Protein 9A4U (pdb70)

Structure (mmCIF, N/CA/C/O backbone):
data_9A4U
#
_entry.id   9A4U
#
loop_
_entity.id
_entity.type
_entity.pdbx_description
1 POLYMER PCKA_BACSU
2 POLYMER QOX2_BACSU
#
loop_
_atom_site.group_PDB
_atom_site.id
_atom_site.type_symbol
_atom_site.label_atom_id
_atom_site.label_alt_id
_atom_site.label_comp_id
_atom_site.label_asym_id
_atom_site.label_entity_id
_atom_site.label_seq_id
_atom_site.pdbx_PDB_ins_code
_atom_site.Cartn_x
_atom_site.Cartn_y
_atom_site.Cartn_z
_atom_site.occupancy
_atom_site.B_iso_or_equiv
_atom_site.auth_seq_id
_atom_site.auth_comp_id
_atom_site.auth_asym_id
_atom_site.auth_atom_id
_atom_site.pdbx_PDB_model_num
ATOM 1 N N . MET A 1 1 ? 26.154 -9.921 16.894 1.000 0.430 1 MET A N 1
ATOM 2 C CA . MET A 1 1 ? 25.508 -10.743 17.942 1.000 0.430 1 MET A CA 1
ATOM 3 C C . MET A 1 1 ? 25.625 -12.188 17.485 1.000 0.430 1 MET A C 1
ATOM 4 O O . MET A 1 1 ? 25.499 -12.446 16.299 1.000 0.430 1 MET A O 1
ATOM 20 N N . ASN A 1 2 ? 25.888 -13.166 18.351 1.000 0.550 2 ASN A N 1
ATOM 21 C CA . ASN A 1 2 ? 25.856 -14.552 17.853 1.000 0.550 2 ASN A CA 1
ATOM 22 C C . ASN A 1 2 ? 24.396 -15.016 17.676 1.000 0.550 2 ASN A C 1
ATOM 23 O O . ASN A 1 2 ? 23.500 -14.501 18.339 1.000 0.550 2 ASN A O 1
ATOM 34 N N . SER A 1 3 ? 24.137 -16.010 16.813 1.000 0.590 3 SER A N 1
ATOM 35 C CA . SER A 1 3 ? 22.781 -16.567 16.581 1.000 0.590 3 SER A CA 1
ATOM 36 C C . SER A 1 3 ? 22.075 -17.021 17.868 1.000 0.590 3 SER A C 1
ATOM 37 O O . SER A 1 3 ? 20.847 -16.989 17.965 1.000 0.590 3 SER A O 1
ATOM 45 N N . VAL A 1 4 ? 22.864 -17.399 18.877 1.000 0.620 4 VAL A N 1
ATOM 46 C CA . VAL A 1 4 ? 22.401 -17.782 20.214 1.000 0.620 4 VAL A CA 1
ATOM 47 C C . VAL A 1 4 ? 21.719 -16.617 20.942 1.000 0.620 4 VAL A C 1
ATOM 48 O O . VAL A 1 4 ? 20.674 -16.836 21.549 1.000 0.620 4 VAL A O 1
ATOM 61 N N . ASP A 1 5 ? 22.247 -15.391 20.844 1.000 0.680 5 ASP A N 1
ATOM 62 C CA . ASP A 1 5 ? 21.671 -14.215 21.516 1.000 0.680 5 ASP A CA 1
ATOM 63 C C . ASP A 1 5 ? 20.318 -13.836 20.897 1.000 0.680 5 ASP A C 1
ATOM 64 O O . ASP A 1 5 ? 19.336 -13.651 21.613 1.000 0.680 5 ASP A O 1
ATOM 73 N N . LEU A 1 6 ? 20.233 -13.827 19.559 1.000 0.750 6 LEU A N 1
ATOM 74 C CA . LEU A 1 6 ? 18.992 -13.555 18.815 1.000 0.750 6 LEU A CA 1
ATOM 75 C C . LEU A 1 6 ? 17.873 -14.537 19.192 1.000 0.750 6 LEU A C 1
ATOM 76 O O . LEU A 1 6 ? 16.732 -14.134 19.427 1.000 0.750 6 LEU A O 1
ATOM 92 N N . THR A 1 7 ? 18.219 -15.825 19.295 1.000 0.750 7 THR A N 1
ATOM 93 C CA . THR A 1 7 ? 17.280 -16.891 19.679 1.000 0.750 7 THR A CA 1
ATOM 94 C C . THR A 1 7 ? 16.803 -16.718 21.120 1.000 0.750 7 THR A C 1
ATOM 95 O O . THR A 1 7 ? 15.627 -16.937 21.418 1.000 0.750 7 THR A O 1
ATOM 106 N N . ALA A 1 8 ? 17.703 -16.309 22.019 1.000 0.790 8 ALA A N 1
ATOM 107 C CA . ALA A 1 8 ? 17.358 -16.041 23.408 1.000 0.790 8 ALA A CA 1
ATOM 108 C C . ALA A 1 8 ? 16.388 -14.856 23.524 1.000 0.790 8 ALA A C 1
ATOM 109 O O . ALA A 1 8 ? 15.397 -14.949 24.249 1.000 0.790 8 ALA A O 1
ATOM 116 N N . ASP A 1 9 ? 16.616 -13.780 22.769 1.000 0.830 9 ASP A N 1
ATOM 117 C CA . ASP A 1 9 ? 15.734 -12.614 22.764 1.000 0.830 9 ASP A CA 1
ATOM 118 C C . ASP A 1 9 ? 14.348 -12.915 22.190 1.000 0.830 9 ASP A C 1
ATOM 119 O O . ASP A 1 9 ? 13.341 -12.457 22.741 1.000 0.830 9 ASP A O 1
ATOM 128 N N . LEU A 1 10 ? 14.285 -13.733 21.134 1.000 0.870 10 LEU A N 1
ATOM 129 C CA . LEU A 1 10 ? 13.020 -14.189 20.564 1.000 0.870 10 LEU A CA 1
ATOM 130 C C . LEU A 1 10 ? 12.246 -15.059 21.557 1.000 0.870 10 LEU A C 1
ATOM 131 O O . LEU A 1 10 ? 11.057 -14.843 21.774 1.000 0.870 10 LEU A O 1
ATOM 147 N N . GLN A 1 11 ? 12.902 -16.024 22.204 1.000 0.870 11 GLN A N 1
ATOM 148 C CA . GLN A 1 11 ? 12.232 -16.848 23.211 1.000 0.870 11 GLN A CA 1
ATOM 149 C C . GLN A 1 11 ? 11.773 -16.032 24.418 1.000 0.870 11 GLN A C 1
ATOM 150 O O . GLN A 1 11 ? 10.692 -16.285 24.955 1.000 0.870 11 GLN A O 1
ATOM 164 N N . ALA A 1 12 ? 12.558 -15.035 24.826 1.000 0.880 12 ALA A N 1
ATOM 165 C CA . ALA A 1 12 ? 12.147 -14.105 25.864 1.000 0.880 12 ALA A CA 1
ATOM 166 C C . ALA A 1 12 ? 10.887 -13.335 25.442 1.000 0.880 12 ALA A C 1
ATOM 167 O O . ALA A 1 12 ? 9.950 -13.264 26.230 1.000 0.880 12 ALA A O 1
ATOM 174 N N . LEU A 1 13 ? 10.824 -12.839 24.198 1.000 0.910 13 LEU A N 1
ATOM 175 C CA . LEU A 1 13 ? 9.631 -12.186 23.650 1.000 0.910 13 LEU A CA 1
ATOM 176 C C . LEU A 1 13 ? 8.420 -13.130 23.662 1.000 0.910 13 LEU A C 1
ATOM 177 O O . LEU A 1 13 ? 7.370 -12.760 24.168 1.000 0.910 13 LEU A O 1
ATOM 193 N N . LEU A 1 14 ? 8.562 -14.361 23.163 1.000 0.910 14 LEU A N 1
ATOM 194 C CA . LEU A 1 14 ? 7.452 -15.315 23.012 1.000 0.910 14 LEU A CA 1
ATOM 195 C C . LEU A 1 14 ? 6.896 -15.851 24.342 1.000 0.910 14 LEU A C 1
ATOM 196 O O . LEU A 1 14 ? 5.760 -16.329 24.390 1.000 0.910 14 LEU A O 1
ATOM 212 N N . THR A 1 15 ? 7.682 -15.789 25.416 1.000 0.910 15 THR A N 1
ATOM 213 C CA . THR A 1 15 ? 7.276 -16.246 26.756 1.000 0.910 15 THR A CA 1
ATOM 214 C C . THR A 1 15 ? 6.700 -15.129 27.626 1.000 0.910 15 THR A C 1
ATOM 215 O O . THR A 1 15 ? 6.275 -15.393 28.755 1.000 0.910 15 THR A O 1
ATOM 226 N N . CYS A 1 16 ? 6.634 -13.896 27.113 1.000 0.880 16 CYS A N 1
ATOM 227 C CA . CYS A 1 16 ? 6.021 -12.780 27.819 1.000 0.880 16 CYS A CA 1
ATOM 228 C C . CYS A 1 16 ? 4.516 -13.037 28.098 1.000 0.880 16 CYS A C 1
ATOM 229 O O . CYS A 1 16 ? 3.797 -13.575 27.254 1.000 0.880 16 CYS A O 1
ATOM 237 N N . PRO A 1 17 ? 3.996 -12.649 29.282 1.000 0.900 17 PRO A N 1
ATOM 238 C CA . PRO A 1 17 ? 2.639 -13.002 29.729 1.000 0.900 17 PRO A CA 1
ATOM 239 C C . PRO A 1 17 ? 1.511 -12.308 28.944 1.000 0.900 17 PRO A C 1
ATOM 240 O O . PRO A 1 17 ? 0.359 -12.744 28.983 1.000 0.900 17 PRO A O 1
ATOM 251 N N . ASN A 1 18 ? 1.834 -11.222 28.248 1.000 0.930 18 ASN A N 1
ATOM 252 C CA . ASN A 1 18 ? 0.969 -10.476 27.336 1.000 0.930 18 ASN A CA 1
ATOM 253 C C . ASN A 1 18 ? 0.945 -11.058 25.908 1.000 0.930 18 ASN A C 1
ATOM 254 O O . ASN A 1 18 ? 0.256 -10.518 25.045 1.000 0.930 18 ASN A O 1
ATOM 265 N N . VAL A 1 19 ? 1.651 -12.162 25.645 1.000 0.960 19 VAL A N 1
ATOM 266 C CA . VAL A 1 19 ? 1.647 -12.831 24.338 1.000 0.960 19 VAL A CA 1
ATOM 267 C C . VAL A 1 19 ? 0.516 -13.849 24.259 1.000 0.960 19 VAL A C 1
ATOM 268 O O . VAL A 1 19 ? 0.358 -14.718 25.121 1.000 0.960 19 VAL A O 1
ATOM 281 N N . ARG A 1 20 ? -0.289 -13.754 23.200 1.000 0.970 20 ARG A N 1
ATOM 282 C CA . ARG A 1 20 ? -1.407 -14.654 22.915 1.000 0.970 20 ARG A CA 1
ATOM 283 C C . ARG A 1 20 ? -1.041 -15.588 21.774 1.000 0.970 20 ARG A C 1
ATOM 284 O O . ARG A 1 20 ? -0.853 -15.150 20.646 1.000 0.970 20 ARG A O 1
ATOM 305 N N . HIS A 1 21 ? -0.981 -16.879 22.072 1.000 0.950 21 HIS A N 1
ATOM 306 C CA . HIS A 1 21 ? -0.595 -17.912 21.113 1.000 0.950 21 HIS A CA 1
ATOM 307 C C . HIS A 1 21 ? -1.821 -18.562 20.473 1.000 0.950 21 HIS A C 1
ATOM 308 O O . HIS A 1 21 ? -2.729 -18.998 21.182 1.000 0.950 21 HIS A O 1
ATOM 322 N N . ASN A 1 22 ? -1.818 -18.654 19.142 1.000 0.950 22 ASN A N 1
ATOM 323 C CA . ASN A 1 22 ? -2.770 -19.400 18.318 1.000 0.950 22 ASN A CA 1
ATOM 324 C C . ASN A 1 22 ? -4.243 -19.115 18.636 1.000 0.950 22 ASN A C 1
ATOM 325 O O . ASN A 1 22 ? -5.065 -20.034 18.710 1.000 0.950 22 ASN A O 1
ATOM 336 N N . LEU A 1 23 ? -4.590 -17.835 18.799 1.000 0.960 23 LEU A N 1
ATOM 337 C CA . LEU A 1 23 ? -5.977 -17.433 19.010 1.000 0.960 23 LEU A CA 1
ATOM 338 C C . LEU A 1 23 ? -6.874 -17.920 17.861 1.000 0.960 23 LEU A C 1
ATOM 339 O O . LEU A 1 23 ? -6.483 -17.973 16.689 1.000 0.960 23 LEU A O 1
ATOM 355 N N . SER A 1 24 ? -8.099 -18.312 18.213 1.000 0.970 24 SER A N 1
ATOM 356 C CA . SER A 1 24 ? -9.123 -18.655 17.227 1.000 0.970 24 SER A CA 1
ATOM 357 C C . SER A 1 24 ? -9.544 -17.420 16.428 1.000 0.970 24 SER A C 1
ATOM 358 O O . SER A 1 24 ? -9.398 -16.293 16.899 1.000 0.970 24 SER A O 1
ATOM 366 N N . ALA A 1 25 ? -10.125 -17.627 15.242 1.000 0.970 25 ALA A N 1
ATOM 367 C CA . ALA A 1 25 ? -10.637 -16.524 14.429 1.000 0.970 25 ALA A CA 1
ATOM 368 C C . ALA A 1 25 ? -11.633 -15.651 15.214 1.000 0.970 25 ALA A C 1
ATOM 369 O O . ALA A 1 25 ? -11.524 -14.438 15.165 1.000 0.970 25 ALA A O 1
ATOM 376 N N . ALA A 1 26 ? -12.514 -16.254 16.024 1.000 0.980 26 ALA A N 1
ATOM 377 C CA . ALA A 1 26 ? -13.444 -15.519 16.883 1.000 0.980 26 ALA A CA 1
ATOM 378 C C . ALA A 1 26 ? -12.735 -14.626 17.910 1.000 0.980 26 ALA A C 1
ATOM 379 O O . ALA A 1 26 ? -13.073 -13.454 18.036 1.000 0.980 26 ALA A O 1
ATOM 386 N N . GLN A 1 27 ? -11.717 -15.152 18.595 1.000 0.980 27 GLN A N 1
ATOM 387 C CA . GLN A 1 27 ? -10.942 -14.373 19.566 1.000 0.980 27 GLN A CA 1
ATOM 388 C C . GLN A 1 27 ? -10.150 -13.252 18.892 1.000 0.980 27 GLN A C 1
ATOM 389 O O . GLN A 1 27 ? -10.069 -12.154 19.431 1.000 0.980 27 GLN A O 1
ATOM 403 N N . LEU A 1 28 ? -9.573 -13.510 17.715 1.000 0.980 28 LEU A N 1
ATOM 404 C CA . LEU A 1 28 ? -8.884 -12.477 16.945 1.000 0.980 28 LEU A CA 1
ATOM 405 C C . LEU A 1 28 ? -9.869 -11.404 16.484 1.000 0.980 28 LEU A C 1
ATOM 406 O O . LEU A 1 28 ? -9.585 -10.230 16.662 1.000 0.980 28 LEU A O 1
ATOM 422 N N . THR A 1 29 ? -11.056 -11.776 16.001 1.000 0.980 29 THR A N 1
ATOM 423 C CA . THR A 1 29 ? -12.122 -10.826 15.655 1.000 0.980 29 THR A CA 1
ATOM 424 C C . THR A 1 29 ? -12.532 -9.965 16.855 1.000 0.980 29 THR A C 1
ATOM 425 O O . THR A 1 29 ? -12.575 -8.745 16.727 1.000 0.980 29 THR A O 1
ATOM 436 N N . GLU A 1 30 ? -12.767 -10.549 18.037 1.000 0.980 30 GLU A N 1
ATOM 437 C CA . GLU A 1 30 ? -13.040 -9.780 19.266 1.000 0.980 30 GLU A CA 1
ATOM 438 C C . GLU A 1 30 ? -11.912 -8.782 19.568 1.000 0.980 30 GLU A C 1
ATOM 439 O O . GLU A 1 30 ? -12.170 -7.621 19.895 1.000 0.980 30 GLU A O 1
ATOM 451 N N . LYS A 1 31 ? -10.653 -9.214 19.413 1.000 0.970 31 LYS A N 1
ATOM 452 C CA . LYS A 1 31 ? -9.476 -8.370 19.637 1.000 0.970 31 LYS A CA 1
ATOM 453 C C . LYS A 1 31 ? -9.396 -7.213 18.649 1.000 0.970 31 LYS A C 1
ATOM 454 O O . LYS A 1 31 ? -9.254 -6.084 19.111 1.000 0.970 31 LYS A O 1
ATOM 473 N N . VAL A 1 32 ? -9.568 -7.473 17.353 1.000 0.970 32 VAL A N 1
ATOM 474 C CA . VAL A 1 32 ? -9.587 -6.452 16.290 1.000 0.970 32 VAL A CA 1
ATOM 475 C C . VAL A 1 32 ? -10.588 -5.347 16.603 1.000 0.970 32 VAL A C 1
ATOM 476 O O . VAL A 1 32 ? -10.246 -4.169 16.553 1.000 0.970 32 VAL A O 1
ATOM 489 N N . LEU A 1 33 ? -11.807 -5.724 16.992 1.000 0.960 33 LEU A N 1
ATOM 490 C CA . LEU A 1 33 ? -12.865 -4.768 17.311 1.000 0.960 33 LEU A CA 1
ATOM 491 C C . LEU A 1 33 ? -12.565 -4.001 18.604 1.000 0.960 33 LEU A C 1
ATOM 492 O O . LEU A 1 33 ? -12.655 -2.780 18.628 1.000 0.960 33 LEU A O 1
ATOM 508 N N . SER A 1 34 ? -12.159 -4.694 19.677 1.000 0.960 34 SER A N 1
ATOM 509 C CA . SER A 1 34 ? -11.867 -4.051 20.973 1.000 0.960 34 SER A CA 1
ATOM 510 C C . SER A 1 34 ? -10.687 -3.074 20.928 1.000 0.960 34 SER A C 1
ATOM 511 O O . SER A 1 34 ? -10.592 -2.188 21.775 1.000 0.960 34 SER A O 1
ATOM 519 N N . ARG A 1 35 ? -9.790 -3.245 19.950 1.000 0.930 35 ARG A N 1
ATOM 520 C CA . ARG A 1 35 ? -8.598 -2.421 19.730 1.000 0.930 35 ARG A CA 1
ATOM 521 C C . ARG A 1 35 ? -8.788 -1.371 18.632 1.000 0.930 35 ARG A C 1
ATOM 522 O O . ARG A 1 35 ? -7.840 -0.653 18.346 1.000 0.930 35 ARG A O 1
ATOM 543 N N . ASN A 1 36 ? -9.988 -1.266 18.049 1.000 0.930 36 ASN A N 1
ATOM 544 C CA . ASN A 1 36 ? -10.297 -0.381 16.919 1.000 0.930 36 ASN A CA 1
ATOM 545 C C . ASN A 1 36 ? -9.371 -0.581 15.702 1.000 0.930 36 ASN A C 1
ATOM 546 O O . ASN A 1 36 ? -9.074 0.366 14.984 1.000 0.930 36 ASN A O 1
ATOM 557 N N . GLU A 1 37 ? -8.924 -1.813 15.451 1.000 0.930 37 GLU A N 1
ATOM 558 C CA . GLU A 1 37 ? -8.078 -2.153 14.294 1.000 0.930 37 GLU A CA 1
ATOM 559 C C . GLU A 1 37 ? -8.894 -2.393 13.007 1.000 0.930 37 GLU A C 1
ATOM 560 O O . GLU A 1 37 ? -8.351 -2.476 11.908 1.000 0.930 37 GLU A O 1
ATOM 572 N N . GLY A 1 38 ? -10.211 -2.550 13.133 1.000 0.950 38 GLY A N 1
ATOM 573 C CA . GLY A 1 38 ? -11.115 -2.808 12.020 1.000 0.950 38 GLY A CA 1
ATOM 574 C C . GLY A 1 38 ? -12.573 -2.844 12.465 1.000 0.950 38 GLY A C 1
ATOM 575 O O . GLY A 1 38 ? -12.886 -2.694 13.646 1.000 0.950 38 GLY A O 1
ATOM 579 N N . ILE A 1 39 ? -13.472 -3.063 11.509 1.000 0.970 39 ILE A N 1
ATOM 580 C CA . ILE A 1 39 ? -14.926 -3.143 11.719 1.000 0.970 39 ILE A CA 1
ATOM 581 C C . ILE A 1 39 ? -15.472 -4.479 11.207 1.000 0.970 39 ILE A C 1
ATOM 582 O O . ILE A 1 39 ? -14.832 -5.143 10.397 1.000 0.970 39 ILE A O 1
ATOM 598 N N . LEU A 1 40 ? -16.670 -4.871 11.641 1.000 0.980 40 LEU A N 1
ATOM 599 C CA . LEU A 1 40 ? -17.410 -5.969 11.011 1.000 0.980 40 LEU A CA 1
ATOM 600 C C . LEU A 1 40 ? -18.231 -5.441 9.831 1.000 0.980 40 LEU A C 1
ATOM 601 O O . LEU A 1 40 ? -18.904 -4.415 9.953 1.000 0.980 40 LEU A O 1
ATOM 617 N N . THR A 1 41 ? -18.194 -6.158 8.711 1.000 0.970 41 THR A N 1
ATOM 618 C CA . THR A 1 41 ? -19.116 -5.961 7.586 1.000 0.970 41 THR A CA 1
ATOM 619 C C . THR A 1 41 ? -20.424 -6.725 7.801 1.000 0.970 41 THR A C 1
ATOM 620 O O . THR A 1 41 ? -20.532 -7.561 8.704 1.000 0.970 41 THR A O 1
ATOM 631 N N . SER A 1 42 ? -21.415 -6.486 6.940 1.000 0.970 42 SER A N 1
ATOM 632 C CA . SER A 1 42 ? -22.726 -7.149 6.963 1.000 0.970 42 SER A CA 1
ATOM 633 C C . SER A 1 42 ? -22.651 -8.677 6.822 1.000 0.970 42 SER A C 1
ATOM 634 O O . SER A 1 42 ? -23.499 -9.389 7.358 1.000 0.970 42 SER A O 1
ATOM 642 N N . THR A 1 43 ? -21.613 -9.208 6.167 1.000 0.970 43 THR A N 1
ATOM 643 C CA . THR A 1 43 ? -21.390 -10.659 6.020 1.000 0.970 43 THR A CA 1
ATOM 644 C C . THR A 1 43 ? -20.628 -11.280 7.196 1.000 0.970 43 THR A C 1
ATOM 645 O O . THR A 1 43 ? -20.426 -12.497 7.250 1.000 0.970 43 THR A O 1
ATOM 656 N N . GLY A 1 44 ? -20.190 -10.459 8.152 1.000 0.970 44 GLY A N 1
ATOM 657 C CA . GLY A 1 44 ? -19.376 -10.866 9.293 1.000 0.970 44 GLY A CA 1
ATOM 658 C C . GLY A 1 44 ? -17.873 -10.927 9.011 1.000 0.970 44 GLY A C 1
ATOM 659 O O . GLY A 1 44 ? -17.120 -11.317 9.903 1.000 0.970 44 GLY A O 1
ATOM 663 N N . ALA A 1 45 ? -17.419 -10.559 7.808 1.000 0.980 45 ALA A N 1
ATOM 664 C CA . ALA A 1 45 ? -15.994 -10.388 7.539 1.000 0.980 45 ALA A CA 1
ATOM 665 C C . ALA A 1 45 ? -15.451 -9.177 8.318 1.000 0.980 45 ALA A C 1
ATOM 666 O O . ALA A 1 45 ? -16.145 -8.180 8.520 1.000 0.980 45 ALA A O 1
ATOM 673 N N . VAL A 1 46 ? -14.201 -9.257 8.765 1.000 0.980 46 VAL A N 1
ATOM 674 C CA . VAL A 1 46 ? -13.502 -8.109 9.355 1.000 0.980 46 VAL A CA 1
ATOM 675 C C . VAL A 1 46 ? -13.002 -7.230 8.219 1.000 0.980 46 VAL A C 1
ATOM 676 O O . VAL A 1 46 ? -12.348 -7.744 7.324 1.000 0.980 46 VAL A O 1
ATOM 689 N N . ARG A 1 47 ? -13.243 -5.922 8.254 1.000 0.970 47 ARG A N 1
ATOM 690 C CA . ARG A 1 47 ? -12.640 -4.961 7.326 1.000 0.970 47 ARG A CA 1
ATOM 691 C C . ARG A 1 47 ? -11.611 -4.099 8.049 1.000 0.970 47 ARG A C 1
ATOM 692 O O . ARG A 1 47 ? -11.960 -3.415 9.011 1.000 0.970 47 ARG A O 1
ATOM 713 N N . ALA A 1 48 ? -10.384 -4.093 7.542 1.000 0.950 48 ALA A N 1
ATOM 714 C CA . ALA A 1 48 ? -9.286 -3.240 7.990 1.000 0.950 48 ALA A CA 1
ATOM 715 C C . ALA A 1 48 ? -8.832 -2.304 6.857 1.000 0.950 48 ALA A C 1
ATOM 716 O O . ALA A 1 48 ? -9.084 -2.556 5.675 1.000 0.950 48 ALA A O 1
ATOM 723 N N . THR A 1 49 ? -8.185 -1.205 7.223 1.000 0.900 49 THR A N 1
ATOM 724 C CA . THR A 1 49 ? -7.527 -0.268 6.301 1.000 0.900 49 THR A CA 1
ATOM 725 C C . THR A 1 49 ? -6.046 -0.224 6.622 1.000 0.900 49 THR A C 1
ATOM 726 O O . THR A 1 49 ? -5.691 -0.367 7.784 1.000 0.900 49 THR A O 1
ATOM 737 N N . THR A 1 50 ? -5.200 -0.011 5.618 1.000 0.850 50 THR A N 1
ATOM 738 C CA . THR A 1 50 ? -3.736 -0.130 5.750 1.000 0.850 50 THR A CA 1
ATOM 739 C C . THR A 1 50 ? -2.998 1.204 5.567 1.000 0.850 50 THR A C 1
ATOM 740 O O . THR A 1 50 ? -1.806 1.239 5.253 1.000 0.850 50 THR A O 1
ATOM 751 N N . GLY A 1 51 ? -3.712 2.322 5.726 1.000 0.700 51 GLY A N 1
ATOM 752 C CA . GLY A 1 51 ? -3.158 3.671 5.610 1.000 0.700 51 GLY A CA 1
ATOM 753 C C . GLY A 1 51 ? -2.631 3.980 4.206 1.000 0.700 51 GLY A C 1
ATOM 754 O O . GLY A 1 51 ? -3.311 3.739 3.209 1.000 0.700 51 GLY A O 1
ATOM 758 N N . ALA A 1 52 ? -1.419 4.536 4.132 1.000 0.670 52 ALA A N 1
ATOM 759 C CA . ALA A 1 52 ? -0.774 4.893 2.865 1.000 0.670 52 ALA A CA 1
ATOM 760 C C . ALA A 1 52 ? -0.318 3.665 2.053 1.000 0.670 52 ALA A C 1
ATOM 761 O O . ALA A 1 52 ? -0.284 3.711 0.825 1.000 0.670 52 ALA A O 1
ATOM 768 N N . TYR A 1 53 ? -0.001 2.550 2.719 1.000 0.780 53 TYR A N 1
ATOM 769 C CA . TYR A 1 53 ? 0.513 1.348 2.067 1.000 0.780 53 TYR A CA 1
ATOM 770 C C . TYR A 1 53 ? -0.627 0.381 1.765 1.000 0.780 53 TYR A C 1
ATOM 771 O O . TYR A 1 53 ? -1.007 -0.438 2.595 1.000 0.780 53 TYR A O 1
ATOM 789 N N . THR A 1 54 ? -1.183 0.466 0.558 1.000 0.810 54 THR A N 1
ATOM 790 C CA . THR A 1 54 ? -2.268 -0.423 0.089 1.000 0.810 54 THR A CA 1
ATOM 791 C C . THR A 1 54 ? -1.783 -1.534 -0.847 1.000 0.810 54 THR A C 1
ATOM 792 O O . THR A 1 54 ? -2.576 -2.278 -1.424 1.000 0.810 54 THR A O 1
ATOM 803 N N . GLY A 1 55 ? -0.466 -1.659 -0.982 1.000 0.840 55 GLY A N 1
ATOM 804 C CA . GLY A 1 55 ? 0.230 -2.662 -1.771 1.000 0.840 55 GLY A CA 1
ATOM 805 C C . GLY A 1 55 ? 1.643 -2.868 -1.237 1.000 0.840 55 GLY A C 1
ATOM 806 O O . GLY A 1 55 ? 2.008 -2.337 -0.187 1.000 0.840 55 GLY A O 1
ATOM 810 N N . ARG A 1 56 ? 2.432 -3.661 -1.961 1.000 0.880 56 ARG A N 1
ATOM 811 C CA . ARG A 1 56 ? 3.808 -3.977 -1.568 1.000 0.880 56 ARG A CA 1
ATOM 812 C C . ARG A 1 56 ? 4.751 -2.794 -1.757 1.000 0.880 56 ARG A C 1
ATOM 813 O O . ARG A 1 56 ? 4.553 -1.983 -2.658 1.000 0.880 56 ARG A O 1
ATOM 834 N N . SER A 1 57 ? 5.844 -2.803 -0.999 1.000 0.870 57 SER A N 1
ATOM 835 C CA . SER A 1 57 ? 6.941 -1.835 -1.106 1.000 0.870 57 SER A CA 1
ATOM 836 C C . SER A 1 57 ? 8.223 -2.503 -1.627 1.000 0.870 57 SER A C 1
ATOM 837 O O . SER A 1 57 ? 9.167 -2.719 -0.865 1.000 0.870 57 SER A O 1
ATOM 845 N N . PRO A 1 58 ? 8.316 -2.846 -2.931 1.000 0.890 58 PRO A N 1
ATOM 846 C CA . PRO A 1 58 ? 9.458 -3.590 -3.476 1.000 0.890 58 PRO A CA 1
ATOM 847 C C . PRO A 1 58 ? 10.802 -2.872 -3.288 1.000 0.890 58 PRO A C 1
ATOM 848 O O . PRO A 1 58 ? 11.821 -3.531 -3.104 1.000 0.890 58 PRO A O 1
ATOM 859 N N . LYS A 1 59 ? 10.811 -1.532 -3.261 1.000 0.890 59 LYS A N 1
ATOM 860 C CA . LYS A 1 59 ? 12.019 -0.726 -3.007 1.000 0.890 59 LYS A CA 1
ATOM 861 C C . LYS A 1 59 ? 12.523 -0.807 -1.564 1.000 0.890 59 LYS A C 1
ATOM 862 O O . LYS A 1 59 ? 13.695 -0.514 -1.332 1.000 0.890 59 LYS A O 1
ATOM 881 N N . ASP A 1 60 ? 11.673 -1.227 -0.632 1.000 0.950 60 ASP A N 1
ATOM 882 C CA . ASP A 1 60 ? 11.985 -1.386 0.791 1.000 0.950 60 ASP A CA 1
ATOM 883 C C . ASP A 1 60 ? 12.208 -2.862 1.179 1.000 0.950 60 ASP A C 1
ATOM 884 O O . ASP A 1 60 ? 12.359 -3.186 2.360 1.000 0.950 60 ASP A O 1
ATOM 893 N N . LYS A 1 61 ? 12.251 -3.769 0.190 1.000 0.960 61 LYS A N 1
ATOM 894 C CA . LYS A 1 61 ? 12.603 -5.180 0.376 1.000 0.960 61 LYS A CA 1
ATOM 895 C C . LYS A 1 61 ? 14.120 -5.374 0.314 1.000 0.960 61 LYS A C 1
ATOM 896 O O . LYS A 1 61 ? 14.751 -5.003 -0.678 1.000 0.960 61 LYS A O 1
ATOM 915 N N . PHE A 1 62 ? 14.671 -6.055 1.319 1.000 0.980 62 PHE A N 1
ATOM 916 C CA . PHE A 1 62 ? 16.090 -6.391 1.430 1.000 0.980 62 PHE A CA 1
ATOM 917 C C . PHE A 1 62 ? 16.315 -7.864 1.794 1.000 0.980 62 PHE A C 1
ATOM 918 O O . PHE A 1 62 ? 15.499 -8.495 2.469 1.000 0.980 62 PHE A O 1
ATOM 935 N N . ILE A 1 63 ? 17.465 -8.396 1.390 1.000 0.980 63 ILE A N 1
ATOM 936 C CA . ILE A 1 63 ? 17.999 -9.689 1.823 1.000 0.980 63 ILE A CA 1
ATOM 937 C C . ILE A 1 63 ? 19.341 -9.430 2.508 1.000 0.980 63 ILE A C 1
ATOM 938 O O . ILE A 1 63 ? 20.166 -8.675 1.991 1.000 0.980 63 ILE A O 1
ATOM 954 N N . VAL A 1 64 ? 19.556 -10.027 3.680 1.000 0.980 64 VAL A N 1
ATOM 955 C CA . VAL A 1 64 ? 20.822 -9.886 4.409 1.000 0.980 64 VAL A CA 1
ATOM 956 C C . VAL A 1 64 ? 21.948 -10.571 3.625 1.000 0.980 64 VAL A C 1
ATOM 957 O O . VAL A 1 64 ? 21.796 -11.715 3.194 1.000 0.980 64 VAL A O 1
ATOM 970 N N . GLU A 1 65 ? 23.069 -9.877 3.413 1.000 0.970 65 GLU A N 1
ATOM 971 C CA . GLU A 1 65 ? 24.251 -10.447 2.752 1.000 0.970 65 GLU A CA 1
ATOM 972 C C . GLU A 1 65 ? 24.998 -11.378 3.721 1.000 0.970 65 GLU A C 1
ATOM 973 O O . GLU A 1 65 ? 25.887 -10.959 4.456 1.000 0.970 65 GLU A O 1
ATOM 985 N N . GLU A 1 66 ? 24.595 -12.649 3.726 1.000 0.950 66 GLU A N 1
ATOM 986 C CA . GLU A 1 66 ? 25.102 -13.693 4.626 1.000 0.950 66 GLU A CA 1
ATOM 987 C C . GLU A 1 66 ? 25.989 -14.680 3.848 1.000 0.950 66 GLU A C 1
ATOM 988 O O . GLU A 1 66 ? 25.653 -15.077 2.726 1.000 0.950 66 GLU A O 1
ATOM 1000 N N . GLU A 1 67 ? 27.109 -15.144 4.420 1.000 0.940 67 GLU A N 1
ATOM 1001 C CA . GLU A 1 67 ? 28.043 -16.020 3.680 1.000 0.940 67 GLU A CA 1
ATOM 1002 C C . GLU A 1 67 ? 27.419 -17.342 3.208 1.000 0.940 67 GLU A C 1
ATOM 1003 O O . GLU A 1 67 ? 27.812 -17.897 2.179 1.000 0.940 67 GLU A O 1
ATOM 1015 N N . SER A 1 68 ? 26.425 -17.857 3.931 1.000 0.920 68 SER A N 1
ATOM 1016 C CA . SER A 1 68 ? 25.720 -19.085 3.554 1.000 0.920 68 SER A CA 1
ATOM 1017 C C . SER A 1 68 ? 24.864 -18.948 2.288 1.000 0.920 68 SER A C 1
ATOM 1018 O O . SER A 1 68 ? 24.561 -19.963 1.651 1.000 0.920 68 SER A O 1
ATOM 1026 N N . THR A 1 69 ? 24.496 -17.727 1.886 1.000 0.930 69 THR A N 1
ATOM 1027 C CA . THR A 1 69 ? 23.567 -17.482 0.771 1.000 0.930 69 THR A CA 1
ATOM 1028 C C . THR A 1 69 ? 24.099 -16.532 -0.297 1.000 0.930 69 THR A C 1
ATOM 1029 O O . THR A 1 69 ? 23.622 -16.608 -1.431 1.000 0.930 69 THR A O 1
ATOM 1040 N N . LYS A 1 70 ? 25.120 -15.706 -0.018 1.000 0.930 70 LYS A N 1
ATOM 1041 C CA . LYS A 1 70 ? 25.536 -14.621 -0.927 1.000 0.930 70 LYS A CA 1
ATOM 1042 C C . LYS A 1 70 ? 25.841 -15.061 -2.358 1.000 0.930 70 LYS A C 1
ATOM 1043 O O . LYS A 1 70 ? 25.597 -14.308 -3.290 1.000 0.930 70 LYS A O 1
ATOM 1062 N N . ASN A 1 71 ? 26.377 -16.270 -2.539 1.000 0.950 71 ASN A N 1
ATOM 1063 C CA . ASN A 1 71 ? 26.772 -16.785 -3.855 1.000 0.950 71 ASN A CA 1
ATOM 1064 C C . ASN A 1 71 ? 25.606 -17.441 -4.623 1.000 0.950 71 ASN A C 1
ATOM 1065 O O . ASN A 1 71 ? 25.810 -17.922 -5.733 1.000 0.950 71 ASN A O 1
ATOM 1076 N N . LYS A 1 72 ? 24.414 -17.522 -4.017 1.000 0.960 72 LYS A N 1
ATOM 1077 C CA . LYS A 1 72 ? 23.205 -18.127 -4.597 1.000 0.960 72 LYS A CA 1
ATOM 1078 C C . LYS A 1 72 ? 22.141 -17.093 -4.955 1.000 0.960 72 LYS A C 1
ATOM 1079 O O . LYS A 1 72 ? 21.353 -17.348 -5.857 1.000 0.960 72 LYS A O 1
ATOM 1098 N N . ILE A 1 73 ? 22.093 -15.975 -4.229 1.000 0.970 73 ILE A N 1
ATOM 1099 C CA . ILE A 1 73 ? 21.105 -14.914 -4.442 1.000 0.970 73 ILE A CA 1
ATOM 1100 C C . ILE A 1 73 ? 21.414 -14.156 -5.736 1.000 0.970 73 ILE A C 1
ATOM 1101 O O . ILE A 1 73 ? 22.552 -13.756 -5.982 1.000 0.970 73 ILE A O 1
ATOM 1117 N N . ASP A 1 74 ? 20.384 -13.934 -6.548 1.000 0.960 74 ASP A N 1
ATOM 1118 C CA . ASP A 1 74 ? 20.435 -13.066 -7.722 1.000 0.960 74 ASP A CA 1
ATOM 1119 C C . ASP A 1 74 ? 20.285 -11.606 -7.291 1.000 0.960 74 ASP A C 1
ATOM 1120 O O . ASP A 1 74 ? 19.182 -11.052 -7.249 1.000 0.960 74 ASP A O 1
ATOM 1129 N N . TRP A 1 75 ? 21.397 -11.014 -6.860 1.000 0.960 75 TRP A N 1
ATOM 1130 C CA . TRP A 1 75 ? 21.445 -9.645 -6.353 1.000 0.960 75 TRP A CA 1
ATOM 1131 C C . TRP A 1 75 ? 21.073 -8.619 -7.424 1.000 0.960 75 TRP A C 1
ATOM 1132 O O . TRP A 1 75 ? 21.538 -8.674 -8.562 1.000 0.960 75 TRP A O 1
ATOM 1153 N N . GLY A 1 76 ? 20.283 -7.619 -7.040 1.000 0.920 76 GLY A N 1
ATOM 1154 C CA . GLY A 1 76 ? 19.842 -6.579 -7.961 1.000 0.920 76 GLY A CA 1
ATOM 1155 C C . GLY A 1 76 ? 18.659 -5.777 -7.420 1.000 0.920 76 GLY A C 1
ATOM 1156 O O . GLY A 1 76 ? 18.458 -5.723 -6.209 1.000 0.920 76 GLY A O 1
ATOM 1160 N N . PRO A 1 77 ? 17.839 -5.170 -8.298 1.000 0.890 77 PRO A N 1
ATOM 1161 C CA . PRO A 1 77 ? 16.702 -4.343 -7.883 1.000 0.890 77 PRO A CA 1
ATOM 1162 C C . PRO A 1 77 ? 15.624 -5.102 -7.095 1.000 0.890 77 PRO A C 1
ATOM 1163 O O . PRO A 1 77 ? 14.950 -4.513 -6.259 1.000 0.890 77 PRO A O 1
ATOM 1174 N N . VAL A 1 78 ? 15.454 -6.404 -7.359 1.000 0.910 78 VAL A N 1
ATOM 1175 C CA . VAL A 1 78 ? 14.481 -7.266 -6.660 1.000 0.910 78 VAL A CA 1
ATOM 1176 C C . VAL A 1 78 ? 15.014 -7.761 -5.312 1.000 0.910 78 VAL A C 1
ATOM 1177 O O . VAL A 1 78 ? 14.263 -7.857 -4.338 1.000 0.910 78 VAL A O 1
ATOM 1190 N N . ASN A 1 79 ? 16.299 -8.113 -5.275 1.000 0.960 79 ASN A N 1
ATOM 1191 C CA . ASN A 1 79 ? 16.987 -8.669 -4.116 1.000 0.960 79 ASN A CA 1
ATOM 1192 C C . ASN A 1 79 ? 18.101 -7.702 -3.721 1.000 0.960 79 ASN A C 1
ATOM 1193 O O . ASN A 1 79 ? 19.242 -7.832 -4.168 1.000 0.960 79 ASN A O 1
ATOM 1204 N N . GLN A 1 80 ? 17.738 -6.695 -2.932 1.000 0.960 80 GLN A N 1
ATOM 1205 C CA . GLN A 1 80 ? 18.656 -5.641 -2.514 1.000 0.960 80 GLN A CA 1
ATOM 1206 C C . GLN A 1 80 ? 19.433 -6.095 -1.266 1.000 0.960 80 GLN A C 1
ATOM 1207 O O . GLN A 1 80 ? 18.806 -6.589 -0.326 1.000 0.960 80 GLN A O 1
ATOM 1221 N N . PRO A 1 81 ? 20.769 -5.956 -1.222 1.000 0.970 81 PRO A N 1
ATOM 1222 C CA . PRO A 1 81 ? 21.561 -6.373 -0.070 1.000 0.970 81 PRO A CA 1
ATOM 1223 C C . PRO A 1 81 ? 21.426 -5.396 1.102 1.000 0.970 81 PRO A C 1
ATOM 1224 O O . PRO A 1 81 ? 21.414 -4.179 0.916 1.000 0.970 81 PRO A O 1
ATOM 1235 N N . ILE A 1 82 ? 21.399 -5.932 2.321 1.000 0.970 82 ILE A N 1
ATOM 1236 C CA . ILE A 1 82 ? 21.584 -5.181 3.570 1.000 0.970 82 ILE A CA 1
ATOM 1237 C C . ILE A 1 82 ? 22.612 -5.906 4.450 1.000 0.970 82 ILE A C 1
ATOM 1238 O O . ILE A 1 82 ? 22.689 -7.133 4.425 1.000 0.970 82 ILE A O 1
ATOM 1254 N N . SER A 1 83 ? 23.441 -5.173 5.203 1.000 0.950 83 SER A N 1
ATOM 1255 C CA . SER A 1 83 ? 24.510 -5.802 5.996 1.000 0.950 83 SER A CA 1
ATOM 1256 C C . SER A 1 83 ? 23.969 -6.529 7.230 1.000 0.950 83 SER A C 1
ATOM 1257 O O . SER A 1 83 ? 22.941 -6.139 7.794 1.000 0.950 83 SER A O 1
ATOM 1265 N N . GLU A 1 84 ? 24.699 -7.544 7.702 1.000 0.940 84 GLU A N 1
ATOM 1266 C CA . GLU A 1 84 ? 24.380 -8.228 8.961 1.000 0.940 84 GLU A CA 1
ATOM 1267 C C . GLU A 1 84 ? 24.303 -7.245 10.141 1.000 0.940 84 GLU A C 1
ATOM 1268 O O . GLU A 1 84 ? 23.377 -7.334 10.946 1.000 0.940 84 GLU A O 1
ATOM 1280 N N . GLU A 1 85 ? 25.199 -6.249 10.235 1.000 0.920 85 GLU A N 1
ATOM 1281 C CA . GLU A 1 85 ? 25.144 -5.287 11.347 1.000 0.920 85 GLU A CA 1
ATOM 1282 C C . GLU A 1 85 ? 23.915 -4.376 11.293 1.000 0.920 85 GLU A C 1
ATOM 1283 O O . GLU A 1 85 ? 23.415 -3.959 12.342 1.000 0.920 85 GLU A O 1
ATOM 1295 N N . ALA A 1 86 ? 23.451 -4.018 10.093 1.000 0.940 86 ALA A N 1
ATOM 1296 C CA . ALA A 1 86 ? 22.225 -3.249 9.927 1.000 0.940 86 ALA A CA 1
ATOM 1297 C C . ALA A 1 86 ? 21.011 -4.087 10.350 1.000 0.940 86 ALA A C 1
ATOM 1298 O O . ALA A 1 86 ? 20.227 -3.631 11.183 1.000 0.940 86 ALA A O 1
ATOM 1305 N N . PHE A 1 87 ? 20.923 -5.338 9.885 1.000 0.960 87 PHE A N 1
ATOM 1306 C CA . PHE A 1 87 ? 19.868 -6.267 10.289 1.000 0.960 87 PHE A CA 1
ATOM 1307 C C . PHE A 1 87 ? 19.840 -6.509 11.804 1.000 0.960 87 PHE A C 1
ATOM 1308 O O . PHE A 1 87 ? 18.785 -6.375 12.416 1.000 0.960 87 PHE A O 1
ATOM 1325 N N . GLU A 1 88 ? 20.978 -6.814 12.437 1.000 0.930 88 GLU A N 1
ATOM 1326 C CA . GLU A 1 88 ? 21.044 -7.074 13.885 1.000 0.930 88 GLU A CA 1
ATOM 1327 C C . GLU A 1 88 ? 20.607 -5.867 14.722 1.000 0.930 88 GLU A C 1
ATOM 1328 O O . GLU A 1 88 ? 19.901 -5.998 15.731 1.000 0.930 88 GLU A O 1
ATOM 1340 N N . ARG A 1 89 ? 21.017 -4.668 14.300 1.000 0.920 89 ARG A N 1
ATOM 1341 C CA . ARG A 1 89 ? 20.652 -3.416 14.964 1.000 0.920 89 ARG A CA 1
ATOM 1342 C C . ARG A 1 89 ? 19.147 -3.166 14.857 1.000 0.920 89 ARG A C 1
ATOM 1343 O O . ARG A 1 89 ? 18.521 -2.836 15.865 1.000 0.920 89 ARG A O 1
ATOM 1364 N N . LEU A 1 90 ? 18.562 -3.395 13.683 1.000 0.950 90 LEU A N 1
ATOM 1365 C CA . LEU A 1 90 ? 17.125 -3.251 13.442 1.000 0.950 90 LEU A CA 1
ATOM 1366 C C . LEU A 1 90 ? 16.306 -4.316 14.175 1.000 0.950 90 LEU A C 1
ATOM 1367 O O . LEU A 1 90 ? 15.325 -3.984 14.833 1.000 0.950 90 LEU A O 1
ATOM 1383 N N . TYR A 1 91 ? 16.759 -5.571 14.158 1.000 0.950 91 TYR A N 1
ATOM 1384 C CA . TYR A 1 91 ? 16.166 -6.669 14.919 1.000 0.950 91 TYR A CA 1
ATOM 1385 C C . TYR A 1 91 ? 16.061 -6.310 16.404 1.000 0.950 91 TYR A C 1
ATOM 1386 O O . TYR A 1 91 ? 14.997 -6.443 17.007 1.000 0.950 91 TYR A O 1
ATOM 1404 N N . THR A 1 92 ? 17.144 -5.784 16.986 1.000 0.930 92 THR A N 1
ATOM 1405 C CA . THR A 1 92 ? 17.172 -5.375 18.398 1.000 0.930 92 THR A CA 1
ATOM 1406 C C . THR A 1 92 ? 16.149 -4.272 18.684 1.000 0.930 92 THR A C 1
ATOM 1407 O O . THR A 1 92 ? 15.454 -4.324 19.705 1.000 0.930 92 THR A O 1
ATOM 1418 N N . LYS A 1 93 ? 16.014 -3.288 17.780 1.000 0.930 93 LYS A N 1
ATOM 1419 C CA . LYS A 1 93 ? 15.013 -2.217 17.901 1.000 0.930 93 LYS A CA 1
ATOM 1420 C C . LYS A 1 93 ? 13.582 -2.764 17.807 1.000 0.930 93 LYS A C 1
ATOM 1421 O O . LYS A 1 93 ? 12.765 -2.433 18.662 1.000 0.930 93 LYS A O 1
ATOM 1440 N N . VAL A 1 94 ? 13.300 -3.639 16.840 1.000 0.950 94 VAL A N 1
ATOM 1441 C CA . VAL A 1 94 ? 11.969 -4.239 16.632 1.000 0.950 94 VAL A CA 1
ATOM 1442 C C . VAL A 1 94 ? 11.572 -5.138 17.806 1.000 0.950 94 VAL A C 1
ATOM 1443 O O . VAL A 1 94 ? 10.467 -5.003 18.326 1.000 0.950 94 VAL A O 1
ATOM 1456 N N . VAL A 1 95 ? 12.465 -6.008 18.296 1.000 0.940 95 VAL A N 1
ATOM 1457 C CA . VAL A 1 95 ? 12.179 -6.862 19.466 1.000 0.940 95 VAL A CA 1
ATOM 1458 C C . VAL A 1 95 ? 11.948 -6.022 20.721 1.000 0.940 95 VAL A C 1
ATOM 1459 O O . VAL A 1 95 ? 11.036 -6.323 21.491 1.000 0.940 95 VAL A O 1
ATOM 1472 N N . SER A 1 96 ? 12.730 -4.959 20.926 1.000 0.930 96 SER A N 1
ATOM 1473 C CA . SER A 1 96 ? 12.524 -4.049 22.061 1.000 0.930 96 SER A CA 1
ATOM 1474 C C . SER A 1 96 ? 11.172 -3.343 21.966 1.000 0.930 96 SER A C 1
ATOM 1475 O O . SER A 1 96 ? 10.411 -3.363 22.928 1.000 0.930 96 SER A O 1
ATOM 1483 N N . TYR A 1 97 ? 10.828 -2.815 20.789 1.000 0.940 97 TYR A N 1
ATOM 1484 C CA . TYR A 1 97 ? 9.534 -2.188 20.526 1.000 0.940 97 TYR A CA 1
ATOM 1485 C C . TYR A 1 97 ? 8.352 -3.136 20.791 1.000 0.940 97 TYR A C 1
ATOM 1486 O O . TYR A 1 97 ? 7.383 -2.761 21.455 1.000 0.940 97 TYR A O 1
ATOM 1504 N N . LEU A 1 98 ? 8.444 -4.386 20.325 1.000 0.950 98 LEU A N 1
ATOM 1505 C CA . LEU A 1 98 ? 7.406 -5.398 20.532 1.000 0.950 98 LEU A CA 1
ATOM 1506 C C . LEU A 1 98 ? 7.260 -5.780 22.016 1.000 0.950 98 LEU A C 1
ATOM 1507 O O . LEU A 1 98 ? 6.133 -5.906 22.492 1.000 0.950 98 LEU A O 1
ATOM 1523 N N . LYS A 1 99 ? 8.362 -5.894 22.780 1.000 0.910 99 LYS A N 1
ATOM 1524 C CA . LYS A 1 99 ? 8.322 -6.165 24.237 1.000 0.910 99 LYS A CA 1
ATOM 1525 C C . LYS A 1 99 ? 7.556 -5.088 25.021 1.000 0.910 99 LYS A C 1
ATOM 1526 O O . LYS A 1 99 ? 7.035 -5.388 26.092 1.000 0.910 99 LYS A O 1
ATOM 1545 N N . GLU A 1 100 ? 7.472 -3.865 24.498 1.000 0.920 100 GLU A N 1
ATOM 1546 C CA . GLU A 1 100 ? 6.759 -2.738 25.115 1.000 0.920 100 GLU A CA 1
ATOM 1547 C C . GLU A 1 100 ? 5.266 -2.656 24.745 1.000 0.920 100 GLU A C 1
ATOM 1548 O O . GLU A 1 100 ? 4.576 -1.743 25.198 1.000 0.920 100 GLU A O 1
ATOM 1560 N N . ARG A 1 101 ? 4.738 -3.554 23.903 1.000 0.920 101 ARG A N 1
ATOM 1561 C CA . ARG A 1 101 ? 3.308 -3.555 23.547 1.000 0.920 101 ARG A CA 1
ATOM 1562 C C . ARG A 1 101 ? 2.459 -4.160 24.665 1.000 0.920 101 ARG A C 1
ATOM 1563 O O . ARG A 1 101 ? 2.853 -5.132 25.301 1.000 0.920 101 ARG A O 1
ATOM 1584 N N . ASP A 1 102 ? 1.246 -3.642 24.853 1.000 0.920 102 ASP A N 1
ATOM 1585 C CA . ASP A 1 102 ? 0.312 -4.155 25.869 1.000 0.920 102 ASP A CA 1
ATOM 1586 C C . ASP A 1 102 ? -0.114 -5.606 25.614 1.000 0.920 102 ASP A C 1
ATOM 1587 O O . ASP A 1 102 ? -0.394 -6.355 26.550 1.000 0.920 102 ASP A O 1
ATOM 1596 N N . GLU A 1 103 ? -0.178 -6.014 24.348 1.000 0.950 103 GLU A N 1
ATOM 1597 C CA . GLU A 1 103 ? -0.559 -7.358 23.933 1.000 0.950 103 GLU A CA 1
ATOM 1598 C C . GLU A 1 103 ? 0.063 -7.666 22.568 1.000 0.950 103 GLU A C 1
ATOM 1599 O O . GLU A 1 103 ? 0.153 -6.779 21.719 1.000 0.950 103 GLU A O 1
ATOM 1611 N N . LEU A 1 104 ? 0.489 -8.914 22.374 1.000 0.970 104 LEU A N 1
ATOM 1612 C CA . LEU A 1 104 ? 1.025 -9.419 21.109 1.000 0.970 104 LEU A CA 1
ATOM 1613 C C . LEU A 1 104 ? 0.302 -10.697 20.700 1.000 0.970 104 LEU A C 1
ATOM 1614 O O . LEU A 1 104 ? -0.153 -11.466 21.554 1.000 0.970 104 LEU A O 1
ATOM 1630 N N . PHE A 1 105 ? 0.257 -10.956 19.397 1.000 0.980 105 PHE A N 1
ATOM 1631 C CA . PHE A 1 105 ? -0.429 -12.109 18.823 1.000 0.980 105 PHE A CA 1
ATOM 1632 C C . PHE A 1 105 ? 0.558 -12.979 18.050 1.000 0.980 105 PHE A C 1
ATOM 1633 O O . PHE A 1 105 ? 1.331 -12.476 17.237 1.000 0.980 105 PHE A O 1
ATOM 1650 N N . VAL A 1 106 ? 0.542 -14.284 18.317 1.000 0.980 106 VAL A N 1
ATOM 1651 C CA . VAL A 1 106 ? 1.446 -15.255 17.697 1.000 0.980 106 VAL A CA 1
ATOM 1652 C C . VAL A 1 106 ? 0.639 -16.331 16.997 1.000 0.980 106 VAL A C 1
ATOM 1653 O O . VAL A 1 106 ? -0.213 -16.975 17.606 1.000 0.980 106 VAL A O 1
ATOM 1666 N N . PHE A 1 107 ? 0.929 -16.538 15.718 1.000 0.970 107 PHE A N 1
ATOM 1667 C CA . PHE A 1 107 ? 0.432 -17.666 14.943 1.000 0.970 107 PHE A CA 1
ATOM 1668 C C . PHE A 1 107 ? 1.585 -18.632 14.665 1.000 0.970 107 PHE A C 1
ATOM 1669 O O . PHE A 1 107 ? 2.624 -18.230 14.148 1.000 0.970 107 PHE A O 1
ATOM 1686 N N . GLU A 1 108 ? 1.399 -19.903 14.998 1.000 0.950 108 GLU A N 1
ATOM 1687 C CA . GLU A 1 108 ? 2.305 -20.994 14.651 1.000 0.950 108 GLU A CA 1
ATOM 1688 C C . GLU A 1 108 ? 1.590 -21.913 13.664 1.000 0.950 108 GLU A C 1
ATOM 1689 O O . GLU A 1 108 ? 0.535 -22.476 13.964 1.000 0.950 108 GLU A O 1
ATOM 1701 N N . GLY A 1 109 ? 2.166 -22.062 12.478 1.000 0.950 109 GLY A N 1
ATOM 1702 C CA . GLY A 1 109 ? 1.589 -22.864 11.410 1.000 0.950 109 GLY A CA 1
ATOM 1703 C C . GLY A 1 109 ? 2.635 -23.270 10.391 1.000 0.950 109 GLY A C 1
ATOM 1704 O O . GLY A 1 109 ? 3.814 -23.425 10.722 1.000 0.950 109 GLY A O 1
ATOM 1708 N N . PHE A 1 110 ? 2.198 -23.456 9.149 1.000 0.960 110 PHE A N 1
ATOM 1709 C CA . PHE A 1 110 ? 3.049 -23.996 8.095 1.000 0.960 110 PHE A CA 1
ATOM 1710 C C . PHE A 1 110 ? 2.861 -23.290 6.752 1.000 0.960 110 PHE A C 1
ATOM 1711 O O . PHE A 1 110 ? 1.783 -22.777 6.442 1.000 0.960 110 PHE A O 1
ATOM 1728 N N . ALA A 1 111 ? 3.915 -23.342 5.941 1.000 0.970 111 ALA A N 1
ATOM 1729 C CA . ALA A 1 111 ? 3.877 -23.106 4.504 1.000 0.970 111 ALA A CA 1
ATOM 1730 C C . ALA A 1 111 ? 4.255 -24.408 3.776 1.000 0.970 111 ALA A C 1
ATOM 1731 O O . ALA A 1 111 ? 5.319 -24.968 4.027 1.000 0.970 111 ALA A O 1
ATOM 1738 N N . GLY A 1 112 ? 3.391 -24.910 2.895 1.000 0.970 112 GLY A N 1
ATOM 1739 C CA . GLY A 1 112 ? 3.532 -26.200 2.211 1.000 0.970 112 GLY A CA 1
ATOM 1740 C C . GLY A 1 112 ? 2.575 -27.261 2.753 1.000 0.970 112 GLY A C 1
ATOM 1741 O O . GLY A 1 112 ? 2.701 -27.700 3.892 1.000 0.970 112 GLY A O 1
ATOM 1745 N N . ALA A 1 113 ? 1.619 -27.685 1.926 1.000 0.960 113 ALA A N 1
ATOM 1746 C CA . ALA A 1 113 ? 0.631 -28.706 2.270 1.000 0.960 113 ALA A CA 1
ATOM 1747 C C . ALA A 1 113 ? 1.214 -30.124 2.290 1.000 0.960 113 ALA A C 1
ATOM 1748 O O . ALA A 1 113 ? 0.706 -30.978 3.012 1.000 0.960 113 ALA A O 1
ATOM 1755 N N . ASP A 1 114 ? 2.289 -30.374 1.538 1.000 0.950 114 ASP A N 1
ATOM 1756 C CA . ASP A 1 114 ? 3.033 -31.626 1.643 1.000 0.950 114 ASP A CA 1
ATOM 1757 C C . ASP A 1 114 ? 3.898 -31.606 2.910 1.000 0.950 114 ASP A C 1
ATOM 1758 O O . ASP A 1 114 ? 4.908 -30.902 2.985 1.000 0.950 114 ASP A O 1
ATOM 1767 N N . GLU A 1 115 ? 3.525 -32.408 3.910 1.000 0.910 115 GLU A N 1
ATOM 1768 C CA . GLU A 1 115 ? 4.241 -32.516 5.188 1.000 0.910 115 GLU A CA 1
ATOM 1769 C C . GLU A 1 115 ? 5.735 -32.819 5.042 1.000 0.910 115 GLU A C 1
ATOM 1770 O O . GLU A 1 115 ? 6.527 -32.487 5.925 1.000 0.910 115 GLU A O 1
ATOM 1782 N N . LYS A 1 116 ? 6.138 -33.442 3.931 1.000 0.900 116 LYS A N 1
ATOM 1783 C CA . LYS A 1 116 ? 7.527 -33.805 3.657 1.000 0.900 116 LYS A CA 1
ATOM 1784 C C . LYS A 1 116 ? 8.398 -32.589 3.328 1.000 0.900 116 LYS A C 1
ATOM 1785 O O . LYS A 1 116 ? 9.614 -32.638 3.522 1.000 0.900 116 LYS A O 1
ATOM 1804 N N . TYR A 1 117 ? 7.780 -31.511 2.846 1.000 0.920 117 TYR A N 1
ATOM 1805 C CA . TYR A 1 117 ? 8.447 -30.292 2.384 1.000 0.920 117 TYR A CA 1
ATOM 1806 C C . TYR A 1 117 ? 7.931 -29.022 3.065 1.000 0.920 117 TYR A C 1
ATOM 1807 O O . TYR A 1 117 ? 8.407 -27.931 2.752 1.000 0.920 117 TYR A O 1
ATOM 1825 N N . ARG A 1 118 ? 6.985 -29.156 4.002 1.000 0.920 118 ARG A N 1
ATOM 1826 C CA . ARG A 1 118 ? 6.420 -28.022 4.728 1.000 0.920 118 ARG A CA 1
ATOM 1827 C C . ARG A 1 118 ? 7.467 -27.307 5.577 1.000 0.920 118 ARG A C 1
ATOM 1828 O O . ARG A 1 118 ? 8.270 -27.937 6.266 1.000 0.920 118 ARG A O 1
ATOM 1849 N N . LEU A 1 119 ? 7.393 -25.984 5.584 1.000 0.950 119 LEU A N 1
ATOM 1850 C CA . LEU A 1 119 ? 8.182 -25.093 6.418 1.000 0.950 119 LEU A CA 1
ATOM 1851 C C . LEU A 1 119 ? 7.356 -24.696 7.652 1.000 0.950 119 LEU A C 1
ATOM 1852 O O . LEU A 1 119 ? 6.304 -24.074 7.487 1.000 0.950 119 LEU A O 1
ATOM 1868 N N . PRO A 1 120 ? 7.795 -25.019 8.883 1.000 0.960 120 PRO A N 1
ATOM 1869 C CA . PRO A 1 120 ? 7.200 -24.434 10.078 1.000 0.960 120 PRO A CA 1
ATOM 1870 C C . PRO A 1 120 ? 7.449 -22.924 10.104 1.000 0.960 120 PRO A C 1
ATOM 1871 O O . PRO A 1 120 ? 8.547 -22.461 9.792 1.000 0.960 120 PRO A O 1
ATOM 1882 N N . ILE A 1 121 ? 6.434 -22.155 10.486 1.000 0.960 121 ILE A N 1
ATOM 1883 C CA . ILE A 1 121 ? 6.487 -20.693 10.544 1.000 0.960 121 ILE A CA 1
ATOM 1884 C C . ILE A 1 121 ? 5.872 -20.176 11.839 1.000 0.960 121 ILE A C 1
ATOM 1885 O O . ILE A 1 121 ? 4.865 -20.698 12.322 1.000 0.960 121 ILE A O 1
ATOM 1901 N N . THR A 1 122 ? 6.478 -19.123 12.377 1.000 0.960 122 THR A N 1
ATOM 1902 C CA . THR A 1 122 ? 5.993 -18.392 13.549 1.000 0.960 122 THR A CA 1
ATOM 1903 C C . THR A 1 122 ? 5.799 -16.937 13.155 1.000 0.960 122 THR A C 1
ATOM 1904 O O . THR A 1 122 ? 6.742 -16.268 12.746 1.000 0.960 122 THR A O 1
ATOM 1915 N N . VAL A 1 123 ? 4.581 -16.429 13.274 1.000 0.980 123 VAL A N 1
ATOM 1916 C CA . VAL A 1 123 ? 4.238 -15.054 12.909 1.000 0.980 123 VAL A CA 1
ATOM 1917 C C . VAL A 1 123 ? 3.889 -14.297 14.178 1.000 0.980 123 VAL A C 1
ATOM 1918 O O . VAL A 1 123 ? 2.899 -14.619 14.830 1.000 0.980 123 VAL A O 1
ATOM 1931 N N . VAL A 1 124 ? 4.713 -13.314 14.534 1.000 0.980 124 VAL A N 1
ATOM 1932 C CA . VAL A 1 124 ? 4.499 -12.414 15.671 1.000 0.980 124 VAL A CA 1
ATOM 1933 C C . VAL A 1 124 ? 3.975 -11.089 15.136 1.000 0.980 124 VAL A C 1
ATOM 1934 O O . VAL A 1 124 ? 4.647 -10.430 14.342 1.000 0.980 124 VAL A O 1
ATOM 1947 N N . ASN A 1 125 ? 2.785 -10.692 15.573 1.000 0.980 125 ASN A N 1
ATOM 1948 C CA . ASN A 1 125 ? 2.118 -9.481 15.114 1.000 0.980 125 ASN A CA 1
ATOM 1949 C C . ASN A 1 125 ? 1.802 -8.537 16.275 1.000 0.980 125 ASN A C 1
ATOM 1950 O O . ASN A 1 125 ? 1.299 -8.957 17.322 1.000 0.980 125 ASN A O 1
ATOM 1961 N N . GLU A 1 126 ? 2.024 -7.246 16.036 1.000 0.960 126 GLU A N 1
ATOM 1962 C CA . GLU A 1 126 ? 1.447 -6.164 16.840 1.000 0.960 126 GLU A CA 1
ATOM 1963 C C . GLU A 1 126 ? -0.088 -6.106 16.698 1.000 0.960 126 GLU A C 1
ATOM 1964 O O . GLU A 1 126 ? -0.795 -5.924 17.690 1.000 0.960 126 GLU A O 1
ATOM 1976 N N . PHE A 1 127 ? -0.607 -6.297 15.478 1.000 0.970 127 PHE A N 1
ATOM 1977 C CA . PHE A 1 127 ? -2.041 -6.257 15.188 1.000 0.970 127 PHE A CA 1
ATOM 1978 C C . PHE A 1 127 ? -2.716 -7.625 15.275 1.000 0.970 127 PHE A C 1
ATOM 1979 O O . PHE A 1 127 ? -2.238 -8.625 14.728 1.000 0.970 127 PHE A O 1
ATOM 1996 N N . ALA A 1 128 ? -3.896 -7.650 15.894 1.000 0.980 128 ALA A N 1
ATOM 1997 C CA . ALA A 1 128 ? -4.755 -8.825 15.931 1.000 0.980 128 ALA A CA 1
ATOM 1998 C C . ALA A 1 128 ? -5.264 -9.182 14.530 1.000 0.980 128 ALA A C 1
ATOM 1999 O O . ALA A 1 128 ? -5.350 -10.365 14.196 1.000 0.980 128 ALA A O 1
ATOM 2006 N N . TRP A 1 129 ? -5.566 -8.190 13.687 1.000 0.980 129 TRP A N 1
ATOM 2007 C CA . TRP A 1 129 ? -6.066 -8.461 12.335 1.000 0.980 129 TRP A CA 1
ATOM 2008 C C . TRP A 1 129 ? -4.972 -9.015 11.414 1.000 0.980 129 TRP A C 1
ATOM 2009 O O . TRP A 1 129 ? -5.265 -9.880 10.594 1.000 0.980 129 TRP A O 1
ATOM 2030 N N . HIS A 1 130 ? -3.707 -8.614 11.596 1.000 0.980 130 HIS A N 1
ATOM 2031 C CA . HIS A 1 130 ? -2.565 -9.252 10.925 1.000 0.980 130 HIS A CA 1
ATOM 2032 C C . HIS A 1 130 ? -2.407 -10.711 11.349 1.000 0.980 130 HIS A C 1
ATOM 2033 O O . HIS A 1 130 ? -2.138 -11.573 10.515 1.000 0.980 130 HIS A O 1
ATOM 2047 N N . ASN A 1 131 ? -2.621 -11.016 12.630 1.000 0.990 131 ASN A N 1
ATOM 2048 C CA . ASN A 1 131 ? -2.581 -12.399 13.092 1.000 0.990 131 ASN A CA 1
ATOM 2049 C C . ASN A 1 131 ? -3.772 -13.218 12.571 1.000 0.990 131 ASN A C 1
ATOM 2050 O O . ASN A 1 131 ? -3.613 -14.393 12.234 1.000 0.990 131 ASN A O 1
ATOM 2061 N N . LEU A 1 132 ? -4.948 -12.591 12.431 1.000 0.990 132 LEU A N 1
ATOM 2062 C CA . LEU A 1 132 ? -6.092 -13.182 11.739 1.000 0.990 132 LEU A CA 1
ATOM 2063 C C . LEU A 1 132 ? -5.738 -13.458 10.278 1.000 0.990 132 LEU A C 1
ATOM 2064 O O . LEU A 1 132 ? -5.878 -14.595 9.848 1.000 0.990 132 LEU A O 1
ATOM 2080 N N . PHE A 1 133 ? -5.204 -12.478 9.549 1.000 0.980 133 PHE A N 1
ATOM 2081 C CA . PHE A 1 133 ? -4.723 -12.643 8.178 1.000 0.980 133 PHE A CA 1
ATOM 2082 C C . PHE A 1 133 ? -3.775 -13.843 8.057 1.000 0.980 133 PHE A C 1
ATOM 2083 O O . PHE A 1 133 ? -4.053 -14.763 7.288 1.000 0.980 133 PHE A O 1
ATOM 2100 N N . ALA A 1 134 ? -2.720 -13.896 8.878 1.000 0.980 134 ALA A N 1
ATOM 2101 C CA . ALA A 1 134 ? -1.746 -14.987 8.876 1.000 0.980 134 ALA A CA 1
ATOM 2102 C C . ALA A 1 134 ? -2.406 -16.350 9.141 1.000 0.980 134 ALA A C 1
ATOM 2103 O O . ALA A 1 134 ? -2.158 -17.313 8.415 1.000 0.980 134 ALA A O 1
ATOM 2110 N N . ARG A 1 135 ? -3.309 -16.427 10.127 1.000 0.980 135 ARG A N 1
ATOM 2111 C CA . ARG A 1 135 ? -4.069 -17.644 10.443 1.000 0.980 135 ARG A CA 1
ATOM 2112 C C . ARG A 1 135 ? -4.926 -18.129 9.271 1.000 0.980 135 ARG A C 1
ATOM 2113 O O . ARG A 1 135 ? -5.134 -19.340 9.127 1.000 0.980 135 ARG A O 1
ATOM 2134 N N . GLN A 1 136 ? -5.486 -17.210 8.490 1.000 0.970 136 GLN A N 1
ATOM 2135 C CA . GLN A 1 136 ? -6.357 -17.560 7.373 1.000 0.970 136 GLN A CA 1
ATOM 2136 C C . GLN A 1 136 ? -5.562 -17.957 6.129 1.000 0.970 136 GLN A C 1
ATOM 2137 O O . GLN A 1 136 ? -5.971 -18.911 5.469 1.000 0.970 136 GLN A O 1
ATOM 2151 N N . LEU A 1 137 ? -4.440 -17.282 5.859 1.000 0.970 137 LEU A N 1
ATOM 2152 C CA . LEU A 1 137 ? -3.592 -17.496 4.684 1.000 0.970 137 LEU A CA 1
ATOM 2153 C C . LEU A 1 137 ? -2.662 -18.702 4.804 1.000 0.970 137 LEU A C 1
ATOM 2154 O O . LEU A 1 137 ? -2.538 -19.472 3.857 1.000 0.970 137 LEU A O 1
ATOM 2170 N N . PHE A 1 138 ? -2.025 -18.901 5.953 1.000 0.980 138 PHE A N 1
ATOM 2171 C CA . PHE A 1 138 ? -1.104 -20.018 6.148 1.000 0.980 138 PHE A CA 1
ATOM 2172 C C . PHE A 1 138 ? -1.826 -21.299 6.577 1.000 0.980 138 PHE A C 1
ATOM 2173 O O . PHE A 1 138 ? -2.989 -21.297 7.000 1.000 0.980 138 PHE A O 1
ATOM 2190 N N . ILE A 1 139 ? -1.129 -22.431 6.468 1.000 0.960 139 ILE A N 1
ATOM 2191 C CA . ILE A 1 139 ? -1.674 -23.732 6.851 1.000 0.960 139 ILE A CA 1
ATOM 2192 C C . ILE A 1 139 ? -1.723 -23.809 8.373 1.000 0.960 139 ILE A C 1
ATOM 2193 O O . ILE A 1 139 ? -0.711 -23.693 9.066 1.000 0.960 139 ILE A O 1
ATOM 2209 N N . ARG A 1 140 ? -2.937 -23.990 8.894 1.000 0.940 140 ARG A N 1
ATOM 2210 C CA . ARG A 1 140 ? -3.193 -24.106 10.329 1.000 0.940 140 ARG A CA 1
ATOM 2211 C C . ARG A 1 140 ? -2.788 -25.494 10.823 1.000 0.940 140 ARG A C 1
ATOM 2212 O O . ARG A 1 140 ? -3.077 -26.467 10.129 1.000 0.940 140 ARG A O 1
ATOM 2233 N N . PRO A 1 141 ? -2.206 -25.590 12.026 1.000 0.860 141 PRO A N 1
ATOM 2234 C CA . PRO A 1 141 ? -1.883 -26.874 12.613 1.000 0.860 141 PRO A CA 1
ATOM 2235 C C . PRO A 1 141 ? -3.159 -27.620 13.010 1.000 0.860 141 PRO A C 1
ATOM 2236 O O . PRO A 1 141 ? -4.118 -27.033 13.526 1.000 0.860 141 PRO A O 1
ATOM 2247 N N . GLU A 1 142 ? -3.148 -28.929 12.814 1.000 0.750 142 GLU A N 1
ATOM 2248 C CA . GLU A 1 142 ? -4.138 -29.847 13.353 1.000 0.750 142 GLU A CA 1
ATOM 2249 C C . GLU A 1 142 ? -3.647 -30.414 14.688 1.000 0.750 142 GLU A C 1
ATOM 2250 O O . GLU A 1 142 ? -2.451 -30.558 14.930 1.000 0.750 142 GLU A O 1
ATOM 2262 N N . GLY A 1 143 ? -4.562 -30.782 15.590 1.000 0.670 143 GLY A N 1
ATOM 2263 C CA . GLY A 1 143 ? -4.189 -31.249 16.936 1.000 0.670 143 GLY A CA 1
ATOM 2264 C C . GLY A 1 143 ? -3.264 -32.478 16.966 1.000 0.670 143 GLY A C 1
ATOM 2265 O O . GLY A 1 143 ? -2.641 -32.747 17.991 1.000 0.670 143 GLY A O 1
ATOM 2269 N N . ASN A 1 144 ? -3.159 -33.208 15.854 1.000 0.600 144 ASN A N 1
ATOM 2270 C CA . ASN A 1 144 ? -2.308 -34.388 15.708 1.000 0.600 144 ASN A CA 1
ATOM 2271 C C . ASN A 1 144 ? -0.949 -34.093 15.053 1.000 0.600 144 ASN A C 1
ATOM 2272 O O . ASN A 1 144 ? -0.173 -35.028 14.838 1.000 0.600 144 ASN A O 1
ATOM 2283 N N . ASP A 1 145 ? -0.647 -32.832 14.737 1.000 0.590 145 ASP A N 1
ATOM 2284 C CA . ASP A 1 145 ? 0.617 -32.469 14.115 1.000 0.590 145 ASP A CA 1
ATOM 2285 C C . ASP A 1 145 ? 1.803 -32.834 15.010 1.000 0.590 145 ASP A C 1
ATOM 2286 O O . ASP A 1 145 ? 1.927 -32.409 16.164 1.000 0.590 145 ASP A O 1
ATOM 2295 N N . LYS A 1 146 ? 2.723 -33.634 14.462 1.000 0.520 146 LYS A N 1
ATOM 2296 C CA . LYS A 1 146 ? 3.984 -33.935 15.142 1.000 0.520 146 LYS A CA 1
ATOM 2297 C C . LYS A 1 146 ? 4.805 -32.653 15.238 1.000 0.520 146 LYS A C 1
ATOM 2298 O O . LYS A 1 146 ? 5.003 -31.969 14.235 1.000 0.520 146 LYS A O 1
ATOM 2317 N N . LYS A 1 147 ? 5.353 -32.375 16.427 1.000 0.570 147 LYS A N 1
ATOM 2318 C CA . LYS A 1 147 ? 6.372 -31.330 16.599 1.000 0.570 147 LYS A CA 1
ATOM 2319 C C . LYS A 1 147 ? 7.514 -31.585 15.618 1.000 0.570 147 LYS A C 1
ATOM 2320 O O . LYS A 1 147 ? 8.185 -32.615 15.702 1.000 0.570 147 LYS A O 1
ATOM 2339 N N . THR A 1 148 ? 7.712 -30.661 14.689 1.000 0.610 148 THR A N 1
ATOM 2340 C CA . THR A 1 148 ? 8.830 -30.697 13.752 1.000 0.610 148 THR A CA 1
ATOM 2341 C C . THR A 1 148 ? 10.136 -30.472 14.508 1.000 0.610 148 THR A C 1
ATOM 2342 O O . THR A 1 148 ? 10.196 -29.683 15.449 1.000 0.610 148 THR A O 1
ATOM 2353 N N . VAL A 1 149 ? 11.189 -31.187 14.107 1.000 0.630 149 VAL A N 1
ATOM 2354 C CA . VAL A 1 149 ? 12.549 -30.965 14.634 1.000 0.630 149 VAL A CA 1
ATOM 2355 C C . VAL A 1 149 ? 13.188 -29.729 13.980 1.000 0.630 149 VAL A C 1
ATOM 2356 O O . VAL A 1 149 ? 14.140 -29.167 14.513 1.000 0.630 149 VAL A O 1
ATOM 2369 N N . GLU A 1 150 ? 12.662 -29.298 12.830 1.000 0.760 150 GLU A N 1
ATOM 2370 C CA . GLU A 1 150 ? 13.142 -28.131 12.091 1.000 0.760 150 GLU A CA 1
ATOM 2371 C C . GLU A 1 150 ? 12.742 -26.817 12.779 1.000 0.760 150 GLU A C 1
ATOM 2372 O O . GLU A 1 150 ? 11.604 -26.664 13.231 1.000 0.760 150 GLU A O 1
ATOM 2384 N N . GLN A 1 151 ? 13.685 -25.869 12.840 1.000 0.840 151 GLN A N 1
ATOM 2385 C CA . GLN A 1 151 ? 13.421 -24.529 13.357 1.000 0.840 151 GLN A CA 1
ATOM 2386 C C . GLN A 1 151 ? 12.468 -23.763 12.427 1.000 0.840 151 GLN A C 1
ATOM 2387 O O . GLN A 1 151 ? 12.678 -23.757 11.204 1.000 0.840 151 GLN A O 1
ATOM 2401 N N . PRO A 1 152 ? 11.451 -23.089 12.992 1.000 0.910 152 PRO A N 1
ATOM 2402 C CA . PRO A 1 152 ? 10.531 -22.294 12.205 1.000 0.910 152 PRO A CA 1
ATOM 2403 C C . PRO A 1 152 ? 11.231 -21.091 11.574 1.000 0.910 152 PRO A C 1
ATOM 2404 O O . PRO A 1 152 ? 12.224 -20.590 12.104 1.000 0.910 152 PRO A O 1
ATOM 2415 N N . PHE A 1 153 ? 10.693 -20.612 10.455 1.000 0.950 153 PHE A N 1
ATOM 2416 C CA . PHE A 1 153 ? 10.992 -19.268 9.970 1.000 0.950 153 PHE A CA 1
ATOM 2417 C C . PHE A 1 153 ? 10.097 -18.263 10.699 1.000 0.950 153 PHE A C 1
ATOM 2418 O O . PHE A 1 153 ? 8.886 -18.470 10.794 1.000 0.950 153 PHE A O 1
ATOM 2435 N N . THR A 1 154 ? 10.679 -17.193 11.233 1.000 0.970 154 THR A N 1
ATOM 2436 C CA . THR A 1 154 ? 9.938 -16.245 12.077 1.000 0.970 154 THR A CA 1
ATOM 2437 C C . THR A 1 154 ? 9.674 -14.937 11.349 1.000 0.970 154 THR A C 1
ATOM 2438 O O . THR A 1 154 ? 10.604 -14.333 10.829 1.000 0.970 154 THR A O 1
ATOM 2449 N N . ILE A 1 155 ? 8.431 -14.462 11.358 1.000 0.980 155 ILE A N 1
ATOM 2450 C CA . ILE A 1 155 ? 8.076 -13.101 10.949 1.000 0.980 155 ILE A CA 1
ATOM 2451 C C . ILE A 1 155 ? 7.874 -12.262 12.209 1.000 0.980 155 ILE A C 1
ATOM 2452 O O . ILE A 1 155 ? 7.035 -12.603 13.044 1.000 0.980 155 ILE A O 1
ATOM 2468 N N . LEU A 1 156 ? 8.606 -11.157 12.333 1.000 0.980 156 LEU A N 1
ATOM 2469 C CA . LEU A 1 156 ? 8.346 -10.111 13.319 1.000 0.980 156 LEU A CA 1
ATOM 2470 C C . LEU A 1 156 ? 7.720 -8.918 12.597 1.000 0.980 156 LEU A C 1
ATOM 2471 O O . LEU A 1 156 ? 8.412 -8.176 11.901 1.000 0.980 156 LEU A O 1
ATOM 2487 N N . SER A 1 157 ? 6.406 -8.763 12.754 1.000 0.980 157 SER A N 1
ATOM 2488 C CA . SER A 1 157 ? 5.620 -7.718 12.101 1.000 0.980 157 SER A CA 1
ATOM 2489 C C . SER A 1 157 ? 5.238 -6.632 13.104 1.000 0.980 157 SER A C 1
ATOM 2490 O O . SER A 1 157 ? 4.383 -6.850 13.971 1.000 0.980 157 SER A O 1
ATOM 2498 N N . ALA A 1 158 ? 5.862 -5.463 12.963 1.000 0.970 158 ALA A N 1
ATOM 2499 C CA . ALA A 1 158 ? 5.660 -4.272 13.788 1.000 0.970 158 ALA A CA 1
ATOM 2500 C C . ALA A 1 158 ? 5.290 -3.067 12.894 1.000 0.970 158 ALA A C 1
ATOM 2501 O O . ALA A 1 158 ? 6.145 -2.223 12.622 1.000 0.970 158 ALA A O 1
ATOM 2508 N N . PRO A 1 159 ? 4.042 -2.978 12.398 1.000 0.940 159 PRO A N 1
ATOM 2509 C CA . PRO A 1 159 ? 3.637 -2.002 11.380 1.000 0.940 159 PRO A CA 1
ATOM 2510 C C . PRO A 1 159 ? 3.886 -0.549 11.787 1.000 0.940 159 PRO A C 1
ATOM 2511 O O . PRO A 1 159 ? 4.326 0.259 10.974 1.000 0.940 159 PRO A O 1
ATOM 2522 N N . HIS A 1 160 ? 3.683 -0.227 13.066 1.000 0.930 160 HIS A N 1
ATOM 2523 C CA . HIS A 1 160 ? 3.907 1.114 13.602 1.000 0.930 160 HIS A CA 1
ATOM 2524 C C . HIS A 1 160 ? 5.378 1.430 13.902 1.000 0.930 160 HIS A C 1
ATOM 2525 O O . HIS A 1 160 ? 5.706 2.569 14.248 1.000 0.930 160 HIS A O 1
ATOM 2539 N N . PHE A 1 161 ? 6.279 0.449 13.812 1.000 0.940 161 PHE A N 1
ATOM 2540 C CA . PHE A 1 161 ? 7.702 0.694 13.985 1.000 0.940 161 PHE A CA 1
ATOM 2541 C C . PHE A 1 161 ? 8.302 1.225 12.683 1.000 0.940 161 PHE A C 1
ATOM 2542 O O . PHE A 1 161 ? 8.335 0.527 11.673 1.000 0.940 161 PHE A O 1
ATOM 2559 N N . LYS A 1 162 ? 8.824 2.450 12.733 1.000 0.920 162 LYS A N 1
ATOM 2560 C CA . LYS A 1 162 ? 9.463 3.132 11.604 1.000 0.920 162 LYS A CA 1
ATOM 2561 C C . LYS A 1 162 ? 10.985 3.053 11.719 1.000 0.920 162 LYS A C 1
ATOM 2562 O O . LYS A 1 162 ? 11.535 3.370 12.775 1.000 0.920 162 LYS A O 1
ATOM 2581 N N . ALA A 1 163 ? 11.657 2.648 10.643 1.000 0.940 163 ALA A N 1
ATOM 2582 C CA . ALA A 1 163 ? 13.116 2.694 10.553 1.000 0.940 163 ALA A CA 1
ATOM 2583 C C . ALA A 1 163 ? 13.628 4.130 10.345 1.000 0.940 163 ALA A C 1
ATOM 2584 O O . ALA A 1 163 ? 12.915 4.993 9.834 1.000 0.940 163 ALA A O 1
ATOM 2591 N N . ASP A 1 164 ? 14.885 4.380 10.711 1.000 0.920 164 ASP A N 1
ATOM 2592 C CA . ASP A 1 164 ? 15.599 5.615 10.381 1.000 0.920 164 ASP A CA 1
ATOM 2593 C C . ASP A 1 164 ? 16.644 5.349 9.282 1.000 0.920 164 ASP A C 1
ATOM 2594 O O . ASP A 1 164 ? 17.734 4.855 9.594 1.000 0.920 164 ASP A O 1
ATOM 2603 N N . PRO A 1 165 ? 16.392 5.746 8.018 1.000 0.900 165 PRO A N 1
ATOM 2604 C CA . PRO A 1 165 ? 17.308 5.536 6.893 1.000 0.900 165 PRO A CA 1
ATOM 2605 C C . PRO A 1 165 ? 18.761 5.947 7.162 1.000 0.900 165 PRO A C 1
ATOM 2606 O O . PRO A 1 165 ? 19.693 5.336 6.640 1.000 0.900 165 PRO A O 1
ATOM 2617 N N . LYS A 1 166 ? 18.988 6.970 8.002 1.000 0.890 166 LYS A N 1
ATOM 2618 C CA . LYS A 1 166 ? 20.339 7.470 8.302 1.000 0.890 166 LYS A CA 1
ATOM 2619 C C . LYS A 1 166 ? 21.164 6.506 9.149 1.000 0.890 166 LYS A C 1
ATOM 2620 O O . LYS A 1 166 ? 22.392 6.583 9.118 1.000 0.890 166 LYS A O 1
ATOM 2639 N N . THR A 1 167 ? 20.518 5.653 9.939 1.000 0.900 167 THR A N 1
ATOM 2640 C CA . THR A 1 167 ? 21.187 4.781 10.918 1.000 0.900 167 THR A CA 1
ATOM 2641 C C . THR A 1 167 ? 20.913 3.293 10.695 1.000 0.900 167 THR A C 1
ATOM 2642 O O . THR A 1 167 ? 21.728 2.441 11.072 1.000 0.900 167 THR A O 1
ATOM 2653 N N . ASP A 1 168 ? 19.796 2.981 10.047 1.000 0.920 168 ASP A N 1
ATOM 2654 C CA . ASP A 1 168 ? 19.273 1.631 9.877 1.000 0.920 168 ASP A CA 1
ATOM 2655 C C . ASP A 1 168 ? 19.621 0.994 8.526 1.000 0.920 168 ASP A C 1
ATOM 2656 O O . ASP A 1 168 ? 19.506 -0.218 8.383 1.000 0.920 168 ASP A O 1
ATOM 2665 N N . GLY A 1 169 ? 20.132 1.771 7.564 1.000 0.920 169 GLY A N 1
ATOM 2666 C CA . GLY A 1 169 ? 20.540 1.252 6.252 1.000 0.920 169 GLY A CA 1
ATOM 2667 C C . GLY A 1 169 ? 19.370 0.916 5.322 1.000 0.920 169 GLY A C 1
ATOM 2668 O O . GLY A 1 169 ? 19.567 0.207 4.340 1.000 0.920 169 GLY A O 1
ATOM 2672 N N . THR A 1 170 ? 18.170 1.413 5.630 1.000 0.930 170 THR A N 1
ATOM 2673 C CA . THR A 1 170 ? 16.957 1.298 4.809 1.000 0.930 170 THR A CA 1
ATOM 2674 C C . THR A 1 170 ? 16.834 2.480 3.840 1.000 0.930 170 THR A C 1
ATOM 2675 O O . THR A 1 170 ? 17.516 3.497 3.985 1.000 0.930 170 THR A O 1
ATOM 2686 N N . HIS A 1 171 ? 15.952 2.373 2.842 1.000 0.910 171 HIS A N 1
ATOM 2687 C CA . HIS A 1 171 ? 15.660 3.477 1.917 1.000 0.910 171 HIS A CA 1
ATOM 2688 C C . HIS A 1 171 ? 14.632 4.465 2.469 1.000 0.910 171 HIS A C 1
ATOM 2689 O O . HIS A 1 171 ? 14.690 5.657 2.159 1.000 0.910 171 HIS A O 1
ATOM 2703 N N . SER A 1 172 ? 13.706 3.978 3.292 1.000 0.890 172 SER A N 1
ATOM 2704 C CA . SER A 1 172 ? 12.628 4.762 3.881 1.000 0.890 172 SER A CA 1
ATOM 2705 C C . SER A 1 172 ? 12.353 4.330 5.329 1.000 0.890 172 SER A C 1
ATOM 2706 O O . SER A 1 172 ? 13.118 3.567 5.928 1.000 0.890 172 SER A O 1
ATOM 2714 N N . GLU A 1 173 ? 11.269 4.852 5.904 1.000 0.910 173 GLU A N 1
ATOM 2715 C CA . GLU A 1 173 ? 10.740 4.388 7.190 1.000 0.910 173 GLU A CA 1
ATOM 2716 C C . GLU A 1 173 ? 10.223 2.942 7.147 1.000 0.910 173 GLU A C 1
ATOM 2717 O O . GLU A 1 173 ? 10.116 2.301 8.195 1.000 0.910 173 GLU A O 1
ATOM 2729 N N . THR A 1 174 ? 9.941 2.436 5.945 1.000 0.910 174 THR A N 1
ATOM 2730 C CA . THR A 1 174 ? 9.451 1.084 5.684 1.000 0.910 174 THR A CA 1
ATOM 2731 C C . THR A 1 174 ? 10.605 0.135 5.412 1.000 0.910 174 THR A C 1
ATOM 2732 O O . THR A 1 174 ? 11.630 0.510 4.839 1.000 0.910 174 THR A O 1
ATOM 2743 N N . PHE A 1 175 ? 10.443 -1.116 5.835 1.000 0.960 175 PHE A N 1
ATOM 2744 C CA . PHE A 1 175 ? 11.426 -2.163 5.601 1.000 0.960 175 PHE A CA 1
ATOM 2745 C C . PHE A 1 175 ? 10.793 -3.554 5.641 1.000 0.960 175 PHE A C 1
ATOM 2746 O O . PHE A 1 175 ? 9.963 -3.863 6.498 1.000 0.960 175 PHE A O 1
ATOM 2763 N N . ILE A 1 176 ? 11.249 -4.407 4.725 1.000 0.980 176 ILE A N 1
ATOM 2764 C CA . ILE A 1 176 ? 10.949 -5.837 4.665 1.000 0.980 176 ILE A CA 1
ATOM 2765 C C . ILE A 1 176 ? 12.284 -6.561 4.487 1.000 0.980 176 ILE A C 1
ATOM 2766 O O . ILE A 1 176 ? 12.818 -6.619 3.382 1.000 0.980 176 ILE A O 1
ATOM 2782 N N . ILE A 1 177 ? 12.867 -7.071 5.573 1.000 0.980 177 ILE A N 1
ATOM 2783 C CA . ILE A 1 177 ? 14.233 -7.619 5.563 1.000 0.980 177 ILE A CA 1
ATOM 2784 C C . ILE A 1 177 ? 14.213 -9.119 5.831 1.000 0.980 177 ILE A C 1
ATOM 2785 O O . ILE A 1 177 ? 13.717 -9.555 6.869 1.000 0.980 177 ILE A O 1
ATOM 2801 N N . VAL A 1 178 ? 14.806 -9.898 4.926 1.000 0.970 178 VAL A N 1
ATOM 2802 C CA . VAL A 1 178 ? 14.915 -11.358 5.025 1.000 0.970 178 VAL A CA 1
ATOM 2803 C C . VAL A 1 178 ? 16.336 -11.771 5.400 1.000 0.970 178 VAL A C 1
ATOM 2804 O O . VAL A 1 178 ? 17.276 -11.511 4.653 1.000 0.970 178 VAL A O 1
ATOM 2817 N N . SER A 1 179 ? 16.478 -12.480 6.518 1.000 0.970 179 SER A N 1
ATOM 2818 C CA . SER A 1 179 ? 17.688 -13.219 6.892 1.000 0.970 179 SER A CA 1
ATOM 2819 C C . SER A 1 179 ? 17.421 -14.714 6.747 1.000 0.970 179 SER A C 1
ATOM 2820 O O . SER A 1 179 ? 16.579 -15.283 7.454 1.000 0.970 179 SER A O 1
ATOM 2828 N N . PHE A 1 180 ? 18.139 -15.362 5.830 1.000 0.960 180 PHE A N 1
ATOM 2829 C CA . PHE A 1 180 ? 18.039 -16.804 5.622 1.000 0.960 180 PHE A CA 1
ATOM 2830 C C . PHE A 1 180 ? 18.767 -17.570 6.722 1.000 0.960 180 PHE A C 1
ATOM 2831 O O . PHE A 1 180 ? 18.266 -18.588 7.203 1.000 0.960 180 PHE A O 1
ATOM 2848 N N . GLU A 1 181 ? 19.912 -17.061 7.165 1.000 0.920 181 GLU A N 1
ATOM 2849 C CA . GLU A 1 181 ? 20.771 -17.713 8.145 1.000 0.920 181 GLU A CA 1
ATOM 2850 C C . GLU A 1 181 ? 20.192 -17.636 9.565 1.000 0.920 181 GLU A C 1
ATOM 2851 O O . GLU A 1 181 ? 20.187 -18.635 10.288 1.000 0.920 181 GLU A O 1
ATOM 2863 N N . LYS A 1 182 ? 19.617 -16.489 9.958 1.000 0.920 182 LYS A N 1
ATOM 2864 C CA . LYS A 1 182 ? 18.871 -16.350 11.226 1.000 0.920 182 LYS A CA 1
ATOM 2865 C C . LYS A 1 182 ? 17.404 -16.783 11.110 1.000 0.920 182 LYS A C 1
ATOM 2866 O O . LYS A 1 182 ? 16.662 -16.661 12.086 1.000 0.920 182 LYS A O 1
ATOM 2885 N N . ARG A 1 183 ? 16.970 -17.253 9.933 1.000 0.950 183 ARG A N 1
ATOM 2886 C CA . ARG A 1 183 ? 15.596 -17.693 9.626 1.000 0.950 183 ARG A CA 1
ATOM 2887 C C . ARG A 1 183 ? 14.526 -16.705 10.108 1.000 0.950 183 ARG A C 1
ATOM 2888 O O . ARG A 1 183 ? 13.554 -17.088 10.763 1.000 0.950 183 ARG A O 1
ATOM 2909 N N . THR A 1 184 ? 14.730 -15.420 9.822 1.000 0.960 184 THR A N 1
ATOM 2910 C CA . THR A 1 184 ? 13.882 -14.329 10.318 1.000 0.960 184 THR A CA 1
ATOM 2911 C C . THR A 1 184 ? 13.528 -13.335 9.215 1.000 0.960 184 THR A C 1
ATOM 2912 O O . THR A 1 184 ? 14.361 -12.996 8.379 1.000 0.960 184 THR A O 1
ATOM 2923 N N . ILE A 1 185 ? 12.293 -12.841 9.243 1.000 0.980 185 ILE A N 1
ATOM 2924 C CA . ILE A 1 185 ? 11.783 -11.752 8.416 1.000 0.980 185 ILE A CA 1
ATOM 2925 C C . ILE A 1 185 ? 11.371 -10.608 9.346 1.000 0.980 185 ILE A C 1
ATOM 2926 O O . ILE A 1 185 ? 10.567 -10.810 10.259 1.000 0.980 185 ILE A O 1
ATOM 2942 N N . LEU A 1 186 ? 11.908 -9.412 9.117 1.000 0.980 186 LEU A N 1
ATOM 2943 C CA . LEU A 1 186 ? 11.509 -8.184 9.807 1.000 0.980 186 LEU A CA 1
ATOM 2944 C C . LEU A 1 186 ? 10.600 -7.358 8.897 1.000 0.980 186 LEU A C 1
ATOM 2945 O O . LEU A 1 186 ? 10.995 -7.064 7.771 1.000 0.980 186 LEU A O 1
ATOM 2961 N N . ILE A 1 187 ? 9.425 -6.964 9.392 1.000 0.980 187 ILE A N 1
ATOM 2962 C CA . ILE A 1 187 ? 8.488 -6.080 8.685 1.000 0.980 187 ILE A CA 1
ATOM 2963 C C . ILE A 1 187 ? 8.130 -4.911 9.601 1.000 0.980 187 ILE A C 1
ATOM 2964 O O . ILE A 1 187 ? 7.659 -5.124 10.721 1.000 0.980 187 ILE A O 1
ATOM 2980 N N . GLY A 1 188 ? 8.313 -3.685 9.115 1.000 0.960 188 GLY A N 1
ATOM 2981 C CA . GLY A 1 188 ? 7.855 -2.478 9.797 1.000 0.960 188 GLY A CA 1
ATOM 2982 C C . GLY A 1 188 ? 7.665 -1.301 8.849 1.000 0.960 188 GLY A C 1
ATOM 2983 O O . GLY A 1 188 ? 8.077 -1.340 7.689 1.000 0.960 188 GLY A O 1
ATOM 2987 N N . GLY A 1 189 ? 6.969 -0.279 9.338 1.000 0.910 189 GLY A N 1
ATOM 2988 C CA . GLY A 1 189 ? 6.604 0.929 8.597 1.000 0.910 189 GLY A CA 1
ATOM 2989 C C . GLY A 1 189 ? 5.436 0.759 7.619 1.000 0.910 189 GLY A C 1
ATOM 2990 O O . GLY A 1 189 ? 4.982 1.746 7.052 1.000 0.910 189 GLY A O 1
ATOM 2994 N N . THR A 1 190 ? 4.912 -0.459 7.448 1.000 0.900 190 THR A N 1
ATOM 2995 C CA . THR A 1 190 ? 3.787 -0.764 6.553 1.000 0.900 190 THR A CA 1
ATOM 2996 C C . THR A 1 190 ? 2.729 -1.618 7.242 1.000 0.900 190 THR A C 1
ATOM 2997 O O . THR A 1 190 ? 3.037 -2.586 7.941 1.000 0.900 190 THR A O 1
ATOM 3008 N N . GLU A 1 191 ? 1.463 -1.270 7.017 1.000 0.900 191 GLU A N 1
ATOM 3009 C CA . GLU A 1 191 ? 0.303 -2.024 7.500 1.000 0.900 191 GLU A CA 1
ATOM 3010 C C . GLU A 1 191 ? -0.234 -3.021 6.462 1.000 0.900 191 GLU A C 1
ATOM 3011 O O . GLU A 1 191 ? -1.165 -3.773 6.757 1.000 0.900 191 GLU A O 1
ATOM 3023 N N . TYR A 1 192 ? 0.353 -3.071 5.261 1.000 0.920 192 TYR A N 1
ATOM 3024 C CA . TYR A 1 192 ? -0.066 -3.996 4.212 1.000 0.920 192 TYR A CA 1
ATOM 3025 C C . TYR A 1 192 ? 0.270 -5.449 4.583 1.000 0.920 192 TYR A C 1
ATOM 3026 O O . TYR A 1 192 ? 1.432 -5.863 4.578 1.000 0.920 192 TYR A O 1
ATOM 3044 N N . ALA A 1 193 ? -0.750 -6.262 4.875 1.000 0.940 193 ALA A N 1
ATOM 3045 C CA . ALA A 1 193 ? -0.541 -7.627 5.367 1.000 0.940 193 ALA A CA 1
ATOM 3046 C C . ALA A 1 193 ? 0.038 -8.577 4.304 1.000 0.940 193 ALA A C 1
ATOM 3047 O O . ALA A 1 193 ? 0.679 -9.577 4.646 1.000 0.940 193 ALA A O 1
ATOM 3054 N N . GLY A 1 194 ? -0.123 -8.248 3.017 1.000 0.940 194 GLY A N 1
ATOM 3055 C CA . GLY A 1 194 ? 0.434 -9.020 1.908 1.000 0.940 194 GLY A CA 1
ATOM 3056 C C . GLY A 1 194 ? 1.962 -9.161 1.944 1.000 0.940 194 GLY A C 1
ATOM 3057 O O . GLY A 1 194 ? 2.482 -10.116 1.360 1.000 0.940 194 GLY A O 1
ATOM 3061 N N . GLU A 1 195 ? 2.682 -8.298 2.675 1.000 0.960 195 GLU A N 1
ATOM 3062 C CA . GLU A 1 195 ? 4.125 -8.465 2.895 1.000 0.960 195 GLU A CA 1
ATOM 3063 C C . GLU A 1 195 ? 4.450 -9.755 3.655 1.000 0.960 195 GLU A C 1
ATOM 3064 O O . GLU A 1 195 ? 5.421 -10.433 3.320 1.000 0.960 195 GLU A O 1
ATOM 3076 N N . MET A 1 196 ? 3.615 -10.172 4.615 1.000 0.980 196 MET A N 1
ATOM 3077 C CA . MET A 1 196 ? 3.824 -11.434 5.335 1.000 0.980 196 MET A CA 1
ATOM 3078 C C . MET A 1 196 ? 3.705 -12.642 4.397 1.000 0.980 196 MET A C 1
ATOM 3079 O O . MET A 1 196 ? 4.587 -13.503 4.388 1.000 0.980 196 MET A O 1
ATOM 3093 N N . LYS A 1 197 ? 2.643 -12.685 3.576 1.000 0.980 197 LYS A N 1
ATOM 3094 C CA . LYS A 1 197 ? 2.395 -13.747 2.582 1.000 0.980 197 LYS A CA 1
ATOM 3095 C C . LYS A 1 197 ? 3.571 -13.860 1.611 1.000 0.980 197 LYS A C 1
ATOM 3096 O O . LYS A 1 197 ? 4.208 -14.905 1.506 1.000 0.980 197 LYS A O 1
ATOM 3115 N N . LYS A 1 198 ? 3.901 -12.755 0.935 1.000 0.950 198 LYS A N 1
ATOM 3116 C CA . LYS A 1 198 ? 4.901 -12.748 -0.141 1.000 0.950 198 LYS A CA 1
ATOM 3117 C C . LYS A 1 198 ? 6.340 -12.866 0.347 1.000 0.950 198 LYS A C 1
ATOM 3118 O O . LYS A 1 198 ? 7.183 -13.383 -0.392 1.000 0.950 198 LYS A O 1
ATOM 3137 N N . SER A 1 199 ? 6.626 -12.474 1.587 1.000 0.970 199 SER A N 1
ATOM 3138 C CA . SER A 1 199 ? 7.918 -12.775 2.207 1.000 0.970 199 SER A CA 1
ATOM 3139 C C . SER A 1 199 ? 8.093 -14.282 2.393 1.000 0.970 199 SER A C 1
ATOM 3140 O O . SER A 1 199 ? 9.115 -14.824 1.980 1.000 0.970 199 SER A O 1
ATOM 3148 N N . ILE A 1 200 ? 7.079 -14.985 2.913 1.000 0.980 200 ILE A N 1
ATOM 3149 C CA . ILE A 1 200 ? 7.120 -16.451 3.029 1.000 0.980 200 ILE A CA 1
ATOM 3150 C C . ILE A 1 200 ? 7.195 -17.127 1.661 1.000 0.980 200 ILE A C 1
ATOM 3151 O O . ILE A 1 200 ? 7.988 -18.052 1.493 1.000 0.980 200 ILE A O 1
ATOM 3167 N N . PHE A 1 201 ? 6.472 -16.639 0.654 1.000 0.980 201 PHE A N 1
ATOM 3168 C CA . PHE A 1 201 ? 6.611 -17.170 -0.702 1.000 0.980 201 PHE A CA 1
ATOM 3169 C C . PHE A 1 201 ? 8.038 -17.035 -1.243 1.000 0.980 201 PHE A C 1
ATOM 3170 O O . PHE A 1 201 ? 8.598 -17.992 -1.775 1.000 0.980 201 PHE A O 1
ATOM 3187 N N . SER A 1 202 ? 8.661 -15.869 -1.037 1.000 0.970 202 SER A N 1
ATOM 3188 C CA . SER A 1 202 ? 10.056 -15.629 -1.426 1.000 0.970 202 SER A CA 1
ATOM 3189 C C . SER A 1 202 ? 11.013 -16.613 -0.741 1.000 0.970 202 SER A C 1
ATOM 3190 O O . SER A 1 202 ? 11.983 -17.055 -1.348 1.000 0.970 202 SER A O 1
ATOM 3198 N N . ILE A 1 203 ? 10.723 -17.019 0.498 1.000 0.980 203 ILE A N 1
ATOM 3199 C CA . ILE A 1 203 ? 11.509 -18.018 1.240 1.000 0.980 203 ILE A CA 1
ATOM 3200 C C . ILE A 1 203 ? 11.333 -19.406 0.635 1.000 0.980 203 ILE A C 1
ATOM 3201 O O . ILE A 1 203 ? 12.310 -20.128 0.441 1.000 0.980 203 ILE A O 1
ATOM 3217 N N . MET A 1 204 ? 10.096 -19.782 0.310 1.000 0.980 204 MET A N 1
ATOM 3218 C CA . MET A 1 204 ? 9.808 -21.055 -0.348 1.000 0.980 204 MET A CA 1
ATOM 3219 C C . MET A 1 204 ? 10.463 -21.120 -1.733 1.000 0.980 204 MET A C 1
ATOM 3220 O O . MET A 1 204 ? 10.996 -22.169 -2.089 1.000 0.980 204 MET A O 1
ATOM 3234 N N . ASN A 1 205 ? 10.538 -19.996 -2.458 1.000 0.980 205 ASN A N 1
ATOM 3235 C CA . ASN A 1 205 ? 11.284 -19.888 -3.715 1.000 0.980 205 ASN A CA 1
ATOM 3236 C C . ASN A 1 205 ? 12.806 -20.035 -3.555 1.000 0.980 205 ASN A C 1
ATOM 3237 O O . ASN A 1 205 ? 13.485 -20.322 -4.533 1.000 0.980 205 ASN A O 1
ATOM 3248 N N . PHE A 1 206 ? 13.358 -19.884 -2.348 1.000 0.980 206 PHE A N 1
ATOM 3249 C CA . PHE A 1 206 ? 14.753 -20.238 -2.066 1.000 0.980 206 PHE A CA 1
ATOM 3250 C C . PHE A 1 206 ? 14.895 -21.712 -1.648 1.000 0.980 206 PHE A C 1
ATOM 3251 O O . PHE A 1 206 ? 15.741 -22.431 -2.172 1.000 0.980 206 PHE A O 1
ATOM 3268 N N . LEU A 1 207 ? 14.071 -22.175 -0.699 1.000 0.970 207 LEU A N 1
ATOM 3269 C CA . LEU A 1 207 ? 14.240 -23.472 -0.027 1.000 0.970 207 LEU A CA 1
ATOM 3270 C C . LEU A 1 207 ? 13.745 -24.677 -0.836 1.000 0.970 207 LEU A C 1
ATOM 3271 O O . LEU A 1 207 ? 14.310 -25.764 -0.707 1.000 0.970 207 LEU A O 1
ATOM 3287 N N . LEU A 1 208 ? 12.674 -24.520 -1.620 1.000 0.980 208 LEU A N 1
ATOM 3288 C CA . LEU A 1 208 ? 12.128 -25.617 -2.420 1.000 0.980 208 LEU A CA 1
ATOM 3289 C C . LEU A 1 208 ? 13.088 -26.012 -3.558 1.000 0.980 208 LEU A C 1
ATOM 3290 O O . LEU A 1 208 ? 13.406 -27.204 -3.639 1.000 0.980 208 LEU A O 1
ATOM 3306 N N . PRO A 1 209 ? 13.647 -25.074 -4.354 1.000 0.980 209 PRO A N 1
ATOM 3307 C CA . PRO A 1 209 ? 14.636 -25.425 -5.374 1.000 0.980 209 PRO A CA 1
ATOM 3308 C C . PRO A 1 209 ? 15.894 -26.100 -4.817 1.000 0.980 209 PRO A C 1
ATOM 3309 O O . PRO A 1 209 ? 16.405 -27.033 -5.427 1.000 0.980 209 PRO A O 1
ATOM 3320 N N . GLU A 1 210 ? 16.349 -25.720 -3.616 1.000 0.940 210 GLU A N 1
ATOM 3321 C CA . GLU A 1 210 ? 17.469 -26.384 -2.919 1.000 0.940 210 GLU A CA 1
ATOM 3322 C C . GLU A 1 210 ? 17.203 -27.872 -2.611 1.000 0.940 210 GLU A C 1
ATOM 3323 O O . GLU A 1 210 ? 18.135 -28.632 -2.346 1.000 0.940 210 GLU A O 1
ATOM 3335 N N . ARG A 1 211 ? 15.936 -28.306 -2.642 1.000 0.950 211 ARG A N 1
ATOM 3336 C CA . ARG A 1 211 ? 15.502 -29.704 -2.491 1.000 0.950 211 ARG A CA 1
ATOM 3337 C C . ARG A 1 211 ? 14.976 -30.306 -3.802 1.000 0.950 211 ARG A C 1
ATOM 3338 O O . ARG A 1 211 ? 14.273 -31.312 -3.752 1.000 0.950 211 ARG A O 1
ATOM 3359 N N . ASP A 1 212 ? 15.322 -29.708 -4.944 1.000 0.960 212 ASP A N 1
ATOM 3360 C CA . ASP A 1 212 ? 14.939 -30.147 -6.295 1.000 0.960 212 ASP A CA 1
ATOM 3361 C C . ASP A 1 212 ? 13.412 -30.072 -6.560 1.000 0.960 212 ASP A C 1
ATOM 3362 O O . ASP A 1 212 ? 12.857 -30.801 -7.382 1.000 0.960 212 ASP A O 1
ATOM 3371 N N . ILE A 1 213 ? 12.710 -29.164 -5.863 1.000 0.980 213 ILE A N 1
ATOM 3372 C CA . ILE A 1 213 ? 11.267 -28.910 -6.011 1.000 0.980 213 ILE A CA 1
ATOM 3373 C C . ILE A 1 213 ? 11.062 -27.575 -6.715 1.000 0.980 213 ILE A C 1
ATOM 3374 O O . ILE A 1 213 ? 11.512 -26.534 -6.234 1.000 0.980 213 ILE A O 1
ATOM 3390 N N . LEU A 1 214 ? 10.337 -27.586 -7.831 1.000 0.990 214 LEU A N 1
ATOM 3391 C CA . LEU A 1 214 ? 10.027 -26.359 -8.556 1.000 0.990 214 LEU A CA 1
ATOM 3392 C C . LEU A 1 214 ? 8.952 -25.574 -7.799 1.000 0.990 214 LEU A C 1
ATOM 3393 O O . LEU A 1 214 ? 7.806 -26.013 -7.714 1.000 0.990 214 LEU A O 1
ATOM 3409 N N . SER A 1 215 ? 9.308 -24.414 -7.261 1.000 0.980 215 SER A N 1
ATOM 3410 C CA . SER A 1 215 ? 8.349 -23.458 -6.710 1.000 0.980 215 SER A CA 1
ATOM 3411 C C . SER A 1 215 ? 7.746 -22.597 -7.823 1.000 0.980 215 SER A C 1
ATOM 3412 O O . SER A 1 215 ? 8.415 -22.249 -8.796 1.000 0.980 215 SER A O 1
ATOM 3420 N N . MET A 1 216 ? 6.455 -22.290 -7.717 1.000 0.980 216 MET A N 1
ATOM 3421 C CA . MET A 1 216 ? 5.672 -21.738 -8.821 1.000 0.980 216 MET A CA 1
ATOM 3422 C C . MET A 1 216 ? 4.677 -20.693 -8.326 1.000 0.980 216 MET A C 1
ATOM 3423 O O . MET A 1 216 ? 3.949 -20.924 -7.361 1.000 0.980 216 MET A O 1
ATOM 3437 N N . HIS A 1 217 ? 4.615 -19.562 -9.031 1.000 0.950 217 HIS A N 1
ATOM 3438 C CA . HIS A 1 217 ? 3.602 -18.528 -8.828 1.000 0.950 217 HIS A CA 1
ATOM 3439 C C . HIS A 1 217 ? 2.420 -18.765 -9.777 1.000 0.950 217 HIS A C 1
ATOM 3440 O O . HIS A 1 217 ? 2.306 -18.151 -10.843 1.000 0.950 217 HIS A O 1
ATOM 3454 N N . CYS A 1 218 ? 1.563 -19.715 -9.423 1.000 0.950 218 CYS A N 1
ATOM 3455 C CA . CYS A 1 218 ? 0.462 -20.165 -10.264 1.000 0.950 218 CYS A CA 1
ATOM 3456 C C . CYS A 1 218 ? -0.780 -20.485 -9.439 1.000 0.950 218 CYS A C 1
ATOM 3457 O O . CYS A 1 218 ? -0.700 -20.724 -8.246 1.000 0.950 218 CYS A O 1
ATOM 3465 N N . SER A 1 219 ? -1.932 -20.562 -10.098 1.000 0.950 219 SER A N 1
ATOM 3466 C CA . SER A 1 219 ? -3.067 -21.299 -9.527 1.000 0.950 219 SER A CA 1
ATOM 3467 C C . SER A 1 219 ? -3.053 -22.740 -10.028 1.000 0.950 219 SER A C 1
ATOM 3468 O O . SER A 1 219 ? -2.492 -23.023 -11.091 1.000 0.950 219 SER A O 1
ATOM 3476 N N . ALA A 1 220 ? -3.684 -23.645 -9.284 1.000 0.960 220 ALA A N 1
ATOM 3477 C CA . ALA A 1 220 ? -3.750 -25.056 -9.632 1.000 0.960 220 ALA A CA 1
ATOM 3478 C C . ALA A 1 220 ? -5.103 -25.675 -9.269 1.000 0.960 220 ALA A C 1
ATOM 3479 O O . ALA A 1 220 ? -5.680 -25.398 -8.211 1.000 0.960 220 ALA A O 1
ATOM 3486 N N . ASN A 1 221 ? -5.589 -26.568 -10.127 1.000 0.960 221 ASN A N 1
ATOM 3487 C CA . ASN A 1 221 ? -6.809 -27.340 -9.899 1.000 0.960 221 ASN A CA 1
ATOM 3488 C C . ASN A 1 221 ? -6.688 -28.762 -10.475 1.000 0.960 221 ASN A C 1
ATOM 3489 O O . ASN A 1 221 ? -5.762 -29.072 -11.226 1.000 0.960 221 ASN A O 1
ATOM 3500 N N . VAL A 1 222 ? -7.631 -29.635 -10.125 1.000 0.960 222 VAL A N 1
ATOM 3501 C CA . VAL A 1 222 ? -7.653 -31.035 -10.570 1.000 0.960 222 VAL A CA 1
ATOM 3502 C C . VAL A 1 222 ? -9.052 -31.463 -11.006 1.000 0.960 222 VAL A C 1
ATOM 3503 O O . VAL A 1 222 ? -10.046 -31.116 -10.363 1.000 0.960 222 VAL A O 1
ATOM 3516 N N . GLY A 1 223 ? -9.134 -32.200 -12.113 1.000 0.940 223 GLY A N 1
ATOM 3517 C CA . GLY A 1 223 ? -10.382 -32.768 -12.621 1.000 0.940 223 GLY A CA 1
ATOM 3518 C C . GLY A 1 223 ? -10.787 -34.047 -11.889 1.000 0.940 223 GLY A C 1
ATOM 3519 O O . GLY A 1 223 ? -10.018 -34.614 -11.111 1.000 0.940 223 GLY A O 1
ATOM 3523 N N . GLU A 1 224 ? -11.997 -34.550 -12.156 1.000 0.910 224 GLU A N 1
ATOM 3524 C CA . GLU A 1 224 ? -12.463 -35.824 -11.580 1.000 0.910 224 GLU A CA 1
ATOM 3525 C C . GLU A 1 224 ? -11.554 -37.014 -11.920 1.000 0.910 224 GLU A C 1
ATOM 3526 O O . GLU A 1 224 ? -11.465 -37.960 -11.137 1.000 0.910 224 GLU A O 1
ATOM 3538 N N . LYS A 1 225 ? -10.863 -36.977 -13.067 1.000 0.910 225 LYS A N 1
ATOM 3539 C CA . LYS A 1 225 ? -9.942 -38.043 -13.484 1.000 0.910 225 LYS A CA 1
ATOM 3540 C C . LYS A 1 225 ? -8.556 -37.920 -12.842 1.000 0.910 225 LYS A C 1
ATOM 3541 O O . LYS A 1 225 ? -7.713 -38.777 -13.088 1.000 0.910 225 LYS A O 1
ATOM 3560 N N . GLY A 1 226 ? -8.316 -36.894 -12.024 1.000 0.920 226 GLY A N 1
ATOM 3561 C CA . GLY A 1 226 ? -7.008 -36.630 -11.422 1.000 0.920 226 GLY A CA 1
ATOM 3562 C C . GLY A 1 226 ? -6.041 -35.871 -12.335 1.000 0.920 226 GLY A C 1
ATOM 3563 O O . GLY A 1 226 ? -4.882 -35.703 -11.974 1.000 0.920 226 GLY A O 1
ATOM 3567 N N . ASP A 1 227 ? -6.506 -35.407 -13.493 1.000 0.940 227 ASP A N 1
ATOM 3568 C CA . ASP A 1 227 ? -5.776 -34.544 -14.417 1.000 0.940 227 ASP A CA 1
ATOM 3569 C C . ASP A 1 227 ? -5.555 -33.167 -13.775 1.000 0.940 227 ASP A C 1
ATOM 3570 O O . ASP A 1 227 ? -6.513 -32.436 -13.522 1.000 0.940 227 ASP A O 1
ATOM 3579 N N . VAL A 1 228 ? -4.307 -32.821 -13.451 1.000 0.970 228 VAL A N 1
ATOM 3580 C CA . VAL A 1 228 ? -3.944 -31.556 -12.788 1.000 0.970 228 VAL A CA 1
ATOM 3581 C C . VAL A 1 228 ? -3.609 -30.498 -13.837 1.000 0.970 228 VAL A C 1
ATOM 3582 O O . VAL A 1 228 ? -2.920 -30.787 -14.816 1.000 0.970 228 VAL A O 1
ATOM 3595 N N . ALA A 1 229 ? -4.073 -29.267 -13.615 1.000 0.970 229 ALA A N 1
ATOM 3596 C CA . ALA A 1 229 ? -3.756 -28.124 -14.464 1.000 0.970 229 ALA A CA 1
ATOM 3597 C C . ALA A 1 229 ? -3.143 -26.977 -13.654 1.000 0.970 229 ALA A C 1
ATOM 3598 O O . ALA A 1 229 ? -3.614 -26.673 -12.554 1.000 0.970 229 ALA A O 1
ATOM 3605 N N . LEU A 1 230 ? -2.114 -26.338 -14.220 1.000 0.980 230 LEU A N 1
ATOM 3606 C CA . LEU A 1 230 ? -1.452 -25.151 -13.671 1.000 0.980 230 LEU A CA 1
ATOM 3607 C C . LEU A 1 230 ? -1.740 -23.925 -14.534 1.000 0.980 230 LEU A C 1
ATOM 3608 O O . LEU A 1 230 ? -1.721 -24.013 -15.760 1.000 0.980 230 LEU A O 1
ATOM 3624 N N . PHE A 1 231 ? -1.934 -22.772 -13.898 1.000 0.970 231 PHE A N 1
ATOM 3625 C CA . PHE A 1 231 ? -2.173 -21.506 -14.588 1.000 0.970 231 PHE A CA 1
ATOM 3626 C C . PHE A 1 231 ? -1.202 -20.446 -14.101 1.000 0.970 231 PHE A C 1
ATOM 3627 O O . PHE A 1 231 ? -1.306 -19.966 -12.967 1.000 0.970 231 PHE A O 1
ATOM 3644 N N . PHE A 1 232 ? -0.300 -20.046 -14.988 1.000 0.970 232 PHE A N 1
ATOM 3645 C CA . PHE A 1 232 ? 0.567 -18.895 -14.795 1.000 0.970 232 PHE A CA 1
ATOM 3646 C C . PHE A 1 232 ? -0.007 -17.700 -15.536 1.000 0.970 232 PHE A C 1
ATOM 3647 O O . PHE A 1 232 ? -0.647 -17.836 -16.577 1.000 0.970 232 PHE A O 1
ATOM 3664 N N . GLY A 1 233 ? 0.227 -16.517 -14.997 1.000 0.920 233 GLY A N 1
ATOM 3665 C CA . GLY A 1 233 ? -0.263 -15.293 -15.596 1.000 0.920 233 GLY A CA 1
ATOM 3666 C C . GLY A 1 233 ? -0.084 -14.123 -14.655 1.000 0.920 233 GLY A C 1
ATOM 3667 O O . GLY A 1 233 ? -0.218 -14.254 -13.431 1.000 0.920 233 GLY A O 1
ATOM 3671 N N . LEU A 1 234 ? 0.205 -12.978 -15.258 1.000 0.870 234 LEU A N 1
ATOM 3672 C CA . LEU A 1 234 ? 0.205 -11.699 -14.565 1.000 0.870 234 LEU A CA 1
ATOM 3673 C C . LEU A 1 234 ? -1.229 -11.221 -14.330 1.000 0.870 234 LEU A C 1
ATOM 3674 O O . LEU A 1 234 ? -2.200 -11.830 -14.792 1.000 0.870 234 LEU A O 1
ATOM 3690 N N . SER A 1 235 ? -1.383 -10.140 -13.580 1.000 0.760 235 SER A N 1
ATOM 3691 C CA . SER A 1 235 ? -2.699 -9.566 -13.319 1.000 0.760 235 SER A CA 1
ATOM 3692 C C . SER A 1 235 ? -3.393 -9.119 -14.604 1.000 0.760 235 SER A C 1
ATOM 3693 O O . SER A 1 235 ? -2.763 -8.852 -15.626 1.000 0.760 235 SER A O 1
ATOM 3701 N N . GLY A 1 236 ? -4.724 -9.118 -14.589 1.000 0.720 236 GLY A N 1
ATOM 3702 C CA . GLY A 1 236 ? -5.534 -8.781 -15.764 1.000 0.720 236 GLY A CA 1
ATOM 3703 C C . GLY A 1 236 ? -5.556 -9.835 -16.884 1.000 0.720 236 GLY A C 1
ATOM 3704 O O . GLY A 1 236 ? -6.349 -9.697 -17.817 1.000 0.720 236 GLY A O 1
ATOM 3708 N N . THR A 1 237 ? -4.768 -10.915 -16.788 1.000 0.850 237 THR A N 1
ATOM 3709 C CA . THR A 1 237 ? -4.735 -12.005 -17.790 1.000 0.850 237 THR A CA 1
ATOM 3710 C C . THR A 1 237 ? -5.867 -13.028 -17.641 1.000 0.850 237 THR A C 1
ATOM 3711 O O . THR A 1 237 ? -6.080 -13.838 -18.540 1.000 0.850 237 THR A O 1
ATOM 3722 N N . GLY A 1 238 ? -6.622 -12.989 -16.536 1.000 0.770 238 GLY A N 1
ATOM 3723 C CA . GLY A 1 238 ? -7.755 -13.889 -16.279 1.000 0.770 238 GLY A CA 1
ATOM 3724 C C . GLY A 1 238 ? -7.417 -15.153 -15.483 1.000 0.770 238 GLY A C 1
ATOM 3725 O O . GLY A 1 238 ? -8.243 -16.060 -15.442 1.000 0.770 238 GLY A O 1
ATOM 3729 N N . LYS A 1 239 ? -6.243 -15.216 -14.835 1.000 0.810 239 LYS A N 1
ATOM 3730 C CA . LYS A 1 239 ? -5.776 -16.371 -14.041 1.000 0.810 239 LYS A CA 1
ATOM 3731 C C . LYS A 1 239 ? -6.835 -16.900 -13.066 1.000 0.810 239 LYS A C 1
ATOM 3732 O O . LYS A 1 239 ? -7.222 -18.056 -13.186 1.000 0.810 239 LYS A O 1
ATOM 3751 N N . THR A 1 240 ? -7.374 -16.051 -12.189 1.000 0.720 240 THR A N 1
ATOM 3752 C CA . THR A 1 240 ? -8.418 -16.424 -11.214 1.000 0.720 240 THR A CA 1
ATOM 3753 C C . THR A 1 240 ? -9.720 -16.869 -11.889 1.000 0.720 240 THR A C 1
ATOM 3754 O O . THR A 1 240 ? -10.285 -17.903 -11.545 1.000 0.720 240 THR A O 1
ATOM 3765 N N . THR A 1 241 ? -10.183 -16.132 -12.906 1.000 0.710 241 THR A N 1
ATOM 3766 C CA . THR A 1 241 ? -11.436 -16.423 -13.631 1.000 0.710 241 THR A CA 1
ATOM 3767 C C . THR A 1 241 ? -11.386 -17.734 -14.427 1.000 0.710 241 THR A C 1
ATOM 3768 O O . THR A 1 241 ? -12.427 -18.359 -14.658 1.000 0.710 241 THR A O 1
ATOM 3779 N N . LEU A 1 242 ? -10.197 -18.129 -14.895 1.000 0.790 242 LEU A N 1
ATOM 3780 C CA . LEU A 1 242 ? -9.975 -19.327 -15.709 1.000 0.790 242 LEU A CA 1
ATOM 3781 C C . LEU A 1 242 ? -9.604 -20.560 -14.876 1.000 0.790 242 LEU A C 1
ATOM 3782 O O . LEU A 1 242 ? -9.877 -21.672 -15.321 1.000 0.790 242 LEU A O 1
ATOM 3798 N N . SER A 1 243 ? -9.030 -20.386 -13.682 1.000 0.810 243 SER A N 1
ATOM 3799 C CA . SER A 1 243 ? -8.754 -21.496 -12.763 1.000 0.810 243 SER A CA 1
ATOM 3800 C C . SER A 1 243 ? -9.948 -21.862 -11.873 1.000 0.810 243 SER A C 1
ATOM 3801 O O . SER A 1 243 ? -10.045 -23.012 -11.431 1.000 0.810 243 SER A O 1
ATOM 3809 N N . ALA A 1 244 ? -10.884 -20.931 -11.661 1.000 0.750 244 ALA A N 1
ATOM 3810 C CA . ALA A 1 244 ? -12.167 -21.164 -11.001 1.000 0.750 244 ALA A CA 1
ATOM 3811 C C . ALA A 1 244 ? -13.174 -21.862 -11.940 1.000 0.750 244 ALA A C 1
ATOM 3812 O O . ALA A 1 244 ? -14.052 -21.236 -12.542 1.000 0.750 244 ALA A O 1
ATOM 3819 N N . ASP A 1 245 ? -13.048 -23.182 -12.064 1.000 0.780 245 ASP A N 1
ATOM 3820 C CA . ASP A 1 245 ? -13.988 -24.043 -12.787 1.000 0.780 245 ASP A CA 1
ATOM 3821 C C . ASP A 1 245 ? -14.861 -24.827 -11.790 1.000 0.780 245 ASP A C 1
ATOM 3822 O O . ASP A 1 245 ? -14.357 -25.399 -10.826 1.000 0.780 245 ASP A O 1
ATOM 3831 N N . ALA A 1 246 ? -16.179 -24.858 -12.005 1.000 0.770 246 ALA A N 1
ATOM 3832 C CA . ALA A 1 246 ? -17.109 -25.591 -11.145 1.000 0.770 246 ALA A CA 1
ATOM 3833 C C . ALA A 1 246 ? -16.903 -27.114 -11.218 1.000 0.770 246 ALA A C 1
ATOM 3834 O O . ALA A 1 246 ? -17.149 -27.808 -10.231 1.000 0.770 246 ALA A O 1
ATOM 3841 N N . ASP A 1 247 ? -16.403 -27.614 -12.350 1.000 0.850 247 ASP A N 1
ATOM 3842 C CA . ASP A 1 247 ? -16.186 -29.042 -12.597 1.000 0.850 247 ASP A CA 1
ATOM 3843 C C . ASP A 1 247 ? -14.822 -29.529 -12.061 1.000 0.850 247 ASP A C 1
ATOM 3844 O O . ASP A 1 247 ? -14.498 -30.716 -12.151 1.000 0.850 247 ASP A O 1
ATOM 3853 N N . ARG A 1 248 ? -13.996 -28.628 -11.503 1.000 0.920 248 ARG A N 1
ATOM 3854 C CA . ARG A 1 248 ? -12.631 -28.928 -11.043 1.000 0.920 248 ARG A CA 1
ATOM 3855 C C . ARG A 1 248 ? -12.432 -28.513 -9.592 1.000 0.920 248 ARG A C 1
ATOM 3856 O O . ARG A 1 248 ? -12.959 -27.506 -9.133 1.000 0.920 248 ARG A O 1
ATOM 3877 N N . LYS A 1 249 ? -11.652 -29.301 -8.856 1.000 0.950 249 LYS A N 1
ATOM 3878 C CA . LYS A 1 249 ? -11.330 -29.017 -7.456 1.000 0.950 249 LYS A CA 1
ATOM 3879 C C . LYS A 1 249 ? -10.129 -28.093 -7.378 1.000 0.950 249 LYS A C 1
ATOM 3880 O O . LYS A 1 249 ? -9.076 -28.409 -7.932 1.000 0.950 249 LYS A O 1
ATOM 3899 N N . LEU A 1 250 ? -10.270 -26.983 -6.664 1.000 0.940 250 LEU A N 1
ATOM 3900 C CA . LEU A 1 250 ? -9.176 -26.048 -6.421 1.000 0.940 250 LEU A CA 1
ATOM 3901 C C . LEU A 1 250 ? -8.143 -26.680 -5.473 1.000 0.940 250 LEU A C 1
ATOM 3902 O O . LEU A 1 250 ? -8.497 -27.193 -4.410 1.000 0.940 250 LEU A O 1
ATOM 3918 N N . ILE A 1 251 ? -6.867 -26.631 -5.857 1.000 0.960 251 ILE A N 1
ATOM 3919 C CA . ILE A 1 251 ? -5.731 -27.014 -5.002 1.000 0.960 251 ILE A CA 1
ATOM 3920 C C . ILE A 1 251 ? -5.217 -25.767 -4.275 1.000 0.960 251 ILE A C 1
ATOM 3921 O O . ILE A 1 251 ? -4.986 -25.782 -3.068 1.000 0.960 251 ILE A O 1
ATOM 3937 N N . GLY A 1 252 ? -5.058 -24.674 -5.020 1.000 0.950 252 GLY A N 1
ATOM 3938 C CA . GLY A 1 252 ? -4.689 -23.357 -4.511 1.000 0.950 252 GLY A CA 1
ATOM 3939 C C . GLY A 1 252 ? -4.729 -22.315 -5.618 1.000 0.950 252 GLY A C 1
ATOM 3940 O O . GLY A 1 252 ? -4.749 -22.666 -6.800 1.000 0.950 252 GLY A O 1
ATOM 3944 N N . ASP A 1 253 ? -4.741 -21.044 -5.245 1.000 0.920 253 ASP A N 1
ATOM 3945 C CA . ASP A 1 253 ? -4.959 -19.925 -6.160 1.000 0.920 253 ASP A CA 1
ATOM 3946 C C . ASP A 1 253 ? -3.689 -19.159 -6.550 1.000 0.920 253 ASP A C 1
ATOM 3947 O O . ASP A 1 253 ? -3.748 -18.399 -7.518 1.000 0.920 253 ASP A O 1
ATOM 3956 N N . ASP A 1 254 ? -2.557 -19.348 -5.862 1.000 0.940 254 ASP A N 1
ATOM 3957 C CA . ASP A 1 254 ? -1.419 -18.439 -6.067 1.000 0.940 254 ASP A CA 1
ATOM 3958 C C . ASP A 1 254 ? -0.012 -19.053 -5.943 1.000 0.940 254 ASP A C 1
ATOM 3959 O O . ASP A 1 254 ? 0.873 -18.684 -6.719 1.000 0.940 254 ASP A O 1
ATOM 3968 N N . GLU A 1 255 ? 0.229 -19.964 -4.995 1.000 0.970 255 GLU A N 1
ATOM 3969 C CA . GLU A 1 255 ? 1.589 -20.421 -4.673 1.000 0.970 255 GLU A CA 1
ATOM 3970 C C . GLU A 1 255 ? 1.671 -21.943 -4.504 1.000 0.970 255 GLU A C 1
ATOM 3971 O O . GLU A 1 255 ? 1.039 -22.530 -3.623 1.000 0.970 255 GLU A O 1
ATOM 3983 N N . HIS A 1 256 ? 2.504 -22.600 -5.316 1.000 0.980 256 HIS A N 1
ATOM 3984 C CA . HIS A 1 256 ? 2.627 -24.062 -5.318 1.000 0.980 256 HIS A CA 1
ATOM 3985 C C . HIS A 1 256 ? 4.076 -24.531 -5.404 1.000 0.980 256 HIS A C 1
ATOM 3986 O O . HIS A 1 256 ? 4.957 -23.821 -5.887 1.000 0.980 256 HIS A O 1
ATOM 4000 N N . GLY A 1 257 ? 4.314 -25.767 -4.970 1.000 0.990 257 GLY A N 1
ATOM 4001 C CA . GLY A 1 257 ? 5.522 -26.529 -5.278 1.000 0.990 257 GLY A CA 1
ATOM 4002 C C . GLY A 1 257 ? 5.193 -27.758 -6.126 1.000 0.990 257 GLY A C 1
ATOM 4003 O O . GLY A 1 257 ? 4.177 -28.411 -5.893 1.000 0.990 257 GLY A O 1
ATOM 4007 N N . TRP A 1 258 ? 6.049 -28.092 -7.093 1.000 0.990 258 TRP A N 1
ATOM 4008 C CA . TRP A 1 258 ? 5.984 -29.317 -7.897 1.000 0.990 258 TRP A CA 1
ATOM 4009 C C . TRP A 1 258 ? 7.172 -30.224 -7.557 1.000 0.990 258 TRP A C 1
ATOM 4010 O O . TRP A 1 258 ? 8.309 -29.993 -7.976 1.000 0.990 258 TRP A O 1
ATOM 4031 N N . SER A 1 259 ? 6.895 -31.251 -6.755 1.000 0.980 259 SER A N 1
ATOM 4032 C CA . SER A 1 259 ? 7.851 -32.258 -6.293 1.000 0.980 259 SER A CA 1
ATOM 4033 C C . SER A 1 259 ? 7.831 -33.509 -7.179 1.000 0.980 259 SER A C 1
ATOM 4034 O O . SER A 1 259 ? 7.175 -33.567 -8.220 1.000 0.980 259 SER A O 1
ATOM 4042 N N . ASP A 1 260 ? 8.545 -34.548 -6.759 1.000 0.950 260 ASP A N 1
ATOM 4043 C CA . ASP A 1 260 ? 8.585 -35.842 -7.450 1.000 0.950 260 ASP A CA 1
ATOM 4044 C C . ASP A 1 260 ? 7.304 -36.669 -7.266 1.000 0.950 260 ASP A C 1
ATOM 4045 O O . ASP A 1 260 ? 7.121 -37.673 -7.945 1.000 0.950 260 ASP A O 1
ATOM 4054 N N . THR A 1 261 ? 6.416 -36.273 -6.347 1.000 0.950 261 THR A N 1
ATOM 4055 C CA . THR A 1 261 ? 5.124 -36.939 -6.108 1.000 0.950 261 THR A CA 1
ATOM 4056 C C . THR A 1 261 ? 3.932 -36.190 -6.699 1.000 0.950 261 THR A C 1
ATOM 4057 O O . THR A 1 261 ? 2.854 -36.776 -6.799 1.000 0.950 261 THR A O 1
ATOM 4068 N N . GLY A 1 262 ? 4.092 -34.916 -7.076 1.000 0.980 262 GLY A N 1
ATOM 4069 C CA . GLY A 1 262 ? 3.014 -34.102 -7.635 1.000 0.980 262 GLY A CA 1
ATOM 4070 C C . GLY A 1 262 ? 3.115 -32.626 -7.269 1.000 0.980 262 GLY A C 1
ATOM 4071 O O . GLY A 1 262 ? 4.203 -32.110 -7.014 1.000 0.980 262 GLY A O 1
ATOM 4075 N N . VAL A 1 263 ? 1.969 -31.949 -7.249 1.000 0.980 263 VAL A N 1
ATOM 4076 C CA . VAL A 1 263 ? 1.856 -30.523 -6.918 1.000 0.980 263 VAL A CA 1
ATOM 4077 C C . VAL A 1 263 ? 1.190 -30.350 -5.558 1.000 0.980 263 VAL A C 1
ATOM 4078 O O . VAL A 1 263 ? 0.205 -31.021 -5.250 1.000 0.980 263 VAL A O 1
ATOM 4091 N N . PHE A 1 264 ? 1.684 -29.413 -4.755 1.000 0.980 264 PHE A N 1
ATOM 4092 C CA . PHE A 1 264 ? 1.093 -29.047 -3.470 1.000 0.980 264 PHE A CA 1
ATOM 4093 C C . PHE A 1 264 ? 0.986 -27.531 -3.320 1.000 0.980 264 PHE A C 1
ATOM 4094 O O . PHE A 1 264 ? 1.842 -26.785 -3.791 1.000 0.980 264 PHE A O 1
ATOM 4111 N N . ASN A 1 265 ? -0.075 -27.077 -2.656 1.000 0.980 265 ASN A N 1
ATOM 4112 C CA . ASN A 1 265 ? -0.256 -25.675 -2.295 1.000 0.980 265 ASN A CA 1
ATOM 4113 C C . ASN A 1 265 ? 0.719 -25.296 -1.173 1.000 0.980 265 ASN A C 1
ATOM 4114 O O . ASN A 1 265 ? 0.927 -26.070 -0.238 1.000 0.980 265 ASN A O 1
ATOM 4125 N N . ILE A 1 266 ? 1.314 -24.113 -1.251 1.000 0.980 266 ILE A N 1
ATOM 4126 C CA . ILE A 1 266 ? 2.124 -23.546 -0.169 1.000 0.980 266 ILE A CA 1
ATOM 4127 C C . ILE A 1 266 ? 1.220 -22.991 0.947 1.000 0.980 266 ILE A C 1
ATOM 4128 O O . ILE A 1 266 ? 1.616 -22.934 2.109 1.000 0.980 266 ILE A O 1
ATOM 4144 N N . GLU A 1 267 ? -0.024 -22.664 0.627 1.000 0.970 267 GLU A N 1
ATOM 4145 C CA . GLU A 1 267 ? -0.920 -21.877 1.464 1.000 0.970 267 GLU A CA 1
ATOM 4146 C C . GLU A 1 267 ? -2.089 -22.695 2.039 1.000 0.970 267 GLU A C 1
ATOM 4147 O O . GLU A 1 267 ? -2.398 -23.811 1.614 1.000 0.970 267 GLU A O 1
ATOM 4159 N N . GLY A 1 268 ? -2.753 -22.115 3.042 1.000 0.960 268 GLY A N 1
ATOM 4160 C CA . GLY A 1 268 ? -3.981 -22.615 3.673 1.000 0.960 268 GLY A CA 1
ATOM 4161 C C . GLY A 1 268 ? -5.213 -21.727 3.437 1.000 0.960 268 GLY A C 1
ATOM 4162 O O . GLY A 1 268 ? -6.296 -22.003 3.980 1.000 0.960 268 GLY A O 1
ATOM 4166 N N . GLY A 1 269 ? -5.053 -20.671 2.642 1.000 0.960 269 GLY A N 1
ATOM 4167 C CA . GLY A 1 269 ? -6.054 -19.668 2.306 1.000 0.960 269 GLY A CA 1
ATOM 4168 C C . GLY A 1 269 ? -5.860 -19.112 0.905 1.000 0.960 269 GLY A C 1
ATOM 4169 O O . GLY A 1 269 ? -4.980 -19.558 0.179 1.000 0.960 269 GLY A O 1
ATOM 4173 N N . CYS A 1 270 ? -6.705 -18.151 0.558 1.000 0.930 270 CYS A N 1
ATOM 4174 C CA . CYS A 1 270 ? -6.669 -17.411 -0.698 1.000 0.930 270 CYS A CA 1
ATOM 4175 C C . CYS A 1 270 ? -6.647 -15.910 -0.396 1.000 0.930 270 CYS A C 1
ATOM 4176 O O . CYS A 1 270 ? -7.171 -15.477 0.638 1.000 0.930 270 CYS A O 1
ATOM 4184 N N . TYR A 1 271 ? -6.076 -15.119 -1.308 1.000 0.930 271 TYR A N 1
ATOM 4185 C CA . TYR A 1 271 ? -5.953 -13.662 -1.163 1.000 0.930 271 TYR A CA 1
ATOM 4186 C C . TYR A 1 271 ? -6.425 -12.920 -2.421 1.000 0.930 271 TYR A C 1
ATOM 4187 O O . TYR A 1 271 ? -5.644 -12.352 -3.195 1.000 0.930 271 TYR A O 1
ATOM 4205 N N . ALA A 1 272 ? -7.740 -12.949 -2.625 1.000 0.870 272 ALA A N 1
ATOM 4206 C CA . ALA A 1 272 ? -8.400 -12.461 -3.828 1.000 0.870 272 ALA A CA 1
ATOM 4207 C C . ALA A 1 272 ? -8.469 -10.928 -3.892 1.000 0.870 272 ALA A C 1
ATOM 4208 O O . ALA A 1 272 ? -8.609 -10.255 -2.871 1.000 0.870 272 ALA A O 1
ATOM 4215 N N . LYS A 1 273 ? -8.423 -10.372 -5.107 1.000 0.840 273 LYS A N 1
ATOM 4216 C CA . LYS A 1 273 ? -8.756 -8.964 -5.374 1.000 0.840 273 LYS A CA 1
ATOM 4217 C C . LYS A 1 273 ? -10.276 -8.772 -5.308 1.000 0.840 273 LYS A C 1
ATOM 4218 O O . LYS A 1 273 ? -11.015 -9.667 -5.703 1.000 0.840 273 LYS A O 1
ATOM 4237 N N . CYS A 1 274 ? -10.724 -7.629 -4.794 1.000 0.860 274 CYS A N 1
ATOM 4238 C CA . CYS A 1 274 ? -12.143 -7.354 -4.537 1.000 0.860 274 CYS A CA 1
ATOM 4239 C C . CYS A 1 274 ? -12.720 -6.196 -5.347 1.000 0.860 274 CYS A C 1
ATOM 4240 O O . CYS A 1 274 ? -13.932 -5.997 -5.316 1.000 0.860 274 CYS A O 1
ATOM 4248 N N . ILE A 1 275 ? -11.893 -5.419 -6.045 1.000 0.840 275 ILE A N 1
ATOM 4249 C CA . ILE A 1 275 ? -12.400 -4.314 -6.852 1.000 0.840 275 ILE A CA 1
ATOM 4250 C C . ILE A 1 275 ? -13.297 -4.865 -7.969 1.000 0.840 275 ILE A C 1
ATOM 4251 O O . ILE A 1 275 ? -12.933 -5.822 -8.653 1.000 0.840 275 ILE A O 1
ATOM 4267 N N . HIS A 1 276 ? -14.493 -4.298 -8.113 1.000 0.840 276 HIS A N 1
ATOM 4268 C CA . HIS A 1 276 ? -15.552 -4.755 -9.022 1.000 0.840 276 HIS A CA 1
ATOM 4269 C C . HIS A 1 276 ? -16.034 -6.197 -8.799 1.000 0.840 276 HIS A C 1
ATOM 4270 O O . HIS A 1 276 ? -16.593 -6.825 -9.710 1.000 0.840 276 HIS A O 1
ATOM 4284 N N . LEU A 1 277 ? -15.832 -6.735 -7.592 1.000 0.890 277 LEU A N 1
ATOM 4285 C CA . LEU A 1 277 ? -16.340 -8.049 -7.227 1.000 0.890 277 LEU A CA 1
ATOM 4286 C C . LEU A 1 277 ? -17.873 -8.048 -7.242 1.000 0.890 277 LEU A C 1
ATOM 4287 O O . LEU A 1 277 ? -18.527 -7.182 -6.667 1.000 0.890 277 LEU A O 1
ATOM 4303 N N . SER A 1 278 ? -18.452 -9.072 -7.865 1.000 0.900 278 SER A N 1
ATOM 4304 C CA . SER A 1 278 ? -19.901 -9.277 -7.891 1.000 0.900 278 SER A CA 1
ATOM 4305 C C . SER A 1 278 ? -20.238 -10.753 -7.759 1.000 0.900 278 SER A C 1
ATOM 4306 O O . SER A 1 278 ? -19.513 -11.618 -8.260 1.000 0.900 278 SER A O 1
ATOM 4314 N N . GLU A 1 279 ? -21.375 -11.034 -7.128 1.000 0.900 279 GLU A N 1
ATOM 4315 C CA . GLU A 1 279 ? -21.875 -12.398 -6.960 1.000 0.900 279 GLU A CA 1
ATOM 4316 C C . GLU A 1 279 ? -22.114 -13.098 -8.306 1.000 0.900 279 GLU A C 1
ATOM 4317 O O . GLU A 1 279 ? -21.879 -14.294 -8.436 1.000 0.900 279 GLU A O 1
ATOM 4329 N N . GLU A 1 280 ? -22.522 -12.352 -9.334 1.000 0.850 280 GLU A N 1
ATOM 4330 C CA . GLU A 1 280 ? -22.819 -12.897 -10.661 1.000 0.850 280 GLU A CA 1
ATOM 4331 C C . GLU A 1 280 ? -21.569 -13.396 -11.399 1.000 0.850 280 GLU A C 1
ATOM 4332 O O . GLU A 1 280 ? -21.610 -14.434 -12.062 1.000 0.850 280 GLU A O 1
ATOM 4344 N N . LYS A 1 281 ? -20.448 -12.669 -11.294 1.000 0.750 281 LYS A N 1
ATOM 4345 C CA . LYS A 1 281 ? -19.208 -13.004 -12.013 1.000 0.750 281 LYS A CA 1
ATOM 4346 C C . LYS A 1 281 ? -18.331 -13.978 -11.239 1.000 0.750 281 LYS A C 1
ATOM 4347 O O . LYS A 1 281 ? -17.762 -14.890 -11.835 1.000 0.750 281 LYS A O 1
ATOM 4366 N N . GLU A 1 282 ? -18.211 -13.777 -9.929 1.000 0.820 282 GLU A N 1
ATOM 4367 C CA . GLU A 1 282 ? -17.279 -14.508 -9.065 1.000 0.820 282 GLU A CA 1
ATOM 4368 C C . GLU A 1 282 ? -17.984 -15.027 -7.798 1.000 0.820 282 GLU A C 1
ATOM 4369 O O . GLU A 1 282 ? -17.577 -14.719 -6.673 1.000 0.820 282 GLU A O 1
ATOM 4381 N N . PRO A 1 283 ? -19.029 -15.867 -7.948 1.000 0.860 283 PRO A N 1
ATOM 4382 C CA . PRO A 1 283 ? -19.875 -16.298 -6.834 1.000 0.860 283 PRO A CA 1
ATOM 4383 C C . PRO A 1 283 ? -19.098 -17.024 -5.734 1.000 0.860 283 PRO A C 1
ATOM 4384 O O . PRO A 1 283 ? -19.462 -16.941 -4.567 1.000 0.860 283 PRO A O 1
ATOM 4395 N N . GLN A 1 284 ? -18.035 -17.758 -6.071 1.000 0.870 284 GLN A N 1
ATOM 4396 C CA . GLN A 1 284 ? -17.248 -18.520 -5.094 1.000 0.870 284 GLN A CA 1
ATOM 4397 C C . GLN A 1 284 ? -16.464 -17.601 -4.151 1.000 0.870 284 GLN A C 1
ATOM 4398 O O . GLN A 1 284 ? -16.456 -17.834 -2.946 1.000 0.870 284 GLN A O 1
ATOM 4412 N N . ILE A 1 285 ? -15.848 -16.548 -4.695 1.000 0.890 285 ILE A N 1
ATOM 4413 C CA . ILE A 1 285 ? -15.100 -15.551 -3.922 1.000 0.890 285 ILE A CA 1
ATOM 4414 C C . ILE A 1 285 ? -16.080 -14.700 -3.121 1.000 0.890 285 ILE A C 1
ATOM 4415 O O . ILE A 1 285 ? -15.921 -14.565 -1.911 1.000 0.890 285 ILE A O 1
ATOM 4431 N N . PHE A 1 286 ? -17.144 -14.213 -3.767 1.000 0.920 286 PHE A N 1
ATOM 4432 C CA . PHE A 1 286 ? -18.186 -13.426 -3.108 1.000 0.920 286 PHE A CA 1
ATOM 4433 C C . PHE A 1 286 ? -18.776 -14.163 -1.892 1.000 0.920 286 PHE A C 1
ATOM 4434 O O . PHE A 1 286 ? -18.836 -13.610 -0.797 1.000 0.920 286 PHE A O 1
ATOM 4451 N N . ASN A 1 287 ? -19.110 -15.452 -2.039 1.000 0.940 287 ASN A N 1
ATOM 4452 C CA . ASN A 1 287 ? -19.637 -16.282 -0.947 1.000 0.940 287 ASN A CA 1
ATOM 4453 C C . ASN A 1 287 ? -18.592 -16.683 0.114 1.000 0.940 287 ASN A C 1
ATOM 4454 O O . ASN A 1 287 ? -18.965 -17.114 1.212 1.000 0.940 287 ASN A O 1
ATOM 4465 N N . ALA A 1 288 ? -17.296 -16.561 -0.189 1.000 0.940 288 ALA A N 1
ATOM 4466 C CA . ALA A 1 288 ? -16.216 -16.794 0.767 1.000 0.940 288 ALA A CA 1
ATOM 4467 C C . ALA A 1 288 ? -15.965 -15.588 1.693 1.000 0.940 288 ALA A C 1
ATOM 4468 O O . ALA A 1 288 ? -15.289 -15.739 2.711 1.000 0.940 288 ALA A O 1
ATOM 4475 N N . ILE A 1 289 ? -16.515 -14.403 1.396 1.000 0.970 289 ILE A N 1
ATOM 4476 C CA . ILE A 1 289 ? -16.380 -13.196 2.228 1.000 0.970 289 ILE A CA 1
ATOM 4477 C C . ILE A 1 289 ? -17.443 -13.210 3.333 1.000 0.970 289 ILE A C 1
ATOM 4478 O O . ILE A 1 289 ? -18.542 -12.682 3.178 1.000 0.970 289 ILE A O 1
ATOM 4494 N N . ARG A 1 290 ? -17.120 -13.826 4.474 1.000 0.970 290 ARG A N 1
ATOM 4495 C CA . ARG A 1 290 ? -18.020 -13.993 5.628 1.000 0.970 290 ARG A CA 1
ATOM 4496 C C . ARG A 1 290 ? -17.236 -14.044 6.941 1.000 0.970 290 ARG A C 1
ATOM 4497 O O . ARG A 1 290 ? -16.050 -13.730 6.964 1.000 0.970 290 ARG A O 1
ATOM 4518 N N . PHE A 1 291 ? -17.869 -14.444 8.047 1.000 0.970 291 PHE A N 1
ATOM 4519 C CA . PHE A 1 291 ? -17.177 -14.594 9.333 1.000 0.970 291 PHE A CA 1
ATOM 4520 C C . PHE A 1 291 ? -15.896 -15.434 9.229 1.000 0.970 291 PHE A C 1
ATOM 4521 O O . PHE A 1 291 ? -15.930 -16.598 8.827 1.000 0.970 291 PHE A O 1
ATOM 4538 N N . GLY A 1 292 ? -14.777 -14.836 9.645 1.000 0.960 292 GLY A N 1
ATOM 4539 C CA . GLY A 1 292 ? -13.430 -15.390 9.533 1.000 0.960 292 GLY A CA 1
ATOM 4540 C C . GLY A 1 292 ? -12.629 -14.840 8.349 1.000 0.960 292 GLY A C 1
ATOM 4541 O O . GLY A 1 292 ? -11.418 -15.013 8.336 1.000 0.960 292 GLY A O 1
ATOM 4545 N N . SER A 1 293 ? -13.251 -14.175 7.382 1.000 0.980 293 SER A N 1
ATOM 4546 C CA . SER A 1 293 ? -12.563 -13.504 6.274 1.000 0.980 293 SER A CA 1
ATOM 4547 C C . SER A 1 293 ? -12.097 -12.104 6.694 1.000 0.980 293 SER A C 1
ATOM 4548 O O . SER A 1 293 ? -12.705 -11.481 7.570 1.000 0.980 293 SER A O 1
ATOM 4556 N N . VAL A 1 294 ? -11.033 -11.604 6.066 1.000 0.980 294 VAL A N 1
ATOM 4557 C CA . VAL A 1 294 ? -10.504 -10.245 6.247 1.000 0.980 294 VAL A CA 1
ATOM 4558 C C . VAL A 1 294 ? -10.584 -9.504 4.919 1.000 0.980 294 VAL A C 1
ATOM 4559 O O . VAL A 1 294 ? -10.019 -9.958 3.931 1.000 0.980 294 VAL A O 1
ATOM 4572 N N . LEU A 1 295 ? -11.276 -8.372 4.897 1.000 0.980 295 LEU A N 1
ATOM 4573 C CA . LEU A 1 295 ? -11.293 -7.414 3.803 1.000 0.980 295 LEU A CA 1
ATOM 4574 C C . LEU A 1 295 ? -10.280 -6.306 4.081 1.000 0.980 295 LEU A C 1
ATOM 4575 O O . LEU A 1 295 ? -10.306 -5.678 5.138 1.000 0.980 295 LEU A O 1
ATOM 4591 N N . GLU A 1 296 ? -9.424 -6.030 3.113 1.000 0.950 296 GLU A N 1
ATOM 4592 C CA . GLU A 1 296 ? -8.448 -4.948 3.168 1.000 0.950 296 GLU A CA 1
ATOM 4593 C C . GLU A 1 296 ? -8.859 -3.824 2.229 1.000 0.950 296 GLU A C 1
ATOM 4594 O O . GLU A 1 296 ? -9.068 -4.034 1.032 1.000 0.950 296 GLU A O 1
ATOM 4606 N N . ASN A 1 297 ? -8.944 -2.617 2.791 1.000 0.890 297 ASN A N 1
ATOM 4607 C CA . ASN A 1 297 ? -9.171 -1.363 2.076 1.000 0.890 297 ASN A CA 1
ATOM 4608 C C . ASN A 1 297 ? -10.481 -1.295 1.268 1.000 0.890 297 ASN A C 1
ATOM 4609 O O . ASN A 1 297 ? -10.636 -0.427 0.415 1.000 0.890 297 ASN A O 1
ATOM 4620 N N . VAL A 1 298 ? -11.446 -2.175 1.551 1.000 0.930 298 VAL A N 1
ATOM 4621 C CA . VAL A 1 298 ? -12.784 -2.142 0.942 1.000 0.930 298 VAL A CA 1
ATOM 4622 C C . VAL A 1 298 ? -13.627 -1.049 1.597 1.000 0.930 298 VAL A C 1
ATOM 4623 O O . VAL A 1 298 ? -13.697 -0.951 2.829 1.000 0.930 298 VAL A O 1
ATOM 4636 N N . VAL A 1 299 ? -14.288 -0.222 0.788 1.000 0.900 299 VAL A N 1
ATOM 4637 C CA . VAL A 1 299 ? -15.254 0.762 1.287 1.000 0.900 299 VAL A CA 1
ATOM 4638 C C . VAL A 1 299 ? -16.475 0.031 1.832 1.000 0.900 299 VAL A C 1
ATOM 4639 O O . VAL A 1 299 ? -16.961 -0.931 1.245 1.000 0.900 299 VAL A O 1
ATOM 4652 N N . VAL A 1 300 ? -16.950 0.465 2.994 1.000 0.930 300 VAL A N 1
ATOM 4653 C CA . VAL A 1 300 ? -18.084 -0.144 3.691 1.000 0.930 300 VAL A CA 1
ATOM 4654 C C . VAL A 1 300 ? -19.021 0.980 4.099 1.000 0.930 300 VAL A C 1
ATOM 4655 O O . VAL A 1 300 ? -18.560 1.978 4.651 1.000 0.930 300 VAL A O 1
ATOM 4668 N N . ASP A 1 301 ? -20.311 0.816 3.823 1.000 0.940 301 ASP A N 1
ATOM 4669 C CA . ASP A 1 301 ? -21.355 1.756 4.224 1.000 0.940 301 ASP A CA 1
ATOM 4670 C C . ASP A 1 301 ? -21.477 1.817 5.758 1.000 0.940 301 ASP A C 1
ATOM 4671 O O . ASP A 1 301 ? -21.456 0.786 6.437 1.000 0.940 301 ASP A O 1
ATOM 4680 N N . GLU A 1 302 ? -21.566 3.017 6.335 1.000 0.900 302 GLU A N 1
ATOM 4681 C CA . GLU A 1 302 ? -21.497 3.169 7.796 1.000 0.900 302 GLU A CA 1
ATOM 4682 C C . GLU A 1 302 ? -22.731 2.630 8.531 1.000 0.900 302 GLU A C 1
ATOM 4683 O O . GLU A 1 302 ? -22.591 2.088 9.636 1.000 0.900 302 GLU A O 1
ATOM 4695 N N . ASP A 1 303 ? -23.910 2.733 7.912 1.000 0.910 303 ASP A N 1
ATOM 4696 C CA . ASP A 1 303 ? -25.191 2.365 8.516 1.000 0.910 303 ASP A CA 1
ATOM 4697 C C . ASP A 1 303 ? -25.510 0.881 8.299 1.000 0.910 303 ASP A C 1
ATOM 4698 O O . ASP A 1 303 ? -25.816 0.146 9.239 1.000 0.910 303 ASP A O 1
ATOM 4707 N N . THR A 1 304 ? -25.422 0.421 7.052 1.000 0.950 304 THR A N 1
ATOM 4708 C CA . THR A 1 304 ? -25.772 -0.951 6.653 1.000 0.950 304 THR A CA 1
ATOM 4709 C C . THR A 1 304 ? -24.620 -1.937 6.833 1.000 0.950 304 THR A C 1
ATOM 4710 O O . THR A 1 304 ? -24.856 -3.143 6.929 1.000 0.950 304 THR A O 1
ATOM 4721 N N . ARG A 1 305 ? -23.372 -1.443 6.896 1.000 0.960 305 ARG A N 1
ATOM 4722 C CA . ARG A 1 305 ? -22.135 -2.245 6.881 1.000 0.960 305 ARG A CA 1
ATOM 4723 C C . ARG A 1 305 ? -21.964 -3.095 5.622 1.000 0.960 305 ARG A C 1
ATOM 4724 O O . ARG A 1 305 ? -21.147 -4.020 5.619 1.000 0.960 305 ARG A O 1
ATOM 4745 N N . GLU A 1 306 ? -22.694 -2.786 4.552 1.000 0.970 306 GLU A N 1
ATOM 4746 C CA . GLU A 1 306 ? -22.513 -3.426 3.252 1.000 0.970 306 GLU A CA 1
ATOM 4747 C C . GLU A 1 306 ? -21.214 -2.954 2.590 1.000 0.970 306 GLU A C 1
ATOM 4748 O O . GLU A 1 306 ? -20.860 -1.775 2.624 1.000 0.970 306 GLU A O 1
ATOM 4760 N N . ALA A 1 307 ? -20.472 -3.902 2.018 1.000 0.970 307 ALA A N 1
ATOM 4761 C CA . ALA A 1 307 ? -19.244 -3.619 1.290 1.000 0.970 307 ALA A CA 1
ATOM 4762 C C . ALA A 1 307 ? -19.569 -3.076 -0.107 1.000 0.970 307 ALA A C 1
ATOM 4763 O O . ALA A 1 307 ? -20.322 -3.699 -0.856 1.000 0.970 307 ALA A O 1
ATOM 4770 N N . ASN A 1 308 ? -18.961 -1.950 -0.472 1.000 0.950 308 ASN A N 1
ATOM 4771 C CA . ASN A 1 308 ? -19.023 -1.401 -1.817 1.000 0.950 308 ASN A CA 1
ATOM 4772 C C . ASN A 1 308 ? -17.764 -1.804 -2.593 1.000 0.950 308 ASN A C 1
ATOM 4773 O O . ASN A 1 308 ? -16.717 -1.167 -2.489 1.000 0.950 308 ASN A O 1
ATOM 4784 N N . TYR A 1 309 ? -17.876 -2.887 -3.360 1.000 0.940 309 TYR A N 1
ATOM 4785 C CA . TYR A 1 309 ? -16.772 -3.435 -4.149 1.000 0.940 309 TYR A CA 1
ATOM 4786 C C . TYR A 1 309 ? -16.416 -2.594 -5.382 1.000 0.940 309 TYR A C 1
ATOM 4787 O O . TYR A 1 309 ? -15.335 -2.773 -5.933 1.000 0.940 309 TYR A O 1
ATOM 4805 N N . ASP A 1 310 ? -17.285 -1.677 -5.811 1.000 0.910 310 ASP A N 1
ATOM 4806 C CA . ASP A 1 310 ? -17.024 -0.789 -6.951 1.000 0.910 310 ASP A CA 1
ATOM 4807 C C . ASP A 1 310 ? -16.303 0.510 -6.555 1.000 0.910 310 ASP A C 1
ATOM 4808 O O . ASP A 1 310 ? -15.850 1.251 -7.427 1.000 0.910 310 ASP A O 1
ATOM 4817 N N . ASP A 1 311 ? -16.189 0.800 -5.255 1.000 0.860 311 ASP A N 1
ATOM 4818 C CA . ASP A 1 311 ? -15.572 2.026 -4.755 1.000 0.860 311 ASP A CA 1
ATOM 4819 C C . ASP A 1 311 ? -14.085 1.822 -4.422 1.000 0.860 311 ASP A C 1
ATOM 4820 O O . ASP A 1 311 ? -13.716 1.182 -3.434 1.000 0.860 311 ASP A O 1
ATOM 4829 N N . SER A 1 312 ? -13.223 2.415 -5.250 1.000 0.790 312 SER A N 1
ATOM 4830 C CA . SER A 1 312 ? -11.766 2.436 -5.088 1.000 0.790 312 SER A CA 1
ATOM 4831 C C . SER A 1 312 ? -11.254 3.618 -4.250 1.000 0.790 312 SER A C 1
ATOM 4832 O O . SER A 1 312 ? -10.090 4.008 -4.378 1.000 0.790 312 SER A O 1
ATOM 4840 N N . PHE A 1 313 ? -12.082 4.216 -3.375 1.000 0.780 313 PHE A N 1
ATOM 4841 C CA . PHE A 1 313 ? -11.713 5.392 -2.572 1.000 0.780 313 PHE A CA 1
ATOM 4842 C C . PHE A 1 313 ? -10.349 5.254 -1.884 1.000 0.780 313 PHE A C 1
ATOM 4843 O O . PHE A 1 313 ? -9.538 6.182 -1.972 1.000 0.780 313 PHE A O 1
ATOM 4860 N N . TYR A 1 314 ? -10.088 4.116 -1.232 1.000 0.760 314 TYR A N 1
ATOM 4861 C CA . TYR A 1 314 ? -8.799 3.839 -0.590 1.000 0.760 314 TYR A CA 1
ATOM 4862 C C . TYR A 1 314 ? -7.751 3.346 -1.591 1.000 0.760 314 TYR A C 1
ATOM 4863 O O . TYR A 1 314 ? -6.613 3.805 -1.562 1.000 0.760 314 TYR A O 1
ATOM 4881 N N . THR A 1 315 ? -8.121 2.403 -2.459 1.000 0.770 315 THR A N 1
ATOM 4882 C CA . THR A 1 315 ? -7.219 1.779 -3.433 1.000 0.770 315 THR A CA 1
ATOM 4883 C C . THR A 1 315 ? -8.002 0.963 -4.462 1.000 0.770 315 THR A C 1
ATOM 4884 O O . THR A 1 315 ? -9.122 0.534 -4.199 1.000 0.770 315 THR A O 1
ATOM 4895 N N . GLU A 1 316 ? -7.383 0.681 -5.607 1.000 0.790 316 GLU A N 1
ATOM 4896 C CA . GLU A 1 316 ? -7.827 -0.362 -6.547 1.000 0.790 316 GLU A CA 1
ATOM 4897 C C . GLU A 1 316 ? -7.388 -1.768 -6.095 1.000 0.790 316 GLU A C 1
ATOM 4898 O O . GLU A 1 316 ? -7.971 -2.778 -6.486 1.000 0.790 316 GLU A O 1
ATOM 4910 N N . ASN A 1 317 ? -6.357 -1.870 -5.248 1.000 0.820 317 ASN A N 1
ATOM 4911 C CA . ASN A 1 317 ? -5.867 -3.140 -4.712 1.000 0.820 317 ASN A CA 1
ATOM 4912 C C . ASN A 1 317 ? -6.644 -3.560 -3.451 1.000 0.820 317 ASN A C 1
ATOM 4913 O O . ASN A 1 317 ? -6.052 -3.963 -2.451 1.000 0.820 317 ASN A O 1
ATOM 4924 N N . THR A 1 318 ? -7.974 -3.451 -3.476 1.000 0.890 318 THR A N 1
ATOM 4925 C CA . THR A 1 318 ? -8.806 -3.981 -2.390 1.000 0.890 318 THR A CA 1
ATOM 4926 C C . THR A 1 318 ? -8.740 -5.504 -2.401 1.000 0.890 318 THR A C 1
ATOM 4927 O O . THR A 1 318 ? -8.692 -6.132 -3.467 1.000 0.890 318 THR A O 1
ATOM 4938 N N . ARG A 1 319 ? -8.688 -6.123 -1.220 1.000 0.920 319 ARG A N 1
ATOM 4939 C CA . ARG A 1 319 ? -8.405 -7.561 -1.093 1.000 0.920 319 ARG A CA 1
ATOM 4940 C C . ARG A 1 319 ? -9.334 -8.255 -0.107 1.000 0.920 319 ARG A C 1
ATOM 4941 O O . ARG A 1 319 ? -9.839 -7.631 0.820 1.000 0.920 319 ARG A O 1
ATOM 4962 N N . ALA A 1 320 ? -9.492 -9.562 -0.286 1.000 0.950 320 ALA A N 1
ATOM 4963 C CA . ALA A 1 320 ? -10.122 -10.470 0.660 1.000 0.950 320 ALA A CA 1
ATOM 4964 C C . ALA A 1 320 ? -9.184 -11.644 0.947 1.000 0.950 320 ALA A C 1
ATOM 4965 O O . ALA A 1 320 ? -8.851 -12.422 0.054 1.000 0.950 320 ALA A O 1
ATOM 4972 N N . ALA A 1 321 ? -8.798 -11.790 2.208 1.000 0.970 321 ALA A N 1
ATOM 4973 C CA . ALA A 1 321 ? -8.121 -12.957 2.742 1.000 0.970 321 ALA A CA 1
ATOM 4974 C C . ALA A 1 321 ? -9.141 -13.878 3.413 1.000 0.970 321 ALA A C 1
ATOM 4975 O O . ALA A 1 321 ? -9.893 -13.461 4.296 1.000 0.970 321 ALA A O 1
ATOM 4982 N N . TYR A 1 322 ? -9.168 -15.146 3.030 1.000 0.970 322 TYR A N 1
ATOM 4983 C CA . TYR A 1 322 ? -10.047 -16.138 3.644 1.000 0.970 322 TYR A CA 1
ATOM 4984 C C . TYR A 1 322 ? -9.416 -17.527 3.570 1.000 0.970 322 TYR A C 1
ATOM 4985 O O . TYR A 1 322 ? -8.600 -17.803 2.691 1.000 0.970 322 TYR A O 1
ATOM 5003 N N . PRO A 1 323 ? -9.768 -18.432 4.493 1.000 0.970 323 PRO A N 1
ATOM 5004 C CA . PRO A 1 323 ? -9.211 -19.770 4.498 1.000 0.970 323 PRO A CA 1
ATOM 5005 C C . PRO A 1 323 ? -9.808 -20.595 3.353 1.000 0.970 323 PRO A C 1
ATOM 5006 O O . PRO A 1 323 ? -10.989 -20.464 3.030 1.000 0.970 323 PRO A O 1
ATOM 5017 N N . ILE A 1 324 ? -9.013 -21.493 2.769 1.000 0.940 324 ILE A N 1
ATOM 5018 C CA . ILE A 1 324 ? -9.347 -22.130 1.485 1.000 0.940 324 ILE A CA 1
ATOM 5019 C C . ILE A 1 324 ? -10.636 -22.967 1.539 1.000 0.940 324 ILE A C 1
ATOM 5020 O O . ILE A 1 324 ? -11.383 -23.008 0.570 1.000 0.940 324 ILE A O 1
ATOM 5036 N N . HIS A 1 325 ? -10.969 -23.549 2.700 1.000 0.940 325 HIS A N 1
ATOM 5037 C CA . HIS A 1 325 ? -12.209 -24.309 2.932 1.000 0.940 325 HIS A CA 1
ATOM 5038 C C . HIS A 1 325 ? -13.494 -23.462 2.881 1.000 0.940 325 HIS A C 1
ATOM 5039 O O . HIS A 1 325 ? -14.589 -24.002 3.028 1.000 0.940 325 HIS A O 1
ATOM 5053 N N . MET A 1 326 ? -13.385 -22.139 2.719 1.000 0.940 326 MET A N 1
ATOM 5054 C CA . MET A 1 326 ? -14.531 -21.294 2.380 1.000 0.940 326 MET A CA 1
ATOM 5055 C C . MET A 1 326 ? -14.951 -21.439 0.916 1.000 0.940 326 MET A C 1
ATOM 5056 O O . MET A 1 326 ? -16.107 -21.172 0.596 1.000 0.940 326 MET A O 1
ATOM 5070 N N . ILE A 1 327 ? -14.048 -21.907 0.053 1.000 0.900 327 ILE A N 1
ATOM 5071 C CA . ILE A 1 327 ? -14.378 -22.370 -1.291 1.000 0.900 327 ILE A CA 1
ATOM 5072 C C . ILE A 1 327 ? -14.927 -23.795 -1.180 1.000 0.900 327 ILE A C 1
ATOM 5073 O O . ILE A 1 327 ? -14.338 -24.656 -0.531 1.000 0.900 327 ILE A O 1
ATOM 5089 N N . ASN A 1 328 ? -16.068 -24.053 -1.819 1.000 0.880 328 ASN A N 1
ATOM 5090 C CA . ASN A 1 328 ? -16.778 -25.324 -1.652 1.000 0.880 328 ASN A CA 1
ATOM 5091 C C . ASN A 1 328 ? -16.076 -26.520 -2.328 1.000 0.880 328 ASN A C 1
ATOM 5092 O O . ASN A 1 328 ? -16.044 -27.606 -1.755 1.000 0.880 328 ASN A O 1
ATOM 5103 N N . ASN A 1 329 ? -15.549 -26.360 -3.549 1.000 0.900 329 ASN A N 1
ATOM 5104 C CA . ASN A 1 329 ? -14.988 -27.466 -4.340 1.000 0.900 329 ASN A CA 1
ATOM 5105 C C . ASN A 1 329 ? -13.452 -27.449 -4.303 1.000 0.900 329 ASN A C 1
ATOM 5106 O O . ASN A 1 329 ? -12.808 -26.936 -5.217 1.000 0.900 329 ASN A O 1
ATOM 5117 N N . ILE A 1 330 ? -12.867 -27.985 -3.228 1.000 0.920 330 ILE A N 1
ATOM 5118 C CA . ILE A 1 330 ? -11.413 -27.988 -2.991 1.000 0.920 330 ILE A CA 1
ATOM 5119 C C . ILE A 1 330 ? -10.850 -29.404 -2.847 1.000 0.920 330 ILE A C 1
ATOM 5120 O O . ILE A 1 330 ? -11.584 -30.369 -2.616 1.000 0.920 330 ILE A O 1
ATOM 5136 N N . VAL A 1 331 ? -9.529 -29.528 -2.957 1.000 0.930 331 VAL A N 1
ATOM 5137 C CA . VAL A 1 331 ? -8.797 -30.741 -2.572 1.000 0.930 331 VAL A CA 1
ATOM 5138 C C . VAL A 1 331 ? -8.355 -30.624 -1.112 1.000 0.930 331 VAL A C 1
ATOM 5139 O O . VAL A 1 331 ? -7.945 -29.559 -0.658 1.000 0.930 331 VAL A O 1
ATOM 5152 N N . THR A 1 332 ? -8.465 -31.706 -0.343 1.000 0.910 332 THR A N 1
ATOM 5153 C CA . THR A 1 332 ? -7.987 -31.764 1.046 1.000 0.910 332 THR A CA 1
ATOM 5154 C C . THR A 1 332 ? -7.271 -33.100 1.274 1.000 0.910 332 THR A C 1
ATOM 5155 O O . THR A 1 332 ? -7.914 -34.138 1.097 1.000 0.910 332 THR A O 1
ATOM 5166 N N . PRO A 1 333 ? -5.977 -33.107 1.656 1.000 0.900 333 PRO A N 1
ATOM 5167 C CA . PRO A 1 333 ? -5.082 -31.944 1.757 1.000 0.900 333 PRO A CA 1
ATOM 5168 C C . PRO A 1 333 ? -4.882 -31.263 0.394 1.000 0.900 333 PRO A C 1
ATOM 5169 O O . PRO A 1 333 ? -5.188 -31.856 -0.636 1.000 0.900 333 PRO A O 1
ATOM 5180 N N . SER A 1 334 ? -4.395 -30.021 0.379 1.000 0.960 334 SER A N 1
ATOM 5181 C CA . SER A 1 334 ? -4.221 -29.207 -0.836 1.000 0.960 334 SER A CA 1
ATOM 5182 C C . SER A 1 334 ? -3.065 -29.706 -1.720 1.000 0.960 334 SER A C 1
ATOM 5183 O O . SER A 1 334 ? -2.050 -29.031 -1.890 1.000 0.960 334 SER A O 1
ATOM 5191 N N . MET A 1 335 ? -3.200 -30.921 -2.249 1.000 0.970 335 MET A N 1
ATOM 5192 C CA . MET A 1 335 ? -2.183 -31.667 -2.985 1.000 0.970 335 MET A CA 1
ATOM 5193 C C . MET A 1 335 ? -2.835 -32.499 -4.088 1.000 0.970 335 MET A C 1
ATOM 5194 O O . MET A 1 335 ? -3.919 -33.046 -3.896 1.000 0.970 335 MET A O 1
ATOM 5208 N N . ALA A 1 336 ? -2.161 -32.648 -5.221 1.000 0.980 336 ALA A N 1
ATOM 5209 C CA . ALA A 1 336 ? -2.593 -33.520 -6.306 1.000 0.980 336 ALA A CA 1
ATOM 5210 C C . ALA A 1 336 ? -1.384 -34.132 -7.031 1.000 0.980 336 ALA A C 1
ATOM 5211 O O . ALA A 1 336 ? -0.239 -33.914 -6.638 1.000 0.980 336 ALA A O 1
ATOM 5218 N N . GLY A 1 337 ? -1.645 -34.930 -8.069 1.000 0.970 337 GLY A N 1
ATOM 5219 C CA . GLY A 1 337 ? -0.604 -35.558 -8.882 1.000 0.970 337 GLY A CA 1
ATOM 5220 C C . GLY A 1 337 ? 0.181 -34.568 -9.749 1.000 0.970 337 GLY A C 1
ATOM 5221 O O . GLY A 1 337 ? 0.163 -33.354 -9.536 1.000 0.970 337 GLY A O 1
ATOM 5225 N N . HIS A 1 338 ? 0.889 -35.104 -10.740 1.000 0.980 338 HIS A N 1
ATOM 5226 C CA . HIS A 1 338 ? 1.618 -34.289 -11.706 1.000 0.980 338 HIS A CA 1
ATOM 5227 C C . HIS A 1 338 ? 0.665 -33.577 -12.675 1.000 0.980 338 HIS A C 1
ATOM 5228 O O . HIS A 1 338 ? -0.357 -34.150 -13.062 1.000 0.980 338 HIS A O 1
ATOM 5242 N N . PRO A 1 339 ? 0.990 -32.340 -13.073 1.000 0.980 339 PRO A N 1
ATOM 5243 C CA . PRO A 1 339 ? 0.221 -31.600 -14.053 1.000 0.980 339 PRO A CA 1
ATOM 5244 C C . PRO A 1 339 ? 0.338 -32.254 -15.426 1.000 0.980 339 PRO A C 1
ATOM 5245 O O . PRO A 1 339 ? 1.435 -32.513 -15.910 1.000 0.980 339 PRO A O 1
ATOM 5256 N N . SER A 1 340 ? -0.810 -32.492 -16.054 1.000 0.960 340 SER A N 1
ATOM 5257 C CA . SER A 1 340 ? -0.899 -32.888 -17.461 1.000 0.960 340 SER A CA 1
ATOM 5258 C C . SER A 1 340 ? -0.906 -31.675 -18.384 1.000 0.960 340 SER A C 1
ATOM 5259 O O . SER A 1 340 ? -0.474 -31.768 -19.526 1.000 0.960 340 SER A O 1
ATOM 5267 N N . ALA A 1 341 ? -1.398 -30.538 -17.887 1.000 0.970 341 ALA A N 1
ATOM 5268 C CA . ALA A 1 341 ? -1.512 -29.310 -18.655 1.000 0.970 341 ALA A CA 1
ATOM 5269 C C . ALA A 1 341 ? -0.986 -28.109 -17.863 1.000 0.970 341 ALA A C 1
ATOM 5270 O O . ALA A 1 341 ? -1.307 -27.915 -16.687 1.000 0.970 341 ALA A O 1
ATOM 5277 N N . ILE A 1 342 ? -0.207 -27.270 -18.533 1.000 0.980 342 ILE A N 1
ATOM 5278 C CA . ILE A 1 342 ? 0.315 -26.011 -18.009 1.000 0.980 342 ILE A CA 1
ATOM 5279 C C . ILE A 1 342 ? -0.135 -24.897 -18.952 1.000 0.980 342 ILE A C 1
ATOM 5280 O O . ILE A 1 342 ? 0.119 -24.955 -20.151 1.000 0.980 342 ILE A O 1
ATOM 5296 N N . VAL A 1 343 ? -0.807 -23.876 -18.423 1.000 0.980 343 VAL A N 1
ATOM 5297 C CA . VAL A 1 343 ? -1.357 -22.765 -19.207 1.000 0.980 343 VAL A CA 1
ATOM 5298 C C . VAL A 1 343 ? -0.671 -21.463 -18.817 1.000 0.980 343 VAL A C 1
ATOM 5299 O O . VAL A 1 343 ? -0.760 -21.007 -17.676 1.000 0.980 343 VAL A O 1
ATOM 5312 N N . PHE A 1 344 ? -0.010 -20.842 -19.785 1.000 0.980 344 PHE A N 1
ATOM 5313 C CA . PHE A 1 344 ? 0.547 -19.503 -19.683 1.000 0.980 344 PHE A CA 1
ATOM 5314 C C . PHE A 1 344 ? -0.452 -18.498 -20.246 1.000 0.980 344 PHE A C 1
ATOM 5315 O O . PHE A 1 344 ? -0.739 -18.494 -21.441 1.000 0.980 344 PHE A O 1
ATOM 5332 N N . LEU A 1 345 ? -0.991 -17.648 -19.377 1.000 0.960 345 LEU A N 1
ATOM 5333 C CA . LEU A 1 345 ? -1.963 -16.622 -19.729 1.000 0.960 345 LEU A CA 1
ATOM 5334 C C . LEU A 1 345 ? -1.259 -15.290 -19.977 1.000 0.960 345 LEU A C 1
ATOM 5335 O O . LEU A 1 345 ? -0.501 -14.801 -19.137 1.000 0.960 345 LEU A O 1
ATOM 5351 N N . THR A 1 346 ? -1.566 -14.679 -21.114 1.000 0.950 346 THR A N 1
ATOM 5352 C CA . THR A 1 346 ? -1.080 -13.352 -21.494 1.000 0.950 346 THR A CA 1
ATOM 5353 C C . THR A 1 346 ? -2.225 -12.526 -22.065 1.000 0.950 346 THR A C 1
ATOM 5354 O O . THR A 1 346 ? -3.098 -13.071 -22.734 1.000 0.950 346 THR A O 1
ATOM 5365 N N . ALA A 1 347 ? -2.259 -11.222 -21.799 1.000 0.930 347 ALA A N 1
ATOM 5366 C CA . ALA A 1 347 ? -3.210 -10.312 -22.427 1.000 0.930 347 ALA A CA 1
ATOM 5367 C C . ALA A 1 347 ? -2.468 -9.448 -23.450 1.000 0.930 347 ALA A C 1
ATOM 5368 O O . ALA A 1 347 ? -2.039 -8.338 -23.1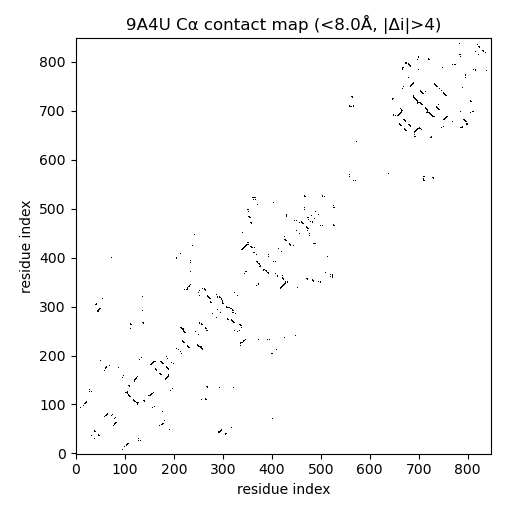40 1.000 0.930 347 ALA A O 1
ATOM 5375 N N . ASP A 1 348 ? -2.293 -9.968 -24.664 1.000 0.950 348 ASP A N 1
ATOM 5376 C CA . ASP A 1 348 ? -1.625 -9.236 -25.736 1.000 0.950 348 ASP A CA 1
ATOM 5377 C C . ASP A 1 348 ? -2.551 -8.154 -26.304 1.000 0.950 348 ASP A C 1
ATOM 5378 O O . ASP A 1 348 ? -3.529 -8.440 -26.996 1.000 0.950 348 ASP A O 1
ATOM 5387 N N . ALA A 1 349 ? -2.242 -6.895 -26.002 1.000 0.920 349 ALA A N 1
ATOM 5388 C CA . ALA A 1 349 ? -2.968 -5.738 -26.514 1.000 0.920 349 ALA A CA 1
ATOM 5389 C C . ALA A 1 349 ? -2.475 -5.281 -27.895 1.000 0.920 349 ALA A C 1
ATOM 5390 O O . ALA A 1 349 ? -3.104 -4.415 -28.505 1.000 0.920 349 ALA A O 1
ATOM 5397 N N . PHE A 1 350 ? -1.388 -5.857 -28.415 1.000 0.940 350 PHE A N 1
ATOM 5398 C CA . PHE A 1 350 ? -0.950 -5.648 -29.792 1.000 0.940 350 PHE A CA 1
ATOM 5399 C C . PHE A 1 350 ? -1.761 -6.492 -30.775 1.000 0.940 350 PHE A C 1
ATOM 5400 O O . PHE A 1 350 ? -1.830 -6.118 -31.940 1.000 0.940 350 PHE A O 1
ATOM 5417 N N . GLY A 1 351 ? -2.428 -7.555 -30.309 1.000 0.940 351 GLY A N 1
ATOM 5418 C CA . GLY A 1 351 ? -3.373 -8.352 -31.096 1.000 0.940 351 GLY A CA 1
ATOM 5419 C C . GLY A 1 351 ? -2.705 -9.281 -32.110 1.000 0.940 351 GLY A C 1
ATOM 5420 O O . GLY A 1 351 ? -3.265 -9.520 -33.181 1.000 0.940 351 GLY A O 1
ATOM 5424 N N . VAL A 1 352 ? -1.502 -9.762 -31.797 1.000 0.940 352 VAL A N 1
ATOM 5425 C CA . VAL A 1 352 ? -0.641 -10.562 -32.677 1.000 0.940 352 VAL A CA 1
ATOM 5426 C C . VAL A 1 352 ? -0.415 -11.983 -32.167 1.000 0.940 352 VAL A C 1
ATOM 5427 O O . VAL A 1 352 ? -0.287 -12.886 -32.988 1.000 0.940 352 VAL A O 1
ATOM 5440 N N . LEU A 1 353 ? -0.410 -12.218 -30.848 1.000 0.970 353 LEU A N 1
ATOM 5441 C CA . LEU A 1 353 ? -0.291 -13.569 -30.301 1.000 0.970 353 LEU A CA 1
ATOM 5442 C C . LEU A 1 353 ? -1.553 -14.398 -30.603 1.000 0.970 353 LEU A C 1
ATOM 5443 O O . LEU A 1 353 ? -2.672 -13.914 -30.377 1.000 0.970 353 LEU A O 1
ATOM 5459 N N . PRO A 1 354 ? -1.402 -15.658 -31.061 1.000 0.970 354 PRO A N 1
ATOM 5460 C CA . PRO A 1 354 ? -2.529 -16.548 -31.312 1.000 0.970 354 PRO A CA 1
ATOM 5461 C C . PRO A 1 354 ? -3.390 -16.741 -30.058 1.000 0.970 354 PRO A C 1
ATOM 5462 O O . PRO A 1 354 ? -2.857 -16.733 -28.946 1.000 0.970 354 PRO A O 1
ATOM 5473 N N . PRO A 1 355 ? -4.707 -16.977 -30.201 1.000 0.970 355 PRO A N 1
ATOM 5474 C CA . PRO A 1 355 ? -5.595 -17.207 -29.060 1.000 0.970 355 PRO A CA 1
ATOM 5475 C C . PRO A 1 355 ? -5.138 -18.367 -28.168 1.000 0.970 355 PRO A C 1
ATOM 5476 O O . PRO A 1 355 ? -5.271 -18.305 -26.945 1.000 0.970 355 PRO A O 1
ATOM 5487 N N . ILE A 1 356 ? -4.585 -19.412 -28.787 1.000 0.980 356 ILE A N 1
ATOM 5488 C CA . ILE A 1 356 ? -3.929 -20.529 -28.119 1.000 0.980 356 ILE A CA 1
ATOM 5489 C C . ILE A 1 356 ? -2.836 -21.110 -29.019 1.000 0.980 356 ILE A C 1
ATOM 5490 O O . ILE A 1 356 ? -3.008 -21.204 -30.236 1.000 0.980 356 ILE A O 1
ATOM 5506 N N . SER A 1 357 ? -1.737 -21.544 -28.418 1.000 0.980 357 SER A N 1
ATOM 5507 C CA . SER A 1 357 ? -0.665 -22.280 -29.085 1.000 0.980 357 SER A CA 1
ATOM 5508 C C . SER A 1 357 ? -0.043 -23.312 -28.147 1.000 0.980 357 SER A C 1
ATOM 5509 O O . SER A 1 357 ? 0.103 -23.066 -26.951 1.000 0.980 357 SER A O 1
ATOM 5517 N N . LYS A 1 358 ? 0.315 -24.480 -28.691 1.000 0.970 358 LYS A N 1
ATOM 5518 C CA . LYS A 1 358 ? 1.068 -25.529 -27.993 1.000 0.970 358 LYS A CA 1
ATOM 5519 C C . LYS A 1 358 ? 2.561 -25.217 -28.100 1.000 0.970 358 LYS A C 1
ATOM 5520 O O . LYS A 1 358 ? 3.066 -24.934 -29.187 1.000 0.970 358 LYS A O 1
ATOM 5539 N N . LEU A 1 359 ? 3.257 -25.228 -26.971 1.000 0.980 359 LEU A N 1
ATOM 5540 C CA . LEU A 1 359 ? 4.671 -24.872 -26.887 1.000 0.980 359 LEU A CA 1
ATOM 5541 C C . LEU A 1 359 ? 5.548 -26.123 -26.896 1.000 0.980 359 LEU A C 1
ATOM 5542 O O . LEU A 1 359 ? 5.216 -27.128 -26.267 1.000 0.980 359 LEU A O 1
ATOM 5558 N N . THR A 1 360 ? 6.708 -26.039 -27.550 1.000 0.960 360 THR A N 1
ATOM 5559 C CA . THR A 1 360 ? 7.816 -26.963 -27.264 1.000 0.960 360 THR A CA 1
ATOM 5560 C C . THR A 1 360 ? 8.371 -26.705 -25.859 1.000 0.960 360 THR A C 1
ATOM 5561 O O . THR A 1 360 ? 8.119 -25.650 -25.270 1.000 0.960 360 THR A O 1
ATOM 5572 N N . LYS A 1 361 ? 9.169 -27.632 -25.311 1.000 0.960 361 LYS A N 1
ATOM 5573 C CA . LYS A 1 361 ? 9.845 -27.431 -24.017 1.000 0.960 361 LYS A CA 1
ATOM 5574 C C . LYS A 1 361 ? 10.655 -26.131 -23.999 1.000 0.960 361 LYS A C 1
ATOM 5575 O O . LYS A 1 361 ? 10.560 -25.351 -23.055 1.000 0.960 361 LYS A O 1
ATOM 5594 N N . GLU A 1 362 ? 11.427 -25.877 -25.050 1.000 0.970 362 GLU A N 1
ATOM 5595 C CA . GLU A 1 362 ? 12.271 -24.688 -25.167 1.000 0.970 362 GLU A CA 1
ATOM 5596 C C . GLU A 1 362 ? 11.426 -23.410 -25.283 1.000 0.970 362 GLU A C 1
ATOM 5597 O O . GLU A 1 362 ? 11.742 -22.412 -24.634 1.000 0.970 362 GLU A O 1
ATOM 5609 N N . GLN A 1 363 ? 10.310 -23.447 -26.025 1.000 0.970 363 GLN A N 1
ATOM 5610 C CA . GLN A 1 363 ? 9.338 -22.347 -26.063 1.000 0.970 363 GLN A CA 1
ATOM 5611 C C . GLN A 1 363 ? 8.677 -22.124 -24.692 1.000 0.970 363 GLN A C 1
ATOM 5612 O O . GLN A 1 363 ? 8.496 -20.977 -24.283 1.000 0.970 363 GLN A O 1
ATOM 5626 N N . ALA A 1 364 ? 8.362 -23.185 -23.939 1.000 0.980 364 ALA A N 1
ATOM 5627 C CA . ALA A 1 364 ? 7.825 -23.075 -22.583 1.000 0.980 364 ALA A CA 1
ATOM 5628 C C . ALA A 1 364 ? 8.819 -22.37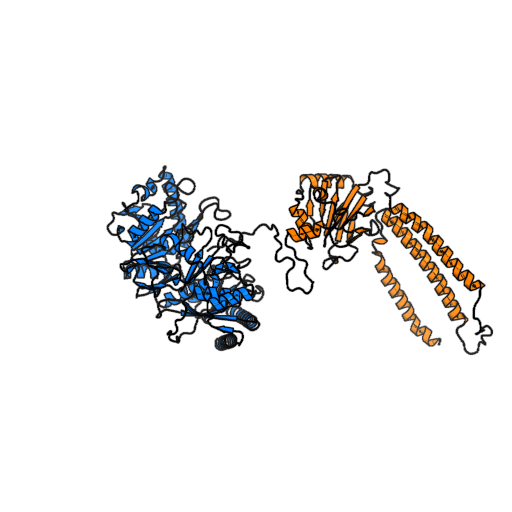6 -21.644 1.000 0.980 364 ALA A C 1
ATOM 5629 O O . ALA A 1 364 ? 8.447 -21.442 -20.936 1.000 0.980 364 ALA A O 1
ATOM 5636 N N . MET A 1 365 ? 10.100 -22.748 -21.695 1.000 0.980 365 MET A N 1
ATOM 5637 C CA . MET A 1 365 ? 11.154 -22.075 -20.930 1.000 0.980 365 MET A CA 1
ATOM 5638 C C . MET A 1 365 ? 11.309 -20.604 -21.342 1.000 0.980 365 MET A C 1
ATOM 5639 O O . MET A 1 365 ? 11.433 -19.732 -20.480 1.000 0.980 365 MET A O 1
ATOM 5653 N N . TYR A 1 366 ? 11.246 -20.311 -22.644 1.000 0.980 366 TYR A N 1
ATOM 5654 C CA . TYR A 1 366 ? 11.343 -18.949 -23.167 1.000 0.980 366 TYR A CA 1
ATOM 5655 C C . TYR A 1 366 ? 10.189 -18.059 -22.684 1.000 0.980 366 TYR A C 1
ATOM 5656 O O . TYR A 1 366 ? 10.407 -16.964 -22.154 1.000 0.980 366 TYR A O 1
ATOM 5674 N N . HIS A 1 367 ? 8.948 -18.530 -22.815 1.000 0.970 367 HIS A N 1
ATOM 5675 C CA . HIS A 1 367 ? 7.769 -17.783 -22.383 1.000 0.970 367 HIS A CA 1
ATOM 5676 C C . HIS A 1 367 ? 7.660 -17.675 -20.859 1.000 0.970 367 HIS A C 1
ATOM 5677 O O . HIS A 1 367 ? 7.222 -16.634 -20.370 1.000 0.970 367 HIS A O 1
ATOM 5691 N N . PHE A 1 368 ? 8.112 -18.685 -20.110 1.000 0.970 368 PHE A N 1
ATOM 5692 C CA . PHE A 1 368 ? 8.180 -18.637 -18.650 1.000 0.970 368 PHE A CA 1
ATOM 5693 C C . PHE A 1 368 ? 9.179 -17.585 -18.162 1.000 0.970 368 PHE A C 1
ATOM 5694 O O . PHE A 1 368 ? 8.828 -16.738 -17.344 1.000 0.970 368 PHE A O 1
ATOM 5711 N N . LEU A 1 369 ? 10.394 -17.568 -18.723 1.000 0.960 369 LEU A N 1
ATOM 5712 C CA . LEU A 1 369 ? 11.387 -16.531 -18.430 1.000 0.960 369 LEU A CA 1
ATOM 5713 C C . LEU A 1 369 ? 10.902 -15.142 -18.841 1.000 0.960 369 LEU A C 1
ATOM 5714 O O . LEU A 1 369 ? 11.167 -14.170 -18.145 1.000 0.960 369 LEU A O 1
ATOM 5730 N N . SER A 1 370 ? 10.165 -15.036 -19.942 1.000 0.960 370 SER A N 1
ATOM 5731 C CA . SER A 1 370 ? 9.640 -13.752 -20.401 1.000 0.960 370 SER A CA 1
ATOM 5732 C C . SER A 1 370 ? 8.532 -13.222 -19.489 1.000 0.960 370 SER A C 1
ATOM 5733 O O . SER A 1 370 ? 8.552 -12.045 -19.135 1.000 0.960 370 SER A O 1
ATOM 5741 N N . GLY A 1 371 ? 7.566 -14.076 -19.132 1.000 0.950 371 GLY A N 1
ATOM 5742 C CA . GLY A 1 371 ? 6.388 -13.707 -18.348 1.000 0.950 371 GLY A CA 1
ATOM 5743 C C . GLY A 1 371 ? 5.668 -12.480 -18.913 1.000 0.950 371 GLY A C 1
ATOM 5744 O O . GLY A 1 371 ? 5.560 -11.454 -18.247 1.000 0.950 371 GLY A O 1
ATOM 5748 N N . TYR A 1 372 ? 5.254 -12.564 -20.178 1.000 0.940 372 TYR A N 1
ATOM 5749 C CA . TYR A 1 372 ? 4.759 -11.429 -20.958 1.000 0.940 372 TYR A CA 1
ATOM 5750 C C . TYR A 1 372 ? 3.265 -11.141 -20.755 1.000 0.940 372 TYR A C 1
ATOM 5751 O O . TYR A 1 372 ? 2.438 -12.054 -20.737 1.000 0.940 372 TYR A O 1
ATOM 5769 N N . THR A 1 373 ? 2.909 -9.858 -20.725 1.000 0.900 373 THR A N 1
ATOM 5770 C CA . THR A 1 373 ? 1.557 -9.330 -20.962 1.000 0.900 373 THR A CA 1
ATOM 5771 C C . THR A 1 373 ? 1.638 -7.902 -21.518 1.000 0.900 373 THR A C 1
ATOM 5772 O O . THR A 1 373 ? 2.729 -7.352 -21.669 1.000 0.900 373 THR A O 1
ATOM 5783 N N . SER A 1 374 ? 0.501 -7.268 -21.807 1.000 0.870 374 SER A N 1
ATOM 5784 C CA . SER A 1 374 ? 0.437 -5.830 -22.099 1.000 0.870 374 SER A CA 1
ATOM 5785 C C . SER A 1 374 ? -0.287 -5.044 -21.007 1.000 0.870 374 SER A C 1
ATOM 5786 O O . SER A 1 374 ? -1.281 -5.515 -20.451 1.000 0.870 374 SER A O 1
ATOM 5794 N N . LYS A 1 375 ? 0.174 -3.816 -20.761 1.000 0.730 375 LYS A N 1
ATOM 5795 C CA . LYS A 1 375 ? -0.554 -2.780 -20.018 1.000 0.730 375 LYS A CA 1
ATOM 5796 C C . LYS A 1 375 ? -1.384 -1.934 -20.981 1.000 0.730 375 LYS A C 1
ATOM 5797 O O . LYS A 1 375 ? -1.005 -1.742 -22.138 1.000 0.730 375 LYS A O 1
ATOM 5816 N N . LEU A 1 376 ? -2.531 -1.444 -20.514 1.000 0.630 376 LEU A N 1
ATOM 5817 C CA . LEU A 1 376 ? -3.490 -0.691 -21.325 1.000 0.630 376 LEU A CA 1
ATOM 5818 C C . LEU A 1 376 ? -3.567 0.775 -20.912 1.000 0.630 376 LEU A C 1
ATOM 5819 O O . LEU A 1 376 ? -3.430 1.126 -19.738 1.000 0.630 376 LEU A O 1
ATOM 5835 N N . ALA A 1 377 ? -3.881 1.612 -21.899 1.000 0.490 377 ALA A N 1
ATOM 5836 C CA . ALA A 1 377 ? -4.143 3.024 -21.693 1.000 0.490 377 ALA A CA 1
ATOM 5837 C C . ALA A 1 377 ? -5.433 3.247 -20.885 1.000 0.490 377 ALA A C 1
ATOM 5838 O O . ALA A 1 377 ? -6.474 2.663 -21.188 1.000 0.490 377 ALA A O 1
ATOM 5845 N N . GLY A 1 378 ? -5.371 4.125 -19.881 1.000 0.400 378 GLY A N 1
ATOM 5846 C CA . GLY A 1 378 ? -6.518 4.523 -19.053 1.000 0.400 378 GLY A CA 1
ATOM 5847 C C . GLY A 1 378 ? -6.768 3.663 -17.809 1.000 0.400 378 GLY A C 1
ATOM 5848 O O . GLY A 1 378 ? -7.439 4.136 -16.898 1.000 0.400 378 GLY A O 1
ATOM 5852 N N . THR A 1 379 ? -6.207 2.454 -17.735 1.000 0.430 379 THR A N 1
ATOM 5853 C CA . THR A 1 379 ? -6.160 1.649 -16.497 1.000 0.430 379 THR A CA 1
ATOM 5854 C C . THR A 1 379 ? -4.949 1.983 -15.632 1.000 0.430 379 THR A C 1
ATOM 5855 O O . THR A 1 379 ? -5.041 1.944 -14.413 1.000 0.430 379 THR A O 1
ATOM 5866 N N . GLU A 1 380 ? -3.829 2.359 -16.253 1.000 0.430 380 GLU A N 1
ATOM 5867 C CA . GLU A 1 380 ? -2.643 2.861 -15.556 1.000 0.430 380 GLU A CA 1
ATOM 5868 C C . GLU A 1 380 ? -2.340 4.301 -15.992 1.000 0.430 380 GLU A C 1
ATOM 5869 O O . GLU A 1 380 ? -2.595 4.696 -17.136 1.000 0.430 380 GLU A O 1
ATOM 5881 N N . ARG A 1 381 ? -1.828 5.121 -15.065 1.000 0.400 381 ARG A N 1
ATOM 5882 C CA . ARG A 1 381 ? -1.529 6.537 -15.324 1.000 0.400 381 ARG A CA 1
ATOM 5883 C C . ARG A 1 381 ? -0.388 6.677 -16.334 1.000 0.400 381 ARG A C 1
ATOM 5884 O O . ARG A 1 381 ? 0.598 5.960 -16.282 1.000 0.400 381 ARG A O 1
ATOM 5905 N N . GLY A 1 382 ? -0.513 7.650 -17.238 1.000 0.420 382 GLY A N 1
ATOM 5906 C CA . GLY A 1 382 ? 0.530 8.000 -18.214 1.000 0.420 382 GLY A CA 1
ATOM 5907 C C . GLY A 1 382 ? 0.571 7.122 -19.469 1.000 0.420 382 GLY A C 1
ATOM 5908 O O . GLY A 1 382 ? 1.077 7.570 -20.496 1.000 0.420 382 GLY A O 1
ATOM 5912 N N . VAL A 1 383 ? -0.031 5.931 -19.434 1.000 0.470 383 VAL A N 1
ATOM 5913 C CA . VAL A 1 383 ? -0.084 5.029 -20.587 1.000 0.470 383 VAL A CA 1
ATOM 5914 C C . VAL A 1 383 ? -1.133 5.534 -21.581 1.000 0.470 383 VAL A C 1
ATOM 5915 O O . VAL A 1 383 ? -2.321 5.626 -21.267 1.000 0.470 383 VAL A O 1
ATOM 5928 N N . THR A 1 384 ? -0.696 5.885 -22.793 1.000 0.540 384 THR A N 1
ATOM 5929 C CA . THR A 1 384 ? -1.569 6.382 -23.883 1.000 0.540 384 THR A CA 1
ATOM 5930 C C . THR A 1 384 ? -1.729 5.385 -25.030 1.000 0.540 384 THR A C 1
ATOM 5931 O O . THR A 1 384 ? -2.718 5.430 -25.760 1.000 0.540 384 THR A O 1
ATOM 5942 N N . SER A 1 385 ? -0.796 4.444 -25.152 1.000 0.690 385 SER A N 1
ATOM 5943 C CA . SER A 1 385 ? -0.805 3.321 -26.090 1.000 0.690 385 SER A CA 1
ATOM 5944 C C . SER A 1 385 ? -0.405 2.041 -25.353 1.000 0.690 385 SER A C 1
ATOM 5945 O O . SER A 1 385 ? 0.224 2.152 -24.307 1.000 0.690 385 SER A O 1
ATOM 5953 N N . PRO A 1 386 ? -0.728 0.840 -25.862 1.000 0.780 386 PRO A N 1
ATOM 5954 C CA . PRO A 1 386 ? -0.290 -0.407 -25.242 1.000 0.780 386 PRO A CA 1
ATOM 5955 C C . PRO A 1 386 ? 1.219 -0.453 -25.011 1.000 0.780 386 PRO A C 1
ATOM 5956 O O . PRO A 1 386 ? 1.991 -0.127 -25.913 1.000 0.780 386 PRO A O 1
ATOM 5967 N N . GLU A 1 387 ? 1.622 -0.904 -23.830 1.000 0.830 387 GLU A N 1
ATOM 5968 C CA . GLU A 1 387 ? 3.025 -1.100 -23.468 1.000 0.830 387 GLU A CA 1
ATOM 5969 C C . GLU A 1 387 ? 3.259 -2.556 -23.080 1.000 0.830 387 GLU A C 1
ATOM 5970 O O . GLU A 1 387 ? 2.439 -3.187 -22.405 1.000 0.830 387 GLU A O 1
ATOM 5982 N N . THR A 1 388 ? 4.382 -3.113 -23.520 1.000 0.880 388 THR A N 1
ATOM 5983 C CA . THR A 1 388 ? 4.789 -4.469 -23.159 1.000 0.880 388 THR A CA 1
ATOM 5984 C C . THR A 1 388 ? 5.248 -4.521 -21.707 1.000 0.880 388 THR A C 1
ATOM 5985 O O . THR A 1 388 ? 5.991 -3.660 -21.245 1.000 0.880 388 THR A O 1
ATOM 5996 N N . THR A 1 389 ? 4.853 -5.561 -20.981 1.000 0.860 389 THR A N 1
ATOM 5997 C CA . THR A 1 389 ? 5.319 -5.827 -19.617 1.000 0.860 389 THR A CA 1
ATOM 5998 C C . THR A 1 389 ? 5.828 -7.255 -19.525 1.000 0.860 389 THR A C 1
ATOM 5999 O O . THR A 1 389 ? 5.147 -8.196 -19.929 1.000 0.860 389 THR A O 1
ATOM 6010 N N . PHE A 1 390 ? 7.029 -7.413 -18.975 1.000 0.910 390 PHE A N 1
ATOM 6011 C CA . PHE A 1 390 ? 7.698 -8.698 -18.804 1.000 0.910 390 PHE A CA 1
ATOM 6012 C C . PHE A 1 390 ? 8.073 -8.888 -17.334 1.000 0.910 390 PHE A C 1
ATOM 6013 O O . PHE A 1 390 ? 8.931 -8.170 -16.820 1.000 0.910 390 PHE A O 1
ATOM 6030 N N . SER A 1 391 ? 7.468 -9.868 -16.663 1.000 0.900 391 SER A N 1
ATOM 6031 C CA . SER A 1 391 ? 7.812 -10.241 -15.285 1.000 0.900 391 SER A CA 1
ATOM 6032 C C . SER A 1 391 ? 8.247 -11.696 -15.238 1.000 0.900 391 SER A C 1
ATOM 6033 O O . SER A 1 391 ? 7.445 -12.621 -15.352 1.000 0.900 391 SER A O 1
ATOM 6041 N N . THR A 1 392 ? 9.553 -11.881 -15.081 1.000 0.910 392 THR A N 1
ATOM 6042 C CA . THR A 1 392 ? 10.244 -13.168 -15.106 1.000 0.910 392 THR A CA 1
ATOM 6043 C C . THR A 1 392 ? 9.547 -14.247 -14.276 1.000 0.910 392 THR A C 1
ATOM 6044 O O . THR A 1 392 ? 9.182 -14.007 -13.126 1.000 0.910 392 THR A O 1
ATOM 6055 N N . CYS A 1 393 ? 9.366 -15.441 -14.848 1.000 0.920 393 CYS A N 1
ATOM 6056 C CA . CYS A 1 393 ? 8.673 -16.582 -14.229 1.000 0.920 393 CYS A CA 1
ATOM 6057 C C . CYS A 1 393 ? 7.247 -16.260 -13.745 1.000 0.920 393 CYS A C 1
ATOM 6058 O O . CYS A 1 393 ? 6.734 -16.918 -12.840 1.000 0.920 393 CYS A O 1
ATOM 6066 N N . PHE A 1 394 ? 6.618 -15.223 -14.307 1.000 0.910 394 PHE A N 1
ATOM 6067 C CA . PHE A 1 394 ? 5.337 -14.664 -13.864 1.000 0.910 394 PHE A CA 1
ATOM 6068 C C . PHE A 1 394 ? 5.313 -14.220 -12.392 1.000 0.910 394 PHE A C 1
ATOM 6069 O O . PHE A 1 394 ? 4.245 -14.116 -11.791 1.000 0.910 394 PHE A O 1
ATOM 6086 N N . GLY A 1 395 ? 6.474 -13.973 -11.786 1.000 0.900 395 GLY A N 1
ATOM 6087 C CA . GLY A 1 395 ? 6.594 -13.734 -10.350 1.000 0.900 395 GLY A CA 1
ATOM 6088 C C . GLY A 1 395 ? 7.955 -13.187 -9.946 1.000 0.900 395 GLY A C 1
ATOM 6089 O O . GLY A 1 395 ? 8.432 -13.506 -8.858 1.000 0.900 395 GLY A O 1
ATOM 6093 N N . SER A 1 396 ? 8.584 -12.375 -10.806 1.000 0.910 396 SER A N 1
ATOM 6094 C CA . SER A 1 396 ? 9.961 -11.904 -10.612 1.000 0.910 396 SER A CA 1
ATOM 6095 C C . SER A 1 396 ? 10.234 -11.288 -9.239 1.000 0.910 396 SER A C 1
ATOM 6096 O O . SER A 1 396 ? 11.303 -11.572 -8.703 1.000 0.910 396 SER A O 1
ATOM 6104 N N . PRO A 1 397 ? 9.315 -10.520 -8.609 1.000 0.910 397 PRO A N 1
ATOM 6105 C CA . PRO A 1 397 ? 9.589 -9.885 -7.320 1.000 0.910 397 PRO A CA 1
ATOM 6106 C C . PRO A 1 397 ? 9.821 -10.868 -6.159 1.000 0.910 397 PRO A C 1
ATOM 6107 O O . PRO A 1 397 ? 10.254 -10.459 -5.077 1.000 0.910 397 PRO A O 1
ATOM 6118 N N . PHE A 1 398 ? 9.514 -12.152 -6.360 1.000 0.950 398 PHE A N 1
ATOM 6119 C CA . PHE A 1 398 ? 9.571 -13.199 -5.342 1.000 0.950 398 PHE A CA 1
ATOM 6120 C C . PHE A 1 398 ? 10.702 -14.203 -5.569 1.000 0.950 398 PHE A C 1
ATOM 6121 O O . PHE A 1 398 ? 10.775 -15.181 -4.830 1.000 0.950 398 PHE A O 1
ATOM 6138 N N . LEU A 1 399 ? 11.551 -14.004 -6.583 1.000 0.960 399 LEU A N 1
ATOM 6139 C CA . LEU A 1 399 ? 12.612 -14.945 -6.950 1.000 0.960 399 LEU A CA 1
ATOM 6140 C C . LEU A 1 399 ? 13.945 -14.544 -6.295 1.000 0.960 399 LEU A C 1
ATOM 6141 O O . LEU A 1 399 ? 14.553 -13.562 -6.718 1.000 0.960 399 LEU A O 1
ATOM 6157 N N . PRO A 1 400 ? 14.428 -15.276 -5.278 1.000 0.970 400 PRO A N 1
ATOM 6158 C CA . PRO A 1 400 ? 15.746 -15.040 -4.689 1.000 0.970 400 PRO A CA 1
ATOM 6159 C C . PRO A 1 400 ? 16.888 -15.617 -5.536 1.000 0.970 400 PRO A C 1
ATOM 6160 O O . PRO A 1 400 ? 17.964 -15.035 -5.573 1.000 0.970 400 PRO A O 1
ATOM 6171 N N . LEU A 1 401 ? 16.674 -16.760 -6.195 1.000 0.970 401 LEU A N 1
ATOM 6172 C CA . LEU A 1 401 ? 17.654 -17.400 -7.084 1.000 0.970 401 LEU A CA 1
ATOM 6173 C C . LEU A 1 401 ? 17.612 -16.809 -8.509 1.000 0.970 401 LEU A C 1
ATOM 6174 O O . LEU A 1 401 ? 16.583 -16.249 -8.895 1.000 0.970 401 LEU A O 1
ATOM 6190 N N . PRO A 1 402 ? 18.669 -16.988 -9.326 1.000 0.950 402 PRO A N 1
ATOM 6191 C CA . PRO A 1 402 ? 18.664 -16.573 -10.724 1.000 0.950 402 PRO A CA 1
ATOM 6192 C C . PRO A 1 402 ? 17.547 -17.240 -11.527 1.000 0.950 402 PRO A C 1
ATOM 6193 O O . PRO A 1 402 ? 17.262 -18.426 -11.369 1.000 0.950 402 PRO A O 1
ATOM 6204 N N . ALA A 1 403 ? 16.959 -16.496 -12.459 1.000 0.920 403 ALA A N 1
ATOM 6205 C CA . ALA A 1 403 ? 15.783 -16.932 -13.213 1.000 0.920 403 ALA A CA 1
ATOM 6206 C C . ALA A 1 403 ? 15.947 -18.267 -13.969 1.000 0.920 403 ALA A C 1
ATOM 6207 O O . ALA A 1 403 ? 15.010 -19.068 -14.015 1.000 0.920 403 ALA A O 1
ATOM 6214 N N . HIS A 1 404 ? 17.130 -18.520 -14.546 1.000 0.930 404 HIS A N 1
ATOM 6215 C CA . HIS A 1 404 ? 17.395 -19.740 -15.319 1.000 0.930 404 HIS A CA 1
ATOM 6216 C C . HIS A 1 404 ? 17.218 -21.011 -14.481 1.000 0.930 404 HIS A C 1
ATOM 6217 O O . HIS A 1 404 ? 16.773 -22.014 -15.027 1.000 0.930 404 HIS A O 1
ATOM 6231 N N . VAL A 1 405 ? 17.465 -20.951 -13.164 1.000 0.960 405 VAL A N 1
ATOM 6232 C CA . VAL A 1 405 ? 17.289 -22.089 -12.250 1.000 0.960 405 VAL A CA 1
ATOM 6233 C C . VAL A 1 405 ? 15.844 -22.590 -12.306 1.000 0.960 405 VAL A C 1
ATOM 6234 O O . VAL A 1 405 ? 15.607 -23.768 -12.557 1.000 0.960 405 VAL A O 1
ATOM 6247 N N . TYR A 1 406 ? 14.857 -21.699 -12.172 1.000 0.970 406 TYR A N 1
ATOM 6248 C CA . TYR A 1 406 ? 13.440 -22.084 -12.223 1.000 0.970 406 TYR A CA 1
ATOM 6249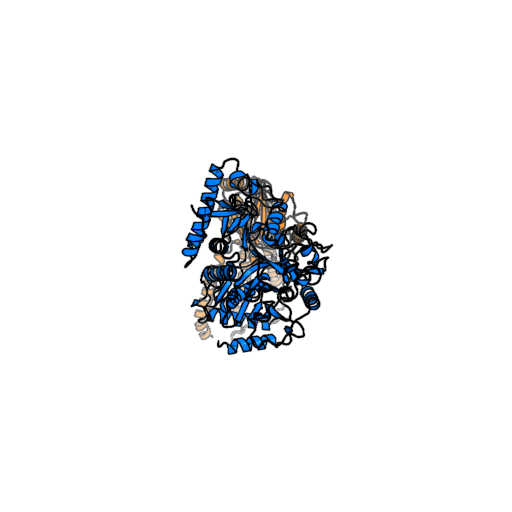 C C . TYR A 1 406 ? 13.016 -22.563 -13.614 1.000 0.970 406 TYR A C 1
ATOM 6250 O O . TYR A 1 406 ? 12.206 -23.479 -13.731 1.000 0.970 406 TYR A O 1
ATOM 6268 N N . ALA A 1 407 ? 13.554 -21.958 -14.676 1.000 0.960 407 ALA A N 1
ATOM 6269 C CA . ALA A 1 407 ? 13.234 -22.350 -16.044 1.000 0.960 407 ALA A CA 1
ATOM 6270 C C . ALA A 1 407 ? 13.796 -23.735 -16.394 1.000 0.960 407 ALA A C 1
ATOM 6271 O O . ALA A 1 407 ? 13.089 -24.547 -16.986 1.000 0.960 407 ALA A O 1
ATOM 6278 N N . GLU A 1 408 ? 15.037 -24.032 -16.005 1.000 0.950 408 GLU A N 1
ATOM 6279 C CA . GLU A 1 408 ? 15.646 -25.357 -16.163 1.000 0.950 408 GLU A CA 1
ATOM 6280 C C . GLU A 1 408 ? 14.885 -26.419 -15.375 1.000 0.950 408 GLU A C 1
ATOM 6281 O O . GLU A 1 408 ? 14.603 -27.497 -15.903 1.000 0.950 408 GLU A O 1
ATOM 6293 N N . MET A 1 409 ? 14.477 -26.094 -14.146 1.000 0.980 409 MET A N 1
ATOM 6294 C CA . MET A 1 409 ? 13.624 -26.970 -13.349 1.000 0.980 409 MET A CA 1
ATOM 6295 C C . MET A 1 409 ? 12.265 -27.215 -14.017 1.000 0.980 409 MET A C 1
ATOM 6296 O O . MET A 1 409 ? 11.831 -28.364 -14.087 1.000 0.980 409 MET A O 1
ATOM 6310 N N . LEU A 1 410 ? 11.615 -26.179 -14.563 1.000 0.980 410 LEU A N 1
ATOM 6311 C CA . LEU A 1 410 ? 10.380 -26.326 -15.341 1.000 0.980 410 LEU A CA 1
ATOM 6312 C C . LEU A 1 410 ? 10.591 -27.233 -16.561 1.000 0.980 410 LEU A C 1
ATOM 6313 O O . LEU A 1 410 ? 9.813 -28.160 -16.767 1.000 0.980 410 LEU A O 1
ATOM 6329 N N . GLY A 1 411 ? 11.658 -27.012 -17.334 1.000 0.970 411 GLY A N 1
ATOM 6330 C CA . GLY A 1 411 ? 12.003 -27.847 -18.485 1.000 0.970 411 GLY A CA 1
ATOM 6331 C C . GLY A 1 411 ? 12.219 -29.319 -18.110 1.000 0.970 411 GLY A C 1
ATOM 6332 O O . GLY A 1 411 ? 11.666 -30.202 -18.764 1.000 0.970 411 GLY A O 1
ATOM 6336 N N . LYS A 1 412 ? 12.966 -29.596 -17.029 1.000 0.970 412 LYS A N 1
ATOM 6337 C CA . LYS A 1 412 ? 13.188 -30.956 -16.502 1.000 0.970 412 LYS A CA 1
ATOM 6338 C C . LYS A 1 412 ? 11.869 -31.620 -16.094 1.000 0.970 412 LYS A C 1
ATOM 6339 O O . LYS A 1 412 ? 11.627 -32.759 -16.480 1.000 0.970 412 LYS A O 1
ATOM 6358 N N . LYS A 1 413 ? 10.992 -30.899 -15.383 1.000 0.980 413 LYS A N 1
ATOM 6359 C CA . LYS A 1 413 ? 9.677 -31.407 -14.959 1.000 0.980 413 LYS A CA 1
ATOM 6360 C C . LYS A 1 413 ? 8.740 -31.695 -16.140 1.000 0.980 413 LYS A C 1
ATOM 6361 O O . LYS A 1 413 ? 8.009 -32.682 -16.093 1.000 0.980 413 LYS A O 1
ATOM 6380 N N . ILE A 1 414 ? 8.789 -30.890 -17.204 1.000 0.970 414 ILE A N 1
ATOM 6381 C CA . ILE A 1 414 ? 8.041 -31.146 -18.447 1.000 0.970 414 ILE A CA 1
ATOM 6382 C C . ILE A 1 414 ? 8.491 -32.464 -19.095 1.000 0.970 414 ILE A C 1
ATOM 6383 O O . ILE A 1 414 ? 7.640 -33.306 -19.369 1.000 0.970 414 ILE A O 1
ATOM 6399 N N . ASP A 1 415 ? 9.798 -32.681 -19.285 1.000 0.960 415 ASP A N 1
ATOM 6400 C CA . ASP A 1 415 ? 10.327 -33.924 -19.880 1.000 0.960 415 ASP A CA 1
ATOM 6401 C C . ASP A 1 415 ? 10.039 -35.155 -19.004 1.000 0.960 415 ASP A C 1
ATOM 6402 O O . ASP A 1 415 ? 9.680 -36.217 -19.513 1.000 0.960 415 ASP A O 1
ATOM 6411 N N . GLU A 1 416 ? 10.192 -35.021 -17.683 1.000 0.960 416 GLU A N 1
ATOM 6412 C CA . GLU A 1 416 ? 9.989 -36.123 -16.734 1.000 0.960 416 GLU A CA 1
ATOM 6413 C C . GLU A 1 416 ? 8.533 -36.599 -16.676 1.000 0.960 416 GLU A C 1
ATOM 6414 O O . GLU A 1 416 ? 8.287 -37.792 -16.482 1.000 0.960 416 GLU A O 1
ATOM 6426 N N . HIS A 1 417 ? 7.569 -35.689 -16.831 1.000 0.960 417 HIS A N 1
ATOM 6427 C CA . HIS A 1 417 ? 6.151 -35.983 -16.606 1.000 0.960 417 HIS A CA 1
ATOM 6428 C C . HIS A 1 417 ? 5.262 -35.839 -17.849 1.000 0.960 417 HIS A C 1
ATOM 6429 O O . HIS A 1 417 ? 4.080 -36.165 -17.772 1.000 0.960 417 HIS A O 1
ATOM 6443 N N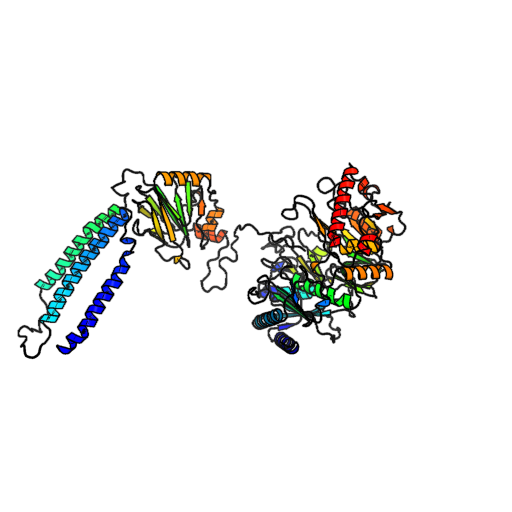 . GLY A 1 418 ? 5.808 -35.399 -18.987 1.000 0.950 418 GLY A N 1
ATOM 6444 C CA . GLY A 1 418 ? 5.077 -35.270 -20.250 1.000 0.950 418 GLY A CA 1
ATOM 6445 C C . GLY A 1 418 ? 3.960 -34.223 -20.216 1.000 0.950 418 GLY A C 1
ATOM 6446 O O . GLY A 1 418 ? 2.908 -34.445 -20.805 1.000 0.950 418 GLY A O 1
ATOM 6450 N N . ALA A 1 419 ? 4.156 -33.118 -19.489 1.000 0.960 419 ALA A N 1
ATOM 6451 C CA . ALA A 1 419 ? 3.151 -32.064 -19.367 1.000 0.960 419 ALA A CA 1
ATOM 6452 C C . ALA A 1 419 ? 3.051 -31.236 -20.660 1.000 0.960 419 ALA A C 1
ATOM 6453 O O . ALA A 1 419 ? 4.050 -30.682 -21.120 1.000 0.960 419 ALA A O 1
ATOM 6460 N N . ASP A 1 420 ? 1.844 -31.089 -21.208 1.000 0.970 420 ASP A N 1
ATOM 6461 C CA . ASP A 1 420 ? 1.597 -30.202 -22.343 1.000 0.970 420 ASP A CA 1
ATOM 6462 C C . ASP A 1 420 ? 1.543 -28.740 -21.878 1.000 0.970 420 ASP A C 1
ATOM 6463 O O . ASP A 1 420 ? 0.842 -28.396 -20.921 1.000 0.970 420 ASP A O 1
ATOM 6472 N N . VAL A 1 421 ? 2.259 -27.855 -22.577 1.000 0.980 421 VAL A N 1
ATOM 6473 C CA . VAL A 1 421 ? 2.304 -26.424 -22.252 1.000 0.980 421 VAL A CA 1
ATOM 6474 C C . VAL A 1 421 ? 1.614 -25.610 -23.335 1.000 0.980 421 VAL A C 1
ATOM 6475 O O . VAL A 1 421 ? 1.910 -25.755 -24.522 1.000 0.980 421 VAL A O 1
ATOM 6488 N N . PHE A 1 422 ? 0.719 -24.719 -22.920 1.000 0.980 422 PHE A N 1
ATOM 6489 C CA . PHE A 1 422 ? -0.044 -23.858 -23.812 1.000 0.980 422 PHE A CA 1
ATOM 6490 C C . PHE A 1 422 ? 0.172 -22.387 -23.476 1.000 0.980 422 PHE A C 1
ATOM 6491 O O . PHE A 1 422 ? 0.056 -21.992 -22.317 1.000 0.980 422 PHE A O 1
ATOM 6508 N N . LEU A 1 423 ? 0.419 -21.563 -24.492 1.000 0.980 423 LEU A N 1
ATOM 6509 C CA . LEU A 1 423 ? 0.318 -20.110 -24.392 1.000 0.980 423 LEU A CA 1
ATOM 6510 C C . LEU A 1 423 ? -1.079 -19.694 -24.849 1.000 0.980 423 LEU A C 1
ATOM 6511 O O . LEU A 1 423 ? -1.511 -20.071 -25.934 1.000 0.980 423 LEU A O 1
ATOM 6527 N N . VAL A 1 424 ? -1.793 -18.937 -24.022 1.000 0.980 424 VAL A N 1
ATOM 6528 C CA . VAL A 1 424 ? -3.169 -18.507 -24.286 1.000 0.980 424 VAL A CA 1
ATOM 6529 C C . VAL A 1 424 ? -3.243 -16.990 -24.209 1.000 0.980 424 VAL A C 1
ATOM 6530 O O . VAL A 1 424 ? -3.028 -16.394 -23.150 1.000 0.980 424 VAL A O 1
ATOM 6543 N N . ASN A 1 425 ? -3.591 -16.368 -25.333 1.000 0.970 425 ASN A N 1
ATOM 6544 C CA . ASN A 1 425 ? -3.846 -14.939 -25.403 1.000 0.970 425 ASN A CA 1
ATOM 6545 C C . ASN A 1 425 ? -5.301 -14.635 -25.009 1.000 0.970 425 ASN A C 1
ATOM 6546 O O . ASN A 1 425 ? -6.254 -14.962 -25.717 1.000 0.970 425 ASN A O 1
ATOM 6557 N N . THR A 1 426 ? -5.475 -13.969 -23.875 1.000 0.940 426 THR A N 1
ATOM 6558 C CA . THR A 1 426 ? -6.762 -13.475 -23.361 1.000 0.940 426 THR A CA 1
ATOM 6559 C C . THR A 1 426 ? -6.987 -11.985 -23.661 1.000 0.940 426 THR A C 1
ATOM 6560 O O . THR A 1 426 ? -7.957 -11.376 -23.191 1.000 0.940 426 THR A O 1
ATOM 6571 N N . GLY A 1 427 ? -6.065 -11.386 -24.418 1.000 0.930 427 GLY A N 1
ATOM 6572 C CA . GLY A 1 427 ? -6.065 -10.008 -24.886 1.000 0.930 427 GLY A CA 1
ATOM 6573 C C . GLY A 1 427 ? -6.854 -9.840 -26.180 1.000 0.930 427 GLY A C 1
ATOM 6574 O O . GLY A 1 427 ? -7.998 -10.282 -26.276 1.000 0.930 427 GLY A O 1
ATOM 6578 N N . TRP A 1 428 ? -6.271 -9.144 -27.150 1.000 0.940 428 TRP A N 1
ATOM 6579 C CA . TRP A 1 428 ? -6.945 -8.650 -28.349 1.000 0.940 428 TRP A CA 1
ATOM 6580 C C . TRP A 1 428 ? -6.793 -9.564 -29.566 1.000 0.940 428 TRP A C 1
ATOM 6581 O O . TRP A 1 428 ? -5.854 -10.348 -29.679 1.000 0.940 428 TRP A O 1
ATOM 6602 N N . THR A 1 429 ? -7.745 -9.435 -30.490 1.000 0.940 429 THR A N 1
ATOM 6603 C CA . THR A 1 429 ? -7.758 -10.055 -31.819 1.000 0.940 429 THR A CA 1
ATOM 6604 C C . THR A 1 429 ? -8.441 -9.121 -32.827 1.000 0.940 429 THR A C 1
ATOM 6605 O O . THR A 1 429 ? -9.187 -8.221 -32.438 1.000 0.940 429 THR A O 1
ATOM 6616 N N . GLY A 1 430 ? -8.190 -9.305 -34.126 1.000 0.930 430 GLY A N 1
ATOM 6617 C CA . GLY A 1 430 ? -8.720 -8.434 -35.184 1.000 0.930 430 GLY A CA 1
ATOM 6618 C C . GLY A 1 430 ? -8.018 -7.080 -35.324 1.000 0.930 430 GLY A C 1
ATOM 6619 O O . GLY A 1 430 ? -8.523 -6.188 -35.999 1.000 0.930 430 GLY A O 1
ATOM 6623 N N . GLY A 1 431 ? -6.875 -6.911 -34.664 1.000 0.910 431 GLY A N 1
ATOM 6624 C CA . GLY A 1 431 ? -6.182 -5.639 -34.501 1.000 0.910 431 GLY A CA 1
ATOM 6625 C C . GLY A 1 431 ? -5.683 -5.472 -33.069 1.000 0.910 431 GLY A C 1
ATOM 6626 O O . GLY A 1 431 ? -6.134 -6.163 -32.154 1.000 0.910 431 GLY A O 1
ATOM 6630 N N . GLY A 1 432 ? -4.774 -4.523 -32.861 1.000 0.890 432 GLY A N 1
ATOM 6631 C CA . GLY A 1 432 ? -4.395 -4.100 -31.513 1.000 0.890 432 GLY A CA 1
ATOM 6632 C C . GLY A 1 432 ? -5.516 -3.337 -30.798 1.000 0.890 432 GLY A C 1
ATOM 6633 O O . GLY A 1 432 ? -6.579 -3.058 -31.365 1.000 0.890 432 GLY A O 1
ATOM 6637 N N . TYR A 1 433 ? -5.266 -2.955 -29.549 1.000 0.860 433 TYR A N 1
ATOM 6638 C CA . TYR A 1 433 ? -6.180 -2.155 -28.738 1.000 0.860 433 TYR A CA 1
ATOM 6639 C C . TYR A 1 433 ? -6.726 -0.929 -29.491 1.000 0.860 433 TYR A C 1
ATOM 6640 O O . TYR A 1 433 ? -5.991 -0.215 -30.174 1.000 0.860 433 TYR A O 1
ATOM 6658 N N . GLY A 1 434 ? -8.032 -0.687 -29.359 1.000 0.830 434 GLY A N 1
ATOM 6659 C CA . GLY A 1 434 ? -8.746 0.406 -30.026 1.000 0.830 434 GLY A CA 1
ATOM 6660 C C . GLY A 1 434 ? -9.189 0.107 -31.464 1.000 0.830 434 GLY A C 1
ATOM 6661 O O . GLY A 1 434 ? -10.088 0.783 -31.953 1.000 0.830 434 GLY A O 1
ATOM 6665 N N . THR A 1 435 ? -8.613 -0.909 -32.117 1.000 0.870 435 THR A N 1
ATOM 6666 C CA . THR A 1 435 ? -9.014 -1.344 -33.472 1.000 0.870 435 THR A CA 1
ATOM 6667 C C . THR A 1 435 ? -9.633 -2.738 -33.447 1.000 0.870 435 THR A C 1
ATOM 6668 O O . THR A 1 435 ? -10.674 -2.962 -34.060 1.000 0.870 435 THR A O 1
ATOM 6679 N N . GLY A 1 436 ? -9.002 -3.658 -32.714 1.000 0.910 436 GLY A N 1
ATOM 6680 C CA . GLY A 1 436 ? -9.500 -5.003 -32.469 1.000 0.910 436 GLY A CA 1
ATOM 6681 C C . GLY A 1 436 ? -10.412 -5.089 -31.250 1.000 0.910 436 GLY A C 1
ATOM 6682 O O . GLY A 1 436 ? -10.619 -4.128 -30.501 1.000 0.910 436 GLY A O 1
ATOM 6686 N N . GLU A 1 437 ? -10.904 -6.296 -31.007 1.000 0.920 437 GLU A N 1
ATOM 6687 C CA . GLU A 1 437 ? -11.733 -6.617 -29.852 1.000 0.920 437 GLU A CA 1
ATOM 6688 C C . GLU A 1 437 ? -10.995 -7.574 -28.920 1.000 0.920 437 GLU A C 1
ATOM 6689 O O . GLU A 1 437 ? -10.213 -8.425 -29.350 1.000 0.920 437 GLU A O 1
ATOM 6701 N N . ARG A 1 438 ? -11.260 -7.454 -27.619 1.000 0.910 438 ARG A N 1
ATOM 6702 C CA . ARG A 1 438 ? -10.758 -8.421 -26.647 1.000 0.910 438 ARG A CA 1
ATOM 6703 C C . ARG A 1 438 ? -11.439 -9.775 -26.862 1.000 0.910 438 ARG A C 1
ATOM 6704 O O . ARG A 1 438 ? -12.636 -9.836 -27.147 1.000 0.910 438 ARG A O 1
ATOM 6725 N N . MET A 1 439 ? -10.692 -10.860 -26.686 1.000 0.930 439 MET A N 1
ATOM 6726 C CA . MET A 1 439 ? -11.182 -12.223 -26.852 1.000 0.930 439 MET A CA 1
ATOM 6727 C C . MET A 1 439 ? -12.420 -12.474 -25.983 1.000 0.930 439 MET A C 1
ATOM 6728 O O . MET A 1 439 ? -12.449 -12.153 -24.792 1.000 0.930 439 MET A O 1
ATOM 6742 N N . LYS A 1 440 ? -13.456 -13.091 -26.562 1.000 0.900 440 LYS A N 1
ATOM 6743 C CA . LYS A 1 440 ? -14.641 -13.481 -25.790 1.000 0.900 440 LYS A CA 1
ATOM 6744 C C . LYS A 1 440 ? -14.263 -14.552 -24.776 1.000 0.900 440 LYS A C 1
ATOM 6745 O O . LYS A 1 440 ? -13.738 -15.601 -25.147 1.000 0.900 440 LYS A O 1
ATOM 6764 N N . LEU A 1 441 ? -14.653 -14.343 -23.519 1.000 0.870 441 LEU A N 1
ATOM 6765 C CA . LEU A 1 441 ? -14.391 -15.284 -22.427 1.000 0.870 441 LEU A CA 1
ATOM 6766 C C . LEU A 1 441 ? -14.897 -16.705 -22.729 1.000 0.870 441 LEU A C 1
ATOM 6767 O O . LEU A 1 441 ? -14.260 -17.678 -22.338 1.000 0.870 441 LEU A O 1
ATOM 6783 N N . SER A 1 442 ? -16.009 -16.841 -23.460 1.000 0.900 442 SER A N 1
ATOM 6784 C CA . SER A 1 442 ? -16.530 -18.143 -23.897 1.000 0.900 442 SER A CA 1
ATOM 6785 C C . SER A 1 442 ? -15.546 -18.903 -24.789 1.000 0.900 442 SER A C 1
ATOM 6786 O O . SER A 1 442 ? -15.421 -20.116 -24.650 1.000 0.900 442 SER A O 1
ATOM 6794 N N . TYR A 1 443 ? -14.831 -18.203 -25.675 1.000 0.940 443 TYR A N 1
ATOM 6795 C CA . TYR A 1 443 ? -13.808 -18.808 -26.526 1.000 0.940 443 TYR A CA 1
ATOM 6796 C C . TYR A 1 443 ? -12.566 -19.148 -25.710 1.000 0.940 443 TYR A C 1
ATOM 6797 O O . TYR A 1 443 ? -12.076 -20.265 -25.809 1.000 0.940 443 TYR A O 1
ATOM 6815 N N . THR A 1 444 ? -12.109 -18.246 -24.835 1.000 0.940 444 THR A N 1
ATOM 6816 C CA . THR A 1 444 ? -10.975 -18.520 -23.940 1.000 0.940 444 THR A CA 1
ATOM 6817 C C . THR A 1 444 ? -11.228 -19.744 -23.058 1.000 0.940 444 THR A C 1
ATOM 6818 O O . THR A 1 444 ? -10.383 -20.633 -22.993 1.000 0.940 444 THR A O 1
ATOM 6829 N N . ARG A 1 445 ? -12.419 -19.862 -22.453 1.000 0.900 445 ARG A N 1
ATOM 6830 C CA . ARG A 1 445 ? -12.817 -21.050 -21.678 1.000 0.900 445 ARG A CA 1
ATOM 6831 C C . ARG A 1 445 ? -12.865 -22.309 -22.531 1.000 0.900 445 ARG A C 1
ATOM 6832 O O . ARG A 1 445 ? -12.412 -23.350 -22.073 1.000 0.900 445 ARG A O 1
ATOM 6853 N N . ALA A 1 446 ? -13.387 -22.223 -23.753 1.000 0.940 446 ALA A N 1
ATOM 6854 C CA . ALA A 1 446 ? -13.410 -23.361 -24.664 1.000 0.940 446 ALA A CA 1
ATOM 6855 C C . ALA A 1 446 ? -11.991 -23.838 -25.024 1.000 0.940 446 ALA A C 1
ATOM 6856 O O . ALA A 1 446 ? -11.733 -25.038 -24.973 1.000 0.940 446 ALA A O 1
ATOM 6863 N N . MET A 1 447 ? -11.059 -22.919 -25.309 1.000 0.960 447 MET A N 1
ATOM 6864 C CA . MET A 1 447 ? -9.656 -23.246 -25.606 1.000 0.960 447 MET A CA 1
ATOM 6865 C C . MET A 1 447 ? -8.939 -23.874 -24.411 1.000 0.960 447 MET A C 1
ATOM 6866 O O . MET A 1 447 ? -8.344 -24.939 -24.551 1.000 0.960 447 MET A O 1
ATOM 6880 N N . VAL A 1 448 ? -9.049 -23.263 -23.226 1.000 0.940 448 VAL A N 1
ATOM 6881 C CA . VAL A 1 448 ? -8.467 -23.788 -21.978 1.000 0.940 448 VAL A CA 1
ATOM 6882 C C . VAL A 1 448 ? -9.043 -25.162 -21.646 1.000 0.940 448 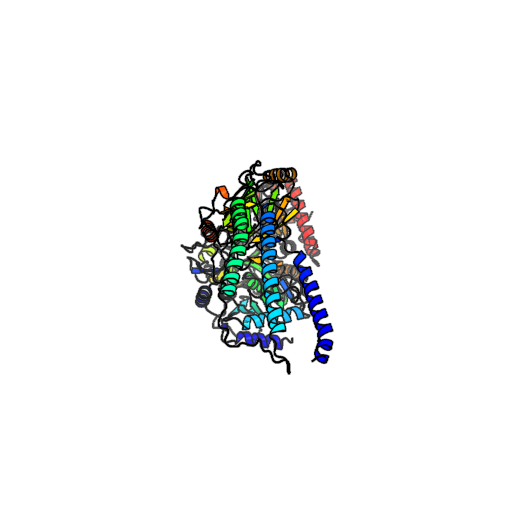VAL A C 1
ATOM 6883 O O . VAL A 1 448 ? -8.298 -26.085 -21.328 1.000 0.940 448 VAL A O 1
ATOM 6896 N N . LYS A 1 449 ? -10.363 -25.333 -21.777 1.000 0.920 449 LYS A N 1
ATOM 6897 C CA . LYS A 1 449 ? -11.017 -26.625 -21.565 1.000 0.920 449 LYS A CA 1
ATOM 6898 C C . LYS A 1 449 ? -10.515 -27.675 -22.558 1.000 0.920 449 LYS A C 1
ATOM 6899 O O . LYS A 1 449 ? -10.185 -28.775 -22.138 1.000 0.920 449 LYS A O 1
ATOM 6918 N N . ALA A 1 450 ? -10.403 -27.348 -23.848 1.000 0.940 450 ALA A N 1
ATOM 6919 C CA . ALA A 1 450 ? -9.879 -28.268 -24.859 1.000 0.940 450 ALA A CA 1
ATOM 6920 C C . ALA A 1 450 ? -8.419 -28.681 -24.593 1.000 0.940 450 ALA A C 1
ATOM 6921 O O . ALA A 1 450 ? -8.080 -29.846 -24.793 1.000 0.940 450 ALA A O 1
ATOM 6928 N N . ALA A 1 451 ? -7.587 -27.754 -24.112 1.000 0.950 451 ALA A N 1
ATOM 6929 C CA . ALA A 1 451 ? -6.208 -28.017 -23.714 1.000 0.950 451 ALA A CA 1
ATOM 6930 C C . ALA A 1 451 ? -6.119 -28.949 -22.492 1.000 0.950 451 ALA A C 1
ATOM 6931 O O . ALA A 1 451 ? -5.462 -29.983 -22.557 1.000 0.950 451 ALA A O 1
ATOM 6938 N N . ILE A 1 452 ? -6.834 -28.631 -21.403 1.000 0.940 452 ILE A N 1
ATOM 6939 C CA . ILE A 1 452 ? -6.819 -29.420 -20.157 1.000 0.940 452 ILE A CA 1
ATOM 6940 C C . ILE A 1 452 ? -7.403 -30.823 -20.370 1.000 0.940 452 ILE A C 1
ATOM 6941 O O . ILE A 1 452 ? -6.905 -31.790 -19.805 1.000 0.940 452 ILE A O 1
ATOM 6957 N N . GLU A 1 453 ? -8.437 -30.953 -21.207 1.000 0.900 453 GLU A N 1
ATOM 6958 C CA . GLU A 1 453 ? -9.058 -32.244 -21.535 1.000 0.900 453 GLU A CA 1
ATOM 6959 C C . GLU A 1 453 ? -8.256 -33.084 -22.549 1.000 0.900 453 GLU A C 1
ATOM 6960 O O . GLU A 1 453 ? -8.720 -34.161 -22.926 1.000 0.900 453 GLU A O 1
ATOM 6972 N N . GLY A 1 454 ? -7.101 -32.604 -23.026 1.000 0.910 454 GLY A N 1
ATOM 6973 C CA . GLY A 1 454 ? -6.250 -33.325 -23.982 1.000 0.910 454 GLY A CA 1
ATOM 6974 C C . GLY A 1 454 ? -6.800 -33.398 -25.414 1.000 0.910 454 GLY A C 1
ATOM 6975 O O . GLY A 1 454 ? -6.323 -34.176 -26.228 1.000 0.910 454 GLY A O 1
ATOM 6979 N N . LYS A 1 455 ? -7.801 -32.593 -25.790 1.000 0.920 455 LYS A N 1
ATOM 6980 C CA . LYS A 1 455 ? -8.396 -32.631 -27.148 1.000 0.920 455 LYS A CA 1
ATOM 6981 C C . LYS A 1 455 ? -7.488 -32.063 -28.240 1.000 0.920 455 LYS A C 1
ATOM 6982 O O . LYS A 1 455 ? -7.775 -32.256 -29.418 1.000 0.920 455 LYS A O 1
ATOM 7001 N N . LEU A 1 456 ? -6.453 -31.323 -27.851 1.000 0.940 456 LEU A N 1
ATOM 7002 C CA . LEU A 1 456 ? -5.498 -30.687 -28.763 1.000 0.940 456 LEU A CA 1
ATOM 7003 C C . LEU A 1 456 ? -4.249 -31.540 -29.014 1.000 0.940 456 LEU A C 1
ATOM 7004 O O . LEU A 1 456 ? -3.366 -31.113 -29.749 1.000 0.940 456 LEU A O 1
ATOM 7020 N N . GLU A 1 457 ? -4.163 -32.721 -28.407 1.000 0.880 457 GLU A N 1
ATOM 7021 C CA . GLU A 1 457 ? -2.970 -33.569 -28.434 1.000 0.880 457 GLU A CA 1
ATOM 7022 C C . GLU A 1 457 ? -2.660 -34.092 -29.849 1.000 0.880 457 GLU A C 1
ATOM 7023 O O . GLU A 1 457 ? -1.544 -33.911 -30.331 1.000 0.880 457 GLU A O 1
ATOM 7035 N N . ASP A 1 458 ? -3.680 -34.614 -30.544 1.000 0.870 458 ASP A N 1
ATOM 7036 C CA . ASP A 1 458 ? -3.621 -35.088 -31.939 1.000 0.870 458 ASP A CA 1
ATOM 7037 C C . ASP A 1 458 ? -4.185 -34.063 -32.950 1.000 0.870 458 ASP A C 1
ATOM 7038 O O . ASP A 1 458 ? -4.504 -34.405 -34.094 1.000 0.870 458 ASP A O 1
ATOM 7047 N N . ALA A 1 459 ? -4.387 -32.806 -32.537 1.000 0.910 459 ALA A N 1
ATOM 7048 C CA . ALA A 1 459 ? -4.927 -31.784 -33.430 1.000 0.910 459 ALA A CA 1
ATOM 7049 C C . ALA A 1 459 ? -3.913 -31.418 -34.522 1.000 0.910 459 ALA A C 1
ATOM 7050 O O . ALA A 1 459 ? -2.710 -31.333 -34.277 1.000 0.910 459 ALA A O 1
ATOM 7057 N N . GLU A 1 460 ? -4.405 -31.154 -35.733 1.000 0.940 460 GLU A N 1
ATOM 7058 C CA . GLU A 1 460 ? -3.575 -30.589 -36.794 1.000 0.940 460 GLU A CA 1
ATOM 7059 C C . GLU A 1 460 ? -3.057 -29.211 -36.356 1.000 0.940 460 GLU A C 1
ATOM 7060 O O . GLU A 1 460 ? -3.840 -28.357 -35.932 1.000 0.940 460 GLU A O 1
ATOM 7072 N N . MET A 1 461 ? -1.742 -29.005 -36.445 1.000 0.960 461 MET A N 1
ATOM 7073 C CA . MET A 1 461 ? -1.070 -27.777 -36.019 1.000 0.960 461 MET A CA 1
ATOM 7074 C C . MET A 1 461 ? -0.532 -27.007 -37.224 1.000 0.960 461 MET A C 1
ATOM 7075 O O . MET A 1 461 ? 0.030 -27.589 -38.151 1.000 0.960 461 MET A O 1
ATOM 7089 N N . ILE A 1 462 ? -0.650 -25.686 -37.165 1.000 0.950 462 ILE A N 1
ATOM 7090 C CA . ILE A 1 462 ? -0.063 -24.733 -38.104 1.000 0.950 462 ILE A CA 1
ATOM 7091 C C . ILE A 1 462 ? 1.012 -23.958 -37.343 1.000 0.950 462 ILE A C 1
ATOM 7092 O O . ILE A 1 462 ? 0.721 -23.329 -36.325 1.000 0.950 462 ILE A O 1
ATOM 7108 N N . THR A 1 463 ? 2.253 -24.017 -37.816 1.000 0.950 463 THR A N 1
ATOM 7109 C CA . THR A 1 463 ? 3.361 -23.266 -37.217 1.000 0.950 463 THR A CA 1
ATOM 7110 C C . THR A 1 463 ? 3.334 -21.817 -37.698 1.000 0.950 463 THR A C 1
ATOM 7111 O O . THR A 1 463 ? 3.273 -21.569 -38.898 1.000 0.950 463 THR A O 1
ATOM 7122 N N . ASP A 1 464 ? 3.383 -20.873 -36.764 1.000 0.890 464 ASP A N 1
ATOM 7123 C CA . ASP A 1 464 ? 3.479 -19.440 -37.047 1.000 0.890 464 ASP A CA 1
ATOM 7124 C C . ASP A 1 464 ? 4.869 -19.038 -37.579 1.000 0.890 464 ASP A C 1
ATOM 7125 O O . ASP A 1 464 ? 5.894 -19.484 -37.063 1.000 0.890 464 ASP A O 1
ATOM 7134 N N . ASP A 1 465 ? 4.908 -18.144 -38.571 1.000 0.900 465 ASP A N 1
ATOM 7135 C CA . ASP A 1 465 ? 6.138 -17.739 -39.272 1.000 0.900 465 ASP A CA 1
ATOM 7136 C C . ASP A 1 465 ? 7.046 -16.794 -38.453 1.000 0.900 465 ASP A C 1
ATOM 7137 O O . ASP A 1 465 ? 8.207 -16.589 -38.816 1.000 0.900 465 ASP A O 1
ATOM 7146 N N . ILE A 1 466 ? 6.527 -16.166 -37.390 1.000 0.950 466 ILE A N 1
ATOM 7147 C CA . ILE A 1 466 ? 7.191 -15.063 -36.672 1.000 0.950 466 ILE A CA 1
ATOM 7148 C C . ILE A 1 466 ? 7.700 -15.521 -35.306 1.000 0.950 466 ILE A C 1
ATOM 7149 O O . ILE A 1 466 ? 8.875 -15.354 -34.990 1.000 0.950 466 ILE A O 1
ATOM 7165 N N . PHE A 1 467 ? 6.827 -16.112 -34.500 1.000 0.960 467 PHE A N 1
ATOM 7166 C CA . PHE A 1 467 ? 7.087 -16.656 -33.173 1.000 0.960 467 PHE A CA 1
ATOM 7167 C C . PHE A 1 467 ? 7.393 -18.163 -33.202 1.000 0.960 467 PHE A C 1
ATOM 7168 O O . PHE A 1 467 ? 7.854 -18.700 -32.198 1.000 0.960 467 PHE A O 1
ATOM 7185 N N . GLY A 1 468 ? 7.136 -18.869 -34.313 1.000 0.960 468 GLY A N 1
ATOM 7186 C CA . GLY A 1 468 ? 7.367 -20.319 -34.413 1.000 0.960 468 GLY A CA 1
ATOM 7187 C C . GLY A 1 468 ? 6.381 -21.175 -33.606 1.000 0.960 468 GLY A C 1
ATOM 7188 O O . GLY A 1 468 ? 6.639 -22.354 -33.364 1.000 0.960 468 GLY A O 1
ATOM 7192 N N . LEU A 1 469 ? 5.281 -20.590 -33.129 1.000 0.970 469 LEU A N 1
ATOM 7193 C CA . LEU A 1 469 ? 4.302 -21.231 -32.246 1.000 0.970 469 LEU A CA 1
ATOM 7194 C C . LEU A 1 469 ? 3.433 -22.248 -33.002 1.000 0.970 469 LEU A C 1
ATOM 7195 O O . LEU A 1 469 ? 3.043 -21.992 -34.137 1.000 0.970 469 LEU A O 1
ATOM 7211 N N . HIS A 1 470 ? 3.072 -23.367 -32.366 1.000 0.970 470 HIS A N 1
ATOM 7212 C CA . HIS A 1 470 ? 2.205 -24.387 -32.971 1.000 0.970 470 HIS A CA 1
ATOM 7213 C C . HIS A 1 470 ? 0.738 -24.103 -32.638 1.000 0.970 470 HIS A C 1
ATOM 7214 O O . HIS A 1 470 ? 0.296 -24.289 -31.504 1.000 0.970 470 HIS A O 1
ATOM 7228 N N . ILE A 1 471 ? -0.019 -23.622 -33.618 1.000 0.980 471 ILE A N 1
ATOM 7229 C CA . ILE A 1 471 ? -1.408 -23.190 -33.458 1.000 0.980 471 ILE A CA 1
ATOM 7230 C C . ILE A 1 471 ? -2.342 -24.320 -33.916 1.000 0.980 471 ILE A C 1
ATOM 7231 O O . ILE A 1 471 ? -2.225 -24.749 -35.065 1.000 0.980 471 ILE A O 1
ATOM 7247 N N . PRO A 1 472 ? -3.298 -24.790 -33.096 1.000 0.970 472 PRO A N 1
ATOM 7248 C CA . PRO A 1 472 ? -4.265 -25.787 -33.549 1.000 0.970 472 PRO A CA 1
ATOM 7249 C C . PRO A 1 472 ? -5.141 -25.216 -34.674 1.000 0.970 472 PRO A C 1
ATOM 7250 O O . PRO A 1 472 ? -5.684 -24.121 -34.542 1.000 0.970 472 PRO A O 1
ATOM 7261 N N . ALA A 1 473 ? -5.310 -25.959 -35.773 1.000 0.960 473 ALA A N 1
ATOM 7262 C CA . ALA A 1 473 ? -6.145 -25.559 -36.912 1.000 0.960 473 ALA A CA 1
ATOM 7263 C C . ALA A 1 473 ? -7.643 -25.507 -36.559 1.000 0.960 473 ALA A C 1
ATOM 7264 O O . ALA A 1 473 ? -8.402 -24.753 -37.165 1.000 0.960 473 ALA A O 1
ATOM 7271 N N . HIS A 1 474 ? -8.059 -26.296 -35.563 1.000 0.960 474 HIS A N 1
ATOM 7272 C CA . HIS A 1 474 ? -9.423 -26.345 -35.054 1.000 0.960 474 HIS A CA 1
ATOM 7273 C C . HIS A 1 474 ? -9.432 -26.541 -33.535 1.000 0.960 474 HIS A C 1
ATOM 7274 O O . HIS A 1 474 ? -8.681 -27.356 -32.999 1.000 0.960 474 HIS A O 1
ATOM 7288 N N . VAL A 1 475 ? -10.338 -25.843 -32.845 1.000 0.960 475 VAL A N 1
ATOM 7289 C CA . VAL A 1 475 ? -10.625 -26.044 -31.420 1.000 0.960 475 VAL A CA 1
ATOM 7290 C C . VAL A 1 475 ? -12.142 -26.149 -31.234 1.000 0.960 475 VAL A C 1
ATOM 7291 O O . VAL A 1 475 ? -12.866 -25.238 -31.647 1.000 0.960 475 VAL A O 1
ATOM 7304 N N . PRO A 1 476 ? -12.667 -27.207 -30.586 1.000 0.940 476 PRO A N 1
ATOM 7305 C CA . PRO A 1 476 ? -14.108 -27.383 -30.427 1.000 0.940 476 PRO A CA 1
ATOM 7306 C C . PRO A 1 476 ? -14.786 -26.178 -29.756 1.000 0.940 476 PRO A C 1
ATOM 7307 O O . PRO A 1 476 ? -14.467 -25.819 -28.625 1.000 0.940 476 PRO A O 1
ATOM 7318 N N . GLY A 1 477 ? -15.764 -25.575 -30.439 1.000 0.930 477 GLY A N 1
ATOM 7319 C CA . GLY A 1 477 ? -16.531 -24.429 -29.932 1.000 0.930 477 GLY A CA 1
ATOM 7320 C C . GLY A 1 477 ? -15.907 -23.051 -30.189 1.000 0.930 477 GLY A C 1
ATOM 7321 O O . GLY A 1 477 ? -16.496 -22.046 -29.789 1.000 0.930 477 GLY A O 1
ATOM 7325 N N . VAL A 1 478 ? -14.765 -22.982 -30.876 1.000 0.960 478 VAL A N 1
ATOM 7326 C CA . VAL A 1 478 ? -14.092 -21.729 -31.248 1.000 0.960 478 VAL A CA 1
ATOM 7327 C C . VAL A 1 478 ? -14.073 -21.603 -32.776 1.000 0.960 478 VAL A C 1
ATOM 7328 O O . VAL A 1 478 ? -13.746 -22.576 -33.448 1.000 0.960 478 VAL A O 1
ATOM 7341 N N . PRO A 1 479 ? -14.428 -20.444 -33.359 1.000 0.950 479 PRO A N 1
ATOM 7342 C CA . PRO A 1 479 ? -14.348 -20.257 -34.808 1.000 0.950 479 PRO A CA 1
ATOM 7343 C C . PRO A 1 479 ? -12.906 -20.324 -35.348 1.000 0.950 479 PRO A C 1
ATOM 7344 O O . PRO A 1 479 ? -12.059 -19.536 -34.928 1.000 0.950 479 PRO A O 1
ATOM 7355 N N . ASP A 1 480 ? -12.663 -21.179 -36.349 1.000 0.950 480 ASP A N 1
ATOM 7356 C CA . ASP A 1 480 ? -11.321 -21.479 -36.894 1.000 0.950 480 ASP A CA 1
ATOM 7357 C C . ASP A 1 480 ? -10.539 -20.238 -37.366 1.000 0.950 480 ASP A C 1
ATOM 7358 O O . ASP A 1 480 ? -9.335 -20.135 -37.153 1.000 0.950 480 ASP A O 1
ATOM 7367 N N . HIS A 1 481 ? -11.214 -19.248 -37.964 1.000 0.910 481 HIS A N 1
ATOM 7368 C CA . HIS A 1 481 ? -10.552 -18.037 -38.473 1.000 0.910 481 HIS A CA 1
ATOM 7369 C C . HIS A 1 481 ? -9.906 -17.172 -37.377 1.000 0.910 481 HIS A C 1
ATOM 7370 O O . HIS A 1 481 ? -8.999 -16.406 -37.686 1.000 0.910 481 HIS A O 1
ATOM 7384 N N . ILE A 1 482 ? -10.366 -17.286 -36.123 1.000 0.940 482 ILE A N 1
ATOM 7385 C CA . ILE A 1 482 ? -9.843 -16.508 -34.989 1.000 0.940 482 ILE A CA 1
ATOM 7386 C C . ILE A 1 482 ? -8.525 -17.110 -34.493 1.000 0.940 482 ILE A C 1
ATOM 7387 O O . ILE A 1 482 ? -7.669 -16.382 -34.001 1.000 0.940 482 ILE A O 1
ATOM 7403 N N . LEU A 1 483 ? -8.340 -18.428 -34.654 1.000 0.960 483 LEU A N 1
ATOM 7404 C CA . LEU A 1 483 ? -7.135 -19.143 -34.220 1.000 0.960 483 LEU A CA 1
ATOM 7405 C C . LEU A 1 483 ? -5.881 -18.646 -34.951 1.000 0.960 483 LEU A C 1
ATOM 7406 O O . LEU A 1 483 ? -4.800 -18.662 -34.377 1.000 0.960 483 LEU A O 1
ATOM 7422 N N . GLN A 1 484 ? -6.035 -18.156 -36.184 1.000 0.950 484 GLN A N 1
ATOM 7423 C CA . GLN A 1 484 ? -4.960 -17.575 -36.985 1.000 0.950 484 GLN A CA 1
ATOM 7424 C C . GLN A 1 484 ? -5.026 -16.040 -36.933 1.000 0.950 484 GLN A C 1
ATOM 7425 O O . GLN A 1 484 ? -5.770 -15.448 -37.720 1.000 0.950 484 GLN A O 1
ATOM 7439 N N . PRO A 1 485 ? -4.274 -15.366 -36.040 1.000 0.940 485 PRO A N 1
ATOM 7440 C CA . PRO A 1 485 ? -4.433 -13.932 -35.796 1.000 0.940 485 PRO A CA 1
ATOM 7441 C C . PRO A 1 485 ? -4.199 -13.076 -37.051 1.000 0.940 485 PRO A C 1
ATOM 7442 O O . PRO A 1 485 ? -4.957 -12.130 -37.262 1.000 0.940 485 PRO A O 1
ATOM 7453 N N . GLU A 1 486 ? -3.283 -13.453 -37.955 1.000 0.920 486 GLU A N 1
ATOM 7454 C CA . GLU A 1 486 ? -3.086 -12.783 -39.258 1.000 0.920 486 GLU A CA 1
ATOM 7455 C C . GLU A 1 486 ? -4.393 -12.685 -40.075 1.000 0.920 486 GLU A C 1
ATOM 7456 O O . GLU A 1 486 ? -4.624 -11.710 -40.788 1.000 0.920 486 GLU A O 1
ATOM 7468 N N . ASN A 1 487 ? -5.283 -13.678 -39.959 1.000 0.930 487 ASN A N 1
ATOM 7469 C CA . ASN A 1 487 ? -6.551 -13.727 -40.694 1.000 0.930 487 ASN A CA 1
ATOM 7470 C C . ASN A 1 487 ? -7.660 -12.876 -40.069 1.000 0.930 487 ASN A C 1
ATOM 7471 O O . ASN A 1 487 ? -8.713 -12.702 -40.681 1.000 0.930 487 ASN A O 1
ATOM 7482 N N . THR A 1 488 ? -7.438 -12.357 -38.864 1.000 0.950 488 THR A N 1
ATOM 7483 C CA . THR A 1 488 ? -8.403 -11.493 -38.176 1.000 0.950 488 THR A CA 1
ATOM 7484 C C . THR A 1 488 ? -8.190 -10.017 -38.506 1.000 0.950 488 THR A C 1
ATOM 7485 O O . THR A 1 488 ? -9.130 -9.230 -38.422 1.000 0.950 488 THR A O 1
ATOM 7496 N N . TRP A 1 489 ? -6.980 -9.636 -38.921 1.000 0.950 489 TRP A N 1
ATOM 7497 C CA . TRP A 1 489 ? -6.645 -8.265 -39.296 1.000 0.950 489 TRP A CA 1
ATOM 7498 C C . TRP A 1 489 ? -7.124 -7.935 -40.712 1.000 0.950 489 TRP A C 1
ATOM 7499 O O . TRP A 1 489 ? -6.974 -8.722 -41.646 1.000 0.950 489 TRP A O 1
ATOM 7520 N N . THR A 1 490 ? -7.634 -6.718 -40.905 1.000 0.940 490 THR A N 1
ATOM 7521 C CA . THR A 1 490 ? -8.053 -6.229 -42.232 1.000 0.940 490 THR A CA 1
ATOM 7522 C C . THR A 1 490 ? -6.874 -6.046 -43.190 1.000 0.940 490 THR A C 1
ATOM 7523 O O . THR A 1 490 ? -7.008 -6.266 -44.394 1.000 0.940 490 THR A O 1
ATOM 7534 N N . ASN A 1 491 ? -5.722 -5.630 -42.658 1.000 0.930 491 ASN A N 1
ATOM 7535 C CA . ASN A 1 491 ? -4.478 -5.439 -43.392 1.000 0.930 491 ASN A CA 1
ATOM 7536 C C . ASN A 1 491 ? -3.383 -6.338 -42.795 1.000 0.930 491 ASN A C 1
ATOM 7537 O O . ASN A 1 491 ? -2.895 -6.095 -41.693 1.000 0.930 491 ASN A O 1
ATOM 7548 N N . LYS A 1 492 ? -2.981 -7.374 -43.534 1.000 0.920 492 LYS A N 1
ATOM 7549 C CA . LYS A 1 492 ? -1.964 -8.344 -43.097 1.000 0.920 492 LYS A CA 1
ATOM 7550 C C . LYS A 1 492 ? -0.556 -7.757 -42.985 1.000 0.920 492 LYS A C 1
ATOM 7551 O O . LYS A 1 492 ? 0.238 -8.232 -42.176 1.000 0.920 492 LYS A O 1
ATOM 7570 N N . GLU A 1 493 ? -0.232 -6.736 -43.780 1.000 0.940 493 GLU A N 1
ATOM 7571 C CA . GLU A 1 493 ? 1.075 -6.068 -43.704 1.000 0.940 493 GLU A CA 1
ATOM 7572 C C . GLU A 1 493 ? 1.228 -5.329 -42.368 1.000 0.940 493 GLU A C 1
ATOM 7573 O O . GLU A 1 493 ? 2.297 -5.381 -41.766 1.000 0.940 493 GLU A O 1
ATOM 7585 N N . GLU A 1 494 ? 0.136 -4.760 -41.847 1.000 0.940 494 GLU A N 1
ATOM 7586 C CA . GLU A 1 494 ? 0.096 -4.088 -40.543 1.000 0.940 494 GLU A CA 1
ATOM 7587 C C . GLU A 1 494 ? 0.219 -5.086 -39.375 1.000 0.940 494 GLU A C 1
ATOM 7588 O O . GLU A 1 494 ? 0.976 -4.839 -38.435 1.000 0.940 494 GLU A O 1
ATOM 7600 N N . TYR A 1 495 ? -0.430 -6.259 -39.473 1.000 0.950 495 TYR A N 1
ATOM 7601 C CA . TYR A 1 495 ? -0.204 -7.384 -38.550 1.000 0.950 495 TYR A CA 1
ATOM 7602 C C . TYR A 1 495 ? 1.278 -7.768 -38.511 1.000 0.950 495 TYR A C 1
ATOM 7603 O O . TYR A 1 495 ? 1.854 -7.877 -37.432 1.000 0.950 495 TYR A O 1
ATOM 7621 N N . LYS A 1 496 ? 1.915 -7.935 -39.681 1.000 0.950 496 LYS A N 1
ATOM 7622 C CA . LYS A 1 496 ? 3.329 -8.326 -39.782 1.000 0.950 496 LYS A CA 1
ATOM 7623 C C . LYS A 1 496 ? 4.251 -7.308 -39.123 1.000 0.950 496 LYS A C 1
ATOM 7624 O O . LYS A 1 496 ? 5.135 -7.699 -38.366 1.000 0.950 496 LYS A O 1
ATOM 7643 N N . GLU A 1 497 ? 4.025 -6.020 -39.366 1.000 0.950 497 GLU A N 1
ATOM 7644 C CA . GLU A 1 497 ? 4.778 -4.946 -38.711 1.000 0.950 497 GLU A CA 1
ATOM 7645 C C . GLU A 1 497 ? 4.638 -5.014 -37.183 1.000 0.950 497 GLU A C 1
ATOM 7646 O O . GLU A 1 497 ? 5.636 -4.951 -36.462 1.000 0.950 497 GLU A O 1
ATOM 7658 N N . LYS A 1 498 ? 3.412 -5.215 -36.677 1.000 0.940 498 LYS A N 1
ATOM 7659 C CA . LYS A 1 498 ? 3.144 -5.309 -35.234 1.000 0.940 498 LYS A CA 1
ATOM 7660 C C . LYS A 1 498 ? 3.702 -6.581 -34.599 1.000 0.940 498 LYS A C 1
ATOM 7661 O O . LYS A 1 498 ? 4.174 -6.543 -33.464 1.000 0.940 498 LYS A O 1
ATOM 7680 N N . ALA A 1 499 ? 3.689 -7.684 -35.338 1.000 0.960 499 ALA A N 1
ATOM 7681 C CA . ALA A 1 499 ? 4.205 -8.968 -34.890 1.000 0.960 499 ALA A CA 1
ATOM 7682 C C . ALA A 1 499 ? 5.738 -8.946 -34.822 1.000 0.960 499 ALA A C 1
ATOM 7683 O O . ALA A 1 499 ? 6.305 -9.393 -33.829 1.000 0.960 499 ALA A O 1
ATOM 7690 N N . VAL A 1 500 ? 6.411 -8.339 -35.809 1.000 0.950 500 VAL A N 1
ATOM 7691 C CA . VAL A 1 500 ? 7.866 -8.102 -35.779 1.000 0.950 500 VAL A CA 1
ATOM 7692 C C . VAL A 1 500 ? 8.250 -7.139 -34.654 1.000 0.950 500 VAL A C 1
ATOM 7693 O O . VAL A 1 500 ? 9.267 -7.342 -33.992 1.000 0.950 500 VAL A O 1
ATOM 7706 N N . TYR A 1 501 ? 7.444 -6.105 -34.403 1.000 0.950 501 TYR A N 1
ATOM 7707 C CA . TYR A 1 501 ? 7.653 -5.219 -33.258 1.000 0.950 501 TYR A CA 1
ATOM 7708 C C . TYR A 1 501 ? 7.614 -6.001 -31.938 1.000 0.950 501 TYR A C 1
ATOM 7709 O O . TYR A 1 501 ? 8.585 -5.974 -31.182 1.000 0.950 501 TYR A O 1
ATOM 7727 N N . LEU A 1 502 ? 6.545 -6.768 -31.697 1.000 0.960 502 LEU A N 1
ATOM 7728 C CA . LEU A 1 502 ? 6.422 -7.544 -30.465 1.000 0.960 502 LEU A CA 1
ATOM 7729 C C . LEU A 1 502 ? 7.522 -8.613 -30.348 1.000 0.960 502 LEU A C 1
ATOM 7730 O O . LEU A 1 502 ? 8.095 -8.787 -29.275 1.000 0.960 502 LEU A O 1
ATOM 7746 N N . ALA A 1 503 ? 7.873 -9.293 -31.443 1.000 0.960 503 ALA A N 1
ATOM 7747 C CA . ALA A 1 503 ? 8.979 -10.249 -31.472 1.000 0.960 503 ALA A CA 1
ATOM 7748 C C . ALA A 1 503 ? 10.322 -9.613 -31.054 1.000 0.960 503 ALA A C 1
ATOM 7749 O O . ALA A 1 503 ? 11.089 -10.230 -30.311 1.000 0.960 503 ALA A O 1
ATOM 7756 N N . ASN A 1 504 ? 10.595 -8.370 -31.473 1.000 0.960 504 ASN A N 1
ATOM 7757 C CA . ASN A 1 504 ? 11.784 -7.627 -31.047 1.000 0.960 504 ASN A CA 1
ATOM 7758 C C . ASN A 1 504 ? 11.739 -7.227 -29.563 1.000 0.960 504 ASN A C 1
ATOM 7759 O O . ASN A 1 504 ? 12.767 -7.342 -28.898 1.000 0.960 504 ASN A O 1
ATOM 7770 N N . GLU A 1 505 ? 10.579 -6.834 -29.022 1.000 0.950 505 GLU A N 1
ATOM 7771 C CA . GLU A 1 505 ? 10.415 -6.555 -27.582 1.000 0.950 505 GLU A CA 1
ATOM 7772 C C . GLU A 1 505 ? 10.709 -7.799 -26.728 1.000 0.950 505 GLU A C 1
ATOM 7773 O O . GLU A 1 505 ? 11.433 -7.724 -25.733 1.000 0.950 505 GLU A O 1
ATOM 7785 N N . PHE A 1 506 ? 10.229 -8.975 -27.154 1.000 0.960 506 PHE A N 1
ATOM 7786 C CA . PHE A 1 506 ? 10.576 -10.252 -26.521 1.000 0.960 506 PHE A CA 1
ATOM 7787 C C . PHE A 1 506 ? 12.088 -10.502 -26.539 1.000 0.960 506 PHE A C 1
ATOM 7788 O O . PHE A 1 506 ? 12.668 -10.819 -25.499 1.000 0.960 506 PHE A O 1
ATOM 7805 N N . LYS A 1 507 ? 12.742 -10.334 -27.698 1.000 0.950 507 LYS A N 1
ATOM 7806 C CA . LYS A 1 507 ? 14.192 -10.537 -27.839 1.000 0.950 507 LYS A CA 1
ATOM 7807 C C . LYS A 1 507 ? 15.003 -9.564 -27.000 1.000 0.950 507 LYS A C 1
ATOM 7808 O O . LYS A 1 507 ? 15.961 -10.006 -26.369 1.000 0.950 507 LYS A O 1
ATOM 7827 N N . GLU A 1 508 ? 14.642 -8.282 -26.972 1.000 0.940 508 GLU A N 1
ATOM 7828 C CA . GLU A 1 508 ? 15.348 -7.314 -26.132 1.000 0.940 508 GLU A CA 1
ATOM 7829 C C . GLU A 1 508 ? 15.202 -7.638 -24.655 1.000 0.940 508 GLU A C 1
ATOM 7830 O O . GLU A 1 508 ? 16.203 -7.718 -23.941 1.000 0.940 508 GLU A O 1
ATOM 7842 N N . ASN A 1 509 ? 13.978 -7.924 -24.209 1.000 0.930 509 ASN A N 1
ATOM 7843 C CA . ASN A 1 509 ? 13.749 -8.363 -22.841 1.000 0.930 509 ASN A CA 1
ATOM 7844 C C . ASN A 1 509 ? 14.591 -9.602 -22.498 1.000 0.930 509 ASN A C 1
ATOM 7845 O O . ASN A 1 509 ? 15.161 -9.673 -21.410 1.000 0.930 509 ASN A O 1
ATOM 7856 N N . PHE A 1 510 ? 14.709 -10.564 -23.416 1.000 0.940 510 PHE A N 1
ATOM 7857 C CA . PHE A 1 510 ? 15.407 -11.820 -23.151 1.000 0.940 510 PHE A CA 1
ATOM 7858 C C . PHE A 1 510 ? 16.925 -11.662 -22.955 1.000 0.940 510 PHE A C 1
ATOM 7859 O O . PHE A 1 510 ? 17.535 -12.481 -22.271 1.000 0.940 510 PHE A O 1
ATOM 7876 N N . LYS A 1 511 ? 17.554 -10.592 -23.470 1.000 0.910 511 LYS A N 1
ATOM 7877 C CA . LYS A 1 511 ? 19.009 -10.359 -23.320 1.000 0.910 511 LYS A CA 1
ATOM 7878 C C . LYS A 1 511 ? 19.460 -10.174 -21.877 1.000 0.910 511 LYS A C 1
ATOM 7879 O O . LYS A 1 511 ? 20.643 -10.333 -21.582 1.000 0.910 511 LYS A O 1
ATOM 7898 N N . LYS A 1 512 ? 18.538 -9.822 -20.979 1.000 0.890 512 LYS A N 1
ATOM 7899 C CA . LYS A 1 512 ? 18.852 -9.661 -19.556 1.000 0.890 512 LYS A CA 1
ATOM 7900 C C . LYS A 1 512 ? 19.180 -10.991 -18.865 1.000 0.890 512 LYS A C 1
ATOM 7901 O O . LYS A 1 512 ? 19.751 -10.975 -17.780 1.000 0.890 512 LYS A O 1
ATOM 7920 N N . PHE A 1 513 ? 18.827 -12.134 -19.462 1.000 0.890 513 PHE A N 1
ATOM 7921 C CA . PHE A 1 513 ? 19.011 -13.449 -18.852 1.000 0.890 513 PHE A CA 1
ATOM 7922 C C . PHE A 1 513 ? 20.371 -14.066 -19.199 1.000 0.890 513 PHE A C 1
ATOM 7923 O O . PHE A 1 513 ? 20.608 -14.523 -20.316 1.000 0.890 513 PHE A O 1
ATOM 7940 N N . ALA A 1 514 ? 21.254 -14.161 -18.206 1.000 0.820 514 ALA A N 1
ATOM 7941 C CA . ALA A 1 514 ? 22.502 -14.909 -18.338 1.000 0.820 514 ALA A CA 1
ATOM 7942 C C . ALA A 1 514 ? 22.249 -16.426 -18.444 1.000 0.820 514 ALA A C 1
ATOM 7943 O O . ALA A 1 514 ? 21.307 -16.942 -17.849 1.000 0.820 514 ALA A O 1
ATOM 7950 N N . HIS A 1 515 ? 23.129 -17.141 -19.154 1.000 0.850 515 HIS A N 1
ATOM 7951 C CA . HIS A 1 515 ? 23.098 -18.608 -19.304 1.000 0.850 515 HIS A CA 1
ATOM 7952 C C . HIS A 1 515 ? 21.855 -19.172 -20.016 1.000 0.850 515 HIS A C 1
ATOM 7953 O O . HIS A 1 515 ? 21.504 -20.329 -19.819 1.000 0.850 515 HIS A O 1
ATOM 7967 N N . THR A 1 516 ? 21.204 -18.388 -20.880 1.000 0.870 516 THR A N 1
ATOM 7968 C CA . THR A 1 516 ? 19.954 -18.798 -21.550 1.000 0.870 516 THR A CA 1
ATOM 7969 C C . THR A 1 516 ? 20.027 -18.823 -23.081 1.000 0.870 516 THR A C 1
ATOM 7970 O O . THR A 1 516 ? 18.996 -18.959 -23.735 1.000 0.870 516 THR A O 1
ATOM 7981 N N . ASP A 1 517 ? 21.221 -18.765 -23.683 1.000 0.910 517 ASP A N 1
ATOM 7982 C CA . ASP A 1 517 ? 21.390 -18.691 -25.147 1.000 0.910 517 ASP A CA 1
ATOM 7983 C C . ASP A 1 517 ? 20.704 -19.841 -25.899 1.000 0.910 517 ASP A C 1
ATOM 7984 O O . ASP A 1 517 ? 20.016 -19.616 -26.893 1.000 0.910 517 ASP A O 1
ATOM 7993 N N . ALA A 1 518 ? 20.840 -21.076 -25.405 1.000 0.920 518 ALA A N 1
ATOM 7994 C CA . ALA A 1 518 ? 20.198 -22.242 -26.014 1.000 0.920 518 ALA A CA 1
ATOM 7995 C C . ALA A 1 518 ? 18.661 -22.135 -25.988 1.000 0.920 518 ALA A C 1
ATOM 7996 O O . ALA A 1 518 ? 18.001 -22.498 -26.960 1.000 0.920 518 ALA A O 1
ATOM 8003 N N . ILE A 1 519 ? 18.100 -21.582 -24.904 1.000 0.930 519 ILE A N 1
ATOM 8004 C CA . ILE A 1 519 ? 16.659 -21.338 -24.756 1.000 0.930 519 ILE A CA 1
ATOM 8005 C C . ILE A 1 519 ? 16.222 -20.228 -25.718 1.000 0.930 519 ILE A C 1
ATOM 8006 O O . ILE A 1 519 ? 15.213 -20.370 -26.401 1.000 0.930 519 ILE A O 1
ATOM 8022 N N . ALA A 1 520 ? 17.000 -19.145 -25.823 1.000 0.940 520 ALA A N 1
ATOM 8023 C CA . ALA A 1 520 ? 16.720 -18.045 -26.743 1.000 0.940 520 ALA A CA 1
ATOM 8024 C C . ALA A 1 520 ? 16.690 -18.514 -28.205 1.000 0.940 520 ALA A C 1
ATOM 8025 O O . ALA A 1 520 ? 15.816 -18.113 -28.970 1.000 0.940 520 ALA A O 1
ATOM 8032 N N . GLN A 1 521 ? 17.634 -19.377 -28.587 1.000 0.940 521 GLN A N 1
ATOM 8033 C CA . GLN A 1 521 ? 17.809 -19.821 -29.967 1.000 0.940 521 GLN A CA 1
ATOM 8034 C C . GLN A 1 521 ? 16.771 -20.865 -30.403 1.000 0.940 521 GLN A C 1
ATOM 8035 O O . GLN A 1 521 ? 16.394 -20.890 -31.572 1.000 0.940 521 GLN A O 1
ATOM 8049 N N . ALA A 1 522 ? 16.316 -21.719 -29.482 1.000 0.940 522 ALA A N 1
ATOM 8050 C CA . ALA A 1 522 ? 15.355 -22.785 -29.771 1.000 0.940 522 ALA A CA 1
ATOM 8051 C C . ALA A 1 522 ? 13.898 -22.427 -29.427 1.000 0.940 522 ALA A C 1
ATOM 8052 O O . ALA A 1 522 ? 12.982 -23.018 -29.995 1.000 0.940 522 ALA A O 1
ATOM 8059 N N . GLY A 1 523 ? 13.680 -21.499 -28.490 1.000 0.940 523 GLY A N 1
ATOM 8060 C CA . GLY A 1 523 ? 12.356 -21.140 -27.977 1.000 0.940 523 GLY A CA 1
ATOM 8061 C C . GLY A 1 523 ? 11.886 -19.719 -28.292 1.000 0.940 523 GLY A C 1
ATOM 8062 O O . GLY A 1 523 ? 10.702 -19.441 -28.127 1.000 0.940 523 GLY A O 1
ATOM 8066 N N . GLY A 1 524 ? 12.781 -18.819 -28.714 1.000 0.950 524 GLY A N 1
ATOM 8067 C CA . GLY A 1 524 ? 12.437 -17.429 -29.017 1.000 0.950 524 GLY A CA 1
ATOM 8068 C C . GLY A 1 524 ? 11.838 -17.214 -30.415 1.000 0.950 524 GLY A C 1
ATOM 8069 O O . GLY A 1 524 ? 11.824 -18.132 -31.235 1.000 0.950 524 GLY A O 1
ATOM 8073 N N . PRO A 1 525 ? 11.377 -15.984 -30.724 1.000 0.960 525 PRO A N 1
ATOM 8074 C CA . PRO A 1 525 ? 10.861 -15.642 -32.048 1.000 0.960 525 PRO A CA 1
ATOM 8075 C C . PRO A 1 525 ? 11.894 -15.852 -33.167 1.000 0.960 525 PRO A C 1
ATOM 8076 O O . PRO A 1 525 ? 13.092 -15.613 -32.983 1.000 0.960 525 PRO A O 1
ATOM 8087 N N . LEU A 1 526 ? 11.419 -16.237 -34.351 1.000 0.940 526 LEU A N 1
ATOM 8088 C CA . LEU A 1 526 ? 12.230 -16.642 -35.503 1.000 0.940 526 LEU A CA 1
ATOM 8089 C C . LEU A 1 526 ? 12.808 -15.466 -36.307 1.000 0.940 526 LEU A C 1
ATOM 8090 O O . LEU A 1 526 ? 13.848 -15.630 -36.946 1.000 0.940 526 LEU A O 1
ATOM 8106 N N . VAL A 1 527 ? 12.149 -14.302 -36.282 1.000 0.900 527 VAL A N 1
ATOM 8107 C CA . VAL A 1 527 ? 12.479 -13.121 -37.114 1.000 0.900 527 VAL A CA 1
ATOM 8108 C C . VAL A 1 527 ? 13.486 -12.166 -36.517 1.000 0.900 527 VAL A C 1
ATOM 8109 O O . VAL A 1 527 ? 13.501 -12.002 -35.279 1.000 0.900 527 VAL A O 1
ATOM 8123 N N . MET B 2 1 ? 34.201 57.255 56.509 1.000 0.280 1 MET B N 1
ATOM 8124 C CA . MET B 2 1 ? 33.142 57.704 55.570 1.000 0.280 1 MET B CA 1
ATOM 8125 C C . MET B 2 1 ? 33.693 58.176 54.230 1.000 0.280 1 MET B C 1
ATOM 8126 O O . MET B 2 1 ? 33.243 57.674 53.212 1.000 0.280 1 MET B O 1
ATOM 8142 N N . ILE B 2 2 ? 34.684 59.077 54.214 1.000 0.320 2 ILE B N 1
ATOM 8143 C CA . ILE B 2 2 ? 35.325 59.541 52.966 1.000 0.320 2 ILE B CA 1
ATOM 8144 C C . ILE B 2 2 ? 36.039 58.392 52.228 1.000 0.320 2 ILE B C 1
ATOM 8145 O O . ILE B 2 2 ? 36.000 58.341 51.003 1.000 0.320 2 ILE B O 1
ATOM 8161 N N . PHE B 2 3 ? 36.617 57.428 52.961 1.000 0.370 3 PHE B N 1
ATOM 8162 C CA . PHE B 2 3 ? 37.242 56.238 52.365 1.000 0.370 3 PHE B CA 1
ATOM 8163 C C . PHE B 2 3 ? 36.263 55.374 51.546 1.000 0.370 3 PHE B C 1
ATOM 8164 O O . PHE B 2 3 ? 36.650 54.882 50.492 1.000 0.370 3 PHE B O 1
ATOM 8181 N N . LEU B 2 4 ? 34.989 55.252 51.955 1.000 0.360 4 LEU B N 1
ATOM 8182 C CA . LEU B 2 4 ? 33.984 54.487 51.196 1.000 0.360 4 LEU B CA 1
ATOM 8183 C C . LEU B 2 4 ? 33.602 55.171 49.873 1.000 0.360 4 LEU B C 1
ATOM 8184 O O . LEU B 2 4 ? 33.288 54.500 48.896 1.000 0.360 4 LEU B O 1
ATOM 8200 N N . PHE B 2 5 ? 33.657 56.505 49.818 1.000 0.440 5 PHE B N 1
ATOM 8201 C CA . PHE B 2 5 ? 33.275 57.263 48.622 1.000 0.440 5 PHE B CA 1
ATOM 8202 C C . PHE B 2 5 ? 34.256 57.081 47.447 1.000 0.440 5 PHE B C 1
ATOM 8203 O O . PHE B 2 5 ? 33.864 57.233 46.292 1.000 0.440 5 PHE B O 1
ATOM 8220 N N . ARG B 2 6 ? 35.527 56.738 47.709 1.000 0.460 6 ARG B N 1
ATOM 8221 C CA . ARG B 2 6 ? 36.543 56.519 46.660 1.000 0.460 6 ARG B CA 1
ATOM 8222 C C . ARG B 2 6 ? 36.411 55.157 45.977 1.000 0.460 6 ARG B C 1
ATOM 8223 O O . ARG B 2 6 ? 36.615 55.086 44.771 1.000 0.460 6 ARG B O 1
ATOM 8244 N N . ALA B 2 7 ? 36.052 54.121 46.739 1.000 0.510 7 ALA B N 1
ATOM 8245 C CA . ALA B 2 7 ? 35.851 52.769 46.220 1.000 0.510 7 ALA B CA 1
ATOM 8246 C C . ALA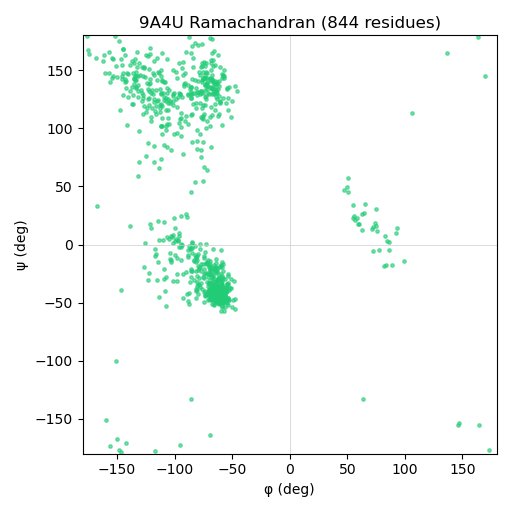 B 2 7 ? 34.535 52.625 45.431 1.000 0.510 7 ALA B C 1
ATOM 8247 O O . ALA B 2 7 ? 34.487 51.839 44.492 1.000 0.510 7 ALA B O 1
ATOM 8254 N N . LEU B 2 8 ? 33.492 53.411 45.756 1.000 0.540 8 LEU B N 1
ATOM 8255 C CA . LEU B 2 8 ? 32.211 53.385 45.027 1.000 0.540 8 LEU B CA 1
ATOM 8256 C C . LEU B 2 8 ? 32.196 54.203 43.729 1.000 0.540 8 LEU B C 1
ATOM 8257 O O . LEU B 2 8 ? 31.392 53.922 42.848 1.000 0.540 8 LEU B O 1
ATOM 8273 N N . LYS B 2 9 ? 33.071 55.202 43.579 1.000 0.570 9 LYS B N 1
ATOM 8274 C CA . LYS B 2 9 ? 33.141 56.030 42.364 1.000 0.570 9 LYS B CA 1
ATOM 8275 C C . LYS B 2 9 ? 33.337 55.234 41.061 1.000 0.570 9 LYS B C 1
ATOM 8276 O O . LYS B 2 9 ? 32.566 55.492 40.140 1.000 0.570 9 LYS B O 1
ATOM 8295 N N . PRO B 2 10 ? 34.307 54.296 40.949 1.000 0.600 10 PRO B N 1
ATOM 8296 C CA . PRO B 2 10 ? 34.471 53.522 39.718 1.000 0.600 10 PRO B CA 1
ATOM 8297 C C . PRO B 2 10 ? 33.229 52.679 39.417 1.000 0.600 10 PRO B C 1
ATOM 8298 O O . PRO B 2 10 ? 32.829 52.596 38.263 1.000 0.600 10 PRO B O 1
ATOM 8309 N N . LEU B 2 11 ? 32.557 52.148 40.445 1.000 0.600 11 LEU B N 1
ATOM 8310 C CA . LEU B 2 11 ? 31.310 51.399 40.278 1.000 0.600 11 LEU B CA 1
ATOM 8311 C C . LEU B 2 11 ? 30.148 52.270 39.785 1.000 0.600 11 LEU B C 1
ATOM 8312 O O . LEU B 2 11 ? 29.370 51.823 38.956 1.000 0.600 11 LEU B O 1
ATOM 8328 N N . LEU B 2 12 ? 30.024 53.504 40.279 1.000 0.600 12 LEU B N 1
ATOM 8329 C CA . LEU B 2 12 ? 28.931 54.413 39.914 1.000 0.600 12 LEU B CA 1
ATOM 8330 C C . LEU B 2 12 ? 29.076 54.916 38.475 1.000 0.600 12 LEU B C 1
ATOM 8331 O O . LEU B 2 12 ? 28.089 55.051 37.761 1.000 0.600 12 LEU B O 1
ATOM 8347 N N . VAL B 2 13 ? 30.318 55.133 38.036 1.000 0.600 13 VAL B N 1
ATOM 8348 C CA . VAL B 2 13 ? 30.627 55.429 36.631 1.000 0.600 13 VAL B CA 1
ATOM 8349 C C . VAL B 2 13 ? 30.314 54.225 35.745 1.000 0.600 13 VAL B C 1
ATOM 8350 O O . VAL B 2 13 ? 29.751 54.385 34.666 1.000 0.600 13 VAL B O 1
ATOM 8363 N N . LEU B 2 14 ? 30.628 53.020 36.214 1.000 0.590 14 LEU B N 1
ATOM 8364 C CA . LEU B 2 14 ? 30.353 51.800 35.467 1.000 0.590 14 LEU B CA 1
ATOM 8365 C C . LEU B 2 14 ? 28.851 51.524 35.337 1.000 0.590 14 LEU B C 1
ATOM 8366 O O . LEU B 2 14 ? 28.382 51.217 34.245 1.000 0.590 14 LEU B O 1
ATOM 8382 N N . ALA B 2 15 ? 28.103 51.680 36.431 1.000 0.590 15 ALA B N 1
ATOM 8383 C CA . ALA B 2 15 ? 26.648 51.578 36.439 1.000 0.590 15 ALA B CA 1
ATOM 8384 C C . ALA B 2 15 ? 26.015 52.601 35.479 1.000 0.590 15 ALA B C 1
ATOM 8385 O O . ALA B 2 15 ? 25.098 52.268 34.736 1.000 0.590 15 ALA B O 1
ATOM 8392 N N . LEU B 2 16 ? 26.544 53.832 35.426 1.000 0.570 16 LEU B N 1
ATOM 8393 C CA . LEU B 2 16 ? 26.073 54.849 34.480 1.000 0.570 16 LEU B CA 1
ATOM 8394 C C . LEU B 2 16 ? 26.311 54.442 33.019 1.000 0.570 16 LEU B C 1
ATOM 8395 O O . LEU B 2 16 ? 25.445 54.631 32.170 1.000 0.570 16 LEU B O 1
ATOM 8411 N N . LEU B 2 17 ? 27.484 53.880 32.728 1.000 0.550 17 LEU B N 1
ATOM 8412 C CA . LEU B 2 17 ? 27.845 53.414 31.389 1.000 0.550 17 LEU B CA 1
ATOM 8413 C C . LEU B 2 17 ? 26.985 52.237 30.928 1.000 0.550 17 LEU B C 1
ATOM 8414 O O . LEU B 2 17 ? 26.605 52.188 29.761 1.000 0.550 17 LEU B O 1
ATOM 8430 N N . THR B 2 18 ? 26.645 51.315 31.833 1.000 0.550 18 THR B N 1
ATOM 8431 C CA . THR B 2 18 ? 25.755 50.190 31.503 1.000 0.550 18 THR B CA 1
ATOM 8432 C C . THR B 2 18 ? 24.369 50.690 31.118 1.000 0.550 18 THR B C 1
ATOM 8433 O O . THR B 2 18 ? 23.809 50.219 30.136 1.000 0.550 18 THR B O 1
ATOM 8444 N N . VAL B 2 19 ? 23.848 51.702 31.816 1.000 0.530 19 VAL B N 1
ATOM 8445 C CA . VAL B 2 19 ? 22.555 52.315 31.478 1.000 0.530 19 VAL B CA 1
ATOM 8446 C C . VAL B 2 19 ? 22.582 52.974 30.097 1.000 0.530 19 VAL B C 1
ATOM 8447 O O . VAL B 2 19 ? 21.667 52.742 29.311 1.000 0.530 19 VAL B O 1
ATOM 8460 N N . VAL B 2 20 ? 23.629 53.747 29.770 1.000 0.500 20 VAL B N 1
ATOM 8461 C CA . VAL B 2 20 ? 23.761 54.375 28.439 1.000 0.500 20 VAL B CA 1
ATOM 8462 C C . VAL B 2 20 ? 23.805 53.319 27.322 1.000 0.500 20 VAL B C 1
ATOM 8463 O O . VAL B 2 20 ? 23.170 53.519 26.290 1.000 0.500 20 VAL B O 1
ATOM 8476 N N . PHE B 2 21 ? 24.487 52.181 27.527 1.000 0.490 21 PHE B N 1
ATOM 8477 C CA . PHE B 2 21 ? 24.527 51.081 26.548 1.000 0.490 21 PHE B CA 1
ATOM 8478 C C . PHE B 2 21 ? 23.180 50.363 26.395 1.000 0.490 21 PHE B C 1
ATOM 8479 O O . PHE B 2 21 ? 22.775 50.061 25.276 1.000 0.490 21 PHE B O 1
ATOM 8496 N N . VAL B 2 22 ? 22.471 50.116 27.501 1.000 0.460 22 VAL B N 1
ATOM 8497 C CA . VAL B 2 22 ? 21.154 49.458 27.462 1.000 0.460 22 VAL B CA 1
ATOM 8498 C C . VAL B 2 22 ? 20.106 50.363 26.805 1.000 0.460 22 VAL B C 1
ATOM 8499 O O . VAL B 2 22 ? 19.304 49.886 26.010 1.000 0.460 22 VAL B O 1
ATOM 8512 N N . LEU B 2 23 ? 20.145 51.676 27.051 1.000 0.420 23 LEU B N 1
ATOM 8513 C CA . LEU B 2 23 ? 19.234 52.637 26.415 1.000 0.420 23 LEU B CA 1
ATOM 8514 C C . LEU B 2 23 ? 19.407 52.722 24.894 1.000 0.420 23 LEU B C 1
ATOM 8515 O O . LEU B 2 23 ? 18.432 52.974 24.190 1.000 0.420 23 LEU B O 1
ATOM 8531 N N . GLY B 2 24 ? 20.620 52.502 24.377 1.000 0.410 24 GLY B N 1
ATOM 8532 C CA . GLY B 2 24 ? 20.879 52.528 22.934 1.000 0.410 24 GLY B CA 1
ATOM 8533 C C . GLY B 2 24 ? 20.114 51.447 22.161 1.000 0.410 24 GLY B C 1
ATOM 8534 O O . GLY B 2 24 ? 19.814 51.631 20.980 1.000 0.410 24 GLY B O 1
ATOM 8538 N N . GLY B 2 25 ? 19.747 50.353 22.837 1.000 0.400 25 GLY B N 1
ATOM 8539 C CA . GLY B 2 25 ? 18.956 49.274 22.248 1.000 0.400 25 GLY B CA 1
ATOM 8540 C C . GLY B 2 25 ? 17.512 49.671 21.936 1.000 0.400 25 GLY B C 1
ATOM 8541 O O . GLY B 2 25 ? 16.917 49.121 21.018 1.000 0.400 25 GLY B O 1
ATOM 8545 N N . CYS B 2 26 ? 16.951 50.665 22.629 1.000 0.410 26 CYS B N 1
ATOM 8546 C CA . CYS B 2 26 ? 15.571 51.100 22.395 1.000 0.410 26 CYS B CA 1
ATOM 8547 C C . CYS B 2 26 ? 15.367 51.873 21.080 1.000 0.410 26 CYS B C 1
ATOM 8548 O O . CYS B 2 26 ? 14.247 52.298 20.806 1.000 0.410 26 CYS B O 1
ATOM 8556 N N . SER B 2 27 ? 16.408 52.074 20.263 1.000 0.450 27 SER B N 1
ATOM 8557 C CA . SER B 2 27 ? 16.291 52.815 18.996 1.000 0.450 27 SER B CA 1
ATOM 8558 C C . SER B 2 27 ? 15.381 52.144 17.960 1.000 0.450 27 SER B C 1
ATOM 8559 O O . SER B 2 27 ? 14.876 52.832 17.082 1.000 0.450 27 SER B O 1
ATOM 8567 N N . ASN B 2 28 ? 15.106 50.844 18.094 1.000 0.510 28 ASN B N 1
ATOM 8568 C CA . ASN B 2 28 ? 14.281 50.082 17.151 1.000 0.510 28 ASN B CA 1
ATOM 8569 C C . ASN B 2 28 ? 12.828 49.862 17.610 1.000 0.510 28 ASN B C 1
ATOM 8570 O O . ASN B 2 28 ? 12.179 48.915 17.172 1.000 0.510 28 ASN B O 1
ATOM 8581 N N . ALA B 2 29 ? 12.283 50.692 18.503 1.000 0.680 29 ALA B N 1
ATOM 8582 C CA . ALA B 2 29 ? 10.863 50.595 18.835 1.000 0.680 29 ALA B CA 1
ATOM 8583 C C . ALA B 2 29 ? 10.013 51.124 17.664 1.000 0.680 29 ALA B C 1
ATOM 8584 O O . ALA B 2 29 ? 9.837 52.331 17.529 1.000 0.680 29 ALA B O 1
ATOM 8591 N N . SER B 2 30 ? 9.458 50.229 16.843 1.000 0.780 30 SER B N 1
ATOM 8592 C CA . SER B 2 30 ? 8.643 50.551 15.654 1.000 0.780 30 SER B CA 1
ATOM 8593 C C . SER B 2 30 ? 7.497 51.543 15.915 1.000 0.780 30 SER B C 1
ATOM 8594 O O . SER B 2 30 ? 7.176 52.353 15.053 1.000 0.780 30 SER B O 1
ATOM 8602 N N . VAL B 2 31 ? 6.944 51.558 17.131 1.000 0.820 31 VAL B N 1
ATOM 8603 C CA . VAL B 2 31 ? 5.907 52.509 17.589 1.000 0.820 31 VAL B CA 1
ATOM 8604 C C . VAL B 2 31 ? 6.388 53.971 17.619 1.000 0.820 31 VAL B C 1
ATOM 8605 O O . VAL B 2 31 ? 5.576 54.888 17.544 1.000 0.820 31 VAL B O 1
ATOM 8618 N N . LEU B 2 32 ? 7.699 54.197 17.734 1.000 0.840 32 LEU B N 1
ATOM 8619 C CA . LEU B 2 32 ? 8.331 55.522 17.734 1.000 0.840 32 LEU B CA 1
ATOM 8620 C C . LEU B 2 32 ? 8.967 55.880 16.380 1.000 0.840 32 LEU B C 1
ATOM 8621 O O . LEU B 2 32 ? 9.540 56.961 16.251 1.000 0.840 32 LEU B O 1
ATOM 8637 N N . ASP B 2 33 ? 8.858 55.002 15.376 1.000 0.880 33 ASP B N 1
ATOM 8638 C CA . ASP B 2 33 ? 9.244 55.273 13.986 1.000 0.880 33 ASP B CA 1
ATOM 8639 C C . ASP B 2 33 ? 8.003 55.275 13.071 1.000 0.880 33 ASP B C 1
ATOM 8640 O O . ASP B 2 33 ? 7.849 54.383 12.226 1.000 0.880 33 ASP B O 1
ATOM 8649 N N . PRO B 2 34 ? 7.088 56.249 13.252 1.000 0.920 34 PRO B N 1
ATOM 8650 C CA . PRO B 2 34 ? 5.841 56.317 12.507 1.000 0.920 34 PRO B CA 1
ATOM 8651 C C . PRO B 2 34 ? 6.097 56.548 11.014 1.000 0.920 34 PRO B C 1
ATOM 8652 O O . PRO B 2 34 ? 6.963 57.328 10.604 1.000 0.920 34 PRO B O 1
ATOM 8663 N N . LYS B 2 35 ? 5.300 55.879 10.184 1.000 0.920 35 LYS B N 1
ATOM 8664 C CA . LYS B 2 35 ? 5.323 55.968 8.716 1.000 0.920 35 LYS B CA 1
ATOM 8665 C C . LYS B 2 35 ? 3.979 56.407 8.141 1.000 0.920 35 LYS B C 1
ATOM 8666 O O . LYS B 2 35 ? 3.736 56.237 6.950 1.000 0.920 35 LYS B O 1
ATOM 8685 N N . GLY B 2 36 ? 3.127 56.976 8.985 1.000 0.910 36 GLY B N 1
ATOM 8686 C CA . GLY B 2 36 ? 1.811 57.466 8.622 1.000 0.910 36 GLY B CA 1
ATOM 8687 C C . GLY B 2 36 ? 1.264 58.446 9.655 1.000 0.910 36 GLY B C 1
ATOM 8688 O O . GLY B 2 36 ? 1.714 58.443 10.807 1.000 0.910 36 GLY B O 1
ATOM 8692 N N . PRO B 2 37 ? 0.235 59.225 9.294 1.000 0.920 37 PRO B N 1
ATOM 8693 C CA . PRO B 2 37 ? -0.275 60.318 10.117 1.000 0.920 37 PRO B CA 1
ATOM 8694 C C . PRO B 2 37 ? -0.958 59.818 11.397 1.000 0.920 37 PRO B C 1
ATOM 8695 O O . PRO B 2 37 ? -1.027 60.534 12.394 1.000 0.920 37 PRO B O 1
ATOM 8706 N N . VAL B 2 38 ? -1.480 58.588 11.379 1.000 0.920 38 VAL B N 1
ATOM 8707 C CA . VAL B 2 38 ? -2.156 57.964 12.525 1.000 0.920 38 VAL B CA 1
ATOM 8708 C C . VAL B 2 38 ? -1.143 57.526 13.584 1.000 0.920 38 VAL B C 1
ATOM 8709 O O . VAL B 2 38 ? -1.290 57.884 14.755 1.000 0.920 38 VAL B O 1
ATOM 8722 N N . ALA B 2 39 ? -0.085 56.817 13.180 1.000 0.920 39 ALA B N 1
ATOM 8723 C CA . ALA B 2 39 ? 1.033 56.504 14.065 1.000 0.920 39 ALA B CA 1
ATOM 8724 C C . ALA B 2 39 ? 1.750 57.768 14.558 1.000 0.920 39 ALA B C 1
ATOM 8725 O O . ALA B 2 39 ? 2.142 57.815 15.719 1.000 0.920 39 ALA B O 1
ATOM 8732 N N . GLU B 2 40 ? 1.893 58.802 13.723 1.000 0.920 40 GLU B N 1
ATOM 8733 C CA . GLU B 2 40 ? 2.542 60.063 14.109 1.000 0.920 40 GLU B CA 1
ATOM 8734 C C . GLU B 2 40 ? 1.778 60.767 15.241 1.000 0.920 40 GLU B C 1
ATOM 8735 O O . GLU B 2 40 ? 2.363 61.047 16.285 1.000 0.920 40 GLU B O 1
ATOM 8747 N N . GLN B 2 41 ? 0.453 60.930 15.113 1.000 0.910 41 GLN B N 1
ATOM 8748 C CA . GLN B 2 41 ? -0.383 61.502 16.180 1.000 0.910 41 GLN B CA 1
ATOM 8749 C C . GLN B 2 41 ? -0.284 60.719 17.499 1.000 0.910 41 GLN B C 1
ATOM 8750 O O . GLN B 2 41 ? -0.276 61.313 18.578 1.000 0.910 41 GLN B O 1
ATOM 8764 N N . GLN B 2 42 ? -0.224 59.386 17.433 1.000 0.910 42 GLN B N 1
ATOM 8765 C CA . GLN B 2 42 ? -0.105 58.532 18.618 1.000 0.910 42 GLN B CA 1
ATOM 8766 C C . GLN B 2 42 ? 1.302 58.585 19.229 1.000 0.910 42 GLN B C 1
ATOM 8767 O O . GLN B 2 42 ? 1.432 58.653 20.452 1.000 0.910 42 GLN B O 1
ATOM 8781 N N . SER B 2 43 ? 2.343 58.607 18.395 1.000 0.900 43 SER B N 1
ATOM 8782 C CA . SER B 2 43 ? 3.741 58.752 18.810 1.000 0.900 43 SER B CA 1
ATOM 8783 C C . SER B 2 43 ? 3.975 60.096 19.504 1.000 0.900 43 SER B C 1
ATOM 8784 O O . SER B 2 43 ? 4.545 60.129 20.597 1.000 0.900 43 SER B O 1
ATOM 8792 N N . ASP B 2 44 ? 3.454 61.192 18.945 1.000 0.910 44 ASP B N 1
ATOM 8793 C CA . ASP B 2 44 ? 3.532 62.529 19.543 1.000 0.910 44 ASP B CA 1
ATOM 8794 C C . ASP B 2 44 ? 2.890 62.568 20.935 1.000 0.910 44 ASP B C 1
ATOM 8795 O O . ASP B 2 44 ? 3.465 63.108 21.885 1.000 0.910 44 ASP B O 1
ATOM 8804 N N . LEU B 2 45 ? 1.722 61.940 21.093 1.000 0.900 45 LEU B N 1
ATOM 8805 C CA . LEU B 2 45 ? 1.036 61.848 22.379 1.000 0.900 45 LEU B CA 1
ATOM 8806 C C . LEU B 2 45 ? 1.814 60.994 23.403 1.000 0.900 45 LEU B C 1
ATOM 8807 O O . LEU B 2 45 ? 1.886 61.352 24.586 1.000 0.900 45 LEU B O 1
ATOM 8823 N N . ILE B 2 46 ? 2.417 59.879 22.959 1.000 0.890 46 ILE B N 1
ATOM 8824 C CA . ILE B 2 46 ? 3.284 59.013 23.779 1.000 0.890 46 ILE B CA 1
ATOM 8825 C C . ILE B 2 46 ? 4.504 59.802 24.262 1.000 0.890 46 ILE B C 1
ATOM 8826 O O . ILE B 2 46 ? 4.783 59.824 25.462 1.000 0.890 46 ILE B O 1
ATOM 8842 N N . LEU B 2 47 ? 5.202 60.493 23.359 1.000 0.900 47 LEU B N 1
ATOM 8843 C CA . LEU B 2 47 ? 6.366 61.318 23.684 1.000 0.900 47 LEU B CA 1
ATOM 8844 C C . LEU B 2 47 ? 6.005 62.459 24.636 1.000 0.900 47 LEU B C 1
ATOM 8845 O O . LEU B 2 47 ? 6.720 62.686 25.616 1.000 0.900 47 LEU B O 1
ATOM 8861 N N . LEU B 2 48 ? 4.876 63.136 24.403 1.000 0.900 48 LEU B N 1
ATOM 8862 C CA . LEU B 2 48 ? 4.363 64.182 25.290 1.000 0.900 48 LEU B CA 1
ATOM 8863 C C . LEU B 2 48 ? 4.155 63.645 26.711 1.000 0.900 48 LEU B C 1
ATOM 8864 O O . LEU B 2 48 ? 4.595 64.251 27.692 1.000 0.900 48 LEU B O 1
ATOM 8880 N N . SER B 2 49 ? 3.526 62.479 26.822 1.000 0.910 49 SER B N 1
ATOM 8881 C CA . SER B 2 49 ? 3.268 61.812 28.097 1.000 0.910 49 SER B CA 1
ATOM 8882 C C . SER B 2 49 ? 4.560 61.379 28.794 1.000 0.910 49 SER B C 1
ATOM 8883 O O . SER B 2 49 ? 4.714 61.618 29.994 1.000 0.910 49 SER B O 1
ATOM 8891 N N . ILE B 2 50 ? 5.519 60.806 28.050 1.000 0.890 50 ILE B N 1
ATOM 8892 C CA . ILE B 2 50 ? 6.870 60.486 28.544 1.000 0.890 50 ILE B CA 1
ATOM 8893 C C . ILE B 2 50 ? 7.539 61.749 29.092 1.000 0.890 50 ILE B C 1
ATOM 8894 O O . ILE B 2 50 ? 8.091 61.716 30.190 1.000 0.890 50 ILE B O 1
ATOM 8910 N N . GLY B 2 51 ? 7.439 62.876 28.386 1.000 0.920 51 GLY B N 1
ATOM 8911 C CA . GLY B 2 51 ? 7.955 64.166 28.841 1.000 0.920 51 GLY B CA 1
ATOM 8912 C C . GLY B 2 51 ? 7.357 64.609 30.180 1.000 0.920 51 GLY B C 1
ATOM 8913 O O . GLY B 2 51 ? 8.100 64.925 31.114 1.000 0.920 51 GLY B O 1
ATOM 8917 N N . PHE B 2 52 ? 6.027 64.581 30.316 1.000 0.890 52 PHE B N 1
ATOM 8918 C CA . PHE B 2 52 ? 5.359 64.903 31.582 1.000 0.890 52 PHE B CA 1
ATOM 8919 C C . PHE B 2 52 ? 5.718 63.910 32.712 1.000 0.890 52 PHE B C 1
ATOM 8920 O O . PHE B 2 52 ? 5.968 64.352 33.836 1.000 0.890 52 PHE B O 1
ATOM 8937 N N . MET B 2 53 ? 5.820 62.597 32.449 1.000 0.910 53 MET B N 1
ATOM 8938 C CA . MET B 2 53 ? 6.263 61.600 33.444 1.000 0.910 53 MET B CA 1
ATOM 8939 C C . MET B 2 53 ? 7.706 61.847 33.903 1.000 0.910 53 MET B C 1
ATOM 8940 O O . MET B 2 53 ? 7.975 61.852 35.107 1.000 0.910 53 MET B O 1
ATOM 8954 N N . LEU B 2 54 ? 8.623 62.112 32.966 1.000 0.900 54 LEU B N 1
ATOM 8955 C CA . LEU B 2 54 ? 10.016 62.456 33.266 1.000 0.900 54 LEU B CA 1
ATOM 8956 C C . LEU B 2 54 ? 10.111 63.729 34.105 1.000 0.900 54 LEU B C 1
ATOM 8957 O O . LEU B 2 54 ? 10.912 63.789 35.038 1.000 0.900 54 LEU B O 1
ATOM 8973 N N . PHE B 2 55 ? 9.273 64.725 33.816 1.000 0.910 55 PHE B N 1
ATOM 8974 C CA . PHE B 2 55 ? 9.184 65.937 34.616 1.000 0.910 55 PHE B CA 1
ATOM 8975 C C . PHE B 2 55 ? 8.744 65.644 36.066 1.000 0.910 55 PHE B C 1
ATOM 8976 O O . PHE B 2 55 ? 9.440 66.056 36.995 1.000 0.910 55 PHE B O 1
ATOM 8993 N N . ILE B 2 56 ? 7.658 64.885 36.292 1.000 0.910 56 ILE B N 1
ATOM 8994 C CA . ILE B 2 56 ? 7.187 64.530 37.651 1.000 0.910 56 ILE B CA 1
ATOM 8995 C C . ILE B 2 56 ? 8.260 63.755 38.415 1.000 0.910 56 ILE B C 1
ATOM 8996 O O . ILE B 2 56 ? 8.586 64.106 39.548 1.000 0.910 56 ILE B O 1
ATOM 9012 N N . VAL B 2 57 ? 8.830 62.720 37.794 1.000 0.920 57 VAL B N 1
ATOM 9013 C CA . VAL B 2 57 ? 9.890 61.897 38.390 1.000 0.920 57 VAL B CA 1
ATOM 9014 C C . VAL B 2 57 ? 11.088 62.773 38.749 1.000 0.920 57 VAL B C 1
ATOM 9015 O O . VAL B 2 57 ? 11.571 62.711 39.880 1.000 0.920 57 VAL B O 1
ATOM 9028 N N . GLY B 2 58 ? 11.516 63.648 37.835 1.000 0.930 58 GLY B N 1
ATOM 9029 C CA . GLY B 2 58 ? 12.576 64.620 38.082 1.000 0.930 58 GLY B CA 1
ATOM 9030 C C . GLY B 2 58 ? 12.298 65.494 39.308 1.000 0.930 58 GLY B C 1
ATOM 9031 O O . GLY B 2 58 ? 13.138 65.578 40.205 1.000 0.930 58 GLY B O 1
ATOM 9035 N N . VAL B 2 59 ? 11.106 66.092 39.404 1.000 0.900 59 VAL B N 1
ATOM 9036 C CA . VAL B 2 59 ? 10.694 66.909 40.561 1.000 0.900 59 VAL B CA 1
ATOM 9037 C C . VAL B 2 59 ? 10.687 66.086 41.858 1.000 0.900 59 VAL B C 1
ATOM 9038 O O . VAL B 2 59 ? 11.256 66.519 42.864 1.000 0.900 59 VAL B O 1
ATOM 9051 N N . VAL B 2 60 ? 10.101 64.883 41.846 1.000 0.910 60 VAL B N 1
ATOM 9052 C CA . VAL B 2 60 ? 9.996 64.000 43.022 1.000 0.910 60 VAL B CA 1
ATOM 9053 C C . VAL B 2 60 ? 11.377 63.556 43.515 1.000 0.910 60 VAL B C 1
ATOM 9054 O O . VAL B 2 60 ? 11.669 63.696 44.703 1.000 0.910 60 VAL B O 1
ATOM 9067 N N . PHE B 2 61 ? 12.262 63.085 42.631 1.000 0.910 61 PHE B N 1
ATOM 9068 C CA . PHE B 2 61 ? 13.613 62.642 43.006 1.000 0.910 61 PHE B CA 1
ATOM 9069 C C . PHE B 2 61 ? 14.475 63.789 43.540 1.000 0.910 61 PHE B C 1
ATOM 9070 O O . PHE B 2 61 ? 15.273 63.595 44.462 1.000 0.910 61 PHE B O 1
ATOM 9087 N N . VAL B 2 62 ? 14.307 64.998 43.009 1.000 0.930 62 VAL B N 1
ATOM 9088 C CA . VAL B 2 62 ? 15.021 66.180 43.499 1.000 0.930 62 VAL B CA 1
ATOM 9089 C C . VAL B 2 62 ? 14.566 66.559 44.910 1.000 0.930 62 VAL B C 1
ATOM 9090 O O . VAL B 2 62 ? 15.408 66.696 45.803 1.000 0.930 62 VAL B O 1
ATOM 9103 N N . LEU B 2 63 ? 13.255 66.684 45.149 1.000 0.890 63 LEU B N 1
ATOM 9104 C CA . LEU B 2 63 ? 12.719 66.976 46.486 1.000 0.890 63 LEU B CA 1
ATOM 9105 C C . LEU B 2 63 ? 13.120 65.892 47.494 1.000 0.890 63 LEU B C 1
ATOM 9106 O O . LEU B 2 63 ? 13.567 66.210 48.600 1.000 0.890 63 LEU B O 1
ATOM 9122 N N . PHE B 2 64 ? 13.049 64.622 47.087 1.000 0.920 64 PHE B N 1
ATOM 9123 C CA . PHE B 2 64 ? 13.471 63.486 47.901 1.000 0.920 64 PHE B CA 1
ATOM 9124 C C . PHE B 2 64 ? 14.959 63.561 48.269 1.000 0.920 64 PHE B C 1
ATOM 9125 O O . PHE B 2 64 ? 15.327 63.425 49.438 1.000 0.920 64 PHE B O 1
ATOM 9142 N N . THR B 2 65 ? 15.821 63.878 47.298 1.000 0.890 65 THR B N 1
ATOM 9143 C CA . THR B 2 65 ? 17.262 64.070 47.523 1.000 0.890 65 THR B CA 1
ATOM 9144 C C . THR B 2 65 ? 17.533 65.191 48.530 1.000 0.890 65 THR B C 1
ATOM 9145 O O . THR B 2 65 ? 18.361 65.019 49.425 1.000 0.890 65 THR B O 1
ATOM 9156 N N . ILE B 2 66 ? 16.823 66.323 48.438 1.000 0.880 66 ILE B N 1
ATOM 9157 C CA . ILE B 2 66 ? 16.966 67.450 49.374 1.000 0.880 66 ILE B CA 1
ATOM 9158 C C . ILE B 2 66 ? 16.597 67.023 50.793 1.000 0.880 66 ILE B C 1
ATOM 9159 O O . ILE B 2 66 ? 17.352 67.304 51.723 1.000 0.880 66 ILE B O 1
ATOM 9175 N N . ILE B 2 67 ? 15.470 66.329 50.967 1.000 0.830 67 ILE B N 1
ATOM 9176 C CA . ILE B 2 67 ? 15.027 65.864 52.285 1.000 0.830 67 ILE B CA 1
ATOM 9177 C C . ILE B 2 67 ? 16.046 64.870 52.869 1.000 0.830 67 ILE B C 1
ATOM 9178 O O . ILE B 2 67 ? 16.496 65.070 54.002 1.000 0.830 67 ILE B O 1
ATOM 9194 N N . LEU B 2 68 ? 16.503 63.878 52.086 1.000 0.840 68 LEU B N 1
ATOM 9195 C CA . LEU B 2 68 ? 17.536 62.923 52.512 1.000 0.840 68 LEU B CA 1
ATOM 9196 C C . LEU B 2 68 ? 18.871 63.605 52.867 1.000 0.840 68 LEU B C 1
ATOM 9197 O O . LEU B 2 68 ? 19.534 63.172 53.804 1.000 0.840 68 LEU B O 1
ATOM 9213 N N . VAL B 2 69 ? 19.301 64.665 52.168 1.000 0.820 69 VAL B N 1
ATOM 9214 C CA . VAL B 2 69 ? 20.574 65.360 52.466 1.000 0.820 69 VAL B CA 1
ATOM 9215 C C . VAL B 2 69 ? 20.442 66.341 53.636 1.000 0.820 69 VAL B C 1
ATOM 9216 O O . VAL B 2 69 ? 21.386 66.483 54.421 1.000 0.820 69 VAL B O 1
ATOM 9229 N N . LYS B 2 70 ? 19.286 67.001 53.767 1.000 0.770 70 LYS B N 1
ATOM 9230 C CA . LYS B 2 70 ? 19.032 68.055 54.757 1.000 0.770 70 LYS B CA 1
ATOM 9231 C C . LYS B 2 70 ? 18.699 67.508 56.142 1.000 0.770 70 LYS B C 1
ATOM 9232 O O . LYS B 2 70 ? 19.172 68.076 57.120 1.000 0.770 70 LYS B O 1
ATOM 9251 N N . TYR B 2 71 ? 17.932 66.422 56.222 1.000 0.760 71 TYR B N 1
ATOM 9252 C CA . TYR B 2 71 ? 17.467 65.842 57.489 1.000 0.760 71 TYR B CA 1
ATOM 9253 C C . TYR B 2 71 ? 18.219 64.557 57.890 1.000 0.760 71 TYR B C 1
ATOM 9254 O O . TYR B 2 71 ? 17.889 63.944 58.902 1.000 0.760 71 TYR B O 1
ATOM 9272 N N . ARG B 2 72 ? 19.260 64.139 57.143 1.000 0.750 72 ARG B N 1
ATOM 9273 C CA . ARG B 2 72 ? 20.148 63.041 57.570 1.000 0.750 72 ARG B CA 1
ATOM 9274 C C . ARG B 2 72 ? 20.877 63.416 58.855 1.000 0.750 72 ARG B C 1
ATOM 9275 O O . ARG B 2 72 ? 21.604 64.408 58.900 1.000 0.750 72 ARG B O 1
ATOM 9296 N N . ASP B 2 73 ? 20.747 62.560 59.855 1.000 0.740 73 ASP B N 1
ATOM 9297 C CA . ASP B 2 73 ? 21.381 62.737 61.154 1.000 0.740 73 ASP B CA 1
ATOM 9298 C C . ASP B 2 73 ? 22.923 62.746 61.053 1.000 0.740 73 ASP B C 1
ATOM 9299 O O . ASP B 2 73 ? 23.533 61.930 60.347 1.000 0.740 73 ASP B O 1
ATOM 9308 N N . ARG B 2 74 ? 23.575 63.706 61.720 1.000 0.740 74 ARG B N 1
ATOM 9309 C CA . ARG B 2 74 ? 25.038 63.892 61.714 1.000 0.740 74 ARG B CA 1
ATOM 9310 C C . ARG B 2 74 ? 25.523 64.180 63.136 1.000 0.740 74 ARG B C 1
ATOM 9311 O O . ARG B 2 74 ? 25.066 65.130 63.759 1.000 0.740 74 ARG B O 1
ATOM 9332 N N . LYS B 2 75 ? 26.531 63.437 63.621 1.000 0.720 75 LYS B N 1
ATOM 9333 C CA . LYS B 2 75 ? 27.152 63.682 64.940 1.000 0.720 75 LYS B CA 1
ATOM 9334 C C . LYS B 2 75 ? 27.625 65.133 65.068 1.000 0.720 75 LYS B C 1
ATOM 9335 O O . LYS B 2 75 ? 28.428 65.593 64.258 1.000 0.720 75 LYS B O 1
ATOM 9354 N N . GLY B 2 76 ? 27.168 65.802 66.124 1.000 0.660 76 GLY B N 1
ATOM 9355 C CA . GLY B 2 76 ? 27.658 67.110 66.559 1.000 0.660 76 GLY B CA 1
ATOM 9356 C C . GLY B 2 76 ? 27.019 68.333 65.896 1.000 0.660 76 GLY B C 1
ATOM 9357 O O . GLY B 2 76 ? 27.333 69.441 66.312 1.000 0.660 76 GLY B O 1
ATOM 9361 N N . LYS B 2 77 ? 26.131 68.189 64.904 1.000 0.580 77 LYS B N 1
ATOM 9362 C CA . LYS B 2 77 ? 25.258 69.293 64.476 1.000 0.580 77 LYS B CA 1
ATOM 9363 C C . LYS B 2 77 ? 23.938 69.111 65.198 1.000 0.580 77 LYS B C 1
ATOM 9364 O O . LYS B 2 77 ? 23.181 68.219 64.842 1.000 0.580 77 LYS B O 1
ATOM 9383 N N . ASP B 2 78 ? 23.705 69.927 66.217 1.000 0.560 78 ASP B N 1
ATOM 9384 C CA . ASP B 2 78 ? 22.409 69.988 66.881 1.000 0.560 78 ASP B CA 1
ATOM 9385 C C . ASP B 2 78 ? 21.370 70.368 65.809 1.000 0.560 78 ASP B C 1
ATOM 9386 O O . ASP B 2 78 ? 21.356 71.502 65.316 1.000 0.560 78 ASP B O 1
ATOM 9395 N N . ASN B 2 79 ? 20.592 69.390 65.324 1.000 0.520 79 ASN B N 1
ATOM 9396 C CA . ASN B 2 79 ? 19.589 69.588 64.278 1.000 0.520 79 ASN B CA 1
ATOM 9397 C C . ASN B 2 79 ? 18.391 70.315 64.908 1.000 0.520 79 ASN B C 1
ATOM 9398 O O . ASN B 2 79 ? 17.309 69.759 64.996 1.000 0.520 79 ASN B O 1
ATOM 9409 N N . GLY B 2 80 ? 18.548 71.576 65.327 1.000 0.560 80 GLY B N 1
ATOM 9410 C CA . GLY B 2 80 ? 17.487 72.365 65.980 1.000 0.560 80 GLY B CA 1
ATOM 9411 C C . GLY B 2 80 ? 16.211 72.576 65.143 1.000 0.560 80 GLY B C 1
ATOM 9412 O O . GLY B 2 80 ? 15.243 73.135 65.643 1.000 0.560 80 GLY B O 1
ATOM 9416 N N . SER B 2 81 ? 16.199 72.131 63.876 1.000 0.590 81 SER B N 1
ATOM 9417 C CA . SER B 2 81 ? 15.010 72.059 63.003 1.000 0.590 81 SER B CA 1
ATOM 9418 C C . SER B 2 81 ? 14.351 70.671 62.960 1.000 0.590 81 SER B C 1
ATOM 9419 O O . SER B 2 81 ? 13.403 70.457 62.203 1.000 0.590 81 SER B O 1
ATOM 9427 N N . TYR B 2 82 ? 14.844 69.719 63.752 1.000 0.640 82 TYR B N 1
ATOM 9428 C CA . TYR B 2 82 ? 14.218 68.422 63.952 1.000 0.640 82 TYR B CA 1
ATOM 9429 C C . TYR B 2 82 ? 13.045 68.588 64.919 1.000 0.640 82 TYR B C 1
ATOM 9430 O O . TYR B 2 82 ? 13.214 68.603 66.136 1.000 0.640 82 TYR B O 1
ATOM 9448 N N . ASN B 2 83 ? 11.854 68.765 64.353 1.000 0.690 83 ASN B N 1
ATOM 9449 C CA . ASN B 2 83 ? 10.603 68.844 65.093 1.000 0.690 83 ASN B CA 1
ATOM 9450 C C . ASN B 2 83 ? 9.769 67.574 64.792 1.000 0.690 83 ASN B C 1
ATOM 9451 O O . ASN B 2 83 ? 9.129 67.538 63.739 1.000 0.690 83 ASN B O 1
ATOM 9462 N N . PRO B 2 84 ? 9.833 66.510 65.635 1.000 0.720 84 PRO B N 1
ATOM 9463 C CA . PRO B 2 84 ? 9.289 65.174 65.336 1.000 0.720 84 PRO B CA 1
ATOM 9464 C C . PRO B 2 84 ? 7.759 65.067 65.398 1.000 0.720 84 PRO B C 1
ATOM 9465 O O . PRO B 2 84 ? 7.210 64.037 65.024 1.000 0.720 84 PRO B O 1
ATOM 9476 N N . GLU B 2 85 ? 7.067 66.114 65.836 1.000 0.770 85 GLU B N 1
ATOM 9477 C CA . GLU B 2 85 ? 5.607 66.120 65.990 1.000 0.770 85 GLU B CA 1
ATOM 9478 C C . GLU B 2 85 ? 4.858 66.723 64.793 1.000 0.770 85 GLU B C 1
ATOM 9479 O O . GLU B 2 85 ? 3.657 66.984 64.867 1.000 0.770 85 GLU B O 1
ATOM 9491 N N . ILE B 2 86 ? 5.544 66.982 63.673 1.000 0.740 86 ILE B N 1
ATOM 9492 C CA . ILE B 2 86 ? 4.887 67.484 62.462 1.000 0.740 86 ILE B CA 1
ATOM 9493 C C . ILE B 2 86 ? 4.002 66.371 61.883 1.000 0.740 86 ILE B C 1
ATOM 9494 O O . ILE B 2 86 ? 4.490 65.470 61.207 1.000 0.740 86 ILE B O 1
ATOM 9510 N N . HIS B 2 87 ? 2.694 66.462 62.121 1.000 0.780 87 HIS B N 1
ATOM 9511 C CA . HIS B 2 87 ? 1.696 65.560 61.539 1.000 0.780 87 HIS B CA 1
ATOM 9512 C C . HIS B 2 87 ? 1.227 65.988 60.138 1.000 0.780 87 HIS B C 1
ATOM 9513 O O . HIS B 2 87 ? 0.760 65.139 59.384 1.000 0.780 87 HIS B O 1
ATOM 9527 N N . GLY B 2 88 ? 1.351 67.272 59.768 1.000 0.770 88 GLY B N 1
ATOM 9528 C CA . GLY B 2 88 ? 0.895 67.752 58.460 1.000 0.770 88 GLY B CA 1
ATOM 9529 C C . GLY B 2 88 ? 1.209 69.217 58.160 1.000 0.770 88 GLY B C 1
ATOM 9530 O O . GLY B 2 88 ? 1.592 69.997 59.035 1.000 0.770 88 GLY B O 1
ATOM 9534 N N . ASN B 2 89 ? 1.044 69.587 56.890 1.000 0.830 89 ASN B N 1
ATOM 9535 C CA . ASN B 2 89 ? 1.090 70.970 56.428 1.000 0.830 89 ASN B CA 1
ATOM 9536 C C . ASN B 2 89 ? 0.018 71.149 55.354 1.000 0.830 89 ASN B C 1
ATOM 9537 O O . ASN B 2 89 ? 0.208 70.756 54.204 1.000 0.830 89 ASN B O 1
ATOM 9548 N N . THR B 2 90 ? -1.089 71.779 55.743 1.000 0.870 90 THR B N 1
ATOM 9549 C CA . THR B 2 90 ? -2.252 72.004 54.878 1.000 0.870 90 THR B CA 1
ATOM 9550 C C . THR B 2 90 ? -1.875 72.717 53.577 1.000 0.870 90 THR B C 1
ATOM 9551 O O . THR B 2 90 ? -2.393 72.369 52.522 1.000 0.870 90 THR B O 1
ATOM 9562 N N . PHE B 2 91 ? -0.935 73.673 53.613 1.000 0.890 91 PHE B N 1
ATOM 9563 C CA . PHE B 2 91 ? -0.457 74.355 52.406 1.000 0.890 91 PHE B CA 1
ATOM 9564 C C . PHE B 2 91 ? 0.285 73.393 51.461 1.000 0.890 91 PHE B C 1
ATOM 9565 O O . PHE B 2 91 ? 0.041 73.425 50.258 1.000 0.890 91 PHE B O 1
ATOM 9582 N N . LEU B 2 92 ? 1.140 72.500 51.984 1.000 0.850 92 LEU B N 1
ATOM 9583 C CA . LEU B 2 92 ? 1.827 71.484 51.169 1.000 0.850 92 LEU B CA 1
ATOM 9584 C C . LEU B 2 92 ? 0.859 70.430 50.606 1.000 0.850 92 LEU B C 1
ATOM 9585 O O . LEU B 2 92 ? 0.977 70.080 49.434 1.000 0.850 92 LEU B O 1
ATOM 9601 N N . GLU B 2 93 ? -0.110 69.966 51.398 1.000 0.890 93 GLU B N 1
ATOM 9602 C CA . GLU B 2 93 ? -1.128 68.994 50.962 1.000 0.890 93 GLU B CA 1
ATOM 9603 C C . GLU B 2 93 ? -2.003 69.542 49.822 1.000 0.890 93 GLU B C 1
ATOM 9604 O O . GLU B 2 93 ? -2.271 68.833 48.851 1.000 0.890 93 GLU B O 1
ATOM 9616 N N . VAL B 2 94 ? -2.379 70.827 49.873 1.000 0.920 94 VAL B N 1
ATOM 9617 C CA . VAL B 2 94 ? -3.101 71.500 48.778 1.000 0.920 94 VAL B CA 1
ATOM 9618 C C . VAL B 2 94 ? -2.241 71.561 47.513 1.000 0.920 94 VAL B C 1
ATOM 9619 O O . VAL B 2 94 ? -2.703 71.188 46.435 1.000 0.920 94 VAL B O 1
ATOM 9632 N N . VAL B 2 95 ? -0.978 71.985 47.625 1.000 0.890 95 VAL B N 1
ATOM 9633 C CA . VAL B 2 95 ? -0.075 72.131 46.468 1.000 0.890 95 VAL B CA 1
ATOM 9634 C C . VAL B 2 95 ? 0.148 70.797 45.759 1.000 0.890 95 VAL B C 1
ATOM 9635 O O . VAL B 2 95 ? 0.053 70.715 44.532 1.000 0.890 95 VAL B O 1
ATOM 9648 N N . TRP B 2 96 ? 0.412 69.739 46.522 1.000 0.860 96 TRP B N 1
ATOM 9649 C CA . TRP B 2 96 ? 0.635 68.410 45.957 1.000 0.860 96 TRP B CA 1
ATOM 9650 C C . TRP B 2 96 ? -0.638 67.728 45.459 1.000 0.860 96 TRP B C 1
ATOM 9651 O O . TRP B 2 96 ? -0.530 66.748 44.735 1.000 0.860 96 TRP B O 1
ATOM 9672 N N . THR B 2 97 ? -1.821 68.272 45.744 1.000 0.920 97 THR B N 1
ATOM 9673 C CA . THR B 2 97 ? -3.080 67.818 45.131 1.000 0.920 97 THR B CA 1
ATOM 9674 C C . THR B 2 97 ? -3.373 68.568 4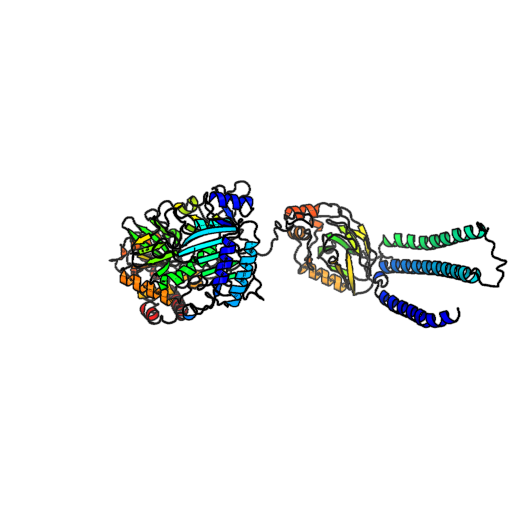3.834 1.000 0.920 97 THR B C 1
ATOM 9675 O O . THR B 2 97 ? -3.766 67.986 42.826 1.000 0.920 97 THR B O 1
ATOM 9686 N N . VAL B 2 98 ? -3.154 69.878 43.828 1.000 0.940 98 VAL B N 1
ATOM 9687 C CA . VAL B 2 98 ? -3.525 70.728 42.693 1.000 0.940 98 VAL B CA 1
ATOM 9688 C C . VAL B 2 98 ? -2.602 70.525 41.490 1.000 0.940 98 VAL B C 1
ATOM 9689 O O . VAL B 2 98 ? -3.090 70.438 40.365 1.000 0.940 98 VAL B O 1
ATOM 9702 N N . ILE B 2 99 ? -1.281 70.434 41.693 1.000 0.900 99 ILE B N 1
ATOM 9703 C CA . ILE B 2 99 ? -0.325 70.300 40.578 1.000 0.900 99 ILE B CA 1
ATOM 9704 C C . ILE B 2 99 ? -0.589 69.030 39.736 1.000 0.900 99 ILE B C 1
ATOM 9705 O O . ILE B 2 99 ? -0.692 69.181 38.519 1.000 0.900 99 ILE B O 1
ATOM 9721 N N . PRO B 2 100 ? -0.758 67.810 40.304 1.000 0.900 100 PRO B N 1
ATOM 9722 C CA . PRO B 2 100 ? -1.077 66.607 39.524 1.000 0.900 100 PRO B CA 1
ATOM 9723 C C . PRO B 2 100 ? -2.381 66.702 38.732 1.000 0.900 100 PRO B C 1
ATOM 9724 O O . PRO B 2 100 ? -2.435 66.230 37.602 1.000 0.900 100 PRO B O 1
ATOM 9735 N N . ILE B 2 101 ? -3.412 67.353 39.279 1.000 0.930 101 ILE B N 1
ATOM 9736 C CA . ILE B 2 101 ? -4.672 67.588 38.561 1.000 0.930 101 ILE B CA 1
ATOM 9737 C C . ILE B 2 101 ? -4.436 68.515 37.363 1.000 0.930 101 ILE B C 1
ATOM 9738 O O . ILE B 2 101 ? -4.913 68.221 36.269 1.000 0.930 101 ILE B O 1
ATOM 9754 N N . LEU B 2 102 ? -3.661 69.597 37.532 1.000 0.920 102 LEU B N 1
ATOM 9755 C CA . LEU B 2 102 ? -3.286 70.472 36.414 1.000 0.920 102 LEU B CA 1
ATOM 9756 C C . LEU B 2 102 ? -2.515 69.701 35.324 1.000 0.920 102 LEU B C 1
ATOM 9757 O O . LEU B 2 102 ? -2.801 69.886 34.145 1.000 0.920 102 LEU B O 1
ATOM 9773 N N . ILE B 2 103 ? -1.599 68.795 35.691 1.000 0.900 103 ILE B N 1
ATOM 9774 C CA . ILE B 2 103 ? -0.872 67.942 34.728 1.000 0.900 103 ILE B CA 1
ATOM 9775 C C . ILE B 2 103 ? -1.823 66.982 33.999 1.000 0.900 103 ILE B C 1
ATOM 9776 O O . ILE B 2 103 ? -1.747 66.844 32.781 1.000 0.900 103 ILE B O 1
ATOM 9792 N N . VAL B 2 104 ? -2.741 66.333 34.717 1.000 0.910 104 VAL B N 1
ATOM 9793 C CA . VAL B 2 104 ? -3.711 65.403 34.120 1.000 0.910 104 VAL B CA 1
ATOM 9794 C C . VAL B 2 104 ? -4.648 66.124 33.165 1.000 0.910 104 VAL B C 1
ATOM 9795 O O . VAL B 2 104 ? -4.898 65.620 32.074 1.000 0.910 104 VAL B O 1
ATOM 9808 N N . ILE B 2 105 ? -5.137 67.308 33.537 1.000 0.930 105 ILE B N 1
ATOM 9809 C CA . ILE B 2 105 ? -5.928 68.159 32.642 1.000 0.930 105 ILE B CA 1
ATOM 9810 C C . ILE B 2 105 ? -5.113 68.484 31.381 1.000 0.930 105 ILE B C 1
ATOM 9811 O O . ILE B 2 105 ? -5.637 68.362 30.275 1.000 0.930 105 ILE B O 1
ATOM 9827 N N . ALA B 2 106 ? -3.828 68.826 31.533 1.000 0.910 106 ALA B N 1
ATOM 9828 C CA . ALA B 2 106 ? -2.942 69.138 30.411 1.000 0.910 106 ALA B CA 1
ATOM 9829 C C . ALA B 2 106 ? -2.704 67.946 29.468 1.000 0.910 106 ALA B C 1
ATOM 9830 O O . ALA B 2 106 ? -2.573 68.155 28.266 1.000 0.910 106 ALA B O 1
ATOM 9837 N N . LEU B 2 107 ? -2.690 66.714 29.988 1.000 0.900 107 LEU B N 1
ATOM 9838 C CA . LEU B 2 107 ? -2.602 65.486 29.191 1.000 0.900 107 LEU B CA 1
ATOM 9839 C C . LEU B 2 107 ? -3.955 65.065 28.600 1.000 0.900 107 LEU B C 1
ATOM 9840 O O . LEU B 2 107 ? -4.011 64.510 27.504 1.000 0.900 107 LEU B O 1
ATOM 9856 N N . SER B 2 108 ? -5.057 65.346 29.294 1.000 0.940 108 SER B N 1
ATOM 9857 C CA . SER B 2 108 ? -6.390 64.872 28.907 1.000 0.940 108 SER B CA 1
ATOM 9858 C C . SER B 2 108 ? -6.903 65.565 27.652 1.000 0.940 108 SER B C 1
ATOM 9859 O O . SER B 2 108 ? -7.482 64.910 26.794 1.000 0.940 108 SER B O 1
ATOM 9867 N N . VAL B 2 109 ? -6.665 66.870 27.508 1.000 0.930 109 VAL B N 1
ATOM 9868 C CA . VAL B 2 109 ? -7.115 67.634 26.335 1.000 0.930 109 VAL B CA 1
ATOM 9869 C C . VAL B 2 109 ? -6.536 67.096 25.016 1.000 0.930 109 VAL B C 1
ATOM 9870 O O . VAL B 2 109 ? -7.339 66.730 24.154 1.000 0.930 109 VAL B O 1
ATOM 9883 N N . PRO B 2 110 ? -5.202 66.994 24.829 1.000 0.920 110 PRO B N 1
ATOM 9884 C CA . PRO B 2 110 ? -4.645 66.442 23.596 1.000 0.920 110 PRO B CA 1
ATOM 9885 C C . PRO B 2 110 ? -5.029 64.969 23.410 1.000 0.920 110 PRO B C 1
ATOM 9886 O O . PRO B 2 110 ? -5.356 64.576 22.298 1.000 0.920 110 PRO B O 1
ATOM 9897 N N . THR B 2 111 ? -5.103 64.172 24.488 1.000 0.910 111 THR B N 1
ATOM 9898 C CA . THR B 2 111 ? -5.528 62.760 24.399 1.000 0.910 111 THR B CA 1
ATOM 9899 C C . THR B 2 111 ? -6.946 62.637 23.841 1.000 0.910 111 THR B C 1
ATOM 9900 O O . THR B 2 111 ? -7.188 61.842 22.937 1.000 0.910 111 THR B O 1
ATOM 9911 N N . VAL B 2 112 ? -7.884 63.456 24.332 1.000 0.930 112 VAL B N 1
ATOM 9912 C CA . VAL B 2 112 ? -9.270 63.486 23.842 1.000 0.930 112 VAL B CA 1
ATOM 9913 C C . VAL B 2 112 ? -9.326 63.958 22.389 1.000 0.930 112 VAL B C 1
ATOM 9914 O O . VAL B 2 112 ? -10.051 63.366 21.595 1.000 0.930 112 VAL B O 1
ATOM 9927 N N . GLN B 2 113 ? -8.554 64.982 22.012 1.000 0.910 113 GLN B N 1
ATOM 9928 C CA . GLN B 2 113 ? -8.495 65.453 20.623 1.000 0.910 113 GLN B CA 1
ATOM 9929 C C . GLN B 2 113 ? -7.967 64.374 19.664 1.000 0.910 113 GLN B C 1
ATOM 9930 O O . GLN B 2 113 ? -8.565 64.184 18.606 1.000 0.910 113 GLN B O 1
ATOM 9944 N N . THR B 2 114 ? -6.920 63.634 20.053 1.000 0.900 114 THR B N 1
ATOM 9945 C CA . THR B 2 114 ? -6.365 62.525 19.261 1.000 0.900 114 THR B CA 1
ATOM 9946 C C . THR B 2 114 ? -7.327 61.342 19.180 1.000 0.900 114 THR B C 1
ATOM 9947 O O . THR B 2 114 ? -7.485 60.750 18.123 1.000 0.900 114 THR B O 1
ATOM 9958 N N . ILE B 2 115 ? -8.038 60.999 20.257 1.000 0.880 115 ILE B N 1
ATOM 9959 C CA . ILE B 2 115 ? -9.014 59.897 20.211 1.000 0.880 115 ILE B CA 1
ATOM 9960 C C . ILE B 2 115 ? -10.083 60.149 19.141 1.000 0.880 115 ILE B C 1
ATOM 9961 O O . ILE B 2 115 ? -10.364 59.267 18.337 1.000 0.880 115 ILE B O 1
ATOM 9977 N N . TYR B 2 116 ? -10.645 61.356 19.086 1.000 0.900 116 TYR B N 1
ATOM 9978 C CA . TYR B 2 116 ? -11.671 61.680 18.094 1.000 0.900 116 TYR B CA 1
ATOM 9979 C C . TYR B 2 116 ? -11.121 61.901 16.680 1.000 0.900 116 TYR B C 1
ATOM 9980 O O . TYR B 2 116 ? -11.857 61.690 15.715 1.000 0.900 116 TYR B O 1
ATOM 9998 N N . SER B 2 117 ? -9.866 62.341 16.522 1.000 0.880 117 SER B N 1
ATOM 9999 C CA . SER B 2 117 ? -9.254 62.442 15.189 1.000 0.880 117 SER B CA 1
ATOM 10000 C C . SER B 2 117 ? -9.021 61.061 14.571 1.000 0.880 117 SER B C 1
ATOM 10001 O O . SER B 2 117 ? -9.175 60.919 13.361 1.000 0.880 117 SER B O 1
ATOM 10009 N N . LEU B 2 118 ? -8.729 60.046 15.393 1.000 0.880 118 LEU B N 1
ATOM 10010 C CA . LEU B 2 118 ? -8.483 58.661 14.972 1.000 0.880 118 LEU B CA 1
ATOM 10011 C C . LEU B 2 118 ? -9.728 57.912 14.465 1.000 0.880 118 LEU B C 1
ATOM 10012 O O . LEU B 2 118 ? -9.592 56.896 13.786 1.000 0.880 118 LEU B O 1
ATOM 10028 N N . GLU B 2 119 ? -10.940 58.383 14.769 1.000 0.870 119 GLU B N 1
ATOM 10029 C CA . GLU B 2 119 ? -12.179 57.798 14.226 1.000 0.870 119 GLU B CA 1
ATOM 10030 C C . GLU B 2 119 ? -12.469 58.227 12.775 1.000 0.870 119 GLU B C 1
ATOM 10031 O O . GLU B 2 119 ? -13.439 57.765 12.176 1.000 0.870 119 GLU B O 1
ATOM 10043 N N . LYS B 2 120 ? -11.657 59.121 12.196 1.000 0.880 120 LYS B N 1
ATOM 10044 C CA . LYS B 2 120 ? -11.858 59.685 10.855 1.000 0.880 120 LYS B CA 1
ATOM 10045 C C . LYS B 2 120 ? -10.633 59.478 9.972 1.000 0.880 120 LYS B C 1
ATOM 10046 O O . LYS B 2 120 ? -9.530 59.233 10.453 1.000 0.880 120 LYS B O 1
ATOM 10065 N N . ALA B 2 121 ? -10.839 59.629 8.664 1.000 0.870 121 ALA B N 1
ATOM 10066 C CA . ALA B 2 121 ? -9.743 59.674 7.710 1.000 0.870 121 ALA B CA 1
ATOM 10067 C C . ALA B 2 121 ? -8.765 60.820 8.053 1.000 0.870 121 ALA B C 1
ATOM 10068 O O . ALA B 2 121 ? -9.213 61.885 8.499 1.000 0.870 121 ALA B O 1
ATOM 10075 N N . PRO B 2 122 ? -7.449 60.634 7.829 1.000 0.870 122 PRO B N 1
ATOM 10076 C CA . PRO B 2 122 ? -6.458 61.673 8.090 1.000 0.870 122 PRO B CA 1
ATOM 10077 C C . PRO B 2 122 ? -6.787 62.999 7.380 1.000 0.870 122 PRO B C 1
ATOM 10078 O O . PRO B 2 122 ? -7.101 63.018 6.194 1.000 0.870 122 PRO B O 1
ATOM 10089 N N . GLU B 2 123 ? -6.671 64.133 8.085 1.000 0.790 123 GLU B N 1
ATOM 10090 C CA . GLU B 2 123 ? -7.025 65.471 7.562 1.000 0.790 123 GLU B CA 1
ATOM 10091 C C . GLU B 2 123 ? -6.239 65.874 6.305 1.000 0.790 123 GLU B C 1
ATOM 10092 O O . GLU B 2 123 ? -6.771 66.596 5.462 1.000 0.790 123 GLU B O 1
ATOM 10104 N N . ALA B 2 124 ? -4.993 65.403 6.170 1.000 0.780 124 ALA B N 1
ATOM 10105 C CA . ALA B 2 124 ? -4.121 65.703 5.031 1.000 0.780 124 ALA B CA 1
ATOM 10106 C C . ALA B 2 124 ? -4.635 65.125 3.704 1.000 0.780 124 ALA B C 1
ATOM 10107 O O . ALA B 2 124 ? -4.231 65.564 2.631 1.000 0.780 124 ALA B O 1
ATOM 10114 N N . THR B 2 125 ? -5.503 64.124 3.787 1.000 0.830 125 THR B N 1
ATOM 10115 C CA . THR B 2 125 ? -5.945 63.302 2.661 1.000 0.830 125 THR B CA 1
ATOM 10116 C C . THR B 2 125 ? -7.444 63.024 2.723 1.000 0.830 125 THR B C 1
ATOM 10117 O O . THR B 2 125 ? -7.935 62.151 2.014 1.000 0.830 125 THR B O 1
ATOM 10128 N N . LYS B 2 126 ? -8.199 63.782 3.527 1.000 0.780 126 LYS B N 1
ATOM 10129 C CA . LYS B 2 126 ? -9.653 63.626 3.708 1.000 0.780 126 LYS B CA 1
ATOM 10130 C C . LYS B 2 126 ? -10.463 63.743 2.414 1.000 0.780 126 LYS B C 1
ATOM 10131 O O . LYS B 2 126 ? -11.594 63.277 2.352 1.000 0.780 126 LYS B O 1
ATOM 10150 N N . ASP B 2 127 ? -9.898 64.404 1.409 1.000 0.830 127 ASP B N 1
ATOM 10151 C CA . ASP B 2 127 ? -10.479 64.611 0.081 1.000 0.830 127 ASP B CA 1
ATOM 10152 C C . ASP B 2 127 ? -10.257 63.419 -0.861 1.000 0.830 127 ASP B C 1
ATOM 10153 O O . ASP B 2 127 ? -10.911 63.327 -1.901 1.000 0.830 127 ASP B O 1
ATOM 10162 N N . LYS B 2 128 ? -9.368 62.490 -0.500 1.000 0.880 128 LYS B N 1
ATOM 10163 C CA . LYS B 2 128 ? -9.210 61.221 -1.205 1.000 0.880 128 LYS B CA 1
ATOM 10164 C C . LYS B 2 128 ? -10.195 60.209 -0.646 1.000 0.880 128 LYS B C 1
ATOM 10165 O O . LYS B 2 128 ? -10.299 60.029 0.565 1.000 0.880 128 LYS B O 1
ATOM 10184 N N . GLU B 2 129 ? -10.872 59.508 -1.546 1.000 0.910 129 GLU B N 1
ATOM 10185 C CA . GLU B 2 129 ? -11.764 58.420 -1.168 1.000 0.910 129 GLU B CA 1
ATOM 10186 C C . GLU B 2 129 ? -10.944 57.280 -0.520 1.000 0.910 129 GLU B C 1
ATOM 10187 O O . GLU B 2 129 ? -10.004 56.763 -1.149 1.000 0.910 129 GLU B O 1
ATOM 10199 N N . PRO B 2 130 ? -11.233 56.904 0.741 1.000 0.950 130 PRO B N 1
ATOM 10200 C CA . PRO B 2 130 ? -10.497 55.845 1.429 1.000 0.950 130 PRO B CA 1
ATOM 10201 C C . PRO B 2 130 ? -10.562 54.509 0.671 1.000 0.950 130 PRO B C 1
ATOM 10202 O O . PRO B 2 130 ? -11.583 54.210 0.066 1.000 0.950 130 PRO B O 1
ATOM 10213 N N . LEU B 2 131 ? -9.502 53.691 0.706 1.000 0.960 131 LEU B N 1
ATOM 10214 C CA . LEU B 2 131 ? -9.546 52.292 0.251 1.000 0.960 131 LEU B CA 1
ATOM 10215 C C . LEU B 2 131 ? -10.127 51.418 1.370 1.000 0.960 131 LEU B C 1
ATOM 10216 O O . LEU B 2 131 ? -9.562 51.376 2.463 1.000 0.960 131 LEU B O 1
ATOM 10232 N N . VAL B 2 132 ? -11.222 50.707 1.107 1.000 0.970 132 VAL B N 1
ATOM 10233 C CA . VAL B 2 132 ? -11.826 49.794 2.092 1.000 0.970 132 VAL B CA 1
ATOM 10234 C C . VAL B 2 132 ? -11.161 48.419 2.020 1.000 0.970 132 VAL B C 1
ATOM 10235 O O . VAL B 2 132 ? -11.131 47.812 0.952 1.000 0.970 132 VAL B O 1
ATOM 10248 N N . VAL B 2 133 ? -10.672 47.911 3.156 1.000 0.970 133 VAL B N 1
ATOM 10249 C CA . VAL B 2 133 ? -10.122 46.549 3.286 1.000 0.970 133 VAL B CA 1
ATOM 10250 C C . VAL B 2 133 ? -10.792 45.844 4.464 1.000 0.970 133 VAL B C 1
ATOM 10251 O O . VAL B 2 133 ? -10.750 46.343 5.589 1.000 0.970 133 VAL B O 1
ATOM 10264 N N . TYR B 2 134 ? -11.404 44.685 4.226 1.000 0.970 134 TYR B N 1
ATOM 10265 C CA . TYR B 2 134 ? -11.909 43.824 5.297 1.000 0.970 134 TYR B CA 1
ATOM 10266 C C . TYR B 2 134 ? -10.763 42.958 5.811 1.000 0.970 134 TYR B C 1
ATOM 10267 O O . TYR B 2 134 ? -10.158 42.228 5.032 1.000 0.970 134 TYR B O 1
ATOM 10285 N N . ALA B 2 135 ? -10.451 43.069 7.100 1.000 0.980 135 ALA B N 1
ATOM 10286 C CA . ALA B 2 135 ? -9.396 42.307 7.756 1.000 0.980 135 ALA B CA 1
ATOM 10287 C C . ALA B 2 135 ? -10.034 41.314 8.727 1.000 0.980 135 ALA B C 1
ATOM 10288 O O . ALA B 2 135 ? -10.560 41.712 9.769 1.000 0.980 135 ALA B O 1
ATOM 10295 N N . THR B 2 136 ? -9.978 40.036 8.374 1.000 0.970 136 THR B N 1
ATOM 10296 C CA . THR B 2 136 ? -10.577 38.947 9.141 1.000 0.970 136 THR B CA 1
ATOM 10297 C C . THR B 2 136 ? -9.469 38.070 9.714 1.000 0.970 136 THR B C 1
ATOM 10298 O O . THR B 2 136 ? -8.704 37.457 8.969 1.000 0.970 136 THR B O 1
ATOM 10309 N N . SER B 2 137 ? -9.381 38.003 11.041 1.000 0.960 137 SER B N 1
ATOM 10310 C CA . SER B 2 137 ? -8.529 37.022 11.722 1.000 0.960 137 SER B CA 1
ATOM 10311 C C . SER B 2 137 ? -9.161 35.634 11.666 1.000 0.960 137 SER B C 1
ATOM 10312 O O . SER B 2 137 ? -10.375 35.501 11.800 1.000 0.960 137 SER B O 1
ATOM 10320 N N . VAL B 2 138 ? -8.331 34.609 11.516 1.000 0.950 138 VAL B N 1
ATOM 10321 C CA . VAL B 2 138 ? -8.692 33.193 11.678 1.000 0.950 138 VAL B CA 1
ATOM 10322 C C . VAL B 2 138 ? -7.512 32.517 12.376 1.000 0.950 138 VAL B C 1
ATOM 10323 O O . VAL B 2 138 ? -6.384 32.919 12.118 1.000 0.950 138 VAL B O 1
ATOM 10336 N N . ASP B 2 139 ? -7.684 31.507 13.223 1.000 0.880 139 ASP B N 1
ATOM 10337 C CA . ASP B 2 139 ? -6.526 30.774 13.772 1.000 0.880 139 ASP B CA 1
ATOM 10338 C C . ASP B 2 139 ? -5.706 30.105 12.630 1.000 0.880 139 ASP B C 1
ATOM 10339 O O . ASP B 2 139 ? -6.254 29.336 11.843 1.000 0.880 139 ASP B O 1
ATOM 10348 N N . TRP B 2 140 ? -4.407 30.353 12.410 1.000 0.870 140 TRP B N 1
ATOM 10349 C CA . TRP B 2 140 ? -3.567 31.489 12.831 1.000 0.870 140 TRP B CA 1
ATOM 10350 C C . TRP B 2 140 ? -3.041 32.244 11.600 1.000 0.870 140 TRP B C 1
ATOM 10351 O O . TRP B 2 140 ? -1.872 32.187 11.237 1.000 0.870 140 TRP B O 1
ATOM 10372 N N . LYS B 2 141 ? -3.941 32.943 10.917 1.000 0.940 141 LYS B N 1
ATOM 10373 C CA . LYS B 2 141 ? -3.713 33.679 9.673 1.000 0.940 141 LYS B CA 1
ATOM 10374 C C . LYS B 2 141 ? -4.552 34.958 9.633 1.000 0.940 141 LYS B C 1
ATOM 10375 O O . LYS B 2 141 ? -5.463 35.158 10.443 1.000 0.940 141 LYS B O 1
ATOM 10394 N N . TRP B 2 142 ? -4.252 35.825 8.678 1.000 0.970 142 TRP B N 1
ATOM 10395 C CA . TRP B 2 142 ? -5.052 37.006 8.368 1.000 0.970 142 TRP B CA 1
ATOM 10396 C C . TRP B 2 142 ? -5.573 36.931 6.942 1.000 0.970 142 TRP B C 1
ATOM 10397 O O . TRP B 2 142 ? -4.804 36.720 6.010 1.000 0.970 142 TRP B O 1
ATOM 10418 N N . VAL B 2 143 ? -6.876 37.131 6.770 1.000 0.970 143 VAL B N 1
ATOM 10419 C CA . VAL B 2 143 ? -7.525 37.229 5.461 1.000 0.970 143 VAL B CA 1
ATOM 10420 C C . VAL B 2 143 ? -7.871 38.690 5.197 1.000 0.970 143 VAL B C 1
ATOM 10421 O O . VAL B 2 143 ? -8.557 39.325 6.000 1.000 0.970 143 VAL B O 1
ATOM 10434 N N . PHE B 2 144 ? -7.412 39.222 4.067 1.000 0.980 144 PHE B N 1
ATOM 10435 C CA . PHE B 2 144 ? -7.615 40.612 3.675 1.000 0.980 144 PHE B CA 1
ATOM 10436 C C . PHE B 2 144 ? -8.379 40.709 2.357 1.000 0.980 144 PHE B C 1
ATOM 10437 O O . PHE B 2 144 ? -7.887 40.293 1.310 1.000 0.980 144 PHE B O 1
ATOM 10454 N N . SER B 2 145 ? -9.567 41.311 2.385 1.000 0.980 145 SER B N 1
ATOM 10455 C CA . SER B 2 145 ? -10.442 41.428 1.213 1.000 0.980 145 SER B CA 1
ATOM 10456 C C . SER B 2 145 ? -10.584 42.880 0.758 1.000 0.980 145 SER B C 1
ATOM 10457 O O . SER B 2 145 ? -10.882 43.769 1.556 1.000 0.980 145 SER B O 1
ATOM 10465 N N . TYR B 2 146 ? -10.452 43.109 -0.548 1.000 0.970 146 TYR B N 1
ATOM 10466 C CA . TYR B 2 146 ? -10.560 44.416 -1.199 1.000 0.970 146 TYR B CA 1
ATOM 10467 C C . TYR B 2 146 ? -11.863 44.475 -2.020 1.000 0.970 146 TYR B C 1
ATOM 10468 O O . TYR B 2 146 ? -11.854 44.155 -3.212 1.000 0.970 146 TYR B O 1
ATOM 10486 N N . PRO B 2 147 ? -13.013 44.838 -1.420 1.000 0.960 147 PRO B N 1
ATOM 10487 C CA . PRO B 2 147 ? -14.327 44.766 -2.069 1.000 0.960 147 PRO B CA 1
ATOM 10488 C C . PRO B 2 147 ? -14.441 45.593 -3.357 1.000 0.960 147 PRO B C 1
ATOM 10489 O O . PRO B 2 147 ? -15.104 45.159 -4.293 1.000 0.960 147 PRO B O 1
ATOM 10500 N N . GLU B 2 148 ? -13.784 46.754 -3.439 1.000 0.960 148 GLU B N 1
ATOM 10501 C CA . GLU B 2 148 ? -13.789 47.597 -4.647 1.000 0.960 148 GLU B CA 1
ATOM 10502 C C . GLU B 2 148 ? -13.065 46.939 -5.832 1.000 0.960 148 GLU B C 1
ATOM 10503 O O . GLU B 2 148 ? -13.420 47.161 -6.989 1.000 0.960 148 GLU B O 1
ATOM 10515 N N . GLN B 2 149 ? -12.033 46.143 -5.551 1.000 0.950 149 GLN B N 1
ATOM 10516 C CA . GLN B 2 149 ? -11.200 45.489 -6.556 1.000 0.950 149 GLN B CA 1
ATOM 10517 C C . GLN B 2 149 ? -11.585 44.015 -6.770 1.000 0.950 149 GLN B C 1
ATOM 10518 O O . GLN B 2 149 ? -11.102 43.402 -7.718 1.000 0.950 149 GLN B O 1
ATOM 10532 N N . ASP B 2 150 ? -12.457 43.461 -5.925 1.000 0.960 150 ASP B N 1
ATOM 10533 C CA . ASP B 2 150 ? -12.851 42.046 -5.890 1.000 0.960 150 ASP B CA 1
ATOM 10534 C C . ASP B 2 150 ? -11.638 41.093 -5.884 1.000 0.960 150 ASP B C 1
ATOM 10535 O O . ASP B 2 150 ? -11.554 40.158 -6.677 1.000 0.960 150 ASP B O 1
ATOM 10544 N N . ILE B 2 151 ? -10.680 41.348 -4.989 1.000 0.960 151 ILE B N 1
ATOM 10545 C CA . ILE B 2 151 ? -9.488 40.514 -4.755 1.000 0.960 151 ILE B CA 1
ATOM 10546 C C . ILE B 2 151 ? -9.311 40.242 -3.259 1.000 0.960 151 ILE B C 1
ATOM 10547 O O . ILE B 2 151 ? -9.782 41.016 -2.422 1.000 0.960 151 ILE B O 1
ATOM 10563 N N . GLU B 2 152 ? -8.623 39.156 -2.923 1.000 0.970 152 GLU B N 1
ATOM 10564 C CA . GLU B 2 152 ? -8.382 38.737 -1.542 1.000 0.970 152 GLU B CA 1
ATOM 10565 C C . GLU B 2 152 ? -6.974 38.159 -1.380 1.000 0.970 152 GLU B C 1
ATOM 10566 O O . GLU B 2 152 ? -6.480 37.456 -2.264 1.000 0.970 152 GLU B O 1
ATOM 10578 N N . THR B 2 153 ? -6.324 38.467 -0.261 1.000 0.970 153 THR B N 1
ATOM 10579 C CA . THR B 2 153 ? -4.989 37.979 0.096 1.000 0.970 153 THR B CA 1
ATOM 10580 C C . THR B 2 153 ? -5.016 37.328 1.472 1.000 0.970 153 THR B C 1
ATOM 10581 O O . THR B 2 153 ? -5.849 37.659 2.315 1.000 0.970 153 THR B O 1
ATOM 10592 N N . VAL B 2 154 ? -4.115 36.377 1.705 1.000 0.970 154 VAL B N 1
ATOM 10593 C CA . VAL B 2 154 ? -3.940 35.727 3.009 1.000 0.970 154 VAL B CA 1
ATOM 10594 C C . VAL B 2 154 ? -2.501 35.934 3.457 1.000 0.970 154 VAL B C 1
ATOM 10595 O O . VAL B 2 154 ? -1.594 35.709 2.662 1.000 0.970 154 VAL B O 1
ATOM 10608 N N . ASN B 2 155 ? -2.307 36.359 4.706 1.000 0.960 155 ASN B N 1
ATOM 10609 C CA . ASN B 2 155 ? -1.009 36.580 5.363 1.000 0.960 155 ASN B CA 1
ATOM 10610 C C . ASN B 2 155 ? -0.098 37.652 4.755 1.000 0.960 155 ASN B C 1
ATOM 10611 O O . ASN B 2 155 ? 1.048 37.796 5.163 1.000 0.960 155 ASN B O 1
ATOM 10622 N N . TYR B 2 156 ? -0.623 38.479 3.859 1.000 0.960 156 TYR B N 1
ATOM 10623 C CA . TYR B 2 156 ? 0.051 39.691 3.415 1.000 0.960 156 TYR B CA 1
ATOM 10624 C C . TYR B 2 156 ? -0.970 40.719 2.942 1.000 0.960 156 TYR B C 1
ATOM 10625 O O . TYR B 2 156 ? -2.105 40.387 2.580 1.000 0.960 156 TYR B O 1
ATOM 10643 N N . LEU B 2 157 ? -0.554 41.977 2.918 1.000 0.960 157 LEU B N 1
ATOM 10644 C CA . LEU B 2 157 ? -1.394 43.105 2.560 1.000 0.960 157 LEU B CA 1
ATOM 10645 C C . LEU B 2 157 ? -0.620 44.086 1.673 1.000 0.960 157 LEU B C 1
ATOM 10646 O O . LEU B 2 157 ? 0.470 44.526 2.022 1.000 0.960 157 LEU B O 1
ATOM 10662 N N . ASN B 2 158 ? -1.222 44.524 0.568 1.000 0.970 158 ASN B N 1
ATOM 10663 C CA . ASN B 2 158 ? -0.676 45.586 -0.285 1.000 0.970 158 ASN B CA 1
ATOM 10664 C C . ASN B 2 158 ? -1.560 46.848 -0.212 1.000 0.970 158 ASN B C 1
ATOM 10665 O O . ASN B 2 158 ? -2.771 46.761 -0.413 1.000 0.970 158 ASN B O 1
ATOM 10676 N N . ILE B 2 159 ? -0.986 48.032 0.035 1.000 0.970 159 ILE B N 1
ATOM 10677 C CA . ILE B 2 159 ? -1.720 49.313 0.100 1.000 0.970 159 ILE B CA 1
ATOM 10678 C C . ILE B 2 159 ? -1.020 50.417 -0.702 1.000 0.970 159 ILE B C 1
ATOM 10679 O O . ILE B 2 159 ? 0.208 50.429 -0.798 1.000 0.970 159 ILE B O 1
ATOM 10695 N N . PRO B 2 160 ? -1.767 51.371 -1.277 1.000 0.970 160 PRO B N 1
ATOM 10696 C CA . PRO B 2 160 ? -1.174 52.564 -1.858 1.000 0.970 160 PRO B CA 1
ATOM 10697 C C . PRO B 2 160 ? -0.744 53.551 -0.761 1.000 0.970 160 PRO B C 1
ATOM 10698 O O . PRO B 2 160 ? -1.470 53.767 0.210 1.000 0.970 160 PRO B O 1
ATOM 10709 N N . VAL B 2 161 ? 0.413 54.186 -0.940 1.000 0.960 161 VAL B N 1
ATOM 10710 C CA . VAL B 2 161 ? 0.852 55.326 -0.115 1.000 0.960 161 VAL B CA 1
ATOM 10711 C C . VAL B 2 161 ? -0.011 56.570 -0.357 1.000 0.960 161 VAL B C 1
ATOM 10712 O O . VAL B 2 161 ? -0.657 56.699 -1.399 1.000 0.960 161 VAL B O 1
ATOM 10725 N N . ASP B 2 162 ? -0.009 57.503 0.598 1.000 0.930 162 ASP B N 1
ATOM 10726 C CA . ASP B 2 162 ? -0.726 58.785 0.559 1.000 0.930 162 ASP B CA 1
ATOM 10727 C C . ASP B 2 162 ? -2.242 58.651 0.313 1.000 0.930 162 ASP B C 1
ATOM 10728 O O . ASP B 2 162 ? -2.883 59.571 -0.212 1.000 0.930 162 ASP B O 1
ATOM 10737 N N . ARG B 2 163 ? -2.837 57.503 0.655 1.000 0.950 163 ARG B N 1
ATOM 10738 C CA . ARG B 2 163 ? -4.281 57.250 0.577 1.000 0.950 163 ARG B CA 1
ATOM 10739 C C . ARG B 2 163 ? -4.776 56.689 1.915 1.000 0.950 163 ARG B C 1
ATOM 10740 O O . ARG B 2 163 ? -4.163 55.752 2.429 1.000 0.950 163 ARG B O 1
ATOM 10761 N N . PRO B 2 164 ? -5.887 57.208 2.467 1.000 0.960 164 PRO B N 1
ATOM 10762 C CA . PRO B 2 164 ? -6.501 56.625 3.650 1.000 0.960 164 PRO B CA 1
ATOM 10763 C C . PRO B 2 164 ? -6.942 55.192 3.375 1.000 0.960 164 PRO B C 1
ATOM 10764 O O . PRO B 2 164 ? -7.549 54.909 2.343 1.000 0.960 164 PRO B O 1
ATOM 10775 N N . ILE B 2 165 ? -6.683 54.304 4.320 1.000 0.960 165 ILE B N 1
ATOM 10776 C CA . ILE B 2 165 ? -7.168 52.931 4.316 1.000 0.960 165 ILE B CA 1
ATOM 10777 C C . ILE B 2 165 ? -8.182 52.823 5.446 1.000 0.960 165 ILE B C 1
ATOM 10778 O O . ILE B 2 165 ? -7.853 53.076 6.606 1.000 0.960 165 ILE B O 1
ATOM 10794 N N . LEU B 2 166 ? -9.421 52.485 5.106 1.000 0.970 166 LEU B N 1
ATOM 10795 C CA . LEU B 2 166 ? -10.445 52.158 6.086 1.000 0.970 166 LEU B CA 1
ATOM 10796 C C . LEU B 2 166 ? -10.452 50.643 6.274 1.000 0.970 166 LEU B C 1
ATOM 10797 O O . LEU B 2 166 ? -11.010 49.911 5.454 1.000 0.970 166 LEU B O 1
ATOM 10813 N N . PHE B 2 167 ? -9.839 50.180 7.359 1.000 0.970 167 PHE B N 1
ATOM 10814 C CA . PHE B 2 167 ? -9.933 48.788 7.766 1.000 0.970 167 PHE B CA 1
ATOM 10815 C C . PHE B 2 167 ? -11.279 48.528 8.430 1.000 0.970 167 PHE B C 1
ATOM 10816 O O . PHE B 2 167 ? -11.686 49.245 9.348 1.000 0.970 167 PHE B O 1
ATOM 10833 N N . LYS B 2 168 ? -11.935 47.473 7.962 1.000 0.970 168 LYS B N 1
ATOM 10834 C CA . LYS B 2 168 ? -13.137 46.878 8.535 1.000 0.970 168 LYS B CA 1
ATOM 10835 C C . LYS B 2 168 ? -12.737 45.561 9.189 1.000 0.970 168 LYS B C 1
ATOM 10836 O O . LYS B 2 168 ? -12.517 44.572 8.501 1.000 0.970 168 LYS B O 1
ATOM 10855 N N . ILE B 2 169 ? -12.541 45.584 10.503 1.000 0.970 169 ILE B N 1
ATOM 10856 C CA . ILE B 2 169 ? -11.822 44.541 11.242 1.000 0.970 169 ILE B CA 1
ATOM 10857 C C . ILE B 2 169 ? -12.814 43.608 11.933 1.000 0.970 169 ILE B C 1
ATOM 10858 O O . ILE B 2 169 ? -13.704 44.068 12.650 1.000 0.970 169 ILE B O 1
ATOM 10874 N N . SER B 2 170 ? -12.637 42.304 11.748 1.000 0.970 170 SER B N 1
ATOM 10875 C CA . SER B 2 170 ? -13.450 41.258 12.367 1.000 0.970 170 SER B CA 1
ATOM 10876 C C . SER B 2 170 ? -12.613 40.002 12.630 1.000 0.970 170 SER B C 1
ATOM 10877 O O . SER B 2 170 ? -11.437 39.936 12.269 1.000 0.970 170 SER B O 1
ATOM 10885 N N . SER B 2 171 ? -13.200 39.009 13.288 1.000 0.970 171 SER B N 1
ATOM 10886 C CA . SER B 2 171 ? -12.607 37.679 13.443 1.000 0.970 171 SER B CA 1
ATOM 10887 C C . SER B 2 171 ? -13.604 36.624 12.989 1.000 0.970 171 SER B C 1
ATOM 10888 O O . SER B 2 171 ? -14.801 36.786 13.199 1.000 0.970 171 SER B O 1
ATOM 10896 N N . ALA B 2 172 ? -13.122 35.544 12.390 1.000 0.950 172 ALA B N 1
ATOM 10897 C CA . ALA B 2 172 ? -13.952 34.390 12.083 1.000 0.950 172 ALA B CA 1
ATOM 10898 C C . ALA B 2 172 ? -14.175 33.494 13.316 1.000 0.950 172 ALA B C 1
ATOM 10899 O O . ALA B 2 172 ? -15.081 32.664 13.317 1.000 0.950 172 ALA B O 1
ATOM 10906 N N . ASP B 2 173 ? -13.340 33.625 14.352 1.000 0.920 173 ASP B N 1
ATOM 10907 C CA . ASP B 2 173 ? -13.298 32.714 15.494 1.000 0.920 173 ASP B CA 1
ATOM 10908 C C . ASP B 2 173 ? -12.828 33.396 16.799 1.000 0.920 173 ASP B C 1
ATOM 10909 O O . ASP B 2 173 ? -13.615 34.034 17.504 1.000 0.920 173 ASP B O 1
ATOM 10918 N N . SER B 2 174 ? -11.557 33.222 17.162 1.000 0.900 174 SER B N 1
ATOM 10919 C CA . SER B 2 174 ? -10.950 33.671 18.402 1.000 0.900 174 SER B CA 1
ATOM 10920 C C . SER B 2 174 ? -10.779 35.192 18.383 1.000 0.900 174 SER B C 1
ATOM 10921 O O . SER B 2 174 ? -10.610 35.832 17.343 1.000 0.900 174 SER B O 1
ATOM 10929 N N . MET B 2 175 ? -10.868 35.826 19.552 1.000 0.910 175 MET B N 1
ATOM 10930 C CA . MET B 2 175 ? -10.669 37.270 19.636 1.000 0.910 175 MET B CA 1
ATOM 10931 C C . MET B 2 175 ? -9.204 37.600 19.342 1.000 0.910 175 MET B C 1
ATOM 10932 O O . MET B 2 175 ? -8.315 37.218 20.101 1.000 0.910 175 MET B O 1
ATOM 10946 N N . ALA B 2 176 ? -8.968 38.371 18.289 1.000 0.950 176 ALA B N 1
ATOM 10947 C CA . ALA B 2 176 ? -7.645 38.792 17.849 1.000 0.950 176 ALA B CA 1
ATOM 10948 C C . ALA B 2 176 ? -7.512 40.322 17.928 1.000 0.950 176 ALA B C 1
ATOM 10949 O O . ALA B 2 176 ? -8.416 41.036 18.372 1.000 0.950 176 ALA B O 1
ATOM 10956 N N . SER B 2 177 ? -6.370 40.859 17.512 1.000 0.960 177 SER B N 1
ATOM 10957 C CA . SER B 2 177 ? -6.144 42.302 17.443 1.000 0.960 177 SER B CA 1
ATOM 10958 C C . SER B 2 177 ? -5.220 42.632 16.285 1.000 0.960 177 SER B C 1
ATOM 10959 O O . SER B 2 177 ? -4.061 42.227 16.292 1.000 0.960 177 SER B O 1
ATOM 10967 N N . LEU B 2 178 ? -5.724 43.368 15.297 1.000 0.970 178 LEU B N 1
ATOM 10968 C CA . LEU B 2 178 ? -4.919 43.831 14.173 1.000 0.970 178 LEU B CA 1
ATOM 10969 C C . LEU B 2 178 ? -3.987 44.938 14.662 1.000 0.970 178 LEU B C 1
ATOM 10970 O O . LEU B 2 178 ? -4.460 45.943 15.198 1.000 0.970 178 LEU B O 1
ATOM 10986 N N . TRP B 2 179 ? -2.680 44.804 14.443 1.000 0.960 179 TRP B N 1
ATOM 10987 C CA . TRP B 2 179 ? -1.729 45.863 14.756 1.000 0.960 179 TRP B CA 1
ATOM 10988 C C . TRP B 2 179 ? -0.652 45.992 13.689 1.000 0.960 179 TRP B C 1
ATOM 10989 O O . TRP B 2 179 ? 0.047 45.033 13.384 1.000 0.960 179 TRP B O 1
ATOM 11010 N N . ILE B 2 180 ? -0.484 47.205 13.170 1.000 0.960 180 ILE B N 1
ATOM 11011 C CA . ILE B 2 180 ? 0.587 47.555 12.237 1.000 0.960 180 ILE B CA 1
ATOM 11012 C C . ILE B 2 180 ? 1.353 48.727 12.870 1.000 0.960 180 ILE B C 1
ATOM 11013 O O . ILE B 2 180 ? 0.991 49.883 12.634 1.000 0.960 180 ILE B O 1
ATOM 11029 N N . PRO B 2 181 ? 2.368 48.472 13.722 1.000 0.940 181 PRO B N 1
ATOM 11030 C CA . PRO B 2 181 ? 2.925 49.463 14.648 1.000 0.940 181 PRO B CA 1
ATOM 11031 C C . PRO B 2 181 ? 3.373 50.790 14.028 1.000 0.940 181 PRO B C 1
ATOM 11032 O O . PRO B 2 181 ? 3.215 51.834 14.656 1.000 0.940 181 PRO B O 1
ATOM 11043 N N . GLN B 2 182 ? 3.907 50.766 12.804 1.000 0.950 182 GLN B N 1
ATOM 11044 C CA . GLN B 2 182 ? 4.381 51.970 12.108 1.000 0.950 182 GLN B CA 1
ATOM 11045 C C . GLN B 2 182 ? 3.264 52.762 11.422 1.000 0.950 182 GLN B C 1
ATOM 11046 O O . GLN B 2 182 ? 3.483 53.914 11.046 1.000 0.950 182 GLN B O 1
ATOM 11060 N N . LEU B 2 183 ? 2.082 52.167 11.247 1.000 0.950 183 LEU B N 1
ATOM 11061 C CA . LEU B 2 183 ? 0.921 52.827 10.647 1.000 0.950 183 LEU B CA 1
ATOM 11062 C C . LEU B 2 183 ? -0.088 53.276 11.704 1.000 0.950 183 LEU B C 1
ATOM 11063 O O . LEU B 2 183 ? -0.722 54.317 11.527 1.000 0.950 183 LEU B O 1
ATOM 11079 N N . GLY B 2 184 ? -0.196 52.556 12.824 1.000 0.930 184 GLY B N 1
ATOM 11080 C CA . GLY B 2 184 ? -0.999 52.977 13.966 1.000 0.930 184 GLY B CA 1
ATOM 11081 C C . GLY B 2 184 ? -1.134 51.939 15.076 1.000 0.930 184 GLY B C 1
ATOM 11082 O O . GLY B 2 184 ? -0.556 50.855 15.052 1.000 0.930 184 GLY B O 1
ATOM 11086 N N . GLY B 2 185 ? -1.923 52.301 16.084 1.000 0.910 185 GLY B N 1
ATOM 11087 C CA . GLY B 2 185 ? -2.279 51.458 17.218 1.000 0.910 185 GLY B CA 1
ATOM 11088 C C . GLY B 2 185 ? -3.117 50.250 16.810 1.000 0.910 185 GLY B C 1
ATOM 11089 O O . GLY B 2 185 ? -3.639 50.170 15.701 1.000 0.910 185 GLY B O 1
ATOM 11093 N N . GLN B 2 186 ? -3.244 49.300 17.726 1.000 0.920 186 GLN B N 1
ATOM 11094 C CA . GLN B 2 186 ? -3.997 48.076 17.488 1.000 0.920 186 GLN B CA 1
ATOM 11095 C C . GLN B 2 186 ? -5.513 48.297 17.583 1.000 0.920 186 GLN B C 1
ATOM 11096 O O . GLN B 2 186 ? -5.972 49.161 18.338 1.000 0.920 186 GLN B O 1
ATOM 11110 N N . LYS B 2 187 ? -6.299 47.490 16.875 1.000 0.940 187 LYS B N 1
ATOM 11111 C CA . LYS B 2 187 ? -7.760 47.461 17.001 1.000 0.940 187 LYS B CA 1
ATOM 11112 C C . LYS B 2 187 ? -8.227 46.013 17.091 1.000 0.940 187 LYS B C 1
ATOM 11113 O O . LYS B 2 187 ? -7.784 45.159 16.327 1.000 0.940 187 LYS B O 1
ATOM 11132 N N . TYR B 2 188 ? -9.131 45.748 18.031 1.000 0.950 188 TYR B N 1
ATOM 11133 C CA . TYR B 2 188 ? -9.638 44.399 18.244 1.000 0.950 188 TYR B CA 1
ATOM 11134 C C . TYR B 2 188 ? -10.455 43.887 17.060 1.000 0.950 188 TYR B C 1
ATOM 11135 O O . TYR B 2 188 ? -11.296 44.601 16.515 1.000 0.950 188 TYR B O 1
ATOM 11153 N N . ALA B 2 189 ? -10.223 42.617 16.750 1.000 0.940 189 ALA B N 1
ATOM 11154 C CA . ALA B 2 189 ? -11.002 41.776 15.861 1.000 0.940 189 ALA B CA 1
ATOM 11155 C C . ALA B 2 189 ? -11.843 40.816 16.716 1.000 0.940 189 ALA B C 1
ATOM 11156 O O . ALA B 2 189 ? -11.299 40.064 17.524 1.000 0.940 189 ALA B O 1
ATOM 11163 N N . MET B 2 190 ? -13.165 40.837 16.564 1.000 0.930 190 MET B N 1
ATOM 11164 C CA . MET B 2 190 ? -14.093 39.992 17.324 1.000 0.930 190 MET B CA 1
ATOM 11165 C C . MET B 2 190 ? -15.101 39.356 16.373 1.000 0.930 190 MET B C 1
ATOM 11166 O O . MET B 2 190 ? -15.568 40.022 15.450 1.000 0.930 190 MET B O 1
ATOM 11180 N N . ALA B 2 191 ? -15.455 38.099 16.622 1.000 0.900 191 ALA B N 1
ATOM 11181 C CA . ALA B 2 191 ? -16.480 37.411 15.850 1.000 0.900 191 ALA B CA 1
ATOM 11182 C C . ALA B 2 191 ? -17.861 38.043 16.072 1.000 0.900 191 ALA B C 1
ATOM 11183 O O . ALA B 2 191 ? -18.232 38.365 17.205 1.000 0.900 191 ALA B O 1
ATOM 11190 N N . GLY B 2 192 ? -18.610 38.250 14.985 1.000 0.910 192 GLY B N 1
ATOM 11191 C CA . GLY B 2 192 ? -19.926 38.896 15.013 1.000 0.910 192 GLY B CA 1
ATOM 11192 C C . GLY B 2 192 ? -19.878 40.408 15.231 1.000 0.910 192 GLY B C 1
ATOM 11193 O O . GLY B 2 192 ? -20.869 41.002 15.658 1.000 0.910 192 GLY B O 1
ATOM 11197 N N . MET B 2 193 ? -18.725 41.042 15.001 1.000 0.930 193 MET B N 1
ATOM 11198 C CA . MET B 2 193 ? -18.592 42.492 15.093 1.000 0.930 193 MET B CA 1
ATOM 11199 C C . MET B 2 193 ? -17.620 43.032 14.045 1.000 0.930 193 MET B C 1
ATOM 11200 O O . MET B 2 193 ? -16.641 42.382 13.681 1.000 0.930 193 MET B O 1
ATOM 11214 N N . LEU B 2 194 ? -17.893 44.251 13.581 1.000 0.930 194 LEU B N 1
ATOM 11215 C CA . LEU B 2 194 ? -17.077 44.989 12.621 1.000 0.930 194 LEU B CA 1
ATOM 11216 C C . LEU B 2 194 ? -16.556 46.263 13.281 1.000 0.930 194 LEU B C 1
ATOM 11217 O O . LEU B 2 194 ? -17.332 47.150 13.640 1.000 0.930 194 LEU B O 1
ATOM 11233 N N . MET B 2 195 ? -15.240 46.345 13.449 1.000 0.950 195 MET B N 1
ATOM 11234 C CA . MET B 2 195 ? -14.562 47.495 14.036 1.000 0.950 195 MET B CA 1
ATOM 11235 C C . MET B 2 195 ? -13.879 48.311 12.940 1.000 0.950 195 MET B C 1
ATOM 11236 O O . MET B 2 195 ? -13.018 47.802 12.227 1.000 0.950 195 MET B O 1
ATOM 11250 N N . ASP B 2 196 ? -14.218 49.596 12.841 1.000 0.950 196 ASP B N 1
ATOM 11251 C CA . ASP B 2 196 ? -13.624 50.497 11.850 1.000 0.950 196 ASP B CA 1
ATOM 11252 C C . ASP B 2 196 ? -12.334 51.152 12.387 1.000 0.950 196 ASP B C 1
ATOM 11253 O O . ASP B 2 196 ? -12.257 51.604 13.544 1.000 0.950 196 ASP B O 1
ATOM 11262 N N . GLN B 2 197 ? -11.309 51.230 11.538 1.000 0.950 197 GLN B N 1
ATOM 11263 C CA . GLN B 2 197 ? -10.051 51.918 11.825 1.000 0.950 197 GLN B CA 1
ATOM 11264 C C . GLN B 2 197 ? -9.496 52.582 10.564 1.000 0.950 197 GLN B C 1
ATOM 11265 O O . GLN B 2 197 ? -9.312 51.932 9.539 1.000 0.950 197 GLN B O 1
ATOM 11279 N N . TYR B 2 198 ? -9.165 53.866 10.660 1.000 0.950 198 TYR B N 1
ATOM 11280 C CA . TYR B 2 198 ? -8.407 54.546 9.617 1.000 0.950 198 TYR B CA 1
ATOM 11281 C C . TYR B 2 198 ? -6.911 54.398 9.881 1.000 0.950 198 TYR B C 1
ATOM 11282 O O . TYR B 2 198 ? -6.443 54.686 10.981 1.000 0.950 198 TYR B O 1
ATOM 11300 N N . LEU B 2 199 ? -6.172 53.966 8.863 1.000 0.960 199 LEU B N 1
ATOM 11301 C CA . LEU B 2 199 ? -4.710 53.956 8.810 1.000 0.960 199 LEU B CA 1
ATOM 11302 C C . LEU B 2 199 ? -4.258 54.532 7.466 1.000 0.960 199 LEU B C 1
ATOM 11303 O O . LEU B 2 199 ? -5.052 54.687 6.542 1.000 0.960 199 LEU B O 1
ATOM 11319 N N . GLN B 2 200 ? -2.980 54.867 7.353 1.000 0.960 200 GLN B N 1
ATOM 11320 C CA . GLN B 2 200 ? -2.383 55.342 6.108 1.000 0.960 200 GLN B CA 1
ATOM 11321 C C . GLN B 2 200 ? -0.868 55.174 6.187 1.000 0.960 200 GLN B C 1
ATOM 11322 O O . GLN B 2 200 ? -0.299 55.333 7.264 1.000 0.960 200 GLN B O 1
ATOM 11336 N N . ALA B 2 201 ? -0.238 54.900 5.048 1.000 0.960 201 ALA B N 1
ATOM 11337 C CA . ALA B 2 201 ? 1.206 54.969 4.873 1.000 0.960 201 ALA B CA 1
ATOM 11338 C C . ALA B 2 201 ? 1.581 56.201 4.039 1.000 0.960 201 ALA B C 1
ATOM 11339 O O . ALA B 2 201 ? 0.985 56.434 2.991 1.000 0.960 201 ALA B O 1
ATOM 11346 N N . ASP B 2 202 ? 2.599 56.943 4.463 1.000 0.940 202 ASP B N 1
ATOM 11347 C CA . ASP B 2 202 ? 3.111 58.136 3.765 1.000 0.940 202 ASP B CA 1
ATOM 11348 C C . ASP B 2 202 ? 4.423 57.858 3.022 1.000 0.940 202 ASP B C 1
ATOM 11349 O O . ASP B 2 202 ? 4.977 58.710 2.326 1.000 0.940 202 ASP B O 1
ATOM 11358 N N . LYS B 2 203 ? 4.997 56.669 3.221 1.000 0.950 203 LYS B N 1
ATOM 11359 C CA . LYS B 2 203 ? 6.268 56.267 2.622 1.000 0.950 203 LYS B CA 1
ATOM 11360 C C . LYS B 2 203 ? 6.119 54.907 1.975 1.000 0.950 203 LYS B C 1
ATOM 11361 O O . LYS B 2 203 ? 5.390 54.047 2.452 1.000 0.950 203 LYS B O 1
ATOM 11380 N N . VAL B 2 204 ? 6.838 54.723 0.876 1.000 0.960 204 VAL B N 1
ATOM 11381 C CA . VAL B 2 204 ? 6.970 53.404 0.263 1.000 0.960 204 VAL B CA 1
ATOM 11382 C C . VAL B 2 204 ? 7.850 52.541 1.163 1.000 0.960 204 VAL B C 1
ATOM 11383 O O . VAL B 2 204 ? 8.879 53.011 1.660 1.000 0.960 204 VAL B O 1
ATOM 11396 N N . GLY B 2 205 ? 7.455 51.290 1.368 1.000 0.950 205 GLY B N 1
ATOM 11397 C CA . GLY B 2 205 ? 8.193 50.338 2.186 1.000 0.950 205 GLY B CA 1
ATOM 11398 C C . GLY B 2 205 ? 7.352 49.135 2.579 1.000 0.950 205 GLY B C 1
ATOM 11399 O O . GLY B 2 205 ? 6.168 49.054 2.260 1.000 0.950 205 GLY B O 1
ATOM 11403 N N . THR B 2 206 ? 7.989 48.222 3.294 1.000 0.960 206 THR B N 1
ATOM 11404 C CA . THR B 2 206 ? 7.329 47.068 3.896 1.000 0.960 206 THR B CA 1
ATOM 11405 C C . THR B 2 206 ? 7.312 47.274 5.400 1.000 0.960 206 THR B C 1
ATOM 11406 O O . THR B 2 206 ? 8.336 47.634 5.988 1.000 0.960 206 THR B O 1
ATOM 11417 N N . TYR B 2 207 ? 6.139 47.109 5.998 1.000 0.960 207 TYR B N 1
ATOM 11418 C CA . TYR B 2 207 ? 5.905 47.298 7.422 1.000 0.960 207 TYR B CA 1
ATOM 11419 C C . TYR B 2 207 ? 5.365 46.018 8.026 1.000 0.960 207 TYR B C 1
ATOM 11420 O O . TYR B 2 207 ? 4.523 45.357 7.427 1.000 0.960 207 TYR B O 1
ATOM 11438 N N . GLU B 2 208 ? 5.799 45.718 9.240 1.000 0.940 208 GLU B N 1
ATOM 11439 C CA . GLU B 2 208 ? 5.336 44.529 9.944 1.000 0.940 208 GLU B CA 1
ATOM 11440 C C . GLU B 2 208 ? 3.919 44.732 10.485 1.000 0.940 208 GLU B C 1
ATOM 11441 O O . GLU B 2 208 ? 3.617 45.727 11.157 1.000 0.940 208 GLU B O 1
ATOM 11453 N N . GLY B 2 209 ? 3.056 43.761 10.208 1.000 0.950 209 GLY B N 1
ATOM 11454 C CA . GLY B 2 209 ? 1.748 43.592 10.812 1.000 0.950 209 GLY B CA 1
ATOM 11455 C C . GLY B 2 209 ? 1.692 42.310 11.635 1.000 0.950 209 GLY B C 1
ATOM 11456 O O . GLY B 2 209 ? 2.374 41.332 11.342 1.000 0.950 209 GLY B O 1
ATOM 11460 N N . ARG B 2 210 ? 0.890 42.312 12.702 1.000 0.940 210 ARG B N 1
ATOM 11461 C CA . ARG B 2 210 ? 0.735 41.137 13.568 1.000 0.940 210 ARG B CA 1
ATOM 11462 C C . ARG B 2 210 ? -0.592 41.096 14.300 1.000 0.940 210 ARG B C 1
ATOM 11463 O O . ARG B 2 210 ? -1.232 42.133 14.505 1.000 0.940 210 ARG B O 1
ATOM 11484 N N . ASN B 2 211 ? -0.948 39.901 14.769 1.000 0.940 211 ASN B N 1
ATOM 11485 C CA . ASN B 2 211 ? -1.918 39.760 15.843 1.000 0.940 211 ASN B CA 1
ATOM 11486 C C . ASN B 2 211 ? -1.298 40.199 17.186 1.000 0.940 211 ASN B C 1
ATOM 11487 O O . ASN B 2 211 ? -0.228 39.745 17.583 1.000 0.940 211 ASN B O 1
ATOM 11498 N N . ALA B 2 212 ? -1.976 41.098 17.897 1.000 0.920 212 ALA B N 1
ATOM 11499 C CA . ALA B 2 212 ? -1.551 41.632 19.190 1.000 0.920 212 ALA B CA 1
ATOM 11500 C C . ALA B 2 212 ? -2.360 41.095 20.386 1.000 0.920 212 ALA B C 1
ATOM 11501 O O . ALA B 2 212 ? -2.171 41.566 21.508 1.000 0.920 212 ALA B O 1
ATOM 11508 N N . ASN B 2 213 ? -3.253 40.124 20.168 1.000 0.890 213 ASN B N 1
ATOM 11509 C CA . ASN B 2 213 ? -4.012 39.455 21.222 1.000 0.890 213 ASN B CA 1
ATOM 11510 C C . ASN B 2 213 ? -3.870 37.931 21.105 1.000 0.890 213 ASN B C 1
ATOM 11511 O O . ASN B 2 213 ? -4.102 37.383 20.036 1.000 0.890 213 ASN B O 1
ATOM 11522 N N . PHE B 2 214 ? -3.500 37.254 22.195 1.000 0.820 214 PHE B N 1
ATOM 11523 C CA . PHE B 2 214 ? -3.199 35.817 22.200 1.000 0.820 214 PHE B CA 1
ATOM 11524 C C . PHE B 2 214 ? -4.404 34.959 21.772 1.000 0.820 214 PHE B C 1
ATOM 11525 O O . PHE B 2 214 ? -5.449 35.011 22.422 1.000 0.820 214 PHE B O 1
ATOM 11542 N N . THR B 2 215 ? -4.232 34.147 20.723 1.000 0.850 215 THR B N 1
ATOM 11543 C CA . THR B 2 215 ? -5.284 33.295 20.127 1.000 0.850 215 THR B CA 1
ATOM 11544 C C . THR B 2 215 ? -5.012 31.790 20.222 1.000 0.850 215 THR B C 1
ATOM 11545 O O . THR B 2 215 ? -5.903 30.997 19.945 1.000 0.850 215 THR B O 1
ATOM 11556 N N . GLY B 2 216 ? -3.826 31.351 20.659 1.000 0.810 216 GLY B N 1
ATOM 11557 C CA . GLY B 2 216 ? -3.523 29.922 20.813 1.000 0.810 216 GLY B CA 1
ATOM 11558 C C . GLY B 2 216 ? -2.068 29.560 20.524 1.000 0.810 216 GLY B C 1
ATOM 11559 O O . GLY B 2 216 ? -1.181 30.397 20.665 1.000 0.810 216 GLY B O 1
ATOM 11563 N N . GLU B 2 217 ? -1.839 28.300 20.144 1.000 0.750 217 GLU B N 1
ATOM 11564 C CA . GLU B 2 217 ? -0.514 27.684 19.968 1.000 0.750 217 GLU B CA 1
ATOM 11565 C C . GLU B 2 217 ? 0.369 28.406 18.940 1.000 0.750 217 GLU B C 1
ATOM 11566 O O . GLU B 2 217 ? 1.464 28.836 19.297 1.000 0.750 217 GLU B O 1
ATOM 11578 N N . HIS B 2 218 ? -0.126 28.639 17.720 1.000 0.820 218 HIS B N 1
ATOM 11579 C CA . HIS B 2 218 ? 0.625 29.339 16.666 1.000 0.820 218 HIS B CA 1
ATOM 11580 C C . HIS B 2 218 ? 0.343 30.844 16.605 1.000 0.820 218 HIS B C 1
ATOM 11581 O O . HIS B 2 218 ? 0.563 31.494 15.589 1.000 0.820 218 HIS B O 1
ATOM 11595 N N . PHE B 2 219 ? -0.096 31.441 17.717 1.000 0.850 219 PHE B N 1
ATOM 11596 C CA . PHE B 2 219 ? -0.299 32.890 17.793 1.000 0.850 219 PHE B CA 1
ATOM 11597 C C . PHE B 2 219 ? 0.945 33.689 17.361 1.000 0.850 219 PHE B C 1
ATOM 11598 O O . PHE B 2 219 ? 0.813 34.718 16.703 1.000 0.850 219 PHE B O 1
ATOM 11615 N N . ALA B 2 220 ? 2.145 33.229 17.730 1.000 0.830 220 ALA B N 1
ATOM 11616 C CA . ALA B 2 220 ? 3.398 33.910 17.399 1.000 0.830 220 ALA B CA 1
ATOM 11617 C C . ALA B 2 220 ? 3.701 33.928 15.891 1.000 0.830 220 ALA B C 1
ATOM 11618 O O . ALA B 2 220 ? 4.451 34.792 15.452 1.000 0.830 220 ALA B O 1
ATOM 11625 N N . ASP B 2 221 ? 3.102 33.014 15.124 1.000 0.870 221 ASP B N 1
ATOM 11626 C CA . ASP B 2 221 ? 3.267 32.923 13.672 1.000 0.870 221 ASP B CA 1
ATOM 11627 C C . ASP B 2 221 ? 2.248 33.810 12.926 1.000 0.870 221 ASP B C 1
ATOM 11628 O O . ASP B 2 221 ? 2.304 33.928 11.704 1.000 0.870 221 ASP B O 1
ATOM 11637 N N . GLN B 2 222 ? 1.308 34.451 13.639 1.000 0.910 222 GLN B N 1
ATOM 11638 C CA . GLN B 2 222 ? 0.216 35.244 13.062 1.000 0.910 222 GLN B CA 1
ATOM 11639 C C . GLN B 2 222 ? 0.659 36.679 12.695 1.000 0.910 222 GLN B C 1
ATOM 11640 O O . GLN B 2 222 ? 0.063 37.684 13.115 1.000 0.910 222 GLN B O 1
ATOM 11654 N N . GLU B 2 223 ? 1.728 36.754 11.905 1.000 0.930 223 GLU B N 1
ATOM 11655 C CA . GLU B 2 223 ? 2.348 37.958 11.346 1.000 0.930 223 GLU B CA 1
ATOM 11656 C C . GLU B 2 223 ? 2.042 38.080 9.843 1.000 0.930 223 GLU B C 1
ATOM 11657 O O . GLU B 2 223 ? 1.630 37.122 9.191 1.000 0.930 223 GLU B O 1
ATOM 11669 N N . PHE B 2 224 ? 2.170 39.285 9.294 1.000 0.950 224 PHE B N 1
ATOM 11670 C CA . PHE B 2 224 ? 1.940 39.556 7.875 1.000 0.950 224 PHE B CA 1
ATOM 11671 C C . PHE B 2 224 ? 2.685 40.817 7.441 1.000 0.950 224 PHE B C 1
ATOM 11672 O O . PHE B 2 224 ? 2.781 41.785 8.199 1.000 0.950 224 PHE B O 1
ATOM 11689 N N . ASP B 2 225 ? 3.140 40.851 6.193 1.000 0.960 225 ASP B N 1
ATOM 11690 C CA . ASP B 2 225 ? 3.783 42.034 5.628 1.000 0.960 225 ASP B CA 1
ATOM 11691 C C . ASP B 2 225 ? 2.760 43.006 5.048 1.000 0.960 225 ASP B C 1
ATOM 11692 O O . ASP B 2 225 ? 1.835 42.641 4.318 1.000 0.960 225 ASP B O 1
ATOM 11701 N N . VAL B 2 226 ? 2.959 44.286 5.346 1.000 0.970 226 VAL B N 1
ATOM 11702 C CA . VAL B 2 226 ? 2.196 45.388 4.770 1.000 0.970 226 VAL B CA 1
ATOM 11703 C C . VAL B 2 226 ? 3.079 46.131 3.783 1.000 0.970 226 VAL B C 1
ATOM 11704 O O . VAL B 2 226 ? 3.913 46.953 4.163 1.000 0.970 226 VAL B O 1
ATOM 11717 N N . ASN B 2 227 ? 2.876 45.875 2.496 1.000 0.970 227 ASN B N 1
ATOM 11718 C CA . ASN B 2 227 ? 3.615 46.525 1.423 1.000 0.970 227 ASN B CA 1
ATOM 11719 C C . ASN B 2 227 ? 2.915 47.820 1.008 1.000 0.970 227 ASN B C 1
ATOM 11720 O O . ASN B 2 227 ? 1.906 47.811 0.294 1.000 0.970 227 ASN B O 1
ATOM 11731 N N . ALA B 2 228 ? 3.472 48.950 1.432 1.000 0.970 228 ALA B N 1
ATOM 11732 C CA . ALA B 2 228 ? 3.053 50.270 0.998 1.000 0.970 228 ALA B CA 1
ATOM 11733 C C . ALA B 2 228 ? 3.772 50.642 -0.306 1.000 0.970 228 ALA B C 1
ATOM 11734 O O . ALA B 2 228 ? 4.985 50.859 -0.331 1.000 0.970 228 ALA B O 1
ATOM 11741 N N . VAL B 2 229 ? 3.022 50.713 -1.404 1.000 0.970 229 VAL B N 1
ATOM 11742 C CA . VAL B 2 229 ? 3.547 50.930 -2.761 1.000 0.970 229 VAL B CA 1
ATOM 11743 C C . VAL B 2 229 ? 2.962 52.188 -3.396 1.000 0.970 229 VAL B C 1
ATOM 11744 O O . VAL B 2 229 ? 2.014 52.785 -2.889 1.000 0.970 229 VAL B O 1
ATOM 11757 N N . THR B 2 230 ? 3.521 52.622 -4.527 1.000 0.960 230 THR B N 1
ATOM 11758 C CA . THR B 2 230 ? 2.973 53.780 -5.246 1.000 0.960 230 THR B CA 1
ATOM 11759 C C . THR B 2 230 ? 1.569 53.489 -5.777 1.000 0.960 230 THR B C 1
ATOM 11760 O O . THR B 2 230 ? 1.236 52.345 -6.083 1.000 0.960 230 THR B O 1
ATOM 11771 N N . GLU B 2 231 ? 0.752 54.526 -5.980 1.000 0.940 231 GLU B N 1
ATOM 11772 C CA . GLU B 2 231 ? -0.597 54.364 -6.547 1.000 0.940 231 GLU B CA 1
ATOM 11773 C C . GLU B 2 231 ? -0.581 53.659 -7.923 1.000 0.940 231 GLU B C 1
ATOM 11774 O O . GLU B 2 231 ? -1.497 52.914 -8.271 1.000 0.940 231 GLU B O 1
ATOM 11786 N N . LYS B 2 232 ? 0.494 53.815 -8.706 1.000 0.950 232 LYS B N 1
ATOM 11787 C CA . LYS B 2 232 ? 0.670 53.137 -9.999 1.000 0.950 232 LYS B CA 1
ATOM 11788 C C . LYS B 2 232 ? 0.985 51.650 -9.843 1.000 0.950 232 LYS B C 1
ATOM 11789 O O . LYS B 2 232 ? 0.430 50.829 -10.580 1.000 0.950 232 LYS B O 1
ATOM 11808 N N . ASP B 2 233 ? 1.871 51.318 -8.913 1.000 0.960 233 ASP B N 1
ATOM 11809 C CA . ASP B 2 233 ? 2.256 49.934 -8.646 1.000 0.960 233 ASP B CA 1
ATOM 11810 C C . ASP B 2 233 ? 1.098 49.181 -7.989 1.000 0.960 233 ASP B C 1
ATOM 11811 O O . ASP B 2 233 ? 0.810 48.060 -8.401 1.000 0.960 233 ASP B O 1
ATOM 11820 N N . PHE B 2 234 ? 0.351 49.836 -7.088 1.000 0.970 234 PHE B N 1
ATOM 11821 C CA . PHE B 2 234 ? -0.883 49.301 -6.508 1.000 0.970 234 PHE B CA 1
ATOM 11822 C C . PHE B 2 234 ? -1.890 48.923 -7.603 1.000 0.970 234 PHE B C 1
ATOM 11823 O O . PHE B 2 234 ? -2.319 47.776 -7.696 1.000 0.970 234 PHE B O 1
ATOM 11840 N N . ASN B 2 235 ? -2.205 49.854 -8.507 1.000 0.960 235 ASN B N 1
ATOM 11841 C CA . ASN B 2 235 ? -3.141 49.601 -9.606 1.000 0.960 235 ASN B CA 1
ATOM 11842 C C . ASN B 2 235 ? -2.642 48.543 -10.603 1.000 0.960 235 ASN B C 1
ATOM 11843 O O . ASN B 2 235 ? -3.444 47.821 -11.200 1.000 0.960 235 ASN B O 1
ATOM 11854 N N . SER B 2 236 ? -1.326 48.455 -10.808 1.000 0.960 236 SER B N 1
ATOM 11855 C CA . SER B 2 236 ? -0.726 47.421 -11.654 1.000 0.960 236 SER B CA 1
ATOM 11856 C C . SER B 2 236 ? -0.818 46.041 -10.994 1.000 0.960 236 SER B C 1
ATOM 11857 O O . SER B 2 236 ? -1.177 45.085 -11.678 1.000 0.960 236 SER B O 1
ATOM 11865 N N . TRP B 2 237 ? -0.575 45.941 -9.679 1.000 0.960 237 TRP B N 1
ATOM 11866 C CA . TRP B 2 237 ? -0.750 44.713 -8.893 1.000 0.960 237 TRP B CA 1
ATOM 11867 C C . TRP B 2 237 ? -2.203 44.238 -8.913 1.000 0.960 237 TRP B C 1
ATOM 11868 O O . TRP B 2 237 ? -2.443 43.094 -9.277 1.000 0.960 237 TRP B O 1
ATOM 11889 N N . VAL B 2 238 ? -3.173 45.122 -8.652 1.000 0.960 238 VAL B N 1
ATOM 11890 C CA . VAL B 2 238 ? -4.609 44.793 -8.720 1.000 0.960 238 VAL B CA 1
ATOM 11891 C C . VAL B 2 238 ? -4.971 44.190 -10.078 1.000 0.960 238 VAL B C 1
ATOM 11892 O O . VAL B 2 238 ? -5.537 43.098 -10.143 1.000 0.960 238 VAL B O 1
ATOM 11905 N N . LYS B 2 239 ? -4.598 44.870 -11.175 1.000 0.940 239 LYS B N 1
ATOM 11906 C CA . LYS B 2 239 ? -4.866 44.378 -12.535 1.000 0.940 239 LYS B CA 1
ATOM 11907 C C . LYS B 2 239 ? -4.206 43.028 -12.809 1.000 0.940 239 LYS B C 1
ATOM 11908 O O . LYS B 2 239 ? -4.790 42.210 -13.514 1.000 0.940 239 LYS B O 1
ATOM 11927 N N . LYS B 2 240 ? -2.999 42.788 -12.293 1.000 0.930 240 LYS B N 1
ATOM 11928 C CA . LYS B 2 240 ? -2.316 41.495 -12.426 1.000 0.930 240 LYS B CA 1
ATOM 11929 C C . LYS B 2 240 ? -3.071 40.404 -11.662 1.000 0.930 240 LYS B C 1
ATOM 11930 O O . LYS B 2 240 ? -3.439 39.397 -12.257 1.000 0.930 240 LYS B O 1
ATOM 11949 N N . THR B 2 241 ? -3.389 40.646 -10.392 1.000 0.920 241 THR B N 1
ATOM 11950 C CA . THR B 2 241 ? -4.124 39.718 -9.521 1.000 0.920 241 THR B CA 1
ATOM 11951 C C . THR B 2 241 ? -5.481 39.330 -10.106 1.000 0.920 241 THR B C 1
ATOM 11952 O O . THR B 2 241 ? -5.803 38.150 -10.159 1.000 0.920 241 THR B O 1
ATOM 11963 N N . GLN B 2 242 ? -6.247 40.288 -10.635 1.000 0.910 242 GLN B N 1
ATOM 11964 C CA . GLN B 2 242 ? -7.551 40.020 -11.258 1.000 0.910 242 GLN B CA 1
ATOM 11965 C C . GLN B 2 242 ? -7.486 39.089 -12.484 1.000 0.910 242 GLN B C 1
ATOM 11966 O O . GLN B 2 242 ? -8.473 38.420 -12.781 1.000 0.910 242 GLN B O 1
ATOM 11980 N N . ASN B 2 243 ? -6.361 39.062 -13.207 1.000 0.860 243 ASN B N 1
ATOM 11981 C CA . ASN B 2 243 ? -6.201 38.261 -14.426 1.000 0.860 243 ASN B CA 1
ATOM 11982 C C . ASN B 2 243 ? -5.485 36.926 -14.188 1.000 0.860 243 ASN B C 1
ATOM 11983 O O . ASN B 2 243 ? -5.733 35.976 -14.926 1.000 0.860 243 ASN B O 1
ATOM 11994 N N . GLU B 2 244 ? -4.570 36.873 -13.217 1.000 0.850 244 GLU B N 1
ATOM 11995 C CA . GLU B 2 244 ? -3.675 35.728 -13.009 1.000 0.850 244 GLU B CA 1
ATOM 11996 C C . GLU B 2 244 ? -4.033 34.885 -11.778 1.000 0.850 244 GLU B C 1
ATOM 11997 O O . GLU B 2 244 ? -3.747 33.689 -11.770 1.000 0.850 244 GLU B O 1
ATOM 12009 N N . ALA B 2 245 ? -4.642 35.469 -10.739 1.000 0.880 245 ALA B N 1
ATOM 12010 C CA . ALA B 2 245 ? -4.953 34.730 -9.518 1.000 0.880 245 ALA B CA 1
ATOM 12011 C C . ALA B 2 245 ? -6.214 33.856 -9.687 1.000 0.880 245 ALA B C 1
ATOM 12012 O O . ALA B 2 245 ? -7.134 34.227 -10.419 1.000 0.880 245 ALA B O 1
ATOM 12019 N N . PRO B 2 246 ? -6.295 32.700 -9.003 1.000 0.880 246 PRO B N 1
ATOM 12020 C CA . PRO B 2 246 ? -7.483 31.853 -9.024 1.000 0.880 246 PRO B CA 1
ATOM 12021 C C . PRO B 2 246 ? -8.666 32.510 -8.298 1.000 0.880 246 PRO B C 1
ATOM 12022 O O . PRO B 2 246 ? -8.492 33.316 -7.384 1.000 0.880 246 PRO B O 1
ATOM 12033 N N . LYS B 2 247 ? -9.895 32.109 -8.642 1.000 0.860 247 LYS B N 1
ATOM 12034 C CA . LYS B 2 247 ? -11.079 32.479 -7.853 1.000 0.860 247 LYS B CA 1
ATOM 12035 C C . LYS B 2 247 ? -11.121 31.696 -6.545 1.000 0.860 247 LYS B C 1
ATOM 12036 O O . LYS B 2 247 ? -10.936 30.482 -6.533 1.000 0.860 247 LYS B O 1
ATOM 12055 N N . LEU B 2 248 ? -11.452 32.388 -5.465 1.000 0.900 248 LEU B N 1
ATOM 12056 C CA . LEU B 2 248 ? -11.737 31.796 -4.167 1.000 0.900 248 LEU B CA 1
ATOM 12057 C C . LEU B 2 248 ? -13.089 31.069 -4.201 1.000 0.900 248 LEU B C 1
ATOM 12058 O O . LEU B 2 248 ? -14.149 31.698 -4.212 1.000 0.900 248 LEU B O 1
ATOM 12074 N N . THR B 2 249 ? -13.056 29.740 -4.221 1.000 0.880 249 THR B N 1
ATOM 12075 C CA . THR B 2 249 ? -14.242 28.881 -4.065 1.000 0.880 249 THR B CA 1
ATOM 12076 C C . THR B 2 249 ? -14.682 28.818 -2.606 1.000 0.880 249 THR B C 1
ATOM 12077 O O . THR B 2 249 ? -13.839 28.923 -1.713 1.000 0.880 249 THR B O 1
ATOM 12088 N N . LYS B 2 250 ? -15.969 28.560 -2.355 1.000 0.900 250 LYS B N 1
ATOM 12089 C CA . LYS B 2 250 ? -16.489 28.386 -0.994 1.000 0.900 250 LYS B CA 1
ATOM 12090 C C . LYS B 2 250 ? -15.790 27.241 -0.248 1.000 0.900 250 LYS B C 1
ATOM 12091 O O . LYS B 2 250 ? -15.467 27.409 0.918 1.000 0.900 250 LYS B O 1
ATOM 12110 N N . GLU B 2 251 ? -15.483 26.130 -0.920 1.000 0.850 251 GLU B N 1
ATOM 12111 C CA . GLU B 2 251 ? -14.755 24.993 -0.335 1.000 0.850 251 GLU B CA 1
ATOM 12112 C C . GLU B 2 251 ? -13.347 25.406 0.112 1.000 0.850 251 GLU B C 1
ATOM 12113 O O . GLU B 2 251 ? -12.933 25.100 1.226 1.000 0.850 251 GLU B O 1
ATOM 12125 N N . LYS B 2 252 ? -12.637 26.175 -0.727 1.000 0.860 252 LYS B N 1
ATOM 12126 C CA . LYS B 2 252 ? -11.311 26.700 -0.373 1.000 0.860 252 LYS B CA 1
ATOM 12127 C C . LYS B 2 252 ? -11.359 27.682 0.796 1.000 0.860 252 LYS B C 1
ATOM 12128 O O . LYS B 2 252 ? -10.439 27.707 1.605 1.000 0.860 252 LYS B O 1
ATOM 12147 N N . TYR B 2 253 ? -12.415 28.484 0.887 1.000 0.930 253 TYR B N 1
ATOM 12148 C CA . TYR B 2 253 ? -12.598 29.382 2.021 1.000 0.930 253 TYR B CA 1
ATOM 12149 C C . TYR B 2 253 ? -12.923 28.625 3.314 1.000 0.930 253 TYR B C 1
ATOM 12150 O O . TYR B 2 253 ? -12.387 28.961 4.365 1.000 0.930 253 TYR B O 1
ATOM 12168 N N . ASP B 2 254 ? -13.731 27.564 3.234 1.000 0.910 254 ASP B N 1
ATOM 12169 C CA . ASP B 2 254 ? -13.991 26.678 4.370 1.000 0.910 254 ASP B CA 1
ATOM 12170 C C . ASP B 2 254 ? -12.682 26.021 4.855 1.000 0.910 254 ASP B C 1
ATOM 12171 O O . ASP B 2 254 ? -12.448 25.977 6.061 1.000 0.910 254 ASP B O 1
ATOM 12180 N N . GLU B 2 255 ? -11.787 25.592 3.951 1.000 0.890 255 GLU B N 1
ATOM 12181 C CA . GLU B 2 255 ? -10.447 25.096 4.324 1.000 0.890 255 GLU B CA 1
ATOM 12182 C C . GLU B 2 255 ? -9.629 26.141 5.099 1.000 0.890 255 GLU B C 1
ATOM 12183 O O . GLU B 2 255 ? -8.953 25.791 6.065 1.000 0.890 255 GLU B O 1
ATOM 12195 N N . LEU B 2 256 ? -9.712 27.430 4.739 1.000 0.930 256 LEU B N 1
ATOM 12196 C CA . LEU B 2 256 ? -8.997 28.491 5.460 1.000 0.930 256 LEU B CA 1
ATOM 12197 C C . LEU B 2 256 ? -9.462 28.645 6.912 1.000 0.930 256 LEU B C 1
ATOM 12198 O O . LEU B 2 256 ? -8.680 29.144 7.720 1.000 0.930 256 LEU B O 1
ATOM 12214 N N . MET B 2 257 ? -10.674 28.189 7.253 1.000 0.930 257 MET B N 1
ATOM 12215 C CA . MET B 2 257 ? -11.201 28.214 8.621 1.000 0.930 257 MET B CA 1
ATOM 12216 C C . MET B 2 257 ? -10.529 27.189 9.544 1.000 0.930 257 MET B C 1
ATOM 12217 O O . MET B 2 257 ? -10.694 27.279 10.762 1.000 0.930 257 MET B O 1
ATOM 12231 N N . LEU B 2 258 ? -9.792 26.205 9.011 1.000 0.890 258 LEU B N 1
ATOM 12232 C CA . LEU B 2 258 ? -9.049 25.241 9.826 1.000 0.890 258 LEU B CA 1
ATOM 12233 C C . LEU B 2 258 ? -7.911 25.936 10.600 1.000 0.890 258 LEU B C 1
ATOM 12234 O O . LEU B 2 258 ? -7.213 26.775 10.018 1.000 0.890 258 LEU B O 1
ATOM 12250 N N . PRO B 2 259 ? -7.700 25.586 11.884 1.000 0.880 259 PRO B N 1
ATOM 12251 C CA . PRO B 2 259 ? -6.683 26.194 12.736 1.000 0.880 259 PRO B CA 1
ATOM 12252 C C . PRO B 2 259 ? -5.286 25.661 12.400 1.000 0.880 259 PRO B C 1
ATOM 12253 O O . PRO B 2 259 ? -4.738 24.814 13.095 1.000 0.880 259 PRO B O 1
ATOM 12264 N N . GLU B 2 260 ? -4.733 26.124 11.286 1.000 0.860 260 GLU B N 1
ATOM 12265 C CA . GLU B 2 260 ? -3.422 25.725 10.776 1.000 0.860 260 GLU B CA 1
ATOM 12266 C C . GLU B 2 260 ? -2.718 26.888 10.080 1.000 0.860 260 GLU B C 1
ATOM 12267 O O . GLU B 2 260 ? -3.366 27.797 9.547 1.000 0.860 260 GLU B O 1
ATOM 12279 N N . ASN B 2 261 ? -1.390 26.838 10.051 1.000 0.850 261 ASN B N 1
ATOM 12280 C CA . ASN B 2 261 ? -0.590 27.814 9.325 1.000 0.850 261 ASN B CA 1
ATOM 12281 C C . ASN B 2 261 ? -0.696 27.566 7.816 1.000 0.850 261 ASN B C 1
ATOM 12282 O O . ASN B 2 261 ? -0.745 26.427 7.353 1.000 0.850 261 ASN B O 1
ATOM 12293 N N . VAL B 2 262 ? -0.722 28.654 7.052 1.000 0.870 262 VAL B N 1
ATOM 12294 C CA . VAL B 2 262 ? -0.725 28.639 5.586 1.000 0.870 262 VAL B CA 1
ATOM 12295 C C . VAL B 2 262 ? 0.250 29.692 5.077 1.000 0.870 262 VAL B C 1
ATOM 12296 O O . VAL B 2 262 ? 0.408 30.741 5.704 1.000 0.870 262 VAL B O 1
ATOM 12309 N N . ASP B 2 263 ? 0.877 29.427 3.936 1.000 0.880 263 ASP B N 1
ATOM 12310 C CA . ASP B 2 263 ? 1.687 30.424 3.237 1.000 0.880 263 ASP B CA 1
ATOM 12311 C C . ASP B 2 263 ? 0.813 31.560 2.682 1.000 0.880 263 ASP B C 1
ATOM 12312 O O . ASP B 2 263 ? -0.421 31.544 2.759 1.000 0.880 263 ASP B O 1
ATOM 12321 N N . GLU B 2 264 ? 1.458 32.554 2.079 1.000 0.930 264 GLU B N 1
ATOM 12322 C CA . GLU B 2 264 ? 0.763 33.608 1.354 1.000 0.930 264 GLU B CA 1
ATOM 12323 C C . GLU B 2 264 ? -0.101 33.032 0.222 1.000 0.930 264 GLU B C 1
ATOM 12324 O O . GLU B 2 264 ? 0.372 32.319 -0.667 1.000 0.930 264 GLU B O 1
ATOM 12336 N N . LEU B 2 265 ? -1.387 33.385 0.221 1.000 0.940 265 LEU B N 1
ATOM 12337 C CA . LEU B 2 265 ? -2.334 33.005 -0.827 1.000 0.940 265 LEU B CA 1
ATOM 12338 C C . LEU B 2 265 ? -2.955 34.251 -1.452 1.000 0.940 265 LEU B C 1
ATOM 12339 O O . LEU B 2 265 ? -3.103 35.290 -0.810 1.000 0.940 265 LEU B O 1
ATOM 12355 N N . THR B 2 266 ? -3.330 34.145 -2.726 1.000 0.950 266 THR B N 1
ATOM 12356 C CA . THR B 2 266 ? -3.892 35.258 -3.501 1.000 0.950 266 THR B CA 1
ATOM 12357 C C . THR B 2 266 ? -5.074 34.786 -4.327 1.000 0.950 266 THR B C 1
ATOM 12358 O O . THR B 2 266 ? -4.980 33.763 -5.008 1.000 0.950 266 THR B O 1
ATOM 12369 N N . PHE B 2 267 ? -6.154 35.564 -4.324 1.000 0.950 267 PHE B N 1
ATOM 12370 C CA . PHE B 2 267 ? -7.379 35.244 -5.040 1.000 0.950 267 PHE B CA 1
ATOM 12371 C C . PHE B 2 267 ? -7.940 36.443 -5.812 1.000 0.950 267 PHE B C 1
ATOM 12372 O O . PHE B 2 267 ? -7.898 37.588 -5.360 1.000 0.950 267 PHE B O 1
ATOM 12389 N N . SER B 2 268 ? -8.537 36.164 -6.971 1.000 0.930 268 SER B N 1
ATOM 12390 C CA . SER B 2 268 ? -9.231 37.137 -7.827 1.000 0.930 268 SER B CA 1
ATOM 12391 C C . SER B 2 268 ? -10.730 37.270 -7.483 1.000 0.930 268 SER B C 1
ATOM 12392 O O . SER B 2 268 ? -11.562 37.482 -8.372 1.000 0.930 268 SER B O 1
ATOM 12400 N N . SER B 2 269 ? -11.104 36.983 -6.233 1.000 0.940 269 SER B N 1
ATOM 12401 C CA . SER B 2 269 ? -12.463 37.146 -5.704 1.000 0.940 269 SER B CA 1
ATOM 12402 C C . SER B 2 269 ? -12.458 37.150 -4.177 1.000 0.940 269 SER B C 1
ATOM 12403 O O . SER B 2 269 ? -11.565 36.568 -3.570 1.000 0.940 269 SER B O 1
ATOM 12411 N N . THR B 2 270 ? -13.496 37.725 -3.570 1.000 0.950 270 THR B N 1
ATOM 12412 C CA . THR B 2 270 ? -13.623 37.865 -2.107 1.000 0.950 270 THR B CA 1
ATOM 12413 C C . THR B 2 270 ? -14.564 36.842 -1.459 1.000 0.950 270 THR B C 1
ATOM 12414 O O . THR B 2 270 ? -15.563 36.435 -2.065 1.000 0.950 270 THR B O 1
ATOM 12425 N N . HIS B 2 271 ? -14.296 36.470 -0.200 1.000 0.940 271 HIS B N 1
ATOM 12426 C CA . HIS B 2 271 ? -15.190 35.622 0.604 1.000 0.940 271 HIS B CA 1
ATOM 12427 C C . HIS B 2 271 ? -16.485 36.320 1.039 1.000 0.940 271 HIS B C 1
ATOM 12428 O O . HIS B 2 271 ? -17.428 35.647 1.448 1.000 0.940 271 HIS B O 1
ATOM 12442 N N . LEU B 2 272 ? -16.570 37.650 0.899 1.000 0.940 272 LEU B N 1
ATOM 12443 C CA . LEU B 2 272 ? -17.735 38.479 1.255 1.000 0.940 272 LEU B CA 1
ATOM 12444 C C . LEU B 2 272 ? -19.022 38.084 0.505 1.000 0.940 272 LEU B C 1
ATOM 12445 O O . LEU B 2 272 ? -20.121 38.483 0.879 1.000 0.940 272 LEU B O 1
ATOM 12461 N N . LYS B 2 273 ? -18.900 37.288 -0.565 1.000 0.900 273 LYS B N 1
ATOM 12462 C CA . LYS B 2 273 ? -20.030 36.675 -1.284 1.000 0.900 273 LYS B CA 1
ATOM 12463 C C . LYS B 2 273 ? -20.627 35.465 -0.549 1.000 0.900 273 LYS B C 1
ATOM 12464 O O . LYS B 2 273 ? -21.727 35.041 -0.895 1.000 0.900 273 LYS B O 1
ATOM 12483 N N . TYR B 2 274 ? -19.902 34.896 0.412 1.000 0.910 274 TYR B N 1
ATOM 12484 C CA . TYR B 2 274 ? -20.271 33.700 1.171 1.000 0.910 274 TYR B CA 1
ATOM 12485 C C . TYR B 2 274 ? -20.638 34.024 2.618 1.000 0.910 274 TYR B C 1
ATOM 12486 O O . TYR B 2 274 ? -21.586 33.437 3.133 1.000 0.910 274 TYR B O 1
ATOM 12504 N N . VAL B 2 275 ? -19.896 34.937 3.255 1.000 0.930 275 VAL B N 1
ATOM 12505 C CA . VAL B 2 275 ? -20.084 35.303 4.663 1.000 0.930 275 VAL B CA 1
ATOM 12506 C C . VAL B 2 275 ? -19.607 36.726 4.955 1.000 0.930 275 VAL B C 1
ATOM 12507 O O . VAL B 2 275 ? -18.616 37.194 4.395 1.000 0.930 275 VAL B O 1
ATOM 12520 N N . ASP B 2 276 ? -20.316 37.395 5.863 1.000 0.920 276 ASP B N 1
ATOM 12521 C CA . ASP B 2 276 ? -19.874 38.609 6.549 1.000 0.920 276 ASP B CA 1
ATOM 12522 C C . ASP B 2 276 ? -19.638 38.262 8.026 1.000 0.920 276 ASP B C 1
ATOM 12523 O O . ASP B 2 276 ? -20.588 38.145 8.800 1.000 0.920 276 ASP B O 1
ATOM 12532 N N . HIS B 2 277 ? -18.374 38.097 8.423 1.000 0.910 277 HIS B N 1
ATOM 12533 C CA . HIS B 2 277 ? -17.987 37.765 9.807 1.000 0.910 277 HIS B CA 1
ATOM 12534 C C . HIS B 2 277 ? -18.350 38.851 10.825 1.000 0.910 277 HIS B C 1
ATOM 12535 O O . HIS B 2 277 ? -18.428 38.592 12.027 1.000 0.910 277 HIS B O 1
ATOM 12549 N N . GLY B 2 278 ? -18.647 40.066 10.353 1.000 0.900 278 GLY B N 1
ATOM 12550 C CA . GLY B 2 278 ? -19.221 41.116 11.184 1.000 0.900 278 GLY B CA 1
ATOM 12551 C C . GLY B 2 278 ? -20.661 40.842 11.614 1.000 0.900 278 GLY B C 1
ATOM 12552 O O . GLY B 2 278 ? -21.153 41.520 12.514 1.000 0.900 278 GLY B O 1
ATOM 12556 N N . GLN B 2 279 ? -21.333 39.873 10.985 1.000 0.900 279 GLN B N 1
ATOM 12557 C CA . GLN B 2 279 ? -22.717 39.484 11.263 1.000 0.900 279 GLN B CA 1
ATOM 12558 C C . GLN B 2 279 ? -22.865 38.002 11.627 1.000 0.900 279 GLN B C 1
ATOM 12559 O O . GLN B 2 279 ? -23.752 37.667 12.410 1.000 0.900 279 GLN B O 1
ATOM 12573 N N . ASP B 2 280 ? -22.012 37.129 11.095 1.000 0.900 280 ASP B N 1
ATOM 12574 C CA . ASP B 2 280 ? -22.015 35.693 11.371 1.000 0.900 280 ASP B CA 1
ATOM 12575 C C . ASP B 2 280 ? -20.769 35.293 12.172 1.000 0.900 280 ASP B C 1
ATOM 12576 O O . ASP B 2 280 ? -19.673 35.166 11.633 1.000 0.900 280 ASP B O 1
ATOM 12585 N N . ALA B 2 281 ? -20.952 35.100 13.479 1.000 0.870 281 ALA B N 1
ATOM 12586 C CA . ALA B 2 281 ? -19.891 34.668 14.387 1.000 0.870 281 ALA B CA 1
ATOM 12587 C C . ALA B 2 281 ? -19.656 33.144 14.385 1.000 0.870 281 ALA B C 1
ATOM 12588 O O . ALA B 2 281 ? -18.720 32.681 15.035 1.000 0.870 281 ALA B O 1
ATOM 12595 N N . GLU B 2 282 ? -20.518 32.350 13.738 1.000 0.910 282 GLU B N 1
ATOM 12596 C CA . GLU B 2 282 ? -20.499 30.883 13.838 1.000 0.910 282 GLU B CA 1
ATOM 12597 C C . GLU B 2 282 ? -19.898 30.197 12.601 1.000 0.910 282 GLU B C 1
ATOM 12598 O O . GLU B 2 282 ? -19.546 29.013 12.667 1.000 0.910 282 GLU B O 1
ATOM 12610 N N . TYR B 2 283 ? -19.697 30.934 11.503 1.000 0.920 283 TYR B N 1
ATOM 12611 C CA . TYR B 2 283 ? -19.226 30.398 10.223 1.000 0.920 283 TYR B CA 1
ATOM 12612 C C . TYR B 2 283 ? -17.987 29.495 10.331 1.000 0.920 283 TYR B C 1
ATOM 12613 O O . TYR B 2 283 ? -17.977 28.395 9.769 1.000 0.920 283 TYR B O 1
ATOM 12631 N N . ALA B 2 284 ? -16.942 29.919 11.057 1.000 0.920 284 ALA B N 1
ATOM 12632 C CA . ALA B 2 284 ? -15.707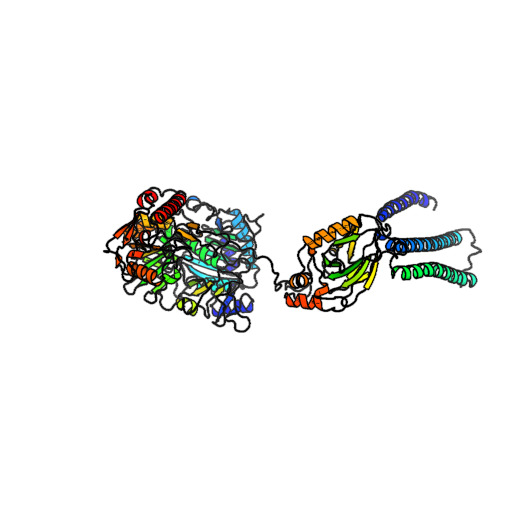 29.138 11.168 1.000 0.920 284 ALA B CA 1
ATOM 12633 C C . ALA B 2 284 ? -15.929 27.789 11.868 1.000 0.920 284 ALA B C 1
ATOM 12634 O O . ALA B 2 284 ? -15.385 26.771 11.435 1.000 0.920 284 ALA B O 1
ATOM 12641 N N . MET B 2 285 ? -16.757 27.744 12.919 1.000 0.910 285 MET B N 1
ATOM 12642 C CA . MET B 2 285 ? -17.078 26.491 13.612 1.000 0.910 285 MET B CA 1
ATOM 12643 C C . MET B 2 285 ? -17.899 25.549 12.727 1.000 0.910 285 MET B C 1
ATOM 12644 O O . MET B 2 285 ? -17.644 24.341 12.716 1.000 0.910 285 MET B O 1
ATOM 12658 N N . GLU B 2 286 ? -18.847 26.076 11.946 1.000 0.910 286 GLU B N 1
ATOM 12659 C CA . GLU B 2 286 ? -19.602 25.268 10.987 1.000 0.910 286 GLU B CA 1
ATOM 12660 C C . GLU B 2 286 ? -18.724 24.716 9.860 1.000 0.910 286 GLU B C 1
ATOM 12661 O O . GLU B 2 286 ? -18.853 23.544 9.504 1.000 0.910 286 GLU B O 1
ATOM 12673 N N . ALA B 2 287 ? -17.831 25.539 9.302 1.000 0.910 287 ALA B N 1
ATOM 12674 C CA . ALA B 2 287 ? -16.888 25.125 8.267 1.000 0.910 287 ALA B CA 1
ATOM 12675 C C . ALA B 2 287 ? -15.957 24.015 8.778 1.000 0.910 287 ALA B C 1
ATOM 12676 O O . ALA B 2 287 ? -15.857 22.961 8.150 1.000 0.910 287 ALA B O 1
ATOM 12683 N N . ARG B 2 288 ? -15.373 24.189 9.973 1.000 0.890 288 ARG B N 1
ATOM 12684 C CA . ARG B 2 288 ? -14.585 23.154 10.668 1.000 0.890 288 ARG B CA 1
ATOM 12685 C C . ARG B 2 288 ? -15.366 21.849 10.808 1.000 0.890 288 ARG B C 1
ATOM 12686 O O . ARG B 2 288 ? -14.850 20.782 10.485 1.000 0.890 288 ARG B O 1
ATOM 12707 N N . LYS B 2 289 ? -16.633 21.932 11.222 1.000 0.850 289 LYS B N 1
ATOM 12708 C CA . LYS B 2 289 ? -17.512 20.765 11.367 1.000 0.850 289 LYS B CA 1
ATOM 12709 C C . LYS B 2 289 ? -17.826 20.093 10.025 1.000 0.850 289 LYS B C 1
ATOM 12710 O O . LYS B 2 289 ? -17.827 18.868 9.966 1.000 0.850 289 LYS B O 1
ATOM 12729 N N . ARG B 2 290 ? -18.056 20.861 8.949 1.000 0.830 290 ARG B N 1
ATOM 12730 C CA . ARG B 2 290 ? -18.235 20.337 7.578 1.000 0.830 290 ARG B CA 1
ATOM 12731 C C . ARG B 2 290 ? -16.990 19.601 7.077 1.000 0.830 290 ARG B C 1
ATOM 12732 O O . ARG B 2 290 ? -17.131 18.602 6.379 1.000 0.830 290 ARG B O 1
ATOM 12753 N N . LEU B 2 291 ? -15.800 20.076 7.449 1.000 0.830 291 LEU B N 1
ATOM 12754 C CA . LEU B 2 291 ? -14.518 19.471 7.074 1.000 0.830 291 LEU B CA 1
ATOM 12755 C C . LEU B 2 291 ? -14.106 18.281 7.948 1.000 0.830 291 LEU B C 1
ATOM 12756 O O . LEU B 2 291 ? -13.181 17.575 7.566 1.000 0.830 291 LEU B O 1
ATOM 12772 N N . GLY B 2 292 ? -14.779 18.036 9.077 1.000 0.800 292 GLY B N 1
ATOM 12773 C CA . GLY B 2 292 ? -14.477 16.925 9.989 1.000 0.800 292 GLY B CA 1
ATOM 12774 C C . GLY B 2 292 ? -13.501 17.263 11.122 1.000 0.800 292 GLY B C 1
ATOM 12775 O O . GLY B 2 292 ? -13.071 16.361 11.835 1.000 0.800 292 GLY B O 1
ATOM 12779 N N . TYR B 2 293 ? -13.170 18.539 11.329 1.000 0.820 293 TYR B N 1
ATOM 12780 C CA . TYR B 2 293 ? -12.286 18.966 12.416 1.000 0.820 293 TYR B CA 1
ATOM 12781 C C . TYR B 2 293 ? -12.974 18.831 13.783 1.000 0.820 293 TYR B C 1
ATOM 12782 O O . TYR B 2 293 ? -14.085 19.335 13.984 1.000 0.820 293 TYR B O 1
ATOM 12800 N N . GLN B 2 294 ? -12.293 18.200 14.745 1.000 0.770 294 GLN B N 1
ATOM 12801 C CA . GLN B 2 294 ? -12.748 18.110 16.135 1.000 0.770 294 GLN B CA 1
ATOM 12802 C C . GLN B 2 294 ? -11.789 18.839 17.070 1.000 0.770 294 GLN B C 1
ATOM 12803 O O . GLN B 2 294 ? -10.674 18.391 17.318 1.000 0.770 294 GLN B O 1
ATOM 12817 N N . ALA B 2 295 ? -12.260 19.937 17.662 1.000 0.720 295 ALA B N 1
ATOM 12818 C CA . ALA B 2 295 ? -11.524 20.616 18.719 1.000 0.720 295 ALA B CA 1
ATOM 12819 C C . ALA B 2 295 ? -11.413 19.699 19.946 1.000 0.720 295 ALA B C 1
ATOM 12820 O O . ALA B 2 295 ? -12.416 19.365 20.583 1.000 0.720 295 ALA B O 1
ATOM 12827 N N . VAL B 2 296 ? -10.189 19.314 20.287 1.000 0.680 296 VAL B N 1
ATOM 12828 C CA . VAL B 2 296 ? -9.889 18.484 21.454 1.000 0.680 296 VAL B CA 1
ATOM 12829 C C . VAL B 2 296 ? -9.047 19.255 22.468 1.000 0.680 296 VAL B C 1
ATOM 12830 O O . VAL B 2 296 ? -8.424 20.267 22.156 1.000 0.680 296 VAL B O 1
ATOM 12843 N N . SER B 2 297 ? -9.048 18.786 23.718 1.000 0.620 297 SER B N 1
ATOM 12844 C CA . SER B 2 297 ? -8.142 19.304 24.750 1.000 0.620 297 SER B CA 1
ATOM 12845 C C . SER B 2 297 ? -6.681 19.156 24.292 1.000 0.620 297 SER B C 1
ATOM 12846 O O . SER B 2 297 ? -6.361 18.119 23.712 1.000 0.620 297 SER B O 1
ATOM 12854 N N . PRO B 2 298 ? -5.766 20.084 24.633 1.000 0.550 298 PRO B N 1
ATOM 12855 C CA . PRO B 2 298 ? -4.334 19.953 24.322 1.000 0.550 298 PRO B CA 1
ATOM 12856 C C . PRO B 2 298 ? -3.689 18.705 24.941 1.000 0.550 298 PRO B C 1
ATOM 12857 O O . PRO B 2 298 ? -2.598 18.292 24.571 1.000 0.550 298 PRO B O 1
ATOM 12868 N N . HIS B 2 299 ? -4.349 18.119 25.941 1.000 0.530 299 HIS B N 1
ATOM 12869 C CA . HIS B 2 299 ? -3.925 16.887 26.601 1.000 0.530 299 HIS B CA 1
ATOM 12870 C C . HIS B 2 299 ? -4.621 15.639 26.039 1.000 0.530 299 HIS B C 1
ATOM 12871 O O . HIS B 2 299 ? -4.502 14.557 26.618 1.000 0.530 299 HIS B O 1
ATOM 12885 N N . SER B 2 300 ? -5.389 15.784 24.957 1.000 0.560 300 SER B N 1
ATOM 12886 C CA . SER B 2 300 ? -6.000 14.669 24.244 1.000 0.560 300 SER B CA 1
ATOM 12887 C C . SER B 2 300 ? -4.939 13.879 23.486 1.000 0.560 300 SER B C 1
ATOM 12888 O O . SER B 2 300 ? -3.952 14.433 23.014 1.000 0.560 300 SER B O 1
ATOM 12896 N N . LYS B 2 301 ? -5.154 12.569 23.357 1.000 0.560 301 LYS B N 1
ATOM 12897 C CA . LYS B 2 301 ? -4.350 11.711 22.473 1.000 0.560 301 LYS B CA 1
ATOM 12898 C C . LYS B 2 301 ? -4.897 11.653 21.046 1.000 0.560 301 LYS B C 1
ATOM 12899 O O . LYS B 2 301 ? -4.263 11.049 20.193 1.000 0.560 301 LYS B O 1
ATOM 12918 N N . THR B 2 302 ? -6.084 12.208 20.822 1.000 0.570 302 THR B N 1
ATOM 12919 C CA . THR B 2 302 ? -6.748 12.233 19.518 1.000 0.570 302 THR B CA 1
ATOM 12920 C C . THR B 2 302 ? -6.174 13.365 18.682 1.000 0.570 302 THR B C 1
ATOM 12921 O O . THR B 2 302 ? -6.038 14.477 19.193 1.000 0.570 302 THR B O 1
ATOM 12932 N N . ASP B 2 303 ? -5.870 13.093 17.417 1.000 0.620 303 ASP B N 1
ATOM 12933 C CA . ASP B 2 303 ? -5.469 14.128 16.471 1.000 0.620 303 ASP B CA 1
ATOM 12934 C C . ASP B 2 303 ? -6.716 14.928 16.041 1.000 0.620 303 ASP B C 1
ATOM 12935 O O . ASP B 2 303 ? -7.659 14.345 15.499 1.000 0.620 303 ASP B O 1
ATOM 12944 N N . PRO B 2 304 ? -6.771 16.254 16.274 1.000 0.740 304 PRO B N 1
ATOM 12945 C CA . PRO B 2 304 ? -7.905 17.075 15.851 1.000 0.740 304 PRO B CA 1
ATOM 12946 C C . PRO B 2 304 ? -8.138 17.069 14.329 1.000 0.740 304 PRO B C 1
ATOM 12947 O O . PRO B 2 304 ? -9.247 17.390 13.884 1.000 0.740 304 PRO B O 1
ATOM 12958 N N . PHE B 2 305 ? -7.122 16.697 13.540 1.000 0.710 305 PHE B N 1
ATOM 12959 C CA . PHE B 2 305 ? -7.164 16.612 12.081 1.000 0.710 305 PHE B CA 1
ATOM 12960 C C . PHE B 2 305 ? -7.459 15.207 11.534 1.000 0.710 305 PHE B C 1
ATOM 12961 O O . PHE B 2 305 ? -7.607 15.071 10.323 1.000 0.710 305 PHE B O 1
ATOM 12978 N N . GLU B 2 306 ? -7.612 14.180 12.380 1.000 0.630 306 GLU B N 1
ATOM 12979 C CA . GLU B 2 306 ? -7.735 12.765 11.970 1.000 0.630 306 GLU B CA 1
ATOM 12980 C C . GLU B 2 306 ? -8.812 12.520 10.896 1.000 0.630 306 GLU B C 1
ATOM 12981 O O . GLU B 2 306 ? -8.626 11.731 9.973 1.000 0.630 306 GLU B O 1
ATOM 12993 N N . ASN B 2 307 ? -9.935 13.237 10.988 1.000 0.630 307 ASN B N 1
ATOM 12994 C CA . ASN B 2 307 ? -11.076 13.101 10.079 1.000 0.630 307 ASN B CA 1
ATOM 12995 C C . ASN B 2 307 ? -11.159 14.219 9.026 1.000 0.630 307 ASN B C 1
ATOM 12996 O O . ASN B 2 307 ? -12.154 14.308 8.299 1.000 0.630 307 ASN B O 1
ATOM 13007 N N . VAL B 2 308 ? -10.153 15.096 8.953 1.000 0.680 308 VAL B N 1
ATOM 13008 C CA . VAL B 2 308 ? -10.174 16.248 8.053 1.000 0.680 308 VAL B CA 1
ATOM 13009 C C . VAL B 2 308 ? -9.925 15.794 6.623 1.000 0.680 308 VAL B C 1
ATOM 13010 O O . VAL B 2 308 ? -8.822 15.407 6.240 1.000 0.680 308 VAL B O 1
ATOM 13023 N N . LYS B 2 309 ? -10.962 15.882 5.790 1.000 0.570 309 LYS B N 1
ATOM 13024 C CA . LYS B 2 309 ? -10.856 15.590 4.358 1.000 0.570 309 LYS B CA 1
ATOM 13025 C C . LYS B 2 309 ? -10.268 16.798 3.639 1.000 0.570 309 LYS B C 1
ATOM 13026 O O . LYS B 2 309 ? -11.008 17.662 3.173 1.000 0.570 309 LYS B O 1
ATOM 13045 N N . LYS B 2 310 ? -8.939 16.857 3.532 1.000 0.520 310 LYS B N 1
ATOM 13046 C CA . LYS B 2 310 ? -8.297 17.783 2.592 1.000 0.520 310 LYS B CA 1
ATOM 13047 C C . LYS B 2 310 ? -8.490 17.254 1.176 1.000 0.520 310 LYS B C 1
ATOM 13048 O O . LYS B 2 310 ? -8.235 16.079 0.912 1.000 0.520 310 LYS B O 1
ATOM 13067 N N . ASN B 2 311 ? -8.898 18.119 0.252 1.000 0.380 311 ASN B N 1
ATOM 13068 C CA . ASN B 2 311 ? -8.863 17.812 -1.179 1.000 0.380 311 ASN B CA 1
ATOM 13069 C C . ASN B 2 311 ? -7.418 17.904 -1.691 1.000 0.380 311 ASN B C 1
ATOM 13070 O O . ASN B 2 311 ? -7.114 18.652 -2.620 1.000 0.380 311 ASN B O 1
ATOM 13081 N N . GLU B 2 312 ? -6.495 17.176 -1.062 1.000 0.360 312 GLU B N 1
ATOM 13082 C CA . GLU B 2 312 ? -5.162 17.054 -1.625 1.000 0.360 312 GLU B CA 1
ATOM 13083 C C . GLU B 2 312 ? -5.220 16.229 -2.907 1.000 0.360 312 GLU B C 1
ATOM 13084 O O . GLU B 2 312 ? -5.956 15.246 -3.044 1.000 0.360 312 GLU B O 1
ATOM 13096 N N . PHE B 2 313 ? -4.410 16.648 -3.874 1.000 0.260 313 PHE B N 1
ATOM 13097 C CA . PHE B 2 313 ? -4.199 15.879 -5.084 1.000 0.260 313 PHE B CA 1
ATOM 13098 C C . PHE B 2 313 ? -3.569 14.540 -4.706 1.000 0.260 313 PHE B C 1
ATOM 13099 O O . PHE B 2 313 ? -2.405 14.482 -4.315 1.000 0.260 313 PHE B O 1
ATOM 13116 N N . LYS B 2 314 ? -4.343 13.458 -4.854 1.000 0.290 314 LYS B N 1
ATOM 13117 C CA . LYS B 2 314 ? -3.872 12.085 -4.659 1.000 0.290 314 LYS B CA 1
ATOM 13118 C C . LYS B 2 314 ? -2.587 11.850 -5.463 1.000 0.290 314 LYS B C 1
ATOM 13119 O O . LYS B 2 314 ? -2.628 11.751 -6.700 1.000 0.290 314 LYS B O 1
ATOM 13138 N N . LYS B 2 315 ? -1.456 11.717 -4.760 1.000 0.250 315 LYS B N 1
ATOM 13139 C CA . LYS B 2 315 ? -0.278 11.034 -5.300 1.000 0.250 315 LYS B CA 1
ATOM 13140 C C . LYS B 2 315 ? -0.710 9.597 -5.575 1.000 0.250 315 LYS B C 1
ATOM 13141 O O . LYS B 2 315 ? -1.085 8.878 -4.660 1.000 0.250 315 LYS B O 1
ATOM 13160 N N . SER B 2 316 ? -0.771 9.228 -6.849 1.000 0.260 316 SER B N 1
ATOM 13161 C CA . SER B 2 316 ? -0.918 7.826 -7.225 1.000 0.260 316 SER B CA 1
ATOM 13162 C C . SER B 2 316 ? 0.450 7.199 -7.049 1.000 0.260 316 SER B C 1
ATOM 13163 O O . SER B 2 316 ? 1.359 7.536 -7.808 1.000 0.260 316 SER B O 1
ATOM 13171 N N . ASP B 2 317 ? 0.617 6.339 -6.060 1.000 0.270 317 ASP B N 1
ATOM 13172 C CA . ASP B 2 317 ? 1.803 5.500 -6.053 1.000 0.270 317 ASP B CA 1
ATOM 13173 C C . ASP B 2 317 ? 1.595 4.367 -7.059 1.000 0.270 317 ASP B C 1
ATOM 13174 O O . ASP B 2 317 ? 0.618 3.616 -6.987 1.000 0.270 317 ASP B O 1
ATOM 13183 N N . ASP B 2 318 ? 2.509 4.292 -8.026 1.000 0.270 318 ASP B N 1
ATOM 13184 C CA . ASP B 2 318 ? 2.576 3.250 -9.048 1.000 0.270 318 ASP B CA 1
ATOM 13185 C C . ASP B 2 318 ? 2.953 1.922 -8.375 1.000 0.270 318 ASP B C 1
ATOM 13186 O O . ASP B 2 318 ? 4.125 1.553 -8.279 1.000 0.270 318 ASP B O 1
ATOM 13195 N N . THR B 2 319 ? 1.966 1.219 -7.823 1.000 0.320 319 THR B N 1
ATOM 13196 C CA . THR B 2 319 ? 2.193 -0.080 -7.182 1.000 0.320 319 THR B CA 1
ATOM 13197 C C . THR B 2 319 ? 2.269 -1.162 -8.255 1.000 0.320 319 THR B C 1
ATOM 13198 O O . THR B 2 319 ? 1.249 -1.635 -8.750 1.000 0.320 319 THR B O 1
ATOM 13209 N N . GLU B 2 320 ? 3.491 -1.552 -8.628 1.000 0.290 320 GLU B N 1
ATOM 13210 C CA . GLU B 2 320 ? 3.727 -2.788 -9.381 1.000 0.290 320 GLU B CA 1
ATOM 13211 C C . GLU B 2 320 ? 3.320 -4.006 -8.529 1.000 0.290 320 GLU B C 1
ATOM 13212 O O . GLU B 2 320 ? 3.708 -4.115 -7.363 1.000 0.290 320 GLU B O 1
ATOM 13224 N N . GLU B 2 321 ? 2.526 -4.914 -9.104 1.000 0.320 321 GLU B N 1
ATOM 13225 C CA . GLU B 2 321 ? 2.022 -6.134 -8.442 1.000 0.320 321 GLU B CA 1
ATOM 13226 C C . GLU B 2 321 ? 3.098 -7.206 -8.175 1.000 0.320 321 GLU B C 1
ATOM 13227 O O . GLU B 2 321 ? 3.871 -7.547 -9.100 1.000 0.320 321 GLU B O 1
#

Nearest PDB structures (foldseek):
  2py7-assembly1_X  TM=9.189E-01  e=3.043E-66  Escherichia coli K-12
  6asn-assembly1_A  TM=9.210E-01  e=1.887E-65  Escherichia coli K-12
  1ii2-assembly1_B  TM=9.433E-01  e=1.021E-63  Trypanosoma cruzi
  6asm-assembly1_A  TM=9.136E-01  e=1.266E-65  Escherichia coli K-12
  6at3-assembly1_B  TM=9.251E-01  e=3.740E-65  Escherichia coli K-12

Secondary structure (DSSP, 8-state):
--HHHHHHHHHHHHT-TTEEES--HHHHHHHHHHTTS-EE-TTS-EEE--TT-SS--GGGEEEE--TTTTTTS--SSSSEEE-HHHHHHHHHHHHHHHHTSS-EEEEEEEE-SSTTTPEEEEEEESSHHHHHHHHHHSBPPPTTPPPPSSPPEEEEEETTPPP-HHHH--SSS-EEEEETTTTEEEEES---THHHHHHHHHHHHHHTGGGT-EEE--EEEE-TT--EEEEEE-TTS-HHHHH--TTSEEEESS-EEE-SS-EEES-SEEEEE-TT--TTT-HHHHHH-STT-EEES-EE-TTT--EETT--SS-S--EEEEEGGGSSSB-SSSEE--EEEEEEEE--SSS-S-SEEEEPHHHHHHHHHH-EEEE-BTTBTT--S-EEEE-GGG-GGG--S-HHHHHHHHHHHHHHHT-EEEEEE-SEESSSTTTSEEPPHHHHHHHHHHHHTTTTTT--EEE-TTT--EEES-BTTB-HHHHSGGGTSS-HHHHHHHHHHHHHHHHHHHTT-TT-HHHHHHHS---/-HHHHHHHHHHHHHHHHHHHHHHHGGGG-GGGS--SHHHHHHHHHHHHHHHHHHHHHHHHHHHHHHHHHHSS--TT---TT--TT----HHHHHHHHHHHHHHHHHHHHHHHHHHHHTTS--GGGTTSPPEEEEEEEETTEEEEEETTTTEEEESEEEEETTS-EEEEEEESSS-EEEE-TTT---EEE-TT--EEEEE---S-EEEEEEE-S--STTGGG-EEEEEEE-HHHHHHHHHHHHHHSPP--HHHHHHHTSSS----EEESS-GGGT--TTT-SSHHHHHHHHHT-----TT-SS-TTTT--------------

Solvent-accessible surface area: 43384 Å² total; per-residue (Å²): 106,115,62,112,70,8,64,60,41,26,117,47,1,36,112,36,127,34,12,96,84,57,23,44,18,47,82,0,7,120,58,0,62,88,85,139,24,15,51,68,9,67,69,18,0,0,29,0,49,2,57,96,59,22,6,24,13,52,162,14,18,4,3,0,94,1,119,62,7,76,124,82,10,71,77,28,126,49,2,28,77,10,53,64,114,7,2,29,108,0,7,54,71,0,4,54,40,0,81,132,77,137,18,1,0,0,2,79,4,17,0,1,14,12,134,148,35,30,5,10,2,8,0,0,0,6,15,0,2,2,1,0,0,0,52,7,0,4,35,58,60,136,92,146,46,181,203,60,160,65,115,54,2,5,0,0,0,0,5,100,28,124,7,57,59,192,72,1,45,8,113,34,62,0,0,3,0,2,0,16,85,46,51,7,0,0,3,0,8,1,45,10,0,1,9,2,4,26,7,1,2,6,0,2,1,11,45,3,14,95,128,79,4,0,4,2,27,0,1,0,1,15,10,179,198,41,38,0,0,0,0,0,1,29,60,57,0,25,28,62,47,12,6,40,48,78,100,24,100,23,0,0,30,22,2,0,0,0,1,100,93,3,2,2,1,1,3,7,0,3,16,10,77,0,33,102,10,36,95,170,159,50,62,64,14,61,81,0,3,104,106,4,0,1,0,1,2,0,27,13,68,150,142,81,91,107,25,69,25,99,49,43,110,92,18,107,22,3,45,0,0,3,2,12,108,17,13,145,52,33,26,115,86,13,62,22,35,59,2,51,1,0,0,0,0,1,9,0,0,10,0,0,3,2,1,0,0,43,12,54,64,57,11,0,15,3,9,2,0,0,0,6,8,12,59,36,24,77,109,73,167,78,18,128,65,31,91,31,34,37,20,13,4,4,3,26,25,6,20,1,13,39,13,38,42,1,0,91,21,0,2,99,7,15,97,95,57,64,6,32,3,2,5,0,0,11,0,22,22,25,1,12,96,72,119,14,129,112,16,125,92,73,48,3,120,25,0,7,98,3,4,16,86,35,117,2,119,148,27,136,56,76,71,18,112,6,6,7,0,59,1,1,29,99,0,63,68,6,47,76,113,18,0,32,4,55,78,29,28,150,72,93,139,96,8,105,133,85,0,60,101,0,0,75,53,1,72,100,20,9,149,116,24,70,151,5,122,79,14,39,168,64,2,7,11,118,91,177,157,187,125,164,204,72,94,146,86,122,109,90,118,56,116,96,83,86,98,171,114,115,49,60,90,98,139,45,42,50,79,64,38,43,3,18,5,4,93,62,42,5,86,35,67,94,76,30,67,36,57,111,118,120,70,75,34,65,84,133,90,69,118,75,90,91,103,94,132,112,142,128,140,222,87,151,150,55,83,82,154,92,98,140,127,187,48,68,109,156,89,107,85,47,155,78,71,85,62,94,108,20,90,95,45,40,46,85,34,46,78,120,19,97,146,47,40,122,142,22,6,130,89,13,125,124,87,145,33,0,32,0,47,0,4,0,0,16,31,0,0,0,0,0,0,52,102,28,50,0,0,0,0,22,19,0,17,0,1,20,65,45,0,0,20,0,46,0,4,0,1,30,32,83,0,0,1,50,0,10,27,0,1,22,86,61,106,0,44,33,30,98,56,56,65,16,40,1,4,0,60,121,96,29,81,10,135,1,93,5,33,44,153,18,19,152,70,51,78,79,2,105,9,65,0,39,1,36,56,106,162,74,4,74,62,46,11,142,120,8,84,128,122,20,86,158,2,69,81,114,75,0,9,35,3,0,0,12,38,74,38,124,107,53,41,10,17,8,5,1,52,136,79,10,43,4,12,152,56,42,116,12,0,137,89,0,31,172,127,29,24,36,112,92,54,66,130,172,44,213,66,80,36,62,120,94,21,161,96,131,139,202,134,194,53,117,127,72,126,106

Foldseek 3Di:
DDLVVLVVLVVVLCPDPQEDEPDDLVVLLVQCVVVVQFDAFLQRATEGEWPPDLDDDQQQEEEECDPVPVVFFPDDSLHDYDYPVLVVVVSVVLSVVSSPQNHKYKYWAWFWLPPVQIATEIEIESHSVLNLLCCFKAHHDDPPDDDDPDDHQYERADAAQFDDCVRNVGPGRWHWYDYPPSSYTYGYVTSHSVSVVLVVLLVCLVRQVVVLKQKAFWWWWAAPVLAIETEFAAPPLCRQLQSPDPRIATLARTIWIQDPFAIHGRIQKHKDFQAVDDCVRCVQVVQQRHNSKYKYPFDADPPNSHTDNNDQPSHSRIIIIGGPVSRPRHDVVSTGGHHQEYEYGEAALQAQDFQKFWADLLQQLLCQQFNKYWDDPPVDPPDPHIDIDGAHSSPNSSNRGARVSSSVSSSVSCVVPVHIYMYGHQHFALGGPPRTDGDDVQQSSQQSVCRSVCVCVPAQWDQDQWQRTTFGCDGPPHDNQRRRRCSSYPDNVSSVVSSNVVLVVSVVSCVVHPPCVVSCVPNGTDD/DVVVVVVCVVVVVVVVVVVVVVVVVCPPPLLCQAQFPASVLVNVLVVVVVVLVCVVVVVVVVVVVCCCVLVPDDPPPPNVVPDPPCPDDPVVVVVVVVVVVVSVVVSVVSVVVSVVCFLAAHPQQNVADAFEWEWEQAQQKIKIARVVLQKIKIQEAEDEAPHKHKYFAAYLAFWWWKDFSNFHGIDIHYFQATDIGITHGNDFDKTKIATPDDGDDCRVVNIHIYGHDHPVVVVVVSVCLLVPAAADDPLNVLVVLDNDDDDMHIHNHDCVVPDDRNHGNCSSVVSCVVQQFDDDDPPDPDDSCPSGDDPDDDPDDPDDD

B-factor: mean 0.88, std 0.14, range [0.25, 0.99]

Radius of gyration: 40.84 Å; Cα contacts (8 Å, |Δi|>4): 1709; chains: 2; bounding box: 63×112×111 Å

Sequence (848 aa):
MNSVDLTADLQALLTCPNVRHNLSAAQLTEKVLSRNEGILTSTGAVRATTGAYTGRSPKDKFIVEEESTKNKIDWGPVNQPISEEAFERLYTKVVSYLKERDELFVFEGFAGADEKYRLPITVVNEFAWHNLFARQLFIRPEGNDKKTVEQPFTILSAPHFKADPKTDGTHSETFIIVSFEKRTILIGGTEYAGEMKKSIFSIMNFLLPERDILSMHCSANVGEKGDVALFFGLSGTGKTTLSADADRKLIGDDEHGWSDTGVFNIEGGCYAKCIHLSEEKEPQIFNAIRFGSVLENVVVDEDTREANYDDSFYTENTRAAYPIHMINNIVTPSMAGHPSAIVFLTADAFGVLPPISKLTKEQAMYHFLSGYTSKLAGTERGVTSPETTFSTCFGSPFLPLPAHVYAEMLGKKIDEHGADVFLVNTGWTGGGYGTGERMKLSYTRAMVKAAIEGKLEDAEMITDDIFGLHIPAHVPGVPDHILQPENTWTNKEEYKEKAVYLANEFKENFKKFAHTDAIAQAGGPLVMIFLFRALKPLLVLALLTVVFVLGGCSNASVLDPKGPVAEQQSDLILLSIGFMLFIVGVVFVLFTIILVKYRDRKGKDNGSYNPEIHGNTFLEVVWTVIPILIVIALSVPTVQTIYSLEKAPEATKDKEPLVVYATSVDWKWVFSYPEQDIETVNYLNIPVDRPILFKISSADSMASLWIPQLGGQKYAMAGMLMDQYLQADKVGTYEGRNANFTGEHFADQEFDVNAVTEKDFNSWVKKTQNEAPKLTKEKYDELMLPENVDELTFSSTHLKYVDHGQDAEYAMEARKRLGYQAVSPHSKTDPFENVKKNEFKKSDDTEE